Protein 4NFU (pdb70)

Radius of gyration: 35.57 Å; Cα contacts (8 Å, |Δi|>4): 1808; chains: 2; bounding box: 90×69×113 Å

Structure (mmCIF, N/CA/C/O backbone):
data_4NFU
#
_entry.id   4NFU
#
_cell.length_a   112.586
_cell.length_b   113.643
_cell.length_c   125.386
_cell.angle_alpha   90.00
_cell.angle_beta   90.00
_cell.angle_gamma   90.00
#
_symmetry.space_group_name_H-M   'P 21 21 21'
#
loop_
_entity.id
_entity.type
_entity.pdbx_description
1 polymer EDS1
2 polymer 'Senescence-associated carboxylesterase 101'
3 non-polymer beta-D-glucopyranose
4 non-polymer 'ISOPROPYL ALCOHOL'
5 non-polymer '4-(2-HYDROXYETHYL)-1-PIPERAZINE ETHANESULFONIC ACID'
6 water water
#
loop_
_atom_site.group_PDB
_atom_site.id
_atom_site.type_symbol
_atom_site.label_atom_id
_atom_site.label_alt_id
_atom_site.label_comp_id
_atom_site.label_asym_id
_atom_site.label_entity_id
_atom_site.label_seq_id
_atom_site.pdbx_PDB_ins_code
_atom_site.Cartn_x
_atom_site.Cartn_y
_atom_site.Cartn_z
_atom_site.occupancy
_atom_site.B_iso_or_equiv
_atom_site.auth_seq_id
_atom_site.auth_comp_id
_atom_site.auth_asym_id
_atom_site.auth_atom_id
_atom_site.pdbx_PDB_model_num
ATOM 1 N N . ALA A 1 15 ? 56.302 31.278 73.954 1.00 99.07 2 ALA A N 1
ATOM 2 C CA . ALA A 1 15 ? 56.558 31.448 72.529 1.00 98.26 2 ALA A CA 1
ATOM 3 C C . ALA A 1 15 ? 57.027 30.144 71.894 1.00 99.24 2 ALA A C 1
ATOM 4 O O . ALA A 1 15 ? 57.047 30.009 70.671 1.00 96.81 2 ALA A O 1
ATOM 6 N N . PHE A 1 16 ? 57.402 29.187 72.736 1.00 103.77 3 PHE A N 1
ATOM 7 C CA . PHE A 1 16 ? 57.899 27.896 72.272 1.00 105.66 3 PHE A CA 1
ATOM 8 C C . PHE A 1 16 ? 56.768 26.983 71.810 1.00 106.15 3 PHE A C 1
ATOM 9 O O . PHE A 1 16 ? 56.904 26.253 70.828 1.00 102.94 3 PHE A O 1
ATOM 17 N N . GLU A 1 17 ? 55.652 27.030 72.527 1.00 107.71 4 GLU A N 1
ATOM 18 C CA . GLU A 1 17 ? 54.561 26.086 72.321 1.00 104.11 4 GLU A CA 1
ATOM 19 C C . GLU A 1 17 ? 53.710 26.418 71.100 1.00 93.90 4 GLU A C 1
ATOM 20 O O . GLU A 1 17 ? 53.203 25.522 70.424 1.00 88.80 4 GLU A O 1
ATOM 26 N N . ALA A 1 18 ? 53.563 27.707 70.814 1.00 91.43 5 ALA A N 1
ATOM 27 C CA . ALA A 1 18 ? 52.776 28.147 69.668 1.00 92.38 5 ALA A CA 1
ATOM 28 C C . ALA A 1 18 ? 53.515 27.886 68.358 1.00 103.07 5 ALA A C 1
ATOM 29 O O . ALA A 1 18 ? 52.945 28.020 67.276 1.00 110.26 5 ALA A O 1
ATOM 31 N N . LEU A 1 19 ? 54.786 27.511 68.465 1.00 105.76 6 LEU A N 1
ATOM 32 C CA . LEU A 1 19 ? 55.610 27.241 67.293 1.00 108.29 6 LEU A CA 1
ATOM 33 C C . LEU A 1 19 ? 55.781 25.746 67.048 1.00 105.71 6 LEU A C 1
ATOM 34 O O . LEU A 1 19 ? 55.625 25.269 65.924 1.00 105.12 6 LEU A O 1
ATOM 39 N N . THR A 1 20 ? 56.104 25.011 68.107 1.00 100.65 7 THR A N 1
ATOM 40 C CA . THR A 1 20 ? 56.401 23.588 67.991 1.00 90.22 7 THR A CA 1
ATOM 41 C C . THR A 1 20 ? 55.151 22.720 68.107 1.00 87.65 7 THR A C 1
ATOM 42 O O . THR A 1 20 ? 55.154 21.559 67.699 1.00 89.46 7 THR A O 1
ATOM 46 N N . GLY A 1 21 ? 54.085 23.285 68.668 1.00 79.22 8 GLY A N 1
ATOM 47 C CA . GLY A 1 21 ? 52.844 22.554 68.850 1.00 68.74 8 GLY A CA 1
ATOM 48 C C . GLY A 1 21 ? 52.904 21.563 69.999 1.00 71.09 8 GLY A C 1
ATOM 49 O O . GLY A 1 21 ? 51.996 20.747 70.175 1.00 70.87 8 GLY A O 1
ATOM 50 N N . ILE A 1 22 ? 53.983 21.623 70.773 1.00 67.44 9 ILE A N 1
ATOM 51 C CA . ILE A 1 22 ? 54.114 20.806 71.972 1.00 66.97 9 ILE A CA 1
ATOM 52 C C . ILE A 1 22 ? 54.468 21.691 73.163 1.00 70.00 9 ILE A C 1
ATOM 53 O O . ILE A 1 22 ? 55.146 22.708 73.014 1.00 75.44 9 ILE A O 1
ATOM 58 N N . ASN A 1 23 ? 53.988 21.313 74.343 1.00 63.41 10 ASN A N 1
ATOM 59 C CA . ASN A 1 23 ? 54.256 22.089 75.546 1.00 60.32 10 ASN A CA 1
ATOM 60 C C . ASN A 1 23 ? 55.287 21.415 76.446 1.00 56.50 10 ASN A C 1
ATOM 61 O O . ASN A 1 23 ? 55.780 20.328 76.137 1.00 49.21 10 ASN A O 1
ATOM 66 N N . GLY A 1 24 ? 55.611 22.069 77.558 1.00 61.20 11 GLY A N 1
ATOM 67 C CA . GLY A 1 24 ? 56.568 21.536 78.510 1.00 52.91 11 GLY A CA 1
ATOM 68 C C . GLY A 1 24 ? 56.072 20.264 79.167 1.00 51.69 11 GLY A C 1
ATOM 69 O O . GLY A 1 24 ? 56.863 19.408 79.563 1.00 54.05 11 GLY A O 1
ATOM 70 N N . ASP A 1 25 ? 54.754 20.142 79.280 1.00 51.59 12 ASP A N 1
ATOM 71 C CA . ASP A 1 25 ? 54.136 18.957 79.862 1.00 51.43 12 ASP A CA 1
ATOM 72 C C . ASP A 1 25 ? 54.420 17.711 79.031 1.00 46.18 12 ASP A C 1
ATOM 73 O O . ASP A 1 25 ? 54.831 16.681 79.563 1.00 53.39 12 ASP A O 1
ATOM 78 N N . LEU A 1 26 ? 54.195 17.808 77.725 1.00 48.22 13 LEU A N 1
ATOM 79 C CA . LEU A 1 26 ? 54.410 16.676 76.832 1.00 47.27 13 LEU A CA 1
ATOM 80 C C . LEU A 1 26 ? 55.888 16.306 76.758 1.00 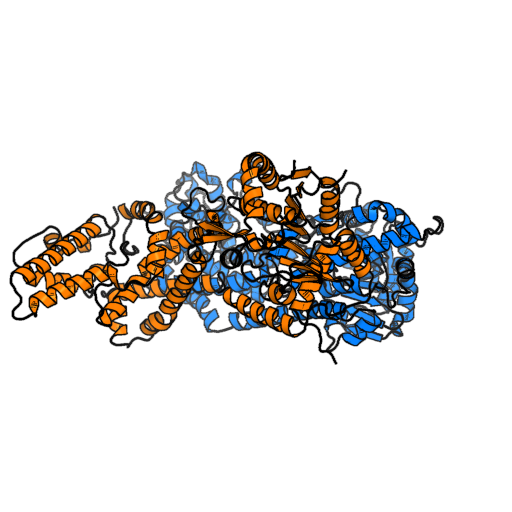44.39 13 LEU A C 1
ATOM 81 O O . LEU A 1 26 ? 56.239 15.127 76.744 1.00 48.58 13 LEU A O 1
ATOM 86 N N . ILE A 1 27 ? 56.746 17.319 76.710 1.00 41.62 14 ILE A N 1
ATOM 87 C CA . ILE A 1 27 ? 58.189 17.104 76.708 1.00 45.95 14 ILE A CA 1
ATOM 88 C C . ILE A 1 27 ? 58.632 16.339 77.951 1.00 44.27 14 ILE A C 1
ATOM 89 O O . ILE A 1 27 ? 59.412 15.391 77.864 1.00 37.97 14 ILE A O 1
ATOM 94 N N . THR A 1 28 ? 58.115 16.754 79.105 1.00 42.38 15 THR A N 1
ATOM 95 C CA . THR A 1 28 ? 58.449 16.121 80.377 1.00 42.46 15 THR A CA 1
ATOM 96 C C . THR A 1 28 ? 57.977 14.670 80.417 1.00 46.54 15 THR A C 1
ATOM 97 O O . THR A 1 28 ? 58.727 13.776 80.810 1.00 39.81 15 THR A O 1
ATOM 101 N N . ARG A 1 29 ? 56.733 14.444 80.007 1.00 43.86 16 ARG A N 1
ATOM 102 C CA . ARG A 1 29 ? 56.176 13.097 79.963 1.00 38.91 16 ARG A CA 1
ATOM 103 C C . ARG A 1 29 ? 56.919 12.214 78.961 1.00 40.29 16 ARG A C 1
ATOM 104 O O . ARG A 1 29 ? 57.135 11.027 79.208 1.00 41.85 16 ARG A O 1
ATOM 112 N N . SER A 1 30 ? 57.303 12.799 77.830 1.00 37.79 17 SER A N 1
ATOM 113 C CA . SER A 1 30 ? 58.033 12.069 76.798 1.00 42.53 17 SER A CA 1
ATOM 114 C C . SER A 1 30 ? 59.397 11.628 77.310 1.00 37.97 17 SER A C 1
ATOM 115 O O . SER A 1 30 ? 59.837 10.509 77.047 1.00 37.09 17 SER A O 1
ATOM 118 N N . TRP A 1 31 ? 60.060 12.512 78.047 1.00 37.61 18 TRP A N 1
ATOM 119 C CA . TRP A 1 31 ? 61.357 12.185 78.622 1.00 41.09 18 TRP A CA 1
ATOM 120 C C . TRP A 1 31 ? 61.239 11.079 79.662 1.00 44.81 18 TRP A C 1
ATOM 121 O O . TRP A 1 31 ? 62.063 10.164 79.697 1.00 42.68 18 TRP A O 1
ATOM 132 N N . SER A 1 32 ? 60.217 11.175 80.508 1.00 46.08 19 SER A N 1
ATOM 133 C CA . SER A 1 32 ? 59.965 10.164 81.530 1.00 44.02 19 SER A CA 1
ATOM 134 C C . SER A 1 32 ? 59.724 8.800 80.892 1.00 42.26 19 SER A C 1
ATOM 135 O O . SER A 1 32 ? 60.251 7.787 81.353 1.00 42.91 19 SER A O 1
ATOM 138 N N . ALA A 1 33 ? 58.927 8.782 79.829 1.00 37.11 20 ALA A N 1
ATOM 139 C CA . ALA A 1 33 ? 58.659 7.548 79.102 1.00 45.67 20 ALA A CA 1
ATOM 140 C C . ALA A 1 33 ? 59.928 7.038 78.427 1.00 45.50 20 ALA A C 1
ATOM 141 O O . ALA A 1 33 ? 60.187 5.833 78.405 1.00 44.10 20 ALA A O 1
ATOM 143 N N . SER A 1 34 ? 60.714 7.962 77.877 1.00 43.78 21 SER A N 1
ATOM 144 C CA . SER A 1 34 ? 61.977 7.617 77.229 1.00 40.09 21 SER A CA 1
ATOM 145 C C . SER A 1 34 ? 62.917 6.914 78.201 1.00 42.20 21 SER A C 1
ATOM 146 O O . SER A 1 34 ? 63.618 5.974 77.830 1.00 47.10 21 SER A O 1
ATOM 149 N N . LYS A 1 35 ? 62.924 7.373 79.448 1.00 39.15 22 LYS A N 1
ATOM 150 C CA . LYS A 1 35 ? 63.724 6.736 80.486 1.00 46.21 22 LYS A CA 1
ATOM 151 C C . LYS A 1 35 ? 63.166 5.361 80.836 1.00 46.47 22 LYS A C 1
ATOM 152 O O . LYS A 1 35 ? 63.917 4.400 80.997 1.00 52.90 22 LYS A O 1
ATOM 158 N N . GLN A 1 36 ? 61.844 5.274 80.947 1.00 47.35 23 GLN A N 1
ATOM 159 C CA . GLN A 1 36 ? 61.176 4.017 81.267 1.00 47.53 23 GLN A CA 1
ATOM 160 C C . GLN A 1 36 ? 61.406 2.960 80.187 1.00 48.44 23 GLN A C 1
ATOM 161 O O . GLN A 1 36 ? 61.442 1.763 80.475 1.00 49.65 23 GLN A O 1
ATOM 167 N N . ALA A 1 37 ? 61.572 3.413 78.947 1.00 40.52 24 ALA A N 1
ATOM 168 C CA . ALA A 1 37 ? 61.776 2.519 77.810 1.00 45.27 24 ALA A CA 1
ATOM 169 C C . ALA A 1 37 ? 63.058 1.699 77.946 1.00 49.14 24 ALA A C 1
ATOM 170 O O . ALA A 1 37 ? 63.193 0.641 77.331 1.00 49.85 24 ALA A O 1
ATOM 172 N N . TYR A 1 38 ? 63.996 2.194 78.748 1.00 49.18 25 TYR A N 1
ATOM 173 C CA . TYR A 1 38 ? 65.223 1.461 79.043 1.00 53.06 25 TYR A CA 1
ATOM 174 C C . TYR A 1 38 ? 64.931 0.126 79.723 1.00 54.31 25 TYR A C 1
ATOM 175 O O . TYR A 1 38 ? 65.708 -0.820 79.609 1.00 58.04 25 TYR A O 1
ATOM 184 N N . LEU A 1 39 ? 63.803 0.060 80.424 1.00 60.60 26 LEU A N 1
ATOM 185 C CA . LEU A 1 39 ? 63.480 -1.087 81.266 1.00 60.81 26 LEU A CA 1
ATOM 186 C C . LEU A 1 39 ? 62.515 -2.077 80.613 1.00 63.22 26 LEU A C 1
ATOM 187 O O . LEU A 1 39 ? 62.126 -3.067 81.232 1.00 78.68 26 LEU A O 1
ATOM 192 N N . THR A 1 40 ? 62.128 -1.816 79.369 1.00 58.29 27 THR A N 1
ATOM 193 C CA . THR A 1 40 ? 61.141 -2.658 78.702 1.00 61.48 27 THR A CA 1
ATOM 194 C C . THR A 1 40 ? 61.684 -3.311 77.438 1.00 67.33 27 THR A C 1
ATOM 195 O O . THR A 1 40 ? 62.748 -2.944 76.940 1.00 65.23 27 THR A O 1
ATOM 199 N N . GLU A 1 41 ? 60.937 -4.286 76.929 1.00 73.56 28 GLU A N 1
ATOM 200 C CA . GLU A 1 41 ? 61.242 -4.898 75.643 1.00 75.25 28 GLU A CA 1
ATOM 201 C C . GLU A 1 41 ? 60.762 -3.994 74.517 1.00 63.96 28 GLU A C 1
ATOM 202 O O . GLU A 1 41 ? 59.589 -3.619 74.478 1.00 66.64 28 GLU A O 1
ATOM 208 N N . ARG A 1 42 ? 61.673 -3.638 73.617 1.00 54.18 29 ARG A N 1
ATOM 209 C CA . ARG A 1 42 ? 61.351 -2.846 72.428 1.00 51.01 29 ARG A CA 1
ATOM 210 C C . ARG A 1 42 ? 60.801 -1.454 72.749 1.00 52.33 29 ARG A C 1
ATOM 211 O O . ARG A 1 42 ? 61.366 -0.448 72.319 1.00 48.05 29 ARG A O 1
ATOM 219 N N . TYR A 1 43 ? 59.698 -1.392 73.489 1.00 38.70 30 TYR A N 1
ATOM 220 C CA . TYR A 1 43 ? 59.038 -0.114 73.733 1.00 40.65 30 TYR A CA 1
ATOM 221 C C . TYR A 1 43 ? 58.256 -0.081 75.044 1.00 41.59 30 TYR A C 1
ATOM 222 O O . TYR A 1 43 ? 57.923 -1.122 75.612 1.00 47.61 30 TYR A O 1
ATOM 231 N N . HIS A 1 44 ? 57.961 1.1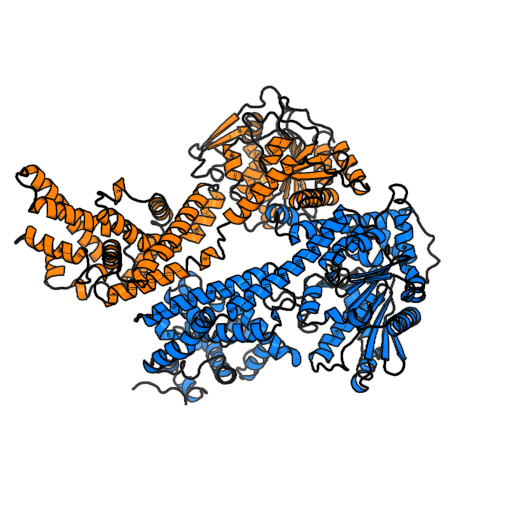30 75.506 1.00 44.30 31 HIS A N 1
ATOM 232 C CA . HIS A 1 44 ? 57.090 1.338 76.656 1.00 45.05 31 HIS A CA 1
ATOM 233 C C . HIS A 1 44 ? 55.892 2.195 76.263 1.00 44.79 31 HIS A C 1
ATOM 234 O O . HIS A 1 44 ? 56.044 3.212 75.584 1.00 42.62 31 HIS A O 1
ATOM 241 N N . LYS A 1 45 ? 54.702 1.782 76.681 1.00 43.14 32 LYS A N 1
ATOM 242 C CA . LYS A 1 45 ? 53.509 2.586 76.450 1.00 45.76 32 LYS A CA 1
ATOM 243 C C . LYS A 1 45 ? 53.077 3.274 77.739 1.00 51.30 32 LYS A C 1
ATOM 244 O O . LYS A 1 45 ? 52.856 2.620 78.758 1.00 44.25 32 LYS A O 1
ATOM 250 N N . GLU A 1 46 ? 52.964 4.596 77.688 1.00 50.64 33 GLU A N 1
ATOM 251 C CA . GLU A 1 46 ? 52.492 5.363 78.833 1.00 48.86 33 GLU A CA 1
ATOM 252 C C . GLU A 1 46 ? 51.163 6.029 78.509 1.00 52.42 33 GLU A C 1
ATOM 253 O O . GLU A 1 46 ? 51.078 6.860 77.604 1.00 52.12 33 GLU A O 1
ATOM 259 N N . GLU A 1 47 ? 50.123 5.653 79.244 1.00 50.86 34 GLU A N 1
ATOM 260 C CA . GLU A 1 47 ? 48.810 6.257 79.066 1.00 55.45 34 GLU A CA 1
ATOM 261 C C . GLU A 1 47 ? 48.620 7.393 80.062 1.00 59.76 34 GLU A C 1
ATOM 262 O O . GLU A 1 47 ? 48.606 7.172 81.271 1.00 62.09 34 GLU A O 1
ATOM 268 N N . ALA A 1 48 ? 48.483 8.610 79.546 1.00 64.29 35 ALA A N 1
ATOM 269 C CA . ALA A 1 48 ? 48.347 9.789 80.392 1.00 73.34 35 ALA A CA 1
ATOM 270 C C . ALA A 1 48 ? 47.098 10.590 80.042 1.00 70.21 35 ALA A C 1
ATOM 271 O O . ALA A 1 48 ? 47.186 11.685 79.485 1.00 75.21 35 ALA A O 1
ATOM 273 N N . GLY A 1 49 ? 45.936 10.037 80.372 1.00 62.41 36 GLY A N 1
ATOM 274 C CA . GLY A 1 49 ? 44.673 10.709 80.130 1.00 69.59 36 GLY A CA 1
ATOM 275 C C . GLY A 1 49 ? 44.327 10.805 78.657 1.00 72.68 36 GLY A C 1
ATOM 276 O O . GLY A 1 49 ? 43.923 9.820 78.040 1.00 78.60 36 GLY A O 1
ATOM 277 N N . ALA A 1 50 ? 44.489 11.997 78.093 1.00 65.86 37 ALA A N 1
ATOM 278 C CA . ALA A 1 50 ? 44.171 12.232 76.689 1.00 67.12 37 ALA A CA 1
ATOM 279 C C . ALA A 1 50 ? 45.353 11.899 75.785 1.00 67.09 37 ALA A C 1
ATOM 280 O O . ALA A 1 50 ? 45.216 11.837 74.563 1.00 67.39 37 ALA A O 1
ATOM 282 N N . VAL A 1 51 ? 46.513 11.681 76.394 1.00 60.11 38 VAL A N 1
ATOM 283 C CA . VAL A 1 51 ? 47.733 11.412 75.644 1.00 54.82 38 VAL A CA 1
ATOM 284 C C . VAL A 1 51 ? 48.199 9.971 75.824 1.00 53.92 38 VAL A C 1
ATOM 285 O O . VAL A 1 51 ? 48.187 9.439 76.934 1.00 50.87 38 VAL A O 1
ATOM 289 N N . VAL A 1 52 ? 48.590 9.338 74.721 1.00 49.38 39 VAL A N 1
ATOM 290 C CA . VAL A 1 52 ? 49.228 8.028 74.770 1.00 39.87 39 VAL A CA 1
ATOM 291 C C . VAL A 1 52 ? 50.637 8.131 74.197 1.00 47.19 39 VAL A C 1
ATOM 292 O O . VAL A 1 52 ? 50.817 8.501 73.038 1.00 42.21 39 VAL A O 1
ATOM 296 N N . ILE A 1 53 ? 51.634 7.807 75.013 1.00 45.06 40 ILE A N 1
ATOM 297 C CA . ILE A 1 53 ? 53.025 7.957 74.605 1.00 42.66 40 ILE A CA 1
ATOM 298 C C . ILE A 1 53 ? 53.701 6.614 74.368 1.00 41.47 40 ILE A C 1
ATOM 299 O O . ILE A 1 53 ? 53.671 5.733 75.226 1.00 47.53 40 ILE A O 1
ATOM 304 N N . PHE A 1 54 ? 54.307 6.466 73.196 1.00 38.56 41 PHE A N 1
ATOM 305 C CA . PHE A 1 54 ? 55.083 5.277 72.875 1.00 37.07 41 PHE A CA 1
ATOM 306 C C . PHE A 1 54 ? 56.566 5.619 72.878 1.00 35.91 41 PHE A C 1
ATOM 307 O O . PHE A 1 54 ? 57.044 6.351 72.013 1.00 42.39 41 PHE A O 1
ATOM 315 N N . ALA A 1 55 ? 57.282 5.097 73.868 1.00 37.72 42 ALA A N 1
ATOM 316 C CA . ALA A 1 55 ? 58.715 5.329 73.991 1.00 35.73 42 ALA A CA 1
ATOM 317 C C . ALA A 1 55 ? 59.487 4.078 73.599 1.00 41.60 42 ALA A C 1
ATOM 318 O O . ALA A 1 55 ? 59.133 2.976 74.006 1.00 48.58 42 ALA A O 1
ATOM 320 N N . PHE A 1 56 ? 60.547 4.248 72.815 1.00 37.24 43 PHE A N 1
ATOM 321 C CA . PHE A 1 56 ? 61.272 3.104 72.272 1.00 40.47 43 PHE A CA 1
ATOM 322 C C . PHE A 1 56 ? 62.621 2.896 72.950 1.00 39.02 43 PHE A C 1
ATOM 323 O O . PHE A 1 56 ? 63.352 3.848 73.215 1.00 35.49 43 PHE A O 1
ATOM 331 N N . GLN A 1 57 ? 62.929 1.634 73.235 1.00 45.60 44 GLN A N 1
ATOM 332 C CA . GLN A 1 57 ? 64.164 1.262 73.912 1.00 43.51 44 GLN A CA 1
ATOM 333 C C . GLN A 1 57 ? 65.388 1.532 73.049 1.00 45.01 44 GLN A C 1
ATOM 334 O O . GLN A 1 57 ? 65.485 1.034 71.930 1.00 52.29 44 GLN A O 1
ATOM 340 N N . PRO A 1 58 ? 66.331 2.324 73.574 1.00 52.55 45 PRO A N 1
ATOM 341 C CA . PRO A 1 58 ? 67.585 2.598 72.869 1.00 47.11 45 PRO A CA 1
ATOM 342 C C . PRO A 1 58 ? 68.523 1.398 72.903 1.00 50.57 45 PRO A C 1
ATOM 343 O O . PRO A 1 58 ? 68.350 0.500 73.727 1.00 48.54 45 PRO A O 1
ATOM 347 N N . SER A 1 59 ? 69.503 1.388 72.008 1.00 48.55 46 SER A N 1
ATOM 348 C CA . SER A 1 59 ? 70.496 0.325 71.970 1.00 54.81 46 SER A CA 1
ATOM 349 C C . SER A 1 59 ? 71.887 0.921 71.811 1.00 49.68 46 SER A C 1
ATOM 350 O O . SER A 1 59 ? 72.051 1.971 71.192 1.00 52.95 46 SER A O 1
ATOM 353 N N . PHE A 1 60 ? 72.888 0.250 72.370 1.00 46.75 47 PHE A N 1
ATOM 354 C CA . PHE A 1 60 ? 74.242 0.784 72.366 1.00 54.32 47 PHE A CA 1
ATOM 355 C C . PHE A 1 60 ? 75.255 -0.242 71.869 1.00 57.68 47 PHE A C 1
ATOM 356 O O . PHE A 1 60 ? 76.401 -0.277 72.317 1.00 60.67 47 PHE A O 1
ATOM 364 N N . SER A 1 61 ? 74.811 -1.074 70.934 1.00 57.88 48 SER A N 1
ATOM 365 C CA . SER A 1 61 ? 75.698 -1.962 70.196 1.00 63.53 48 SER A CA 1
ATOM 366 C C . SER A 1 61 ? 75.900 -1.392 68.798 1.00 61.89 48 SER A C 1
ATOM 367 O O . SER A 1 61 ? 74.976 -0.817 68.223 1.00 56.26 48 SER A O 1
ATOM 370 N N . GLU A 1 62 ? 77.104 -1.547 68.254 1.00 63.71 49 GLU A N 1
ATOM 371 C CA . GLU A 1 62 ? 77.428 -0.985 66.944 1.00 58.64 49 GLU A CA 1
ATOM 372 C C . GLU A 1 62 ? 76.540 -1.563 65.844 1.00 58.20 49 GLU A C 1
ATOM 373 O O . GLU A 1 62 ? 76.323 -0.927 64.811 1.00 54.12 49 GLU A O 1
ATOM 379 N N . LYS A 1 63 ? 76.027 -2.766 66.081 1.00 62.74 50 LYS A N 1
ATOM 380 C CA . LYS A 1 63 ? 75.127 -3.435 65.147 1.00 60.05 50 LYS A CA 1
ATOM 381 C C . LYS A 1 63 ? 73.869 -2.610 64.894 1.00 62.73 50 LYS A C 1
ATOM 382 O O . LYS A 1 63 ? 73.294 -2.651 63.806 1.00 62.06 50 LYS A O 1
ATOM 388 N N . ASP A 1 64 ? 73.453 -1.856 65.906 1.00 55.24 51 ASP A N 1
ATOM 389 C CA . ASP A 1 64 ? 72.202 -1.110 65.848 1.00 58.30 51 ASP A CA 1
ATOM 390 C C . ASP A 1 64 ? 72.381 0.308 65.312 1.00 49.41 51 ASP A C 1
ATOM 391 O O . ASP A 1 64 ? 71.428 1.083 65.269 1.00 48.54 51 ASP A O 1
ATOM 396 N N . PHE A 1 65 ? 73.603 0.641 64.910 1.00 46.78 52 PHE A N 1
ATOM 397 C CA . PHE A 1 65 ? 73.873 1.911 64.244 1.00 44.14 52 PHE A CA 1
ATOM 398 C C . PHE A 1 65 ? 74.272 1.665 62.792 1.00 47.97 52 PHE A C 1
ATOM 399 O O . PHE A 1 65 ? 73.763 2.314 61.876 1.00 46.84 52 PHE A O 1
ATOM 407 N N . PHE A 1 66 ? 75.186 0.721 62.592 1.00 44.23 53 PHE A N 1
ATOM 408 C CA . PHE A 1 66 ? 75.556 0.275 61.255 1.00 49.82 53 PHE A CA 1
ATOM 409 C C . PHE A 1 66 ? 75.309 -1.224 61.134 1.00 48.10 53 PHE A C 1
ATOM 410 O O . PHE A 1 66 ? 76.025 -2.028 61.731 1.00 54.95 53 PHE A O 1
ATOM 418 N N . ASP A 1 67 ? 74.282 -1.589 60.372 1.00 54.02 54 ASP A N 1
ATOM 419 C CA . ASP A 1 67 ? 73.929 -2.990 60.179 1.00 57.16 54 ASP A CA 1
ATOM 420 C C . ASP A 1 67 ? 75.085 -3.761 59.551 1.00 59.04 54 ASP A C 1
ATOM 421 O O . ASP A 1 67 ? 75.647 -3.333 58.543 1.00 59.48 54 ASP A O 1
ATOM 426 N N . PRO A 1 68 ? 75.449 -4.900 60.160 1.00 58.00 55 PRO A N 1
ATOM 427 C CA . PRO A 1 68 ? 76.581 -5.730 59.732 1.00 62.44 55 PRO A CA 1
ATOM 428 C C . PRO A 1 68 ? 76.472 -6.200 58.285 1.00 64.31 55 PRO A C 1
ATOM 429 O O . PRO A 1 68 ? 77.485 -6.281 57.592 1.00 70.26 55 PRO A O 1
ATOM 433 N N . ASP A 1 69 ? 75.257 -6.502 57.840 1.00 65.91 56 ASP A N 1
ATOM 434 C CA . ASP A 1 69 ? 75.046 -7.038 56.500 1.00 69.14 56 ASP A CA 1
ATOM 435 C C . ASP A 1 69 ? 74.941 -5.933 55.451 1.00 64.00 56 ASP A C 1
ATOM 436 O O . ASP A 1 69 ? 74.880 -6.207 54.253 1.00 68.15 56 ASP A O 1
ATOM 441 N N . ASN A 1 70 ? 74.922 -4.685 55.908 1.00 62.26 57 ASN A N 1
ATOM 442 C CA . ASN A 1 70 ? 74.906 -3.541 55.004 1.00 57.03 57 ASN A CA 1
ATOM 443 C C . ASN A 1 70 ? 76.300 -3.273 54.446 1.00 61.12 57 ASN A C 1
ATOM 444 O O . ASN A 1 70 ? 77.259 -3.112 55.200 1.00 68.83 57 ASN A O 1
ATOM 449 N N . LYS A 1 71 ? 76.408 -3.222 53.122 1.00 60.35 58 LYS A N 1
ATOM 450 C CA . LYS A 1 71 ? 77.704 -3.074 52.470 1.00 66.74 58 LYS A CA 1
ATOM 451 C C . LYS A 1 71 ? 77.946 -1.656 51.957 1.00 66.60 58 LYS A C 1
ATOM 452 O O . LYS A 1 71 ? 78.819 -1.436 51.118 1.00 73.00 58 LYS A O 1
ATOM 458 N N . SER A 1 72 ? 77.174 -0.698 52.460 1.00 55.38 59 SER A N 1
ATOM 459 C CA . SER A 1 72 ? 77.354 0.699 52.078 1.00 50.27 59 SER A CA 1
ATOM 460 C C . SER A 1 72 ? 78.136 1.452 53.151 1.00 55.46 59 SER A C 1
ATOM 461 O O . SER A 1 72 ? 78.173 1.039 54.309 1.00 62.80 59 SER A O 1
ATOM 464 N N . SER A 1 73 ? 78.749 2.564 52.758 1.00 54.16 60 SER A N 1
ATOM 465 C CA . SER A 1 73 ? 79.695 3.269 53.620 1.00 57.94 60 SER A CA 1
ATOM 466 C C . SER A 1 73 ? 79.062 3.978 54.817 1.00 54.75 60 SER A C 1
ATOM 467 O O . SER A 1 73 ? 79.776 4.454 55.697 1.00 54.43 60 SER A O 1
ATOM 470 N N . PHE A 1 74 ? 77.736 4.059 54.852 1.00 47.87 61 PHE A N 1
ATOM 471 C CA . PHE A 1 74 ? 77.059 4.762 55.941 1.00 46.26 61 PHE A CA 1
ATOM 472 C C . PHE A 1 74 ? 75.878 3.969 56.491 1.00 43.72 61 PHE A C 1
ATOM 473 O O . PHE A 1 74 ? 75.018 4.519 57.180 1.00 41.92 61 PHE A O 1
ATOM 481 N N . GLY A 1 75 ? 75.843 2.676 56.183 1.00 43.02 62 GLY A N 1
ATOM 482 C CA . GLY A 1 75 ? 74.782 1.806 56.657 1.00 46.61 62 GLY A CA 1
ATOM 483 C C . GLY A 1 75 ? 73.411 2.235 56.172 1.00 49.13 62 GLY A C 1
ATOM 484 O O . GLY A 1 75 ? 72.406 2.006 56.845 1.00 49.48 62 GLY A O 1
ATOM 485 N N . GLU A 1 76 ? 73.369 2.854 54.996 1.00 45.02 63 GLU A N 1
ATOM 486 C CA . GLU A 1 76 ? 72.129 3.419 54.476 1.00 41.96 63 GLU A CA 1
ATOM 487 C C . GLU A 1 76 ? 71.394 2.451 53.556 1.00 48.88 63 GLU A C 1
ATOM 488 O O . GLU A 1 76 ? 71.987 1.518 53.015 1.00 46.56 63 GLU A O 1
ATOM 494 N N . ILE A 1 77 ? 70.096 2.684 53.385 1.00 47.63 64 ILE A N 1
ATOM 495 C CA . ILE A 1 77 ? 69.285 1.883 52.477 1.00 48.10 64 ILE A CA 1
ATOM 496 C C . ILE A 1 77 ? 68.093 2.692 51.966 1.00 47.27 64 ILE A C 1
ATOM 497 O O . ILE A 1 77 ? 67.518 3.506 52.693 1.00 43.19 64 ILE A O 1
ATOM 502 N N . LYS A 1 78 ? 67.742 2.484 50.701 1.00 43.73 65 LYS A N 1
ATOM 503 C CA . LYS A 1 78 ? 66.580 3.141 50.120 1.00 49.21 65 LYS A CA 1
ATOM 504 C C . LYS A 1 78 ? 65.302 2.547 50.694 1.00 51.78 65 LYS A C 1
ATOM 505 O O . LYS A 1 78 ? 65.204 1.335 50.884 1.00 51.66 65 LYS A O 1
ATOM 511 N N . LEU A 1 79 ? 64.328 3.405 50.975 1.00 49.03 66 LEU A N 1
ATOM 512 C CA . LEU A 1 79 ? 63.035 2.949 51.466 1.00 51.01 66 LEU A CA 1
ATOM 513 C C . LEU A 1 79 ? 62.268 2.191 50.389 1.00 59.18 66 LEU A C 1
ATOM 514 O O . LEU A 1 79 ? 62.476 2.408 49.194 1.00 55.74 66 LEU A O 1
ATOM 519 N N . ASN A 1 80 ? 61.389 1.292 50.820 1.00 69.51 67 ASN A N 1
ATOM 520 C CA . ASN A 1 80 ? 60.503 0.593 49.902 1.00 72.54 67 ASN A CA 1
ATOM 521 C C . ASN A 1 80 ? 59.321 1.483 49.547 1.00 73.12 67 ASN A C 1
ATOM 522 O O . ASN A 1 80 ? 58.570 1.907 50.425 1.00 69.05 67 ASN A O 1
ATOM 527 N N . ARG A 1 81 ? 59.159 1.760 48.258 1.00 84.65 68 ARG A N 1
ATOM 528 C CA . ARG A 1 81 ? 58.141 2.694 47.788 1.00 93.53 68 ARG A CA 1
ATOM 529 C C . ARG A 1 81 ? 56.722 2.207 48.086 1.00 96.08 68 ARG A C 1
ATOM 530 O O . ARG A 1 81 ? 55.772 2.990 48.084 1.00 99.49 68 ARG A O 1
ATOM 538 N N . VAL A 1 82 ? 56.585 0.913 48.349 1.00 93.61 69 VAL A N 1
ATOM 539 C CA . VAL A 1 82 ? 55.289 0.336 48.679 1.00 92.31 69 VAL A CA 1
ATOM 540 C C . VAL A 1 82 ? 54.869 0.696 50.102 1.00 81.48 69 VAL A C 1
ATOM 541 O O . VAL A 1 82 ? 53.725 1.084 50.341 1.00 80.48 69 VAL A O 1
ATOM 545 N N . GLN A 1 83 ? 55.802 0.583 51.042 1.00 73.89 70 GLN A N 1
ATOM 546 C CA . GLN A 1 83 ? 55.486 0.786 52.452 1.00 70.75 70 GLN A CA 1
ATOM 547 C C . GLN A 1 83 ? 55.604 2.253 52.872 1.00 68.67 70 GLN A C 1
ATOM 548 O O . GLN A 1 83 ? 55.021 2.668 53.874 1.00 60.69 70 GLN A O 1
ATOM 554 N N . PHE A 1 84 ? 56.357 3.035 52.104 1.00 61.76 71 PHE A N 1
ATOM 555 C CA . PHE A 1 84 ? 56.495 4.465 52.372 1.00 50.75 71 PHE A CA 1
ATOM 556 C C . PHE A 1 84 ? 56.325 5.289 51.097 1.00 51.39 71 PHE A C 1
ATOM 557 O O . PHE A 1 84 ? 57.262 5.960 50.664 1.00 55.43 71 PHE A O 1
ATOM 565 N N . PRO A 1 85 ? 55.121 5.256 50.499 1.00 52.20 72 PRO A N 1
ATOM 566 C CA . PRO A 1 85 ? 54.895 5.865 49.182 1.00 50.26 72 PRO A CA 1
ATOM 567 C C . PRO A 1 85 ? 55.113 7.377 49.135 1.00 49.58 72 PRO A C 1
ATOM 568 O O . PRO A 1 85 ? 55.415 7.904 48.066 1.00 55.11 72 PRO A O 1
ATOM 572 N N . CYS A 1 86 ? 54.967 8.063 50.264 1.00 37.88 73 CYS A N 1
ATOM 573 C CA . CYS A 1 86 ? 55.134 9.514 50.287 1.00 35.07 73 CYS A CA 1
ATOM 574 C C . CYS A 1 86 ? 56.597 9.930 50.431 1.00 37.99 73 CYS A C 1
ATOM 575 O O . CYS A 1 86 ? 56.971 11.049 50.073 1.00 39.28 73 CYS A O 1
ATOM 578 N N . MET A 1 87 ? 57.422 9.028 50.952 1.00 33.88 74 MET A N 1
ATOM 579 C CA . MET A 1 87 ? 58.820 9.347 51.221 1.00 37.39 74 MET A CA 1
ATOM 580 C C . MET A 1 87 ? 59.653 9.234 49.949 1.00 39.14 74 MET A C 1
ATOM 581 O O . MET A 1 87 ? 60.375 8.258 49.738 1.00 35.40 74 MET A O 1
ATOM 586 N N . ARG A 1 88 ? 59.545 10.257 49.110 1.00 34.01 75 ARG A N 1
ATOM 587 C CA . ARG A 1 88 ? 60.182 10.273 47.802 1.00 40.61 75 ARG A CA 1
ATOM 588 C C . ARG A 1 88 ? 60.034 11.657 47.198 1.00 41.85 75 ARG A C 1
ATOM 589 O O . ARG A 1 88 ? 59.270 12.479 47.704 1.00 43.72 75 ARG A O 1
ATOM 597 N N . LYS A 1 89 ? 60.763 11.920 46.121 1.00 38.76 76 LYS A N 1
ATOM 598 C CA . LYS A 1 89 ? 60.486 13.095 45.311 1.00 42.65 76 LYS A CA 1
ATOM 599 C C . LYS A 1 89 ? 59.394 12.718 44.318 1.00 41.53 76 LYS A C 1
ATOM 600 O O . LYS A 1 89 ? 59.436 11.639 43.730 1.00 42.35 76 LYS A O 1
ATOM 606 N N . ILE A 1 90 ? 58.409 13.590 44.142 1.00 40.94 77 ILE A N 1
ATOM 607 C CA . ILE A 1 90 ? 57.261 13.261 43.303 1.00 38.38 77 ILE A CA 1
ATOM 608 C C . ILE A 1 90 ? 57.612 13.252 41.818 1.00 43.71 77 ILE A C 1
ATOM 609 O O . ILE A 1 90 ? 57.531 12.213 41.162 1.00 44.11 77 ILE A O 1
ATOM 614 N N . GLY A 1 91 ? 58.001 14.408 41.294 1.00 39.64 78 GLY A N 1
ATOM 615 C CA . GLY A 1 91 ? 58.324 14.529 39.885 1.00 41.85 78 GLY A CA 1
ATOM 616 C C . GLY A 1 91 ? 59.511 13.679 39.475 1.00 45.08 78 GLY A C 1
ATOM 617 O O . GLY A 1 91 ? 59.473 12.990 38.455 1.00 43.56 78 GLY A O 1
ATOM 618 N N . LYS A 1 92 ? 60.565 13.719 40.282 1.00 45.43 79 LYS A N 1
ATOM 619 C CA . LYS A 1 92 ? 61.797 13.012 39.962 1.00 48.38 79 LYS A CA 1
ATOM 620 C C . LYS A 1 92 ? 61.668 11.513 40.224 1.00 43.35 79 LYS A C 1
ATOM 621 O O . LYS A 1 92 ? 62.304 10.705 39.552 1.00 46.55 79 LYS A O 1
ATOM 627 N N . GLY A 1 93 ? 60.846 11.149 41.205 1.00 38.76 80 GLY A N 1
ATOM 628 C CA . GLY A 1 93 ? 60.592 9.750 41.506 1.00 41.46 80 GLY A CA 1
ATOM 629 C C . GLY A 1 93 ? 61.476 9.145 42.585 1.00 49.72 80 GLY A C 1
ATOM 630 O O . GLY A 1 93 ? 61.089 8.173 43.236 1.00 54.90 80 GLY A O 1
ATOM 631 N N . ASP A 1 94 ? 62.660 9.723 42.777 1.00 44.17 81 ASP A N 1
ATOM 632 C CA . ASP A 1 94 ? 63.658 9.184 43.701 1.00 42.03 81 ASP A CA 1
ATOM 633 C C . ASP A 1 94 ? 63.126 8.983 45.117 1.00 37.65 81 ASP A C 1
ATOM 634 O O . ASP A 1 94 ? 62.620 9.916 45.737 1.00 40.16 81 ASP A O 1
ATOM 639 N N . VAL A 1 95 ? 63.249 7.760 45.621 1.00 36.04 82 VAL A N 1
ATOM 640 C CA . VAL A 1 95 ? 62.786 7.436 46.964 1.00 38.30 82 VAL A CA 1
ATOM 641 C C . VAL A 1 95 ? 63.791 7.916 48.001 1.00 43.31 82 VAL A C 1
ATOM 642 O O . VAL A 1 95 ? 64.959 8.140 47.685 1.00 39.74 82 VAL A O 1
ATOM 646 N N . ALA A 1 96 ? 63.329 8.068 49.238 1.00 38.44 83 ALA A N 1
ATOM 647 C CA . ALA A 1 96 ? 64.180 8.522 50.331 1.00 41.82 83 ALA A CA 1
ATOM 648 C C . ALA A 1 96 ? 65.088 7.405 50.829 1.00 39.62 83 ALA A C 1
ATOM 649 O O . ALA A 1 96 ? 64.845 6.228 50.567 1.00 40.91 83 ALA A O 1
ATOM 651 N N . THR A 1 97 ? 66.134 7.787 51.554 1.00 39.79 84 THR A N 1
ATOM 652 C CA . THR A 1 97 ? 67.079 6.830 52.116 1.00 34.43 84 THR A CA 1
ATOM 653 C C . THR A 1 97 ? 67.137 6.983 53.635 1.00 39.79 84 THR A C 1
ATOM 654 O O . THR A 1 97 ? 67.140 8.100 54.151 1.00 36.03 84 THR A O 1
ATOM 658 N N . VAL A 1 98 ? 67.162 5.862 54.350 1.00 36.37 85 VAL A N 1
ATOM 659 C CA . VAL A 1 98 ? 67.288 5.895 55.801 1.00 38.15 85 VAL A CA 1
ATOM 660 C C . VAL A 1 98 ? 68.372 4.945 56.290 1.00 41.72 85 VAL A C 1
ATOM 661 O O . VAL A 1 98 ? 68.896 4.134 55.529 1.00 41.87 85 VAL A O 1
ATOM 665 N N . ASN A 1 99 ? 68.706 5.064 57.569 1.00 41.42 86 ASN A N 1
ATOM 666 C CA . ASN A 1 99 ? 69.612 4.133 58.227 1.00 39.13 86 ASN A CA 1
ATOM 667 C C . ASN A 1 99 ? 68.965 2.753 58.304 1.00 37.12 86 ASN A C 1
ATOM 668 O O . ASN A 1 99 ? 67.867 2.610 58.841 1.00 37.91 86 ASN A O 1
ATOM 673 N N . GLU A 1 100 ? 69.637 1.741 57.765 1.00 32.00 87 GLU A N 1
ATOM 674 C CA . GLU A 1 100 ? 69.064 0.399 57.710 1.00 42.77 87 GLU A CA 1
ATOM 675 C C . GLU A 1 100 ? 68.860 -0.207 59.096 1.00 47.87 87 GLU A C 1
ATOM 676 O O . GLU A 1 100 ? 67.822 -0.815 59.367 1.00 52.05 87 GLU A O 1
ATOM 682 N N . ALA A 1 101 ? 69.853 -0.042 59.965 1.00 41.87 88 ALA A N 1
ATOM 683 C CA . ALA A 1 101 ? 69.785 -0.583 61.319 1.00 40.50 88 ALA A CA 1
ATOM 684 C C . ALA A 1 101 ? 68.574 -0.035 62.068 1.00 38.34 88 ALA A C 1
ATOM 685 O O . ALA A 1 101 ? 67.881 -0.773 62.766 1.00 39.20 88 ALA A O 1
ATOM 687 N N . PHE A 1 102 ? 68.315 1.259 61.904 1.00 35.36 89 PHE A N 1
ATOM 688 C CA . PHE A 1 102 ? 67.179 1.899 62.559 1.00 34.94 89 PHE A CA 1
ATOM 689 C C . PHE A 1 102 ? 65.862 1.395 61.971 1.00 44.57 89 PHE A C 1
ATOM 690 O O . PHE A 1 102 ? 64.873 1.233 62.686 1.00 45.20 89 PHE A O 1
ATOM 698 N N . LEU A 1 103 ? 65.854 1.151 60.664 1.00 35.86 90 LEU A N 1
ATOM 699 C CA . LEU A 1 103 ? 64.664 0.646 59.993 1.00 39.02 90 LEU A CA 1
ATOM 700 C C . LEU A 1 103 ? 64.362 -0.780 60.439 1.00 39.17 90 LEU A C 1
ATOM 701 O O . LEU A 1 103 ? 63.204 -1.146 60.635 1.00 43.62 90 LEU A O 1
ATOM 706 N N . LYS A 1 104 ? 65.411 -1.581 60.599 1.00 37.16 91 LYS A N 1
ATOM 707 C CA . LYS A 1 104 ? 65.259 -2.942 61.101 1.00 43.24 91 LYS A CA 1
ATOM 708 C C . LYS A 1 104 ? 64.719 -2.944 62.530 1.00 44.98 91 LYS A C 1
ATOM 709 O O . LYS A 1 104 ? 63.948 -3.824 62.910 1.00 47.09 91 LYS A O 1
ATOM 715 N N . ASN A 1 105 ? 65.126 -1.955 63.317 1.00 41.25 92 ASN A N 1
ATOM 716 C CA . ASN A 1 105 ? 64.660 -1.842 64.693 1.00 43.98 92 ASN A CA 1
ATOM 717 C C . ASN A 1 105 ? 63.172 -1.506 64.744 1.00 44.90 92 ASN A C 1
ATOM 718 O O . ASN A 1 105 ? 62.432 -2.041 65.571 1.00 43.90 92 ASN A O 1
ATOM 723 N N . LEU A 1 106 ? 62.739 -0.619 63.851 1.00 43.55 93 LEU A N 1
ATOM 724 C CA . LEU A 1 106 ? 61.323 -0.301 63.715 1.00 41.60 93 LEU A CA 1
ATOM 725 C C . LEU A 1 106 ? 60.539 -1.537 63.295 1.00 41.76 93 LEU A C 1
ATOM 726 O O . LEU A 1 106 ? 59.462 -1.814 63.820 1.00 45.72 93 LEU A O 1
ATOM 731 N N . GLU A 1 107 ? 61.090 -2.277 62.339 1.00 41.85 94 GLU A N 1
ATOM 732 C CA . GLU A 1 107 ? 60.464 -3.502 61.861 1.00 45.39 94 GLU A CA 1
ATOM 733 C C . GLU A 1 107 ? 60.256 -4.487 63.006 1.00 45.17 94 GLU A C 1
ATOM 734 O O . GLU A 1 107 ? 59.245 -5.187 63.063 1.00 51.19 94 GLU A O 1
ATOM 740 N N . ALA A 1 108 ? 61.211 -4.516 63.928 1.00 44.07 95 ALA A N 1
ATOM 741 C CA . ALA A 1 108 ? 61.178 -5.451 65.045 1.00 46.39 95 ALA A CA 1
ATOM 742 C C . ALA A 1 108 ? 60.096 -5.111 66.070 1.00 42.23 95 ALA A C 1
ATOM 743 O O . ALA A 1 108 ? 59.621 -5.991 66.787 1.00 48.26 95 ALA A O 1
ATOM 745 N N . VAL A 1 109 ? 59.706 -3.842 66.146 1.00 39.03 96 VAL A N 1
ATOM 746 C CA . VAL A 1 109 ? 58.689 -3.432 67.113 1.00 46.72 96 VAL A CA 1
ATOM 747 C C . VAL A 1 109 ? 57.286 -3.476 66.497 1.00 45.56 96 VAL A C 1
ATOM 748 O O . VAL A 1 109 ? 56.294 -3.637 67.207 1.00 42.05 96 VAL A O 1
ATOM 752 N N . ILE A 1 110 ? 57.209 -3.356 65.174 1.00 44.29 97 ILE A N 1
ATOM 753 C CA . ILE A 1 110 ? 55.932 -3.448 64.470 1.00 40.61 97 ILE A CA 1
ATOM 754 C C . ILE A 1 110 ? 55.463 -4.904 64.442 1.00 43.61 97 ILE A C 1
ATOM 755 O O . ILE A 1 110 ? 54.268 -5.179 64.307 1.00 50.11 97 ILE A O 1
ATOM 760 N N . ASP A 1 111 ? 56.418 -5.822 64.597 1.00 44.14 98 ASP A N 1
ATOM 761 C CA . ASP A 1 111 ? 56.148 -7.252 64.769 1.00 46.96 98 ASP A CA 1
ATOM 762 C C . ASP A 1 111 ? 54.926 -7.474 65.657 1.00 55.57 98 ASP A C 1
ATOM 763 O O . ASP A 1 111 ? 54.915 -7.054 66.813 1.00 57.33 98 ASP A O 1
ATOM 768 N N . PRO A 1 112 ? 53.891 -8.126 65.103 1.00 62.27 99 PRO A N 1
ATOM 769 C CA . PRO A 1 112 ? 52.588 -8.356 65.742 1.00 57.46 99 PRO A CA 1
ATOM 770 C C . PRO A 1 112 ? 52.669 -8.837 67.194 1.00 55.33 99 PRO A C 1
ATOM 771 O O . PRO A 1 112 ? 51.820 -8.471 68.007 1.00 59.32 99 PRO A O 1
ATOM 775 N N . ARG A 1 113 ? 53.684 -9.632 67.515 1.00 49.25 100 ARG A N 1
ATOM 776 C CA . ARG A 1 113 ? 53.813 -10.206 68.852 1.00 56.27 100 ARG A CA 1
ATOM 777 C C . ARG A 1 113 ? 54.088 -9.173 69.947 1.00 51.68 100 ARG A C 1
ATOM 778 O O . ARG A 1 113 ? 53.971 -9.482 71.131 1.00 60.39 100 ARG A O 1
ATOM 786 N N . THR A 1 114 ? 54.457 -7.957 69.559 1.00 49.29 101 THR A N 1
ATOM 787 C CA . THR A 1 114 ? 54.828 -6.933 70.535 1.00 49.64 101 THR A CA 1
ATOM 788 C C . THR A 1 114 ? 53.625 -6.130 71.023 1.00 60.52 101 THR A C 1
ATOM 789 O O . THR A 1 114 ? 53.739 -5.352 71.973 1.00 64.46 101 THR A O 1
ATOM 793 N N . SER A 1 115 ? 52.489 -6.314 70.352 1.00 58.11 102 SER A N 1
ATOM 794 C CA . SER A 1 115 ? 51.239 -5.610 70.658 1.00 52.06 102 SER A CA 1
ATOM 795 C C . SER A 1 115 ? 51.329 -4.105 70.401 1.00 46.57 102 SER A C 1
ATOM 796 O O . SER A 1 115 ? 50.425 -3.356 70.766 1.00 49.48 102 SER A O 1
ATOM 799 N N . PHE A 1 116 ? 52.413 -3.668 69.766 1.00 40.43 103 PHE A N 1
ATOM 800 C CA . PHE A 1 116 ? 52.623 -2.249 69.488 1.00 40.64 103 PHE A CA 1
ATOM 801 C C . PHE A 1 116 ? 51.574 -1.678 68.536 1.00 44.32 103 PHE A C 1
ATOM 802 O O . PHE A 1 116 ? 51.000 -0.621 68.796 1.00 48.18 103 PHE A O 1
ATOM 810 N N . GLN A 1 117 ? 51.333 -2.375 67.431 1.00 47.60 104 GLN A N 1
ATOM 811 C CA . GLN A 1 117 ? 50.383 -1.904 66.430 1.00 43.38 104 GLN A CA 1
ATOM 812 C C . GLN A 1 117 ? 48.956 -1.909 66.970 1.00 41.15 104 GLN A C 1
ATOM 813 O O . GLN A 1 117 ? 48.196 -0.967 66.743 1.00 48.40 104 GLN A O 1
ATOM 819 N N . ALA A 1 118 ? 48.600 -2.973 67.683 1.00 40.48 105 ALA A N 1
ATOM 820 C CA . ALA A 1 118 ? 47.278 -3.082 68.291 1.00 49.03 105 ALA A CA 1
ATOM 821 C C . ALA A 1 118 ? 47.027 -1.937 69.268 1.00 53.95 105 ALA A C 1
ATOM 822 O O . ALA A 1 118 ? 45.927 -1.384 69.321 1.00 52.88 105 ALA A O 1
ATOM 824 N N . SER A 1 119 ? 48.055 -1.584 70.035 1.00 46.32 106 SER A N 1
ATOM 825 C CA . SER A 1 119 ? 47.964 -0.481 70.985 1.00 45.17 106 SER A CA 1
ATOM 826 C C . SER A 1 119 ? 47.817 0.855 70.265 1.00 48.25 106 SER A C 1
ATOM 827 O O . SER A 1 119 ? 47.040 1.713 70.686 1.00 50.84 106 SER A O 1
ATOM 830 N N . VAL A 1 120 ? 48.570 1.025 69.181 1.00 43.36 107 VAL A N 1
ATOM 831 C CA . VAL A 1 120 ? 48.471 2.225 68.357 1.00 40.47 107 VAL A CA 1
ATOM 832 C C . VAL A 1 120 ? 47.050 2.384 67.831 1.00 45.49 107 VAL A C 1
ATOM 833 O O . VAL A 1 120 ? 46.466 3.467 67.898 1.00 51.74 107 VAL A O 1
ATOM 837 N N . GLU A 1 121 ? 46.494 1.289 67.325 1.00 46.03 108 GLU A N 1
ATOM 838 C CA . GLU A 1 121 ? 45.148 1.299 66.765 1.00 52.66 108 GLU A CA 1
ATOM 839 C C . GLU A 1 121 ? 44.098 1.488 67.855 1.00 53.58 108 GLU A C 1
ATOM 840 O O . GLU A 1 121 ? 43.020 2.021 67.600 1.00 58.99 108 GLU A O 1
ATOM 846 N N . MET A 1 122 ? 44.419 1.049 69.068 1.00 57.21 109 MET A N 1
ATOM 847 C CA A MET A 1 122 ? 43.548 1.255 70.218 0.51 60.52 109 MET A CA 1
ATOM 848 C CA B MET A 1 122 ? 43.533 1.260 70.208 0.49 60.52 109 MET A CA 1
ATOM 849 C C . MET A 1 122 ? 43.489 2.738 70.572 1.00 61.19 109 MET A C 1
ATOM 850 O O . MET A 1 122 ? 42.444 3.258 70.962 1.00 65.95 109 MET A O 1
ATOM 859 N N . ALA A 1 123 ? 44.627 3.410 70.428 1.00 58.02 110 ALA A N 1
ATOM 860 C CA . ALA A 1 123 ? 44.736 4.831 70.731 1.00 57.99 110 ALA A CA 1
ATOM 861 C C . ALA A 1 123 ? 44.059 5.689 69.664 1.00 61.16 110 ALA A C 1
ATOM 862 O O . ALA A 1 123 ? 43.527 6.758 69.962 1.00 61.82 110 ALA A O 1
ATOM 864 N N . VAL A 1 124 ? 44.088 5.217 68.422 1.00 57.35 111 VAL A N 1
ATOM 865 C CA . VAL A 1 124 ? 43.459 5.931 67.315 1.00 59.32 111 VAL A CA 1
ATOM 866 C C . VAL A 1 124 ? 41.943 5.981 67.484 1.00 74.74 111 VAL A C 1
ATOM 867 O O . VAL A 1 124 ? 41.328 7.039 67.339 1.00 81.27 111 VAL A O 1
ATOM 871 N N . ARG A 1 125 ? 41.349 4.835 67.804 1.00 83.25 112 ARG A N 1
ATOM 872 C CA . ARG A 1 125 ? 39.903 4.738 67.981 1.00 90.67 112 ARG A CA 1
ATOM 873 C C . ARG A 1 125 ? 39.411 5.574 69.159 1.00 90.63 112 ARG A C 1
ATOM 874 O O . ARG A 1 125 ? 38.251 5.983 69.197 1.00 93.82 112 ARG A O 1
ATOM 882 N N . SER A 1 126 ? 40.298 5.827 70.116 1.00 85.03 113 SER A N 1
ATOM 883 C CA . SER A 1 126 ? 39.936 6.572 71.317 1.00 77.43 113 SER A CA 1
ATOM 884 C C . SER A 1 126 ? 40.182 8.070 71.160 1.00 79.77 113 SER A C 1
ATOM 885 O O . SER A 1 126 ? 40.028 8.831 72.115 1.00 82.07 113 SER A O 1
ATOM 888 N N . ARG A 1 127 ? 40.565 8.478 69.951 1.00 84.94 114 ARG A N 1
ATOM 889 C CA . ARG A 1 127 ? 40.858 9.877 69.637 1.00 83.83 114 ARG A CA 1
ATOM 890 C C . ARG A 1 127 ? 41.887 10.492 70.584 1.00 73.69 114 ARG A C 1
ATOM 891 O O . ARG A 1 127 ? 41.845 11.689 70.867 1.00 73.66 114 ARG A O 1
ATOM 899 N N . LYS A 1 128 ? 42.808 9.667 71.072 1.00 69.72 115 LYS A N 1
ATOM 900 C CA . LYS A 1 128 ? 43.870 10.140 71.951 1.00 64.29 115 LYS A CA 1
ATOM 901 C C . LYS A 1 128 ? 44.975 10.816 71.150 1.00 56.22 115 LYS A C 1
ATOM 902 O O . LYS A 1 128 ? 45.185 10.499 69.979 1.00 49.77 115 LYS A O 1
ATOM 908 N N . GLN A 1 129 ? 45.676 11.753 71.779 1.00 52.04 116 GLN A N 1
ATOM 909 C CA . GLN A 1 129 ? 46.874 12.324 71.181 1.00 55.91 116 GLN A CA 1
ATOM 910 C C . GLN A 1 129 ? 47.999 11.304 71.254 1.00 54.58 116 GLN A C 1
ATOM 911 O O . GLN A 1 129 ? 48.458 10.955 72.341 1.00 51.31 116 GLN A O 1
ATOM 917 N N . ILE A 1 130 ? 48.433 10.817 70.097 1.00 52.01 117 ILE A N 1
ATOM 918 C CA . ILE A 1 130 ? 49.491 9.818 70.047 1.00 45.31 117 ILE A CA 1
ATOM 919 C C . ILE A 1 130 ? 50.856 10.489 69.959 1.00 45.58 117 ILE A C 1
ATOM 920 O O . ILE A 1 130 ? 51.061 11.405 69.163 1.00 39.99 117 ILE A O 1
ATOM 925 N N . VAL A 1 131 ? 51.781 10.038 70.798 1.00 43.90 118 VAL A N 1
ATOM 926 C CA . VAL A 1 131 ? 53.121 10.603 70.840 1.00 40.51 118 VAL A CA 1
ATOM 927 C C . VAL A 1 131 ? 54.177 9.511 70.743 1.00 39.28 118 VAL A C 1
ATOM 928 O O . VAL A 1 131 ? 54.135 8.531 71.485 1.00 41.00 118 VAL A O 1
ATOM 932 N N . PHE A 1 132 ? 55.115 9.680 69.816 1.00 38.41 119 PHE A N 1
ATOM 933 C CA . PHE A 1 132 ? 56.255 8.779 69.704 1.00 33.67 119 PHE A CA 1
ATOM 934 C C . PHE A 1 132 ? 57.500 9.476 70.234 1.00 37.83 119 PHE A C 1
ATOM 935 O O . PHE A 1 132 ? 57.748 10.641 69.925 1.00 38.85 119 PHE A O 1
ATOM 943 N N . THR A 1 133 ? 58.279 8.769 71.043 1.00 33.99 120 THR A N 1
ATOM 944 C CA . THR A 1 133 ? 59.433 9.387 71.676 1.00 32.42 120 THR A CA 1
ATOM 945 C C . THR A 1 133 ? 60.545 8.387 71.956 1.00 34.67 120 THR A C 1
ATOM 946 O O . THR A 1 133 ? 60.344 7.175 71.881 1.00 34.78 120 THR A O 1
ATOM 950 N N . GLY A 1 134 ? 61.725 8.903 72.273 1.00 34.34 121 GLY A N 1
ATOM 951 C CA . GLY A 1 134 ? 62.849 8.044 72.581 1.00 35.46 121 GLY A CA 1
ATOM 952 C C . GLY A 1 134 ? 64.135 8.799 72.827 1.00 36.68 121 GLY A C 1
ATOM 953 O O . GLY A 1 134 ? 64.322 9.915 72.340 1.00 38.48 121 GLY A O 1
ATOM 954 N N . HIS A 1 135 ? 65.021 8.181 73.599 1.00 32.78 122 HIS A N 1
ATOM 955 C CA . HIS A 1 135 ? 66.358 8.711 73.829 1.00 32.77 122 HIS A CA 1
ATOM 956 C C . HIS A 1 135 ? 67.339 7.933 72.966 1.00 36.94 122 HIS A C 1
ATOM 957 O O . HIS A 1 135 ? 67.151 6.736 72.741 1.00 38.51 122 HIS A O 1
ATOM 964 N N . SER A 1 136 ? 68.366 8.620 72.471 1.00 35.88 123 SER A N 1
ATOM 965 C CA . SER A 1 136 ? 69.417 7.992 71.673 1.00 38.69 123 SER A CA 1
ATOM 966 C C . SER A 1 136 ? 68.831 7.291 70.444 1.00 39.09 123 SER A C 1
ATOM 967 O O . SER A 1 136 ? 68.000 7.865 69.737 1.00 41.10 123 SER A O 1
ATOM 970 N N . SER A 1 137 ? 69.246 6.049 70.204 1.00 38.87 124 SER A N 1
ATOM 971 C CA . SER A 1 137 ? 68.754 5.288 69.056 1.00 38.66 124 SER A CA 1
ATOM 972 C C . SER A 1 137 ? 67.253 5.039 69.161 1.00 42.15 124 SER A C 1
ATOM 973 O O . SER A 1 137 ? 66.584 4.795 68.156 1.00 39.21 124 SER A O 1
ATOM 976 N N . GLY A 1 138 ? 66.729 5.099 70.381 1.00 38.84 125 GLY A N 1
ATOM 977 C CA . GLY A 1 138 ? 65.298 4.994 70.600 1.00 34.79 125 GLY A CA 1
ATOM 978 C C . GLY A 1 138 ? 64.563 6.155 69.957 1.00 33.85 125 GLY A C 1
ATOM 979 O O . GLY A 1 138 ? 63.433 6.007 69.491 1.00 34.75 125 GLY A O 1
ATOM 980 N N . GLY A 1 139 ? 65.213 7.315 69.932 1.00 35.07 126 GLY A N 1
ATOM 981 C CA . GLY A 1 139 ? 64.662 8.489 69.282 1.00 31.72 126 GLY A CA 1
ATOM 982 C C . GLY A 1 139 ? 64.629 8.326 67.774 1.00 37.94 126 GLY A C 1
ATOM 983 O O . GLY A 1 139 ? 63.738 8.845 67.101 1.00 38.79 126 GLY A O 1
ATOM 984 N N . ALA A 1 140 ? 65.609 7.600 67.243 1.00 40.17 127 ALA A N 1
ATOM 985 C CA . ALA A 1 140 ? 65.663 7.311 65.815 1.00 41.98 127 ALA A CA 1
ATOM 986 C C . ALA A 1 140 ? 64.501 6.410 65.411 1.00 39.14 127 ALA A C 1
ATOM 987 O O . ALA A 1 140 ? 63.891 6.596 64.358 1.00 41.39 127 ALA A O 1
ATOM 989 N N . THR A 1 141 ? 64.203 5.432 66.260 1.00 37.32 128 THR A N 1
ATOM 990 C CA . THR A 1 141 ? 63.072 4.539 66.044 1.00 37.09 128 THR A CA 1
ATOM 991 C C . THR A 1 141 ? 61.756 5.313 66.086 1.00 35.72 128 THR A C 1
ATOM 992 O O . THR A 1 141 ? 60.848 5.059 65.292 1.00 41.28 128 THR A O 1
ATOM 996 N N . ALA A 1 142 ? 61.669 6.264 67.012 1.00 30.10 129 ALA A N 1
ATOM 997 C CA . ALA A 1 142 ? 60.480 7.097 67.163 1.00 29.57 129 ALA A CA 1
ATOM 998 C C . ALA A 1 142 ? 60.194 7.888 65.890 1.00 32.03 129 ALA A C 1
ATOM 999 O O . ALA A 1 142 ? 59.042 8.014 65.472 1.00 34.99 129 ALA A O 1
ATOM 1001 N N . ILE A 1 143 ? 61.248 8.416 65.278 1.00 32.67 130 ILE A N 1
ATOM 1002 C CA . ILE A 1 143 ? 61.117 9.175 64.041 1.00 31.86 130 ILE A CA 1
ATOM 1003 C C . ILE A 1 143 ? 60.542 8.306 62.922 1.00 31.92 130 ILE A C 1
ATOM 1004 O O . ILE A 1 143 ? 59.632 8.722 62.203 1.00 38.36 130 ILE A O 1
ATOM 1009 N N . LEU A 1 144 ? 61.061 7.089 62.798 1.00 32.24 131 LEU A N 1
ATOM 1010 C CA . LEU A 1 144 ? 60.592 6.158 61.777 1.00 36.08 131 LEU A CA 1
ATOM 1011 C C . LEU A 1 144 ? 59.191 5.641 62.086 1.00 35.15 131 LEU A C 1
ATOM 1012 O O . LEU A 1 144 ? 58.394 5.399 61.181 1.00 39.06 131 LEU A O 1
ATOM 1017 N N . ALA A 1 145 ? 58.896 5.477 63.370 1.00 36.79 132 ALA A N 1
ATOM 1018 C CA . ALA A 1 145 ? 57.580 5.018 63.793 1.00 33.94 132 ALA A CA 1
ATOM 1019 C C . ALA A 1 145 ? 56.527 6.070 63.469 1.00 30.49 132 ALA A C 1
ATOM 1020 O O . ALA A 1 145 ? 55.405 5.745 63.084 1.00 34.12 132 ALA A O 1
ATOM 1022 N N . THR A 1 146 ? 56.903 7.336 63.617 1.00 29.79 133 THR A N 1
ATOM 1023 C CA . THR A 1 146 ? 56.003 8.440 63.311 1.00 35.59 133 THR A CA 1
ATOM 1024 C C . THR A 1 146 ? 55.668 8.471 61.820 1.00 36.93 133 THR A C 1
ATOM 1025 O O . THR A 1 146 ? 54.510 8.648 61.440 1.00 37.91 133 THR A O 1
ATOM 1029 N N . VAL A 1 147 ? 56.688 8.293 60.983 1.00 30.98 134 VAL A N 1
ATOM 1030 C CA . VAL A 1 147 ? 56.498 8.242 59.538 1.00 31.39 134 VAL A CA 1
ATOM 1031 C C . VAL A 1 147 ? 55.610 7.061 59.161 1.00 35.05 134 VAL A C 1
ATOM 1032 O O . VAL A 1 147 ? 54.698 7.190 58.341 1.00 35.25 134 VAL A O 1
ATOM 1036 N N . TRP A 1 148 ? 55.883 5.914 59.773 1.00 32.83 135 TRP A N 1
ATOM 1037 C CA . TRP A 1 148 ? 55.062 4.722 59.589 1.00 36.96 135 TRP A CA 1
ATOM 1038 C C . TRP A 1 148 ? 53.601 5.002 59.930 1.00 39.66 135 TRP A C 1
ATOM 1039 O O . TRP A 1 148 ? 52.695 4.627 59.186 1.00 38.57 135 TRP A O 1
ATOM 1050 N N . TYR A 1 149 ? 53.385 5.676 61.055 1.00 40.16 136 TYR A N 1
ATOM 1051 C CA . TYR A 1 149 ? 52.046 6.062 61.483 1.00 39.59 136 TYR A CA 1
ATOM 1052 C C . TYR A 1 149 ? 51.398 7.017 60.484 1.00 36.49 136 TYR A C 1
ATOM 1053 O O . TYR A 1 149 ? 50.224 6.873 60.142 1.00 36.07 136 TYR A O 1
ATOM 1062 N N . LEU A 1 150 ? 52.173 7.996 60.028 1.00 36.42 137 LEU A N 1
ATOM 1063 C CA . LEU A 1 150 ? 51.680 8.992 59.085 1.00 37.08 137 LEU A CA 1
ATOM 1064 C C . LEU A 1 150 ? 51.276 8.351 57.762 1.00 41.03 137 LEU A C 1
ATOM 1065 O O . LEU A 1 150 ? 50.265 8.722 57.166 1.00 39.54 137 LEU A O 1
ATOM 1070 N N . GLU A 1 151 ? 52.066 7.379 57.317 1.00 39.09 138 GLU A N 1
ATOM 1071 C CA . GLU A 1 151 ? 51.806 6.682 56.062 1.00 31.79 138 GLU A CA 1
ATOM 1072 C C . GLU A 1 151 ? 50.632 5.716 56.175 1.00 42.54 138 GLU A C 1
ATOM 1073 O O . 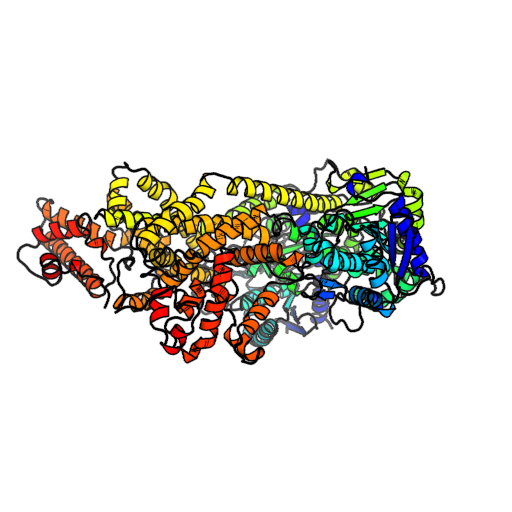GLU A 1 151 ? 49.818 5.598 55.259 1.00 39.69 138 GLU A O 1
ATOM 1079 N N . LYS A 1 152 ? 50.544 5.024 57.303 1.00 42.06 139 LYS A N 1
ATOM 1080 C CA . LYS A 1 152 ? 49.555 3.967 57.454 1.00 41.40 139 LYS A CA 1
ATOM 1081 C C . LYS A 1 152 ? 48.182 4.497 57.871 1.00 42.57 139 LYS A C 1
ATOM 1082 O O . LYS A 1 152 ? 47.158 3.972 57.439 1.00 45.87 139 LYS A O 1
ATOM 1088 N N . TYR A 1 153 ? 48.158 5.540 58.697 1.00 40.05 140 TYR A N 1
ATOM 1089 C CA . TYR A 1 153 ? 46.903 5.993 59.294 1.00 43.15 140 TYR A CA 1
ATOM 1090 C C . TYR A 1 153 ? 46.531 7.430 58.939 1.00 44.08 140 TYR A C 1
ATOM 1091 O O . TYR A 1 153 ? 45.437 7.684 58.434 1.00 45.59 140 TYR A O 1
ATOM 1100 N N . PHE A 1 154 ? 47.436 8.367 59.207 1.00 40.86 141 PHE A N 1
ATOM 1101 C CA . PHE A 1 154 ? 47.104 9.786 59.111 1.00 42.72 141 PHE A CA 1
ATOM 1102 C C . PHE A 1 154 ? 46.748 10.234 57.696 1.00 50.11 141 PHE A C 1
ATOM 1103 O O . PHE A 1 154 ? 45.783 10.968 57.504 1.00 48.87 141 PHE A O 1
ATOM 1111 N N . ILE A 1 155 ? 47.524 9.796 56.709 1.00 49.98 142 ILE A N 1
ATOM 1112 C CA . ILE A 1 155 ? 47.287 10.201 55.327 1.00 46.07 142 ILE A CA 1
ATOM 1113 C C . ILE A 1 155 ? 45.974 9.616 54.798 1.00 46.60 142 ILE A C 1
ATOM 1114 O O . ILE A 1 155 ? 45.373 10.156 53.869 1.00 47.64 142 ILE A O 1
ATOM 1119 N N . ARG A 1 156 ? 45.522 8.526 55.410 1.00 51.47 143 ARG A N 1
ATOM 1120 C CA . ARG A 1 156 ? 44.318 7.834 54.959 1.00 57.14 143 ARG A CA 1
ATOM 1121 C C . ARG A 1 156 ? 43.046 8.525 55.450 1.00 66.91 143 ARG A C 1
ATOM 1122 O O . ARG A 1 156 ? 41.989 8.414 54.828 1.00 74.05 143 ARG A O 1
ATOM 1130 N N . ASN A 1 157 ? 43.156 9.239 56.567 1.00 65.93 144 ASN A N 1
ATOM 1131 C CA . ASN A 1 157 ? 42.031 9.982 57.127 1.00 67.88 144 ASN A CA 1
ATOM 1132 C C . ASN A 1 157 ? 42.520 11.074 58.075 1.00 67.47 144 ASN A C 1
ATOM 1133 O O . ASN A 1 157 ? 42.462 10.918 59.294 1.00 68.44 144 ASN A O 1
ATOM 1138 N N . PRO A 1 158 ? 43.002 12.191 57.508 1.00 66.28 145 PRO A N 1
ATOM 1139 C CA . PRO A 1 158 ? 43.674 13.256 58.263 1.00 72.60 145 PRO A CA 1
ATOM 1140 C C . PRO A 1 158 ? 42.753 14.053 59.183 1.00 86.81 145 PRO A C 1
ATOM 1141 O O . PRO A 1 158 ? 42.150 15.037 58.756 1.00 93.69 145 PRO A O 1
ATOM 1145 N N . ASN A 1 159 ? 42.656 13.627 60.437 1.00 93.66 146 ASN A N 1
ATOM 1146 C CA . ASN A 1 159 ? 41.946 14.394 61.451 1.00 98.38 146 ASN A CA 1
ATOM 1147 C C . ASN A 1 159 ? 42.922 15.215 62.284 1.00 97.44 146 ASN A C 1
ATOM 1148 O O . ASN A 1 159 ? 44.124 14.944 62.293 1.00 92.47 146 ASN A O 1
ATOM 1153 N N . VAL A 1 160 ? 42.407 16.221 62.982 1.00 102.04 147 VAL A N 1
ATOM 1154 C CA . VAL A 1 160 ? 43.216 16.964 63.938 1.00 100.89 147 VAL A CA 1
ATOM 1155 C C . VAL A 1 160 ? 43.510 16.049 65.128 1.00 99.06 147 VAL A C 1
ATOM 1156 O O . VAL A 1 160 ? 44.530 16.188 65.806 1.00 97.30 147 VAL A O 1
ATOM 1160 N N . TYR A 1 161 ? 42.614 15.091 65.352 1.00 96.29 148 TYR A N 1
ATOM 1161 C CA . TYR A 1 161 ? 42.774 14.101 66.408 1.00 90.92 148 TYR A CA 1
ATOM 1162 C C . TYR A 1 161 ? 43.867 13.093 66.063 1.00 74.79 148 TYR A C 1
ATOM 1163 O O . TYR A 1 161 ? 44.481 12.505 66.952 1.00 73.69 148 TYR A O 1
ATOM 1172 N N . LEU A 1 162 ? 44.106 12.896 64.769 1.00 62.82 149 LEU A N 1
ATOM 1173 C CA . LEU A 1 162 ? 45.044 11.873 64.317 1.00 53.37 149 LEU A CA 1
ATOM 1174 C C . LEU A 1 162 ? 46.486 12.365 64.227 1.00 40.46 149 LEU A C 1
ATOM 1175 O O . LEU A 1 162 ? 47.401 11.559 64.073 1.00 48.19 149 LEU A O 1
ATOM 1180 N N . GLU A 1 163 ? 46.685 13.677 64.310 1.00 43.18 150 GLU A N 1
ATOM 1181 C CA . GLU A 1 163 ? 48.030 14.246 64.254 1.00 46.93 150 GLU A CA 1
ATOM 1182 C C . GLU A 1 163 ? 48.920 13.667 65.344 1.00 43.25 150 GLU A C 1
ATOM 1183 O O . GLU A 1 163 ? 48.582 13.736 66.524 1.00 47.59 150 GLU A O 1
ATOM 1189 N N . PRO A 1 164 ? 50.060 13.083 64.952 1.00 39.65 151 PRO A N 1
ATOM 1190 C CA . PRO A 1 164 ? 51.001 12.568 65.945 1.00 36.36 151 PRO A CA 1
ATOM 1191 C C . PRO A 1 164 ? 51.952 13.650 66.433 1.00 38.31 151 PRO A C 1
ATOM 1192 O O . PRO A 1 164 ? 51.920 14.776 65.939 1.00 43.09 151 PRO A O 1
ATOM 1196 N N . ARG A 1 165 ? 52.782 13.303 67.408 1.00 45.44 152 ARG A N 1
ATOM 1197 C CA . ARG A 1 165 ? 53.890 14.150 67.814 1.00 40.09 152 ARG A CA 1
ATOM 1198 C C . ARG A 1 165 ? 55.107 13.260 67.972 1.00 39.85 152 ARG A C 1
ATOM 1199 O O . ARG A 1 165 ? 55.008 12.157 68.511 1.00 39.49 152 ARG A O 1
ATOM 1207 N N . CYS A 1 166 ? 56.249 13.721 67.475 1.00 33.09 153 CYS A N 1
ATOM 1208 C CA . CYS A 1 166 ? 57.496 12.998 67.669 1.00 36.92 153 CYS A CA 1
ATOM 1209 C C . CYS A 1 166 ? 58.479 13.852 68.458 1.00 39.09 153 CYS A C 1
ATOM 1210 O O . CYS A 1 166 ? 58.836 14.957 68.045 1.00 33.11 153 CYS A O 1
ATOM 1213 N N . VAL A 1 167 ? 58.903 13.336 69.604 1.00 37.77 154 VAL A N 1
ATOM 1214 C CA . VAL A 1 167 ? 59.821 14.054 70.475 1.00 34.00 154 VAL A CA 1
ATOM 1215 C C . VAL A 1 167 ? 61.042 13.187 70.755 1.00 41.35 154 VAL A C 1
ATOM 1216 O O . VAL A 1 167 ? 60.923 12.102 71.315 1.00 37.95 154 VAL A O 1
ATOM 1220 N N . THR A 1 168 ? 62.218 13.658 70.358 1.00 37.57 155 THR A N 1
ATOM 1221 C CA . THR A 1 168 ? 63.427 12.871 70.546 1.00 32.07 155 THR A CA 1
ATOM 1222 C C . THR A 1 168 ? 64.448 13.596 71.409 1.00 32.09 155 THR A C 1
ATOM 1223 O O . THR A 1 168 ? 64.454 14.823 71.484 1.00 35.70 155 THR A O 1
ATOM 1227 N N . PHE A 1 169 ? 65.310 12.817 72.056 1.00 31.19 156 PHE A N 1
ATOM 1228 C CA . PHE A 1 169 ? 66.371 13.358 72.895 1.00 37.23 156 PHE A CA 1
ATOM 1229 C C . PHE A 1 169 ? 67.708 12.734 72.508 1.00 39.77 156 PHE A C 1
ATOM 1230 O O . PHE A 1 169 ? 67.930 11.542 72.724 1.00 40.38 156 PHE A O 1
ATOM 1238 N N . GLY A 1 170 ? 68.594 13.541 71.931 1.00 38.54 157 GLY A N 1
ATOM 1239 C CA . GLY A 1 170 ? 69.902 13.062 71.517 1.00 30.83 157 GLY A CA 1
ATOM 1240 C C . GLY A 1 170 ? 69.822 11.952 70.490 1.00 32.37 157 GLY A C 1
ATOM 1241 O O . GLY A 1 170 ? 70.583 10.991 70.539 1.00 35.51 157 GLY A O 1
ATOM 1242 N N . ALA A 1 171 ? 68.888 12.083 69.558 1.00 32.55 158 ALA A N 1
ATOM 1243 C CA . ALA A 1 171 ? 68.696 11.063 68.536 1.00 34.69 158 ALA A CA 1
ATOM 1244 C C . ALA A 1 171 ? 69.745 11.167 67.435 1.00 38.52 158 ALA A C 1
ATOM 1245 O O . ALA A 1 171 ? 70.178 12.265 67.083 1.00 32.65 158 ALA A O 1
ATOM 1247 N N . PRO A 1 172 ? 70.166 10.015 66.892 1.00 39.10 159 PRO A N 1
ATOM 1248 C CA . PRO A 1 172 ? 70.984 10.004 65.676 1.00 40.99 159 PRO A CA 1
ATOM 1249 C C . PRO A 1 172 ? 70.186 10.540 64.491 1.00 38.30 159 PRO A C 1
ATOM 1250 O O . PRO A 1 172 ? 68.957 10.576 64.558 1.00 37.15 159 PRO A O 1
ATOM 1254 N N . LEU A 1 173 ? 70.866 10.958 63.429 1.00 40.55 160 LEU A N 1
ATOM 1255 C CA . LEU A 1 173 ? 70.170 11.328 62.204 1.00 38.19 160 LEU A CA 1
ATOM 1256 C C . LEU A 1 173 ? 69.617 10.056 61.580 1.00 38.26 160 LEU A C 1
ATOM 1257 O O . LEU A 1 173 ? 70.181 8.978 61.765 1.00 42.17 160 LEU A O 1
ATOM 1262 N N . VAL A 1 174 ? 68.513 10.175 60.851 1.00 34.89 161 VAL A N 1
ATOM 1263 C CA . VAL A 1 174 ? 67.797 8.999 60.369 1.00 35.62 161 VAL A CA 1
ATOM 1264 C C . VAL A 1 174 ? 67.684 8.926 58.847 1.00 37.85 161 VAL A C 1
ATOM 1265 O O . VAL A 1 174 ? 68.003 7.903 58.243 1.00 36.38 161 VAL A O 1
ATOM 1269 N N . GLY A 1 175 ? 67.226 10.008 58.229 1.00 36.89 162 GLY A N 1
ATOM 1270 C CA . GLY A 1 175 ? 66.988 10.006 56.798 1.00 34.36 162 GLY A CA 1
ATOM 1271 C C . GLY A 1 175 ? 67.908 10.929 56.026 1.00 36.27 162 GLY A C 1
ATOM 1272 O O . GLY A 1 175 ? 68.714 11.649 56.616 1.00 35.43 162 GLY A O 1
ATOM 1273 N N . ASP A 1 176 ? 67.787 10.904 54.701 1.00 31.18 163 ASP A N 1
ATOM 1274 C CA . ASP A 1 176 ? 68.587 11.769 53.839 1.00 29.15 163 ASP A CA 1
ATOM 1275 C C . ASP A 1 176 ? 67.839 13.057 53.497 1.00 37.27 163 ASP A C 1
ATOM 1276 O O . ASP A 1 176 ? 66.841 13.393 54.133 1.00 34.16 163 ASP A O 1
ATOM 1281 N N . SER A 1 177 ? 68.326 13.775 52.491 1.00 36.69 164 SER A N 1
ATOM 1282 C CA . SER A 1 177 ? 67.722 15.047 52.109 1.00 37.81 164 SER A CA 1
ATOM 1283 C C . SER A 1 177 ? 66.332 14.853 51.508 1.00 37.96 164 SER A C 1
ATOM 1284 O O . SER A 1 177 ? 65.458 15.703 51.670 1.00 41.44 164 SER A O 1
ATOM 1287 N N . ILE A 1 178 ? 66.136 13.736 50.813 1.00 41.38 165 ILE A N 1
ATOM 1288 C CA . ILE A 1 178 ? 64.834 13.412 50.236 1.00 40.84 165 ILE A CA 1
ATOM 1289 C C . ILE A 1 178 ? 63.828 13.097 51.339 1.00 37.70 165 ILE A C 1
ATOM 1290 O O . ILE A 1 178 ? 62.666 13.503 51.274 1.00 35.92 165 ILE A O 1
ATOM 1295 N N . PHE A 1 179 ? 64.294 12.375 52.354 1.00 39.42 166 PHE A N 1
ATOM 1296 C CA . PHE A 1 179 ? 63.503 12.082 53.544 1.00 35.27 166 PHE A CA 1
ATOM 1297 C C . PHE A 1 179 ? 62.984 13.373 54.170 1.00 35.13 166 PHE A C 1
ATOM 1298 O O . PHE A 1 179 ? 61.788 13.518 54.425 1.00 34.54 166 PHE A O 1
ATOM 1306 N N . SER A 1 180 ? 63.898 14.310 54.399 1.00 31.91 167 SER A N 1
ATOM 1307 C CA . SER A 1 180 ? 63.558 15.613 54.957 1.00 35.93 167 SER A CA 1
ATOM 1308 C C . SER A 1 180 ? 62.624 16.393 5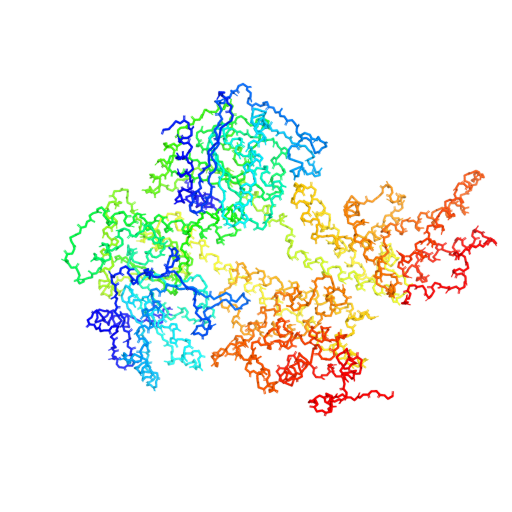4.036 1.00 42.81 167 SER A C 1
ATOM 1309 O O . SER A 1 180 ? 61.649 16.996 54.491 1.00 36.29 167 SER A O 1
ATOM 1312 N N . HIS A 1 181 ? 62.938 16.380 52.742 1.00 37.08 168 HIS A N 1
ATOM 1313 C CA . HIS A 1 181 ? 62.131 17.060 51.732 1.00 35.66 168 HIS A CA 1
ATOM 1314 C C . HIS A 1 181 ? 60.695 16.544 51.702 1.00 33.45 168 HIS A C 1
ATOM 1315 O O . HIS A 1 181 ? 59.747 17.326 51.654 1.00 35.87 168 HIS A O 1
ATOM 1322 N N . ALA A 1 182 ? 60.545 15.222 51.733 1.00 33.58 169 ALA A N 1
ATOM 1323 C CA . ALA A 1 182 ? 59.228 14.589 51.685 1.00 33.97 169 ALA A CA 1
ATOM 1324 C C . ALA A 1 182 ? 58.376 14.939 52.906 1.00 35.50 169 ALA A C 1
ATOM 1325 O O . ALA A 1 182 ? 57.179 15.203 52.776 1.00 32.16 169 ALA A O 1
ATOM 1327 N N . LEU A 1 183 ? 58.992 14.934 54.086 1.00 35.91 170 LEU A N 1
ATOM 1328 C CA . LEU A 1 183 ? 58.305 15.341 55.309 1.00 35.43 170 LEU A CA 1
ATOM 1329 C C . LEU A 1 183 ? 57.796 16.771 55.178 1.00 38.27 170 LEU A C 1
ATOM 1330 O O . LEU A 1 183 ? 56.695 17.096 55.624 1.00 36.92 170 LEU A O 1
ATOM 1335 N N . GLY A 1 184 ? 58.609 17.621 54.557 1.00 35.36 171 GLY A N 1
ATOM 1336 C CA . GLY A 1 184 ? 58.243 19.008 54.343 1.00 34.15 171 GLY A CA 1
ATOM 1337 C C . GLY A 1 184 ? 57.093 19.167 53.365 1.00 41.44 171 GLY A C 1
ATOM 1338 O O . GLY A 1 184 ? 56.179 19.959 53.602 1.00 40.77 171 GLY A O 1
ATOM 1339 N N . ARG A 1 185 ? 57.135 18.412 52.268 1.00 37.61 172 ARG A N 1
ATOM 1340 C CA . ARG A 1 185 ? 56.115 18.513 51.226 1.00 39.31 172 ARG A CA 1
ATOM 1341 C C . ARG A 1 185 ? 54.743 18.102 51.743 1.00 37.41 172 ARG A C 1
ATOM 1342 O O . ARG A 1 185 ? 53.736 18.726 51.415 1.00 39.04 172 ARG A O 1
ATOM 1350 N N . GLU A 1 186 ? 54.712 17.050 52.554 1.00 37.00 173 GLU A N 1
ATOM 1351 C CA . GLU A 1 186 ? 53.458 16.539 53.093 1.00 44.02 173 GLU A CA 1
ATOM 1352 C C . GLU A 1 186 ? 52.984 17.342 54.300 1.00 41.14 173 GLU A C 1
ATOM 1353 O O . GLU A 1 186 ? 51.928 17.051 54.861 1.00 39.73 173 GLU A O 1
ATOM 1359 N N . LYS A 1 187 ? 53.772 18.346 54.682 1.00 38.44 174 LYS A N 1
ATOM 1360 C CA . LYS A 1 187 ? 53.517 19.158 55.873 1.00 41.91 174 LYS A CA 1
ATOM 1361 C C . LYS A 1 187 ? 53.503 18.291 57.131 1.00 47.13 174 LYS A C 1
ATOM 1362 O O . LYS A 1 187 ? 52.657 18.462 58.009 1.00 49.78 174 LYS A O 1
ATOM 1368 N N . TRP A 1 188 ? 54.450 17.360 57.205 1.00 41.70 175 TRP A N 1
ATOM 1369 C CA . TRP A 1 188 ? 54.578 16.468 58.353 1.00 35.35 175 TRP A CA 1
ATOM 1370 C C . TRP A 1 188 ? 55.700 16.904 59.289 1.00 39.68 175 TRP A C 1
ATOM 1371 O O . TRP A 1 188 ? 55.733 16.504 60.453 1.00 37.23 175 TRP A O 1
ATOM 1382 N N . SER A 1 189 ? 56.620 17.713 58.770 1.00 39.12 176 SER A N 1
ATOM 1383 C CA . SER A 1 189 ? 57.795 18.150 59.523 1.00 41.84 176 SER A CA 1
ATOM 1384 C C . SER A 1 189 ? 57.435 18.831 60.841 1.00 35.75 176 SER A C 1
ATOM 1385 O O . SER A 1 189 ? 58.172 18.731 61.822 1.00 41.38 176 SER A O 1
ATOM 1388 N N . ARG A 1 190 ? 56.297 19.517 60.850 1.00 36.82 177 ARG A N 1
ATOM 1389 C CA . ARG A 1 190 ? 55.822 20.242 62.025 1.00 40.88 177 ARG A CA 1
ATOM 1390 C C . ARG A 1 190 ? 55.575 19.335 63.232 1.00 37.79 177 ARG A C 1
ATOM 1391 O O . ARG A 1 190 ? 55.503 19.810 64.365 1.00 41.40 177 ARG A O 1
ATOM 1399 N N . PHE A 1 191 ? 55.439 18.035 62.986 1.00 35.05 178 PHE A N 1
ATOM 1400 C CA . PHE A 1 191 ? 55.149 17.073 64.045 1.00 35.40 178 PHE A CA 1
ATOM 1401 C C . PHE A 1 191 ? 56.409 16.628 64.788 1.00 41.10 178 PHE A C 1
ATOM 1402 O O . PHE A 1 191 ? 56.324 15.974 65.827 1.00 38.35 178 PHE A O 1
ATOM 1410 N N . PHE A 1 192 ? 57.574 16.982 64.255 1.00 38.89 179 PHE A N 1
ATOM 1411 C CA . PHE A 1 192 ? 58.838 16.463 64.771 1.00 31.98 179 PHE A CA 1
ATOM 1412 C C . PHE A 1 192 ? 59.636 17.513 65.530 1.00 38.57 179 PHE A C 1
ATOM 1413 O O . PHE A 1 192 ? 59.941 18.581 64.997 1.00 38.74 179 PHE A O 1
ATOM 1421 N N . VAL A 1 193 ? 59.978 17.198 66.774 1.00 34.89 180 VAL A N 1
ATOM 1422 C CA . VAL A 1 193 ? 60.881 18.035 67.557 1.00 37.56 180 VAL A CA 1
ATOM 1423 C C . VAL A 1 193 ? 62.048 17.198 68.073 1.00 37.92 180 VAL A C 1
ATOM 1424 O O . VAL A 1 193 ? 61.848 16.168 68.719 1.00 34.25 180 VAL A O 1
ATOM 1428 N N . ASN A 1 194 ? 63.266 17.640 67.778 1.00 36.66 181 ASN A N 1
ATOM 1429 C CA . ASN A 1 194 ? 64.463 16.918 68.195 1.00 34.32 181 ASN A CA 1
ATOM 1430 C C . ASN A 1 194 ? 65.339 17.746 69.127 1.00 41.06 181 ASN A C 1
ATOM 1431 O O . ASN A 1 194 ? 65.933 18.745 68.713 1.00 36.70 181 ASN A O 1
ATOM 1436 N N . PHE A 1 195 ? 65.418 17.328 70.386 1.00 36.05 182 PHE A N 1
ATOM 1437 C CA . PHE A 1 195 ? 66.238 18.028 71.365 1.00 38.40 182 PHE A CA 1
ATOM 1438 C C . PHE A 1 195 ? 67.676 17.544 71.302 1.00 37.20 182 PHE A C 1
ATOM 1439 O O . PHE A 1 195 ? 67.944 16.342 71.251 1.00 35.34 182 PHE A O 1
ATOM 1447 N N . VAL A 1 196 ? 68.597 18.500 71.285 1.00 34.26 183 VAL A N 1
ATOM 1448 C CA . VAL A 1 196 ? 70.019 18.203 71.208 1.00 42.86 183 VAL A CA 1
ATOM 1449 C C . VAL A 1 196 ? 70.799 19.068 72.193 1.00 44.78 183 VAL A C 1
ATOM 1450 O O . VAL A 1 196 ? 70.879 20.287 72.027 1.00 47.38 183 VAL A O 1
ATOM 1454 N N . THR A 1 197 ? 71.363 18.449 73.227 1.00 39.49 184 THR A N 1
ATOM 1455 C CA . THR A 1 197 ? 72.284 19.167 74.099 1.00 41.49 184 THR A CA 1
ATOM 1456 C C . THR A 1 197 ? 73.503 19.536 73.264 1.00 51.34 184 THR A C 1
ATOM 1457 O O . THR A 1 197 ? 73.949 18.749 72.428 1.00 45.86 184 THR A O 1
ATOM 1461 N N . ARG A 1 198 ? 74.022 20.738 73.496 1.00 52.54 185 ARG A N 1
ATOM 1462 C CA . ARG A 1 198 ? 74.995 21.379 72.612 1.00 53.28 185 ARG A CA 1
ATOM 1463 C C . ARG A 1 198 ? 76.109 20.474 72.081 1.00 57.10 185 ARG A C 1
ATOM 1464 O O . ARG A 1 198 ? 76.362 20.437 70.877 1.00 56.64 185 ARG A O 1
ATOM 1472 N N . PHE A 1 199 ? 76.763 19.739 72.974 1.00 55.05 186 PHE A N 1
ATOM 1473 C CA . PHE A 1 199 ? 77.951 18.979 72.593 1.00 47.47 186 PHE A CA 1
ATOM 1474 C C . PHE A 1 199 ? 77.677 17.513 72.259 1.00 48.83 186 PHE A C 1
ATOM 1475 O O . PHE A 1 199 ? 78.593 16.797 71.866 1.00 50.14 186 PHE A O 1
ATOM 1483 N N . ASP A 1 200 ? 76.428 17.076 72.409 1.00 47.67 187 ASP A N 1
ATOM 1484 C CA . ASP A 1 200 ? 76.067 15.664 72.240 1.00 44.07 187 ASP A CA 1
ATOM 1485 C C . ASP A 1 200 ? 76.572 15.080 70.918 1.00 47.80 187 ASP A C 1
ATOM 1486 O O . ASP A 1 200 ? 76.198 15.537 69.838 1.00 48.95 187 ASP A O 1
ATOM 1491 N N . ILE A 1 201 ? 77.416 14.058 71.023 1.00 48.63 188 ILE A N 1
ATOM 1492 C CA . ILE A 1 201 ? 78.083 13.471 69.864 1.00 50.96 188 ILE A CA 1
ATOM 1493 C C . ILE A 1 201 ? 77.161 12.560 69.048 1.00 48.91 188 ILE A C 1
ATOM 1494 O O . ILE A 1 201 ? 77.377 12.355 67.854 1.00 49.33 188 ILE A O 1
ATOM 1499 N N . VAL A 1 202 ? 76.125 12.029 69.689 1.00 46.79 189 VAL A N 1
ATOM 1500 C CA . VAL A 1 202 ? 75.264 11.029 69.058 1.00 50.28 189 VAL A CA 1
ATOM 1501 C C . VAL A 1 202 ? 74.488 11.542 67.829 1.00 47.26 189 VAL A C 1
ATOM 1502 O O . VAL A 1 202 ? 74.409 10.835 66.823 1.00 45.67 189 VAL A O 1
ATOM 1506 N N . PRO A 1 203 ? 73.920 12.765 67.887 1.00 39.50 190 PRO A N 1
ATOM 1507 C CA . PRO A 1 203 ? 73.309 13.260 66.645 1.00 39.83 190 PRO A CA 1
ATOM 1508 C C . PRO A 1 203 ? 74.316 13.490 65.508 1.00 49.65 190 PRO A C 1
ATOM 1509 O O . PRO A 1 203 ? 73.903 13.668 64.361 1.00 49.19 190 PRO A O 1
ATOM 1513 N N . ARG A 1 204 ? 75.610 13.478 65.819 1.00 48.86 191 ARG A N 1
ATOM 1514 C CA . ARG A 1 204 ? 76.641 13.732 64.814 1.00 48.32 191 ARG A CA 1
ATOM 1515 C C . ARG A 1 204 ? 77.268 12.457 64.254 1.00 49.62 191 ARG A C 1
ATOM 1516 O O . ARG A 1 204 ? 77.918 12.493 63.209 1.00 50.73 191 ARG A O 1
ATOM 1524 N N . ILE A 1 205 ? 77.074 11.340 64.951 1.00 44.43 192 ILE A N 1
ATOM 1525 C CA . ILE A 1 205 ? 77.783 10.096 64.644 1.00 42.93 192 ILE A CA 1
ATOM 1526 C C . ILE A 1 205 ? 77.650 9.619 63.194 1.00 44.84 192 ILE A C 1
ATOM 1527 O O . ILE A 1 205 ? 78.655 9.389 62.521 1.00 48.76 192 ILE A O 1
ATOM 1532 N N . THR A 1 206 ? 76.420 9.483 62.709 1.00 44.75 193 THR A N 1
ATOM 1533 C CA . THR A 1 206 ? 76.189 8.921 61.378 1.00 42.84 193 THR A CA 1
ATOM 1534 C C . THR A 1 206 ? 76.565 9.885 60.250 1.00 48.60 193 THR A C 1
ATOM 1535 O O . THR A 1 206 ? 76.394 9.570 59.070 1.00 48.13 193 THR A O 1
ATOM 1539 N N . LEU A 1 207 ? 77.076 11.057 60.611 1.00 46.88 194 LEU A N 1
ATOM 1540 C CA . LEU A 1 207 ? 77.619 11.983 59.624 1.00 44.22 194 LEU A CA 1
ATOM 1541 C C . LEU A 1 207 ? 79.038 11.567 59.259 1.00 54.60 194 LEU A C 1
ATOM 1542 O O . LEU A 1 207 ? 79.644 12.113 58.334 1.00 56.14 194 LEU A O 1
ATOM 1547 N N . ALA A 1 208 ? 79.557 10.588 59.991 1.00 46.88 195 ALA A N 1
ATOM 1548 C CA . ALA A 1 208 ? 80.880 10.047 59.723 1.00 56.13 195 ALA A CA 1
ATOM 1549 C C . ALA A 1 208 ? 80.788 8.765 58.907 1.00 53.84 195 ALA A C 1
ATOM 1550 O O . ALA A 1 208 ? 79.811 8.023 59.009 1.00 45.97 195 ALA A O 1
ATOM 1552 N N . ARG A 1 209 ? 81.805 8.518 58.088 1.00 47.54 196 ARG A N 1
ATOM 1553 C CA . ARG A 1 209 ? 81.942 7.234 57.417 1.00 48.32 196 ARG A CA 1
ATOM 1554 C C . ARG A 1 209 ? 82.077 6.151 58.478 1.00 52.02 196 ARG A C 1
ATOM 1555 O O . ARG A 1 209 ? 82.762 6.349 59.482 1.00 55.79 196 ARG A O 1
ATOM 1563 N N . LYS A 1 210 ? 81.419 5.014 58.273 1.00 46.99 197 LYS A N 1
ATOM 1564 C CA . LYS A 1 210 ? 81.447 3.953 59.273 1.00 50.79 197 LYS A CA 1
ATOM 1565 C C . LYS A 1 210 ? 82.853 3.379 59.417 1.00 61.74 197 LYS A C 1
ATOM 1566 O O . LYS A 1 210 ? 83.203 2.834 60.463 1.00 68.55 197 LYS A O 1
ATOM 1572 N N . ALA A 1 211 ? 83.658 3.518 58.367 1.00 56.20 198 ALA A N 1
ATOM 1573 C CA . ALA A 1 211 ? 85.048 3.085 58.403 1.00 55.90 198 ALA A CA 1
ATOM 1574 C C . ALA A 1 211 ? 85.880 4.023 59.271 1.00 60.90 198 ALA A C 1
ATOM 1575 O O . ALA A 1 211 ? 86.905 3.625 59.823 1.00 67.72 198 ALA A O 1
ATOM 1577 N N . SER A 1 212 ? 85.433 5.270 59.390 1.00 59.89 199 SER A N 1
ATOM 1578 C CA . SER A 1 212 ? 86.161 6.272 60.163 1.00 60.30 199 SER A CA 1
ATOM 1579 C C . SER A 1 212 ? 86.057 6.033 61.667 1.00 62.82 199 SER A C 1
ATOM 1580 O O . SER A 1 212 ? 86.894 6.510 62.432 1.00 66.03 199 SER A O 1
ATOM 1583 N N . VAL A 1 213 ? 85.031 5.300 62.090 1.00 62.06 200 VAL A N 1
ATOM 1584 C CA . VAL A 1 213 ? 84.797 5.077 63.515 1.00 62.45 200 VAL A CA 1
ATOM 1585 C C . VAL A 1 213 ? 84.631 3.601 63.861 1.00 64.19 200 VAL A C 1
ATOM 1586 O O . VAL A 1 213 ? 84.226 3.264 64.971 1.00 64.71 200 VAL A O 1
ATOM 1590 N N . GLU A 1 214 ? 84.953 2.727 62.912 1.00 71.82 201 GLU A N 1
ATOM 1591 C CA . GLU A 1 214 ? 84.744 1.289 63.072 1.00 80.83 201 GLU A CA 1
ATOM 1592 C C . GLU A 1 214 ? 85.489 0.709 64.276 1.00 81.44 201 GLU A C 1
ATOM 1593 O O . GLU A 1 214 ? 85.024 -0.242 64.907 1.00 83.70 201 GLU A O 1
ATOM 1599 N N . GLU A 1 215 ? 86.637 1.294 64.600 1.00 75.93 202 GLU A N 1
ATOM 1600 C CA . GLU A 1 215 ? 87.486 0.780 65.669 1.00 79.93 202 GLU A CA 1
ATOM 1601 C C . GLU A 1 215 ? 87.104 1.329 67.045 1.00 78.69 202 GLU A C 1
ATOM 1602 O O . GLU A 1 215 ? 87.257 0.645 68.057 1.00 78.83 202 GLU A O 1
ATOM 1608 N N . THR A 1 216 ? 86.596 2.558 67.080 1.00 76.40 203 THR A N 1
ATOM 1609 C CA . THR A 1 216 ? 86.362 3.247 68.347 1.00 71.54 203 THR A CA 1
ATOM 1610 C C . THR A 1 216 ? 84.890 3.325 68.755 1.00 67.60 203 THR A C 1
ATOM 1611 O O . THR A 1 216 ? 84.581 3.608 69.913 1.00 72.72 203 THR A O 1
ATOM 1615 N N . LEU A 1 217 ? 83.987 3.077 67.812 1.00 57.68 204 LEU A N 1
ATOM 1616 C CA . LEU A 1 217 ? 82.550 3.147 68.092 1.00 55.29 204 LEU A CA 1
ATOM 1617 C C . LEU A 1 217 ? 82.064 2.197 69.201 1.00 57.97 204 LEU A C 1
ATOM 1618 O O . LEU A 1 217 ? 81.281 2.616 70.052 1.00 56.17 204 LEU A O 1
ATOM 1623 N N . PRO A 1 218 ? 82.506 0.920 69.196 1.00 64.18 205 PRO A N 1
ATOM 1624 C CA . PRO A 1 218 ? 81.997 0.034 70.252 1.00 64.65 205 PRO A CA 1
ATOM 1625 C C . PRO A 1 218 ? 82.359 0.502 71.660 1.00 64.60 205 PRO A C 1
ATOM 1626 O O . PRO A 1 218 ? 81.550 0.364 72.578 1.00 67.54 205 PRO A O 1
ATOM 1630 N N . HIS A 1 219 ? 83.559 1.050 71.823 1.00 59.09 206 HIS A N 1
ATOM 1631 C CA . HIS A 1 219 ? 83.990 1.544 73.123 1.00 65.57 206 HIS A CA 1
ATOM 1632 C C . HIS A 1 219 ? 83.188 2.774 73.532 1.00 61.92 206 HIS A C 1
ATOM 1633 O O . HIS A 1 219 ? 82.766 2.894 74.680 1.00 61.78 206 HIS A O 1
ATOM 1640 N N . VAL A 1 220 ? 82.975 3.680 72.583 1.00 55.46 207 VAL A N 1
ATOM 1641 C CA . VAL A 1 220 ? 82.263 4.926 72.850 1.00 54.71 207 VAL A CA 1
ATOM 1642 C C . VAL A 1 220 ? 80.785 4.683 73.160 1.00 58.74 207 VAL A C 1
ATOM 1643 O O . VAL A 1 220 ? 80.229 5.294 74.074 1.00 61.23 207 VAL A O 1
ATOM 1647 N N . LEU A 1 221 ? 80.158 3.786 72.402 1.00 56.78 208 LEU A N 1
ATOM 1648 C CA . LEU A 1 221 ? 78.764 3.422 72.643 1.00 51.77 208 LEU A CA 1
ATOM 1649 C C . LEU A 1 221 ? 78.588 2.847 74.044 1.00 52.77 208 LEU A C 1
ATOM 1650 O O . LEU A 1 221 ? 77.565 3.066 74.693 1.00 53.18 208 LEU A O 1
ATOM 1655 N N . ALA A 1 222 ? 79.596 2.112 74.503 1.00 54.75 209 ALA A N 1
ATOM 1656 C CA . ALA A 1 222 ? 79.582 1.543 75.844 1.00 62.87 209 ALA A CA 1
ATOM 1657 C C . ALA A 1 222 ? 79.642 2.643 76.900 1.00 66.46 209 ALA A C 1
ATOM 1658 O O . ALA A 1 222 ? 79.070 2.509 77.982 1.00 68.37 209 ALA A O 1
ATOM 1660 N N . GLN A 1 223 ? 80.335 3.730 76.577 1.00 65.11 210 GLN A N 1
ATOM 1661 C CA . GLN A 1 223 ? 80.439 4.873 77.477 1.00 60.49 210 GLN A CA 1
ATOM 1662 C C . GLN A 1 223 ? 79.165 5.712 77.436 1.00 60.44 210 GLN A C 1
ATOM 1663 O O . GLN A 1 223 ? 78.805 6.366 78.416 1.00 63.64 210 GLN A O 1
ATOM 1669 N N . LEU A 1 224 ? 78.486 5.684 76.295 1.00 58.78 211 LEU A N 1
ATOM 1670 C CA . LEU A 1 224 ? 77.249 6.433 76.118 1.00 57.89 211 LEU A CA 1
ATOM 1671 C C . LEU A 1 224 ? 76.085 5.731 76.806 1.00 60.63 211 LEU A C 1
ATOM 1672 O O . LEU A 1 224 ? 75.109 6.370 77.196 1.00 59.61 211 LEU A O 1
ATOM 1677 N N . ASP A 1 225 ? 76.198 4.414 76.950 1.00 61.40 212 ASP A N 1
ATOM 1678 C CA . ASP A 1 225 ? 75.176 3.614 77.617 1.00 59.26 212 ASP A CA 1
ATOM 1679 C C . ASP A 1 225 ? 75.102 3.986 79.095 1.00 67.36 212 ASP A C 1
ATOM 1680 O O . ASP A 1 225 ? 76.072 3.804 79.831 1.00 78.40 212 ASP A O 1
ATOM 1685 N N . PRO A 1 226 ? 73.947 4.513 79.534 1.00 70.74 213 PRO A N 1
ATOM 1686 C CA . PRO A 1 226 ? 73.755 4.927 80.930 1.00 73.45 213 PRO A CA 1
ATOM 1687 C C . PRO A 1 226 ? 73.765 3.754 81.913 1.00 83.28 213 PRO A C 1
ATOM 1688 O O . PRO A 1 226 ? 73.943 3.959 83.114 1.00 89.91 213 PRO A O 1
ATOM 1692 N N . ARG A 1 227 ? 73.576 2.541 81.404 1.00 89.36 214 ARG A N 1
ATOM 1693 C CA . ARG A 1 227 ? 73.509 1.357 82.254 1.00 92.36 214 ARG A CA 1
ATOM 1694 C C . ARG A 1 227 ? 74.815 0.572 82.239 1.00 95.01 214 ARG A C 1
ATOM 1695 O O . ARG A 1 227 ? 74.896 -0.518 82.805 1.00 100.73 214 ARG A O 1
ATOM 1703 N N . ASN A 1 228 ? 75.833 1.124 81.588 1.00 98.63 215 ASN A N 1
ATOM 1704 C CA . ASN A 1 228 ? 77.110 0.433 81.457 1.00 105.14 215 ASN A CA 1
ATOM 1705 C C . ASN A 1 228 ? 78.249 1.187 82.134 1.00 114.51 215 ASN A C 1
ATOM 1706 O O . ASN A 1 228 ? 79.009 1.902 81.480 1.00 112.75 215 ASN A O 1
ATOM 1711 N N . SER A 1 229 ? 78.362 1.019 83.447 1.00 125.07 216 SER A N 1
ATOM 1712 C CA . SER A 1 229 ? 79.483 1.573 84.194 1.00 129.60 216 SER A CA 1
ATOM 1713 C C . SER A 1 229 ? 80.541 0.495 84.396 1.00 133.73 216 SER A C 1
ATOM 1714 O O . SER A 1 229 ? 81.208 0.447 85.429 1.00 137.61 216 SER A O 1
ATOM 1717 N N . SER A 1 230 ? 80.685 -0.369 83.395 1.00 134.07 217 SER A N 1
ATOM 1718 C CA . SER A 1 230 ? 81.609 -1.494 83.466 1.00 138.07 217 SER A CA 1
ATOM 1719 C C . SER A 1 230 ? 82.907 -1.209 82.717 1.00 138.94 217 SER A C 1
ATOM 1720 O O . SER A 1 230 ? 83.992 -1.258 83.298 1.00 142.91 217 SER A O 1
ATOM 1723 N N . VAL A 1 231 ? 82.787 -0.918 81.425 1.00 136.64 218 VAL A N 1
ATOM 1724 C CA . VAL A 1 231 ? 83.947 -0.624 80.592 1.00 137.08 218 VAL A CA 1
ATOM 1725 C C . VAL A 1 231 ? 84.657 0.639 81.072 1.00 141.54 218 VAL A C 1
ATOM 1726 O O . VAL A 1 231 ? 84.069 1.720 81.090 1.00 143.17 218 VAL A O 1
ATOM 1730 N N . GLN A 1 232 ? 85.919 0.493 81.464 1.00 142.35 219 GLN A N 1
ATOM 1731 C CA . GLN A 1 232 ? 86.698 1.622 81.961 1.00 139.34 219 GLN A CA 1
ATOM 1732 C C . GLN A 1 232 ? 86.897 2.678 80.880 1.00 136.50 219 GLN A C 1
ATOM 1733 O O . GLN A 1 232 ? 87.221 2.359 79.736 1.00 136.49 219 GLN A O 1
ATOM 1739 N N . GLU A 1 233 ? 86.695 3.936 81.259 1.00 135.74 220 GLU A N 1
ATOM 1740 C CA . GLU A 1 233 ? 86.801 5.060 80.335 1.00 131.93 220 GLU A CA 1
ATOM 1741 C C . GLU A 1 233 ? 88.205 5.193 79.754 1.00 128.94 220 GLU A C 1
ATOM 1742 O O . GLU A 1 233 ? 89.197 5.119 80.478 1.00 133.59 220 GLU A O 1
ATOM 1748 N N . SER A 1 234 ? 88.281 5.388 78.441 1.00 118.23 221 SER A N 1
ATOM 1749 C CA . SER A 1 234 ? 89.560 5.562 77.764 1.00 108.88 221 SER A CA 1
ATOM 1750 C C . SER A 1 234 ? 89.660 6.932 77.105 1.00 102.77 221 SER A C 1
ATOM 1751 O O . SER A 1 234 ? 88.838 7.286 76.259 1.00 100.87 221 SER A O 1
ATOM 1754 N N . GLU A 1 235 ? 90.674 7.695 77.499 1.00 102.03 222 GLU A N 1
ATOM 1755 C CA . GLU A 1 235 ? 90.908 9.024 76.947 1.00 103.78 222 GLU A CA 1
ATOM 1756 C C . GLU A 1 235 ? 91.157 8.965 75.444 1.00 99.15 222 GLU A C 1
ATOM 1757 O O . GLU A 1 235 ? 90.535 9.697 74.673 1.00 94.92 222 GLU A O 1
ATOM 1763 N N . GLN A 1 236 ? 92.071 8.086 75.042 1.00 101.42 223 GLN A N 1
ATOM 1764 C CA . GLN A 1 236 ? 92.486 7.967 73.647 1.00 95.82 223 GLN A CA 1
ATOM 1765 C C . GLN A 1 236 ? 91.327 7.653 72.703 1.00 90.79 223 GLN A C 1
ATOM 1766 O O . GLN A 1 236 ? 91.117 8.360 71.718 1.00 84.31 223 GLN A O 1
ATOM 1772 N N . ARG A 1 237 ? 90.583 6.595 73.010 1.00 90.81 224 ARG A N 1
ATOM 1773 C CA . ARG A 1 237 ? 89.496 6.129 72.150 1.00 81.96 224 ARG A CA 1
ATOM 1774 C C . ARG A 1 237 ? 88.421 7.193 71.952 1.00 77.84 224 ARG A C 1
ATOM 1775 O O . ARG A 1 237 ? 87.932 7.396 70.841 1.00 80.27 224 ARG A O 1
ATOM 1783 N N . ILE A 1 238 ? 88.057 7.869 73.037 1.00 73.58 225 ILE A N 1
ATOM 1784 C CA . ILE A 1 238 ? 87.039 8.912 72.994 1.00 70.95 225 ILE A CA 1
ATOM 1785 C C . ILE A 1 238 ? 87.507 10.115 72.169 1.00 68.49 225 ILE A C 1
ATOM 1786 O O . ILE A 1 238 ? 86.724 10.720 71.434 1.00 65.02 225 ILE A O 1
ATOM 1791 N N . THR A 1 239 ? 88.789 10.446 72.280 1.00 69.44 226 THR A N 1
ATOM 1792 C CA . THR A 1 239 ? 89.355 11.580 71.555 1.00 71.54 226 THR A CA 1
ATOM 1793 C C . THR A 1 239 ? 89.442 11.304 70.055 1.00 73.19 226 THR A C 1
ATOM 1794 O O . THR A 1 239 ? 89.068 12.150 69.238 1.00 68.81 226 THR A O 1
ATOM 1798 N N . GLU A 1 240 ? 89.937 10.121 69.700 1.00 74.69 227 GLU A N 1
ATOM 1799 C CA . GLU A 1 240 ? 90.015 9.703 68.303 1.00 72.58 227 GLU A CA 1
ATOM 1800 C C . GLU A 1 240 ? 88.631 9.704 67.671 1.00 71.61 227 GLU A C 1
ATOM 1801 O O . GLU A 1 240 ? 88.452 10.136 66.532 1.00 75.80 227 GLU A O 1
ATOM 1807 N N . PHE A 1 241 ? 87.656 9.215 68.431 1.00 62.90 228 PHE A N 1
ATOM 1808 C CA . PHE A 1 241 ? 86.278 9.125 67.968 1.00 57.04 228 PHE A CA 1
ATOM 1809 C C . PHE A 1 241 ? 85.709 10.504 67.657 1.00 58.17 228 PHE A C 1
ATOM 1810 O O . PHE A 1 241 ? 85.161 10.724 66.576 1.00 56.57 228 PHE A O 1
ATOM 1818 N N . TYR A 1 242 ? 85.839 11.424 68.611 1.00 59.03 229 TYR A N 1
ATOM 1819 C CA . TYR A 1 242 ? 85.375 12.795 68.430 1.00 56.92 229 TYR A CA 1
ATOM 1820 C C . TYR A 1 242 ? 86.031 13.431 67.209 1.00 61.10 229 TYR A C 1
ATOM 1821 O O . TYR A 1 242 ? 85.365 14.067 66.389 1.00 57.60 229 TYR A O 1
ATOM 1830 N N . THR A 1 243 ? 87.342 13.246 67.095 1.00 58.75 230 THR A N 1
ATOM 1831 C CA . THR A 1 243 ? 88.111 13.815 65.995 1.00 62.98 230 THR A CA 1
ATOM 1832 C C . THR A 1 243 ? 87.677 13.236 64.653 1.00 60.97 230 THR A C 1
ATOM 1833 O O . THR A 1 243 ? 87.567 13.958 63.663 1.00 66.43 230 THR A O 1
ATOM 1837 N N . SER A 1 244 ? 87.422 11.932 64.627 1.00 57.09 231 SER A N 1
ATOM 1838 C CA . SER A 1 244 ? 86.988 11.262 63.406 1.00 56.05 231 SER A CA 1
ATOM 1839 C C . SER A 1 244 ? 85.611 11.741 62.954 1.00 57.70 231 SER A C 1
ATOM 1840 O O . SER A 1 244 ? 85.390 12.000 61.770 1.00 56.49 231 SER A O 1
ATOM 1843 N N . VAL A 1 245 ? 84.690 11.857 63.904 1.00 52.61 232 VAL A N 1
ATOM 1844 C CA . VAL A 1 245 ? 83.330 12.290 63.608 1.00 46.72 232 VAL A CA 1
ATOM 1845 C C . VAL A 1 245 ? 83.301 13.738 63.124 1.00 45.42 232 VAL A C 1
ATOM 1846 O O . VAL A 1 245 ? 82.609 14.067 62.162 1.00 53.77 232 VAL A O 1
ATOM 1850 N N . MET A 1 246 ? 84.069 14.597 63.787 1.00 49.44 233 MET A N 1
ATOM 1851 C CA . MET A 1 246 ? 84.098 16.016 63.449 1.00 51.27 233 MET A CA 1
ATOM 1852 C C . MET A 1 246 ? 84.754 16.282 62.099 1.00 54.30 233 MET A C 1
ATOM 1853 O O . MET A 1 246 ? 84.350 17.196 61.379 1.00 53.92 233 MET A O 1
ATOM 1858 N N . ARG A 1 247 ? 85.767 15.491 61.761 1.00 52.68 234 ARG A N 1
ATOM 1859 C CA . ARG A 1 247 ? 86.456 15.646 60.484 1.00 49.87 234 ARG A CA 1
ATOM 1860 C C . ARG A 1 247 ? 85.507 15.357 59.323 1.00 55.90 234 ARG A C 1
ATOM 1861 O O . ARG A 1 247 ? 85.387 16.154 58.392 1.00 58.78 234 ARG A O 1
ATOM 1869 N N . ASP A 1 248 ? 84.833 14.214 59.389 1.00 45.78 235 ASP A N 1
ATOM 1870 C CA . ASP A 1 248 ? 83.880 13.824 58.358 1.00 53.20 235 ASP A CA 1
ATOM 1871 C C . ASP A 1 248 ? 82.680 14.765 58.325 1.00 57.70 235 ASP A C 1
ATOM 1872 O O . ASP A 1 248 ? 82.149 15.064 57.256 1.00 59.87 235 ASP A O 1
ATOM 1877 N N . THR A 1 249 ? 82.258 15.227 59.499 1.00 50.27 236 THR A N 1
ATOM 1878 C CA . THR A 1 249 ? 81.144 16.165 59.602 1.00 45.26 236 THR A CA 1
ATOM 1879 C C . THR A 1 249 ? 81.479 17.477 58.897 1.00 48.86 236 THR A C 1
ATOM 1880 O O . THR A 1 249 ? 80.640 18.050 58.198 1.00 45.11 236 THR A O 1
ATOM 1884 N N . SER A 1 250 ? 82.712 17.942 59.080 1.00 43.82 237 SER A N 1
ATOM 1885 C CA . SER A 1 250 ? 83.165 19.184 58.462 1.00 46.47 237 SER A CA 1
ATOM 1886 C C . SER A 1 250 ? 83.154 19.084 56.942 1.00 48.15 237 SER A C 1
ATOM 1887 O O . SER A 1 250 ? 82.825 20.047 56.251 1.00 55.73 237 SER A O 1
ATOM 1890 N N . THR A 1 251 ? 83.518 17.915 56.426 1.00 49.91 238 THR A N 1
ATOM 1891 C CA . THR A 1 251 ? 83.557 17.696 54.986 1.00 50.04 238 THR A CA 1
ATOM 1892 C C . THR A 1 251 ? 82.149 17.753 54.400 1.00 48.04 238 THR A C 1
ATOM 1893 O O . THR A 1 251 ? 81.927 18.346 53.343 1.00 43.30 238 THR A O 1
ATOM 1897 N N . VAL A 1 252 ? 81.201 17.134 55.098 1.00 49.33 239 VAL A N 1
ATOM 1898 C CA . VAL A 1 252 ? 79.805 17.145 54.678 1.00 46.99 239 VAL A CA 1
ATOM 1899 C C . VAL A 1 252 ? 79.248 18.564 54.698 1.00 47.50 239 VAL A C 1
ATOM 1900 O O . VAL A 1 252 ? 78.617 19.009 53.738 1.00 52.18 239 VAL A O 1
ATOM 1904 N N . ALA A 1 253 ? 79.495 19.268 55.799 1.00 47.57 240 ALA A N 1
ATOM 1905 C CA . ALA A 1 253 ? 78.981 20.619 55.988 1.00 47.61 240 ALA A CA 1
ATOM 1906 C C . ALA A 1 253 ? 79.595 21.599 54.993 1.00 47.05 240 ALA A C 1
ATOM 1907 O O . ALA A 1 253 ? 78.903 22.469 54.465 1.00 52.64 240 ALA A O 1
ATOM 1909 N N . ASN A 1 254 ? 80.892 21.458 54.740 1.00 45.22 241 ASN A N 1
ATOM 1910 C CA . ASN A 1 254 ? 81.579 22.330 53.791 1.00 47.12 241 ASN A CA 1
ATOM 1911 C C . ASN A 1 254 ? 81.128 22.088 52.353 1.00 48.41 241 ASN A C 1
ATOM 1912 O O . ASN A 1 254 ? 81.041 23.023 51.557 1.00 48.22 241 ASN A O 1
ATOM 1917 N N . GLN A 1 255 ? 80.844 20.833 52.022 1.00 43.91 242 GLN A N 1
ATOM 1918 C CA . GLN A 1 255 ? 80.333 20.497 50.699 1.00 46.39 242 GLN A CA 1
ATOM 1919 C C . GLN A 1 255 ? 78.948 21.101 50.510 1.00 46.97 242 GLN A C 1
ATOM 1920 O O . GLN A 1 255 ? 78.626 21.619 49.439 1.00 46.06 242 GLN A O 1
ATOM 1926 N N . ALA A 1 256 ? 78.138 21.036 51.565 1.00 40.41 243 ALA A N 1
ATOM 1927 C CA . ALA A 1 256 ? 76.791 21.593 51.544 1.00 43.20 243 ALA A CA 1
ATOM 1928 C C . ALA A 1 256 ? 76.826 23.105 51.356 1.00 50.22 243 ALA A C 1
ATOM 1929 O O . ALA A 1 256 ? 75.950 23.677 50.712 1.00 56.14 243 ALA A O 1
ATOM 1931 N N . VAL A 1 257 ? 77.846 23.746 51.918 1.00 53.90 244 VAL A N 1
ATOM 1932 C CA . VAL A 1 257 ? 78.022 25.188 51.772 1.00 57.49 244 VAL A CA 1
ATOM 1933 C C . VAL A 1 257 ? 78.265 25.577 50.314 1.00 56.89 244 VAL A C 1
ATOM 1934 O O . VAL A 1 257 ? 77.652 26.513 49.797 1.00 56.67 244 VAL A O 1
ATOM 1938 N N . CYS A 1 258 ? 79.154 24.844 49.653 1.00 51.53 245 CYS A N 1
ATOM 1939 C CA . CYS A 1 258 ? 79.508 25.130 48.268 1.00 56.30 245 CYS A CA 1
ATOM 1940 C C . CYS A 1 258 ? 78.381 24.775 47.303 1.00 58.13 245 CYS A C 1
ATOM 1941 O O . CYS A 1 258 ? 78.248 25.382 46.241 1.00 64.83 245 CYS A O 1
ATOM 1944 N N . GLU A 1 259 ? 77.571 23.791 47.680 1.00 59.22 246 GLU A N 1
ATOM 1945 C CA . GLU A 1 259 ? 76.513 23.288 46.810 1.00 67.88 246 GLU A CA 1
ATOM 1946 C C . GLU A 1 259 ? 75.234 24.117 46.915 1.00 75.50 246 GLU A C 1
ATOM 1947 O O . GLU A 1 259 ? 74.524 24.301 45.926 1.00 83.71 246 GLU A O 1
ATOM 1953 N N . LEU A 1 260 ? 74.951 24.616 48.115 1.00 73.13 247 LEU A N 1
ATOM 1954 C CA . LEU A 1 260 ? 73.730 25.376 48.374 1.00 82.10 247 LEU A CA 1
ATOM 1955 C C . LEU A 1 260 ? 73.652 26.656 47.547 1.00 91.41 247 LEU A C 1
ATOM 1956 O O . LEU A 1 260 ? 72.578 27.041 47.083 1.00 92.51 247 LEU A O 1
ATOM 1961 N N . THR A 1 261 ? 74.793 27.309 47.364 1.00 98.66 248 THR A N 1
ATOM 1962 C CA . THR A 1 261 ? 74.834 28.591 46.672 1.00 106.56 248 THR A CA 1
ATOM 1963 C C . THR A 1 261 ? 74.970 28.430 45.160 1.00 107.52 248 THR A C 1
ATOM 1964 O O . THR A 1 261 ? 75.078 29.416 44.431 1.00 106.22 248 THR A O 1
ATOM 1968 N N . GLY A 1 262 ? 74.974 27.183 44.697 1.00 109.40 249 GLY A N 1
ATOM 1969 C CA . GLY A 1 262 ? 74.989 26.888 43.274 1.00 113.02 249 GLY A CA 1
ATOM 1970 C C . GLY A 1 262 ? 76.261 27.277 42.543 1.00 117.47 249 GLY A C 1
ATOM 1971 O O . GLY A 1 262 ? 76.321 27.213 41.314 1.00 114.67 249 GLY A O 1
ATOM 1972 N N . SER A 1 263 ? 77.281 27.678 43.293 1.00 121.55 250 SER A N 1
ATOM 1973 C CA . SER A 1 263 ? 78.552 28.078 42.700 1.00 124.07 250 SER A CA 1
ATOM 1974 C C . SER A 1 263 ? 79.560 26.934 42.733 1.00 123.07 250 SER A C 1
ATOM 1975 O O . SER A 1 263 ? 79.446 26.021 43.554 1.00 122.06 250 SER A O 1
ATOM 1978 N N . ALA A 1 264 ? 80.538 26.994 41.831 1.00 121.64 251 ALA A N 1
ATOM 1979 C CA . ALA A 1 264 ? 81.601 25.993 41.738 1.00 117.92 251 ALA A CA 1
ATOM 1980 C C . ALA A 1 264 ? 81.046 24.578 41.598 1.00 107.94 251 ALA A C 1
ATOM 1981 O O . ALA A 1 264 ? 81.385 23.687 42.376 1.00 110.29 251 ALA A O 1
ATOM 1983 N N . GLU A 1 265 ? 80.190 24.379 40.601 1.00 94.14 252 GLU A N 1
ATOM 1984 C CA . GLU A 1 265 ? 79.582 23.076 40.362 1.00 84.96 252 GLU A CA 1
ATOM 1985 C C . GLU A 1 265 ? 80.519 22.168 39.575 1.00 74.14 252 GLU A C 1
ATOM 1986 O O . GLU A 1 265 ? 80.421 20.944 39.651 1.00 69.39 252 GLU A O 1
ATOM 1992 N N . ALA A 1 266 ? 81.429 22.779 38.823 1.00 73.12 253 ALA A N 1
ATOM 1993 C CA . ALA A 1 266 ? 82.369 22.037 37.990 1.00 76.49 253 ALA A CA 1
ATOM 1994 C C . ALA A 1 266 ? 83.410 21.300 38.829 1.00 74.30 253 ALA A C 1
ATOM 1995 O O . ALA A 1 266 ? 83.543 20.080 38.734 1.00 74.36 253 ALA A O 1
ATOM 1997 N N . ILE A 1 267 ? 84.144 22.046 39.648 1.00 70.56 254 ILE A N 1
ATOM 1998 C CA . ILE A 1 267 ? 85.200 21.464 40.468 1.00 69.62 254 ILE A CA 1
ATOM 1999 C C . ILE A 1 267 ? 84.622 20.500 41.509 1.00 68.03 254 ILE A C 1
ATOM 2000 O O . ILE A 1 267 ? 85.260 19.512 41.872 1.00 70.58 254 ILE A O 1
ATOM 2005 N N . LEU A 1 268 ? 83.403 20.776 41.966 1.00 65.32 255 LEU A N 1
ATOM 2006 C CA . LEU A 1 268 ? 82.729 19.907 42.925 1.00 64.03 255 LEU A CA 1
ATOM 2007 C C . LEU A 1 268 ? 82.338 18.579 42.288 1.00 59.52 255 LEU A C 1
ATOM 2008 O O . LEU A 1 268 ? 82.412 17.530 42.927 1.00 59.58 255 LEU A O 1
ATOM 2013 N N . GLU A 1 269 ? 81.917 18.627 41.028 1.00 51.78 256 GLU A N 1
ATOM 2014 C CA . GLU A 1 269 ? 81.535 17.413 40.319 1.00 56.15 256 GLU A CA 1
ATOM 2015 C C . GLU A 1 269 ? 82.757 16.534 40.083 1.00 61.72 256 GLU A C 1
ATOM 2016 O O . GLU A 1 269 ? 82.676 15.308 40.159 1.00 65.95 256 GLU A O 1
ATOM 2022 N N . THR A 1 270 ? 83.889 17.172 39.800 1.00 60.46 257 THR A N 1
ATOM 2023 C CA . THR A 1 270 ? 85.146 16.460 39.616 1.00 58.35 257 THR A CA 1
ATOM 2024 C C . THR A 1 270 ? 85.555 15.767 40.912 1.00 60.86 257 THR A C 1
ATOM 2025 O O . THR A 1 270 ? 86.019 14.628 40.901 1.00 63.25 257 THR A O 1
ATOM 2029 N N . LEU A 1 271 ? 85.360 16.462 42.029 1.00 59.03 258 LEU A N 1
ATOM 2030 C CA . LEU A 1 271 ? 85.740 15.945 43.339 1.00 53.57 258 LEU A CA 1
ATOM 2031 C C . LEU A 1 271 ? 84.783 14.874 43.850 1.00 52.93 258 LEU A C 1
ATOM 2032 O O . LEU A 1 271 ? 85.162 14.046 44.679 1.00 54.96 258 LEU A O 1
ATOM 2037 N N . SER A 1 272 ? 83.546 14.896 43.359 1.00 49.18 259 SER A N 1
ATOM 2038 C CA . SER A 1 272 ? 82.506 13.985 43.838 1.00 53.20 259 SER A CA 1
ATOM 2039 C C . SER A 1 272 ? 82.862 12.514 43.628 1.00 58.87 259 SER A C 1
ATOM 2040 O O . SER A 1 272 ? 82.370 11.642 44.343 1.00 62.44 259 SER A O 1
ATOM 2043 N N . SER A 1 273 ? 83.719 12.246 42.647 1.00 56.84 260 SER A N 1
ATOM 2044 C CA . SER A 1 273 ? 84.156 10.884 42.361 1.00 68.32 260 SER A CA 1
ATOM 2045 C C . SER A 1 273 ? 85.118 10.370 43.430 1.00 72.27 260 SER A C 1
ATOM 2046 O O . SER A 1 273 ? 85.369 9.168 43.526 1.00 77.78 260 SER A O 1
ATOM 2049 N N . PHE A 1 274 ? 85.648 11.284 44.235 1.00 63.25 261 PHE A N 1
ATOM 2050 C CA . PHE A 1 274 ? 86.683 10.939 45.202 1.00 58.02 261 PHE A CA 1
ATOM 2051 C C . PHE A 1 274 ? 86.242 11.218 46.635 1.00 57.75 261 PHE A C 1
ATOM 2052 O O . PHE A 1 274 ? 87.019 11.055 47.575 1.00 65.82 261 PHE A O 1
ATOM 2060 N N . LEU A 1 275 ? 84.990 11.632 46.798 1.00 52.04 262 LEU A N 1
ATOM 2061 C CA . LEU A 1 275 ? 84.462 11.967 48.114 1.00 51.42 262 LEU A CA 1
ATOM 2062 C C . LEU A 1 275 ? 83.359 11.014 48.560 1.00 54.88 262 LEU A C 1
ATOM 2063 O O . LEU A 1 275 ? 82.438 10.719 47.801 1.00 56.99 262 LEU A O 1
ATOM 2068 N N . GLU A 1 276 ? 83.463 10.534 49.795 1.00 55.77 263 GLU A N 1
ATOM 2069 C CA . GLU A 1 276 ? 82.382 9.783 50.423 1.00 53.32 263 GLU A CA 1
ATOM 2070 C C . GLU A 1 276 ? 81.760 10.617 51.533 1.00 51.94 263 GLU A C 1
ATOM 2071 O O . GLU A 1 276 ? 82.337 10.761 52.611 1.00 57.18 263 GLU A O 1
ATOM 2077 N N . LEU A 1 277 ? 80.584 11.171 51.261 1.00 45.34 264 LEU A N 1
ATOM 2078 C CA . LEU A 1 277 ? 79.915 12.050 52.210 1.00 47.59 264 LEU A CA 1
ATOM 2079 C C . LEU A 1 277 ? 78.614 11.434 52.695 1.00 50.49 264 LEU A C 1
ATOM 2080 O O . LEU A 1 277 ? 77.879 10.827 51.916 1.00 51.73 264 LEU A O 1
ATOM 2085 N N . SER A 1 278 ? 78.338 11.591 53.985 1.00 46.95 265 SER A N 1
ATOM 2086 C CA . SER A 1 278 ? 77.132 11.036 54.583 1.00 41.95 265 SER A CA 1
ATOM 2087 C C . SER A 1 278 ? 75.882 11.629 53.952 1.00 38.71 265 SER A C 1
ATOM 2088 O O . SER A 1 278 ? 75.800 12.838 53.746 1.00 41.70 265 SER A O 1
ATOM 2091 N N . PRO A 1 279 ? 74.902 10.772 53.638 1.00 40.49 266 PRO A N 1
ATOM 2092 C CA . PRO A 1 279 ? 73.634 11.217 53.053 1.00 41.49 266 PRO A CA 1
ATOM 2093 C C . PRO A 1 279 ? 72.664 11.765 54.101 1.00 41.08 266 PRO A C 1
ATOM 2094 O O . PRO A 1 279 ? 71.686 12.424 53.750 1.00 43.50 266 PRO A O 1
ATOM 2098 N N . TYR A 1 280 ? 72.946 11.507 55.374 1.00 36.54 267 TYR A N 1
ATOM 2099 C CA . TYR A 1 280 ? 71.998 11.809 56.444 1.00 41.61 267 TYR A CA 1
ATOM 2100 C C . TYR A 1 280 ? 71.851 13.302 56.721 1.00 37.04 267 TYR A C 1
ATOM 2101 O O . TYR A 1 280 ? 72.830 14.048 56.752 1.00 37.77 267 TYR A O 1
ATOM 2110 N N . ARG A 1 281 ? 70.605 13.721 56.919 1.00 35.29 268 ARG A N 1
ATOM 2111 C CA . ARG A 1 281 ? 70.271 15.124 57.116 1.00 36.15 268 ARG A CA 1
ATOM 2112 C C . ARG A 1 281 ? 69.283 15.284 58.264 1.00 34.16 268 ARG A C 1
ATOM 2113 O O . ARG A 1 281 ? 68.532 14.359 58.571 1.00 33.87 268 ARG A O 1
ATOM 2121 N N . PRO A 1 282 ? 69.288 16.460 58.908 1.00 35.80 269 PRO A N 1
ATOM 2122 C CA . PRO A 1 282 ? 68.280 16.779 59.923 1.00 34.74 269 PRO A CA 1
ATOM 2123 C C . PRO A 1 282 ? 66.862 16.709 59.364 1.00 40.48 269 PRO A C 1
ATOM 2124 O O . PRO A 1 282 ? 66.591 17.246 58.288 1.00 37.75 269 PRO A O 1
ATOM 2128 N N . ALA A 1 283 ? 65.973 16.037 60.088 1.00 36.01 270 ALA A N 1
ATOM 2129 C CA . ALA A 1 283 ? 64.566 15.979 59.716 1.00 37.90 270 ALA A CA 1
ATOM 2130 C C . ALA A 1 283 ? 63.700 16.460 60.877 1.00 41.72 270 ALA A C 1
ATOM 2131 O O . ALA A 1 283 ? 63.744 15.895 61.968 1.00 42.28 270 ALA A O 1
ATOM 2133 N N . GLY A 1 284 ? 62.919 17.508 60.638 1.00 37.91 271 GLY A N 1
ATOM 2134 C CA . GLY A 1 284 ? 62.069 18.072 61.671 1.00 40.29 271 GLY A CA 1
ATOM 2135 C C . GLY A 1 284 ? 62.740 19.227 62.387 1.00 37.89 271 GLY A C 1
ATOM 2136 O O . GLY A 1 284 ? 63.873 19.592 62.073 1.00 36.60 271 GLY A O 1
ATOM 2137 N N . THR A 1 285 ? 62.033 19.808 63.349 1.00 35.07 272 THR A N 1
ATOM 2138 C CA . THR A 1 285 ? 62.576 20.898 64.151 1.00 35.65 272 THR A CA 1
ATOM 2139 C C . THR A 1 285 ? 63.667 20.390 65.086 1.00 38.00 272 THR A C 1
ATOM 2140 O O . THR A 1 285 ? 63.523 19.341 65.712 1.00 40.59 272 THR A O 1
ATOM 2144 N N . PHE A 1 286 ? 64.766 21.133 65.165 1.00 36.95 273 PHE A N 1
ATOM 2145 C CA . PHE A 1 286 ? 65.819 20.834 66.125 1.00 38.34 273 PHE A CA 1
ATOM 2146 C C . PHE A 1 286 ? 65.905 21.921 67.191 1.00 46.39 273 PHE A C 1
ATOM 2147 O O . PHE A 1 286 ? 65.836 23.113 66.888 1.00 42.74 273 PHE A O 1
ATOM 2155 N N . VAL A 1 287 ? 66.045 21.499 68.443 1.00 41.15 274 VAL A N 1
ATOM 2156 C CA . VAL A 1 287 ? 66.217 22.433 69.548 1.00 42.26 274 VAL A CA 1
ATOM 2157 C C . VAL A 1 287 ? 67.570 22.216 70.218 1.00 42.59 274 VAL A C 1
ATOM 2158 O O . VAL A 1 287 ? 67.789 21.202 70.880 1.00 48.24 274 VAL A O 1
ATOM 2162 N N . PHE A 1 288 ? 68.477 23.168 70.028 1.00 42.83 275 PHE A N 1
ATOM 2163 C CA . PHE A 1 288 ? 69.793 23.110 70.653 1.00 44.31 275 PHE A CA 1
ATOM 2164 C C . PHE A 1 288 ? 69.729 23.732 72.041 1.00 49.89 275 PHE A C 1
ATOM 2165 O O . PHE A 1 288 ? 69.037 24.729 72.250 1.00 48.58 275 PHE A O 1
ATOM 2173 N N . SER A 1 289 ? 70.449 23.142 72.988 1.00 49.70 276 SER A N 1
ATOM 2174 C CA . SER A 1 289 ? 70.362 23.574 74.377 1.00 49.11 276 SER A CA 1
ATOM 2175 C C . SER A 1 289 ? 71.720 23.897 74.996 1.00 56.89 276 SER A C 1
ATOM 2176 O O . SER A 1 289 ? 72.694 23.165 74.812 1.00 53.55 276 SER A O 1
ATOM 2179 N N . THR A 1 290 ? 71.768 25.005 75.727 1.00 60.48 277 THR A N 1
ATOM 2180 C CA . THR A 1 290 ? 72.925 25.351 76.544 1.00 67.45 277 THR A CA 1
ATOM 2181 C C . THR A 1 290 ? 72.464 25.604 77.970 1.00 73.42 277 THR A C 1
ATOM 2182 O O . THR A 1 290 ? 71.308 25.354 78.307 1.00 72.44 277 THR A O 1
ATOM 2186 N N . GLU A 1 291 ? 73.367 26.111 78.802 1.00 78.48 278 GLU A N 1
ATOM 2187 C CA . GLU A 1 291 ? 73.037 26.410 80.190 1.00 83.71 278 GLU A CA 1
ATOM 2188 C C . GLU A 1 291 ? 71.982 27.507 80.294 1.00 72.64 278 GLU A C 1
ATOM 2189 O O . GLU A 1 291 ? 71.184 27.523 81.231 1.00 78.33 278 GLU A O 1
ATOM 2195 N N . LYS A 1 292 ? 71.971 28.415 79.322 1.00 66.90 279 LYS A N 1
ATOM 2196 C CA . LYS A 1 292 ? 71.116 29.594 79.398 1.00 71.46 279 LYS A CA 1
ATOM 2197 C C . LYS A 1 292 ? 70.138 29.736 78.237 1.00 65.97 279 LYS A C 1
ATOM 2198 O O . LYS A 1 292 ? 69.303 30.640 78.241 1.00 60.74 279 LYS A O 1
ATOM 2204 N N . ARG A 1 293 ? 70.227 28.855 77.246 1.00 62.94 280 ARG A N 1
ATOM 2205 C CA . ARG A 1 293 ? 69.428 29.044 76.040 1.00 58.47 280 ARG A CA 1
ATOM 2206 C C . ARG A 1 293 ? 68.807 27.784 75.442 1.00 53.38 280 ARG A C 1
ATOM 2207 O O . ARG A 1 293 ? 69.367 26.689 75.520 1.00 51.37 280 ARG A O 1
ATOM 2215 N N . LEU A 1 294 ? 67.632 27.970 74.848 1.00 52.87 281 LEU A N 1
ATOM 2216 C CA . LEU A 1 294 ? 67.014 26.982 73.973 1.00 56.04 281 LEU A CA 1
ATOM 2217 C C . LEU A 1 294 ? 66.821 27.612 72.596 1.00 52.17 281 LEU A C 1
ATOM 2218 O O . LEU A 1 294 ? 66.148 28.634 72.468 1.00 56.34 281 LEU A O 1
ATOM 2223 N N . VAL A 1 295 ? 67.418 27.015 71.570 1.00 49.38 282 VAL A N 1
ATOM 2224 C CA . VAL A 1 295 ? 67.341 27.577 70.224 1.00 48.65 282 VAL A CA 1
ATOM 2225 C C . VAL A 1 295 ? 66.669 26.614 69.250 1.00 45.57 282 VAL A C 1
ATOM 2226 O O . VAL A 1 295 ? 67.221 25.565 68.920 1.00 45.06 282 VAL A O 1
ATOM 2230 N N . ALA A 1 296 ? 65.476 26.980 68.792 1.00 45.53 283 ALA A N 1
ATOM 2231 C CA . ALA A 1 296 ? 64.727 26.149 67.856 1.00 42.13 283 ALA A CA 1
ATOM 2232 C C . ALA A 1 296 ? 65.064 26.504 66.414 1.00 44.17 283 ALA A C 1
ATOM 2233 O O . ALA A 1 296 ? 65.106 27.679 66.050 1.00 45.70 283 ALA A O 1
ATOM 2235 N N . VAL A 1 297 ? 65.313 25.481 65.599 1.00 42.19 284 VAL A N 1
ATOM 2236 C CA . VAL A 1 297 ? 65.626 25.676 64.185 1.00 38.73 284 VAL A CA 1
ATOM 2237 C C . VAL A 1 297 ? 64.821 24.714 63.309 1.00 41.01 284 VAL A C 1
ATOM 2238 O O . VAL A 1 297 ? 64.737 23.521 63.600 1.00 42.05 284 VAL A O 1
ATOM 2242 N N . ASN A 1 298 ? 64.235 25.237 62.235 1.00 43.03 285 ASN A N 1
ATOM 2243 C CA . ASN A 1 298 ? 63.459 24.424 61.301 1.00 47.51 285 ASN A CA 1
ATOM 2244 C C . ASN A 1 298 ? 64.257 24.006 60.068 1.00 46.17 285 ASN A C 1
ATOM 2245 O O . ASN A 1 298 ? 64.175 22.861 59.621 1.00 42.30 285 ASN A O 1
ATOM 2250 N N . ASN A 1 299 ? 65.026 24.943 59.524 1.00 40.51 286 ASN A N 1
ATOM 2251 C CA . ASN A 1 299 ? 65.766 24.719 58.284 1.00 43.55 286 ASN A CA 1
ATOM 2252 C C . ASN A 1 299 ? 66.830 23.625 58.404 1.00 39.77 286 ASN A C 1
ATOM 2253 O O . ASN A 1 299 ? 67.795 23.761 59.156 1.00 37.40 286 ASN A O 1
ATOM 2258 N N . SER A 1 300 ? 66.648 22.548 57.648 1.00 38.28 287 SER A N 1
ATOM 2259 C CA . SER A 1 300 ? 67.534 21.390 57.709 1.00 34.23 287 SER A CA 1
ATOM 2260 C C . SER A 1 300 ? 68.985 21.735 57.374 1.00 36.99 287 SER A C 1
ATOM 2261 O O . SER A 1 300 ? 69.909 21.246 58.025 1.00 40.05 287 SER A O 1
ATOM 2264 N N . ASP A 1 301 ? 69.178 22.576 56.361 1.00 38.31 288 ASP A N 1
ATOM 2265 C CA . ASP A 1 301 ? 70.518 22.996 55.960 1.00 37.50 288 ASP A CA 1
ATOM 2266 C C . ASP A 1 301 ? 71.206 23.747 57.092 1.00 43.81 288 ASP A C 1
ATOM 2267 O O . ASP A 1 301 ? 72.383 23.521 57.376 1.00 43.82 288 ASP A O 1
ATOM 2272 N N . ALA A 1 302 ? 70.460 24.638 57.738 1.00 38.90 289 ALA A N 1
ATOM 2273 C CA . ALA A 1 302 ? 70.985 25.431 58.842 1.00 40.56 289 ALA A CA 1
ATOM 2274 C C . ALA A 1 302 ? 71.382 24.537 60.011 1.00 34.58 289 ALA A C 1
ATOM 2275 O O . ALA A 1 302 ? 72.414 24.754 60.643 1.00 44.58 289 ALA A O 1
ATOM 2277 N N . ILE A 1 303 ? 70.562 23.527 60.287 1.00 36.77 290 ILE A N 1
ATOM 2278 C CA . ILE A 1 303 ? 70.828 22.603 61.385 1.00 40.15 290 ILE A CA 1
ATOM 2279 C C . ILE A 1 303 ? 72.090 21.786 61.119 1.00 40.69 290 ILE A C 1
ATOM 2280 O O . ILE A 1 303 ? 72.878 21.535 62.032 1.00 44.41 290 ILE A O 1
ATOM 2285 N N . LEU A 1 304 ? 72.275 21.380 59.866 1.00 42.16 291 LEU A N 1
ATOM 2286 C CA . LEU A 1 304 ? 73.451 20.611 59.473 1.00 38.52 291 LEU A CA 1
ATOM 2287 C C . LEU A 1 304 ? 74.736 21.356 59.810 1.00 42.42 291 LEU A C 1
ATOM 2288 O O . LEU A 1 304 ? 75.669 20.781 60.368 1.00 49.99 291 LEU A O 1
ATOM 2293 N N . GLN A 1 305 ? 74.774 22.639 59.468 1.00 39.35 292 GLN A N 1
ATOM 2294 C CA . GLN A 1 305 ? 75.925 23.480 59.773 1.00 45.11 292 GLN A CA 1
ATOM 2295 C C . GLN A 1 305 ? 76.115 23.623 61.282 1.00 44.95 292 GLN A C 1
ATOM 2296 O O . GLN A 1 305 ? 77.236 23.555 61.785 1.00 44.29 292 GLN A O 1
ATOM 2302 N N . MET A 1 306 ? 75.011 23.813 61.998 1.00 40.17 293 MET A N 1
ATOM 2303 C CA . MET A 1 306 ? 75.060 23.998 63.445 1.00 44.59 293 MET A CA 1
ATOM 2304 C C . MET A 1 306 ? 75.536 22.742 64.165 1.00 41.18 293 MET A C 1
ATOM 2305 O O . MET A 1 306 ? 76.157 22.826 65.220 1.00 47.00 293 MET A O 1
ATOM 2310 N N . LEU A 1 307 ? 75.254 21.578 63.590 1.00 43.25 294 LEU A N 1
ATOM 2311 C CA . LEU A 1 307 ? 75.708 20.323 64.177 1.00 41.94 294 LEU A CA 1
ATOM 2312 C C . LEU A 1 307 ? 77.232 20.250 64.226 1.00 48.79 294 LEU A C 1
ATOM 2313 O O . LEU A 1 307 ? 77.798 19.539 65.057 1.00 45.82 294 LEU A O 1
ATOM 2318 N N . PHE A 1 308 ? 77.896 20.987 63.340 1.00 53.08 295 PHE A N 1
ATOM 2319 C CA . PHE A 1 308 ? 79.352 21.070 63.380 1.00 50.12 295 PHE A CA 1
ATOM 2320 C C . PHE A 1 308 ? 79.840 22.192 64.289 1.00 45.01 295 PHE A C 1
ATOM 2321 O O . PHE A 1 308 ? 80.684 21.975 65.157 1.00 54.46 295 PHE A O 1
ATOM 2329 N N . TYR A 1 309 ? 79.304 23.392 64.087 1.00 44.19 296 TYR A N 1
ATOM 2330 C CA . TYR A 1 309 ? 79.857 24.592 64.711 1.00 50.23 296 TYR A CA 1
ATOM 2331 C C . TYR A 1 309 ? 79.425 24.824 66.161 1.00 47.20 296 TYR A C 1
ATOM 2332 O O . TYR A 1 309 ? 79.968 25.703 66.830 1.00 50.36 296 TYR A O 1
ATOM 2341 N N . THR A 1 310 ? 78.462 24.050 66.652 1.00 45.90 297 THR A N 1
ATOM 2342 C CA . THR A 1 310 ? 78.034 24.199 68.042 1.00 49.42 297 THR A CA 1
ATOM 2343 C C . THR A 1 310 ? 78.836 23.303 68.982 1.00 49.98 297 THR A C 1
ATOM 2344 O O . THR A 1 310 ? 78.787 23.472 70.198 1.00 57.50 297 THR A O 1
ATOM 2348 N N . CYS A 1 311 ? 79.576 22.353 68.421 1.00 50.72 298 CYS A N 1
ATOM 2349 C CA A CYS A 1 311 ? 80.365 21.449 69.257 0.41 55.66 298 CYS A CA 1
ATOM 2350 C CA B CYS A 1 311 ? 80.356 21.407 69.202 0.59 56.52 298 CYS A CA 1
ATOM 2351 C C . CYS A 1 311 ? 81.858 21.626 69.010 1.00 61.95 298 CYS A C 1
ATOM 2352 O O . CYS A 1 311 ? 82.611 20.661 68.875 1.00 64.25 298 CYS A O 1
ATOM 2357 N N . GLN A 1 312 ? 82.282 22.886 68.976 1.00 60.18 299 GLN A N 1
ATOM 2358 C CA . GLN A 1 312 ? 83.692 23.224 68.832 1.00 63.16 299 GLN A CA 1
ATOM 2359 C C . GLN A 1 312 ? 84.216 23.808 70.138 1.00 71.93 299 GLN A C 1
ATOM 2360 O O . GLN A 1 312 ? 83.438 24.147 71.029 1.00 78.23 299 GLN A O 1
ATOM 2366 N N . ALA A 1 313 ? 85.533 23.926 70.254 1.00 77.48 300 ALA A N 1
ATOM 2367 C CA . ALA A 1 313 ? 86.126 24.501 71.451 1.00 84.48 300 ALA A CA 1
ATOM 2368 C C . ALA A 1 313 ? 86.107 26.022 71.381 1.00 96.58 300 ALA A C 1
ATOM 2369 O O . ALA A 1 313 ? 86.220 26.603 70.302 1.00 96.79 300 ALA A O 1
ATOM 2371 N N . SER A 1 314 ? 85.953 26.663 72.535 1.00 108.64 301 SER A N 1
ATOM 2372 C CA . SER A 1 314 ? 86.014 28.117 72.614 1.00 114.95 301 SER A CA 1
ATOM 2373 C C . SER A 1 314 ? 87.464 28.567 72.516 1.00 116.38 301 SER A C 1
ATOM 2374 O O . SER A 1 314 ? 87.872 29.185 71.532 1.00 115.00 301 SER A O 1
ATOM 2377 N N . ASP A 1 315 ? 88.240 28.253 73.547 1.00 120.31 302 ASP A N 1
ATOM 2378 C CA . ASP A 1 315 ? 89.679 28.460 73.509 1.00 119.69 302 ASP A CA 1
ATOM 2379 C C . ASP A 1 315 ? 90.332 27.293 72.785 1.00 115.54 302 ASP A C 1
ATOM 2380 O O . ASP A 1 315 ? 89.682 26.288 72.503 1.00 113.82 302 ASP A O 1
ATOM 2385 N N . GLU A 1 316 ? 91.618 27.426 72.488 1.00 118.49 303 GLU A N 1
ATOM 2386 C CA . GLU A 1 316 ? 92.393 26.307 71.971 1.00 120.52 303 GLU A CA 1
ATOM 2387 C C . GLU A 1 316 ? 92.871 25.466 73.148 1.00 119.58 303 GLU A C 1
ATOM 2388 O O . GLU A 1 316 ? 93.556 24.457 72.980 1.00 117.17 303 GLU A O 1
ATOM 2394 N N . GLN A 1 317 ? 92.490 25.904 74.344 1.00 119.94 304 GLN A N 1
ATOM 2395 C CA . GLN A 1 317 ? 92.813 25.214 75.583 1.00 119.91 304 GLN A CA 1
ATOM 2396 C C . GLN A 1 317 ? 91.712 24.223 75.948 1.00 113.89 304 GLN A C 1
ATOM 2397 O O . GLN A 1 317 ? 91.916 23.324 76.764 1.00 112.80 304 GLN A O 1
ATOM 2403 N N . GLU A 1 318 ? 90.544 24.396 75.335 1.00 109.63 305 GLU A N 1
ATOM 2404 C CA . GLU A 1 318 ? 89.383 23.567 75.643 1.00 110.53 305 GLU A CA 1
ATOM 2405 C C . GLU A 1 318 ? 89.295 22.324 74.762 1.00 103.93 305 GLU A C 1
ATOM 2406 O O . GLU A 1 318 ? 88.472 21.444 75.016 1.00 106.84 305 GLU A O 1
ATOM 2412 N N . TRP A 1 319 ? 90.137 22.258 73.733 1.00 93.21 306 TRP A N 1
ATOM 2413 C CA . TRP A 1 319 ? 90.086 21.165 72.761 1.00 84.41 306 TRP A CA 1
ATOM 2414 C C . TRP A 1 319 ? 90.230 19.790 73.403 1.00 80.90 306 TRP A C 1
ATOM 2415 O O . TRP A 1 319 ? 89.648 18.814 72.931 1.00 79.29 306 TRP A O 1
ATOM 2426 N N . SER A 1 320 ? 91.002 19.716 74.480 1.00 82.61 307 SER A N 1
ATOM 2427 C CA . SER A 1 320 ? 91.201 18.456 75.185 1.00 83.29 307 SER A CA 1
ATOM 2428 C C . SER A 1 320 ? 89.969 18.068 76.001 1.00 82.49 307 SER A C 1
ATOM 2429 O O . SER A 1 320 ? 89.781 16.899 76.336 1.00 87.40 307 SER A O 1
ATOM 2432 N N . LEU A 1 321 ? 89.129 19.053 76.306 1.00 77.53 308 LEU A N 1
ATOM 2433 C CA . LEU A 1 321 ? 87.964 18.836 77.161 1.00 74.60 308 LEU A CA 1
ATOM 2434 C C . LEU A 1 321 ? 86.715 18.445 76.370 1.00 71.31 308 LEU A C 1
ATOM 2435 O O . LEU A 1 321 ? 85.884 17.673 76.851 1.00 74.68 308 LEU A O 1
ATOM 2440 N N . ILE A 1 322 ? 86.592 18.983 75.161 1.00 63.85 309 ILE A N 1
ATOM 2441 C CA . ILE A 1 322 ? 85.410 18.776 74.321 1.00 65.04 309 ILE A CA 1
ATOM 2442 C C . ILE A 1 322 ? 85.016 17.308 74.059 1.00 64.29 309 ILE A C 1
ATOM 2443 O O . ILE A 1 322 ? 83.828 16.985 74.121 1.00 63.93 309 ILE A O 1
ATOM 2448 N N . PRO A 1 323 ? 85.990 16.416 73.762 1.00 68.74 310 PRO A N 1
ATOM 2449 C CA . PRO A 1 323 ? 85.578 15.032 73.481 1.00 65.92 310 PRO A CA 1
ATOM 2450 C C . PRO A 1 323 ? 84.822 14.378 74.634 1.00 63.88 310 PRO A C 1
ATOM 2451 O O . PRO A 1 323 ? 83.883 13.615 74.402 1.00 60.02 310 PRO A O 1
ATOM 2455 N N . PHE A 1 324 ? 85.225 14.687 75.861 1.00 60.01 311 PHE A N 1
ATOM 2456 C CA . PHE A 1 324 ? 84.589 14.116 77.040 1.00 63.53 311 PHE A CA 1
ATOM 2457 C C . PHE A 1 324 ? 83.234 14.763 77.298 1.00 62.89 311 PHE A C 1
ATOM 2458 O O . PHE A 1 324 ? 82.308 14.113 77.782 1.00 68.85 311 PHE A O 1
ATOM 2466 N N . ARG A 1 325 ? 83.122 16.045 76.971 1.00 57.85 312 ARG A N 1
ATOM 2467 C CA . ARG A 1 325 ? 81.863 16.756 77.136 1.00 62.06 312 ARG A CA 1
ATOM 2468 C C . ARG A 1 325 ? 80.842 16.277 76.111 1.00 61.59 312 ARG A C 1
ATOM 2469 O O . ARG A 1 325 ? 79.636 16.319 76.360 1.00 66.69 312 ARG A O 1
ATOM 2477 N N . SER A 1 326 ? 81.332 15.817 74.961 1.00 59.42 313 SER A N 1
ATOM 2478 C CA . SER A 1 326 ? 80.462 15.314 73.901 1.00 56.06 313 SER A CA 1
ATOM 2479 C C . SER A 1 326 ? 79.808 14.001 74.312 1.00 50.92 313 SER A C 1
ATOM 2480 O O . SER A 1 326 ? 78.767 13.623 73.777 1.00 54.62 313 SER A O 1
ATOM 2483 N N . ILE A 1 327 ? 80.432 13.305 75.256 1.00 54.92 314 ILE A N 1
ATOM 2484 C CA . ILE A 1 327 ? 79.856 12.092 75.821 1.00 55.52 314 ILE A CA 1
ATOM 2485 C C . ILE A 1 327 ? 78.864 12.440 76.922 1.00 54.07 314 ILE A C 1
ATOM 2486 O O . ILE A 1 327 ? 77.730 11.964 76.926 1.00 59.06 314 ILE A O 1
ATOM 2491 N N . ARG A 1 328 ? 79.305 13.283 77.850 1.00 55.46 315 ARG A N 1
ATOM 2492 C CA . ARG A 1 328 ? 78.512 13.653 79.018 1.00 59.92 315 ARG A CA 1
ATOM 2493 C C . ARG A 1 328 ? 77.202 14.360 78.672 1.00 51.20 315 ARG A C 1
ATOM 2494 O O . ARG A 1 328 ? 76.204 14.201 79.373 1.00 57.24 315 ARG A O 1
ATOM 2502 N N . ASP A 1 329 ? 77.205 15.137 77.593 1.00 55.72 316 ASP A N 1
ATOM 2503 C CA . ASP A 1 329 ? 76.019 15.889 77.191 1.00 54.68 316 ASP A CA 1
ATOM 2504 C C . ASP A 1 329 ? 74.882 14.977 76.738 1.00 54.63 316 ASP A C 1
ATOM 2505 O O . ASP A 1 329 ? 73.723 15.389 76.704 1.00 56.71 316 ASP A O 1
ATOM 2510 N N . HIS A 1 330 ? 75.215 13.739 76.392 1.00 46.49 317 HIS A N 1
ATOM 2511 C CA . HIS A 1 330 ? 74.204 12.768 76.000 1.00 47.18 317 HIS A CA 1
ATOM 2512 C C . HIS A 1 330 ? 73.401 12.308 77.215 1.00 45.43 317 HIS A C 1
ATOM 2513 O O . HIS A 1 330 ? 72.303 11.769 77.076 1.00 49.36 317 HIS A O 1
ATOM 2520 N N . HIS A 1 331 ? 73.958 12.527 78.403 1.00 47.23 318 HIS A N 1
ATOM 2521 C CA . HIS A 1 331 ? 73.303 12.153 79.654 1.00 57.77 318 HIS A CA 1
ATOM 2522 C C . HIS A 1 331 ? 72.786 13.377 80.402 1.00 54.86 318 HIS A C 1
ATOM 2523 O O . HIS A 1 331 ? 72.482 13.301 81.591 1.00 58.02 318 HIS A O 1
ATOM 2530 N N . SER A 1 332 ? 72.689 14.504 79.705 1.00 56.52 319 SER A N 1
ATOM 2531 C CA . SER A 1 332 ? 72.302 15.760 80.340 1.00 58.84 319 SER A CA 1
ATOM 2532 C C . SER A 1 332 ? 70.896 16.218 79.961 1.00 53.39 319 SER A C 1
ATOM 2533 O O . SER A 1 332 ? 70.552 17.387 80.139 1.00 52.31 319 SER A O 1
ATOM 2536 N N . TYR A 1 333 ? 70.087 15.299 79.442 1.00 48.81 320 TYR A N 1
ATOM 2537 C CA . TYR A 1 333 ? 68.733 15.635 79.010 1.00 44.65 320 TYR A CA 1
ATOM 2538 C C . TYR A 1 333 ? 67.779 15.690 80.193 1.00 46.10 320 TYR A C 1
ATOM 2539 O O . TYR A 1 333 ? 66.743 16.351 80.134 1.00 49.76 320 TYR A O 1
ATOM 2548 N N . GLU A 1 334 ? 68.139 15.003 81.271 1.00 50.32 321 GLU A N 1
ATOM 2549 C CA . GLU A 1 334 ? 67.410 15.137 82.523 1.00 53.40 321 GLU A CA 1
ATOM 2550 C C . GLU A 1 334 ? 67.476 16.587 82.983 1.00 57.45 321 GLU A C 1
ATOM 2551 O O . GLU A 1 334 ? 66.462 17.186 83.340 1.00 55.00 321 GLU A O 1
ATOM 2557 N N . GLU A 1 335 ? 68.683 17.145 82.954 1.00 58.84 322 GLU A N 1
ATOM 2558 C CA . GLU A 1 335 ? 68.905 18.536 83.324 1.00 60.86 322 GLU A CA 1
ATOM 2559 C C . GLU A 1 335 ? 68.180 19.488 82.375 1.00 58.45 322 GLU A C 1
ATOM 2560 O O . GLU A 1 335 ? 67.614 20.492 82.806 1.00 61.64 322 GLU A O 1
ATOM 2566 N N . LEU A 1 336 ? 68.205 19.164 81.085 1.00 50.04 323 LEU A N 1
ATOM 2567 C CA . LEU A 1 336 ? 67.519 19.957 80.069 1.00 53.49 323 LEU A CA 1
ATOM 2568 C C . LEU A 1 336 ? 66.037 20.090 80.399 1.00 55.70 323 LEU A C 1
ATOM 2569 O O . LEU A 1 336 ? 65.496 21.194 80.446 1.00 59.74 323 LEU A O 1
ATOM 2574 N N . VAL A 1 337 ? 65.394 18.950 80.625 1.00 55.66 324 VAL A N 1
ATOM 2575 C CA . VAL A 1 337 ? 63.955 18.898 80.848 1.00 51.63 324 VAL A CA 1
ATOM 2576 C C . VAL A 1 337 ? 63.551 19.612 82.138 1.00 51.73 324 VAL A C 1
ATOM 2577 O O . VAL A 1 337 ? 62.509 20.263 82.195 1.00 57.80 324 VAL A O 1
ATOM 2581 N N . GLN A 1 338 ? 64.388 19.512 83.165 1.00 51.74 325 GLN A N 1
ATOM 2582 C CA . GLN A 1 338 ? 64.075 20.120 84.456 1.00 61.56 325 GLN A CA 1
ATOM 2583 C C . GLN A 1 338 ? 64.225 21.641 84.443 1.00 58.71 325 GLN A C 1
ATOM 2584 O O . GLN A 1 338 ? 63.541 22.344 85.186 1.00 62.58 325 GLN A O 1
ATOM 2590 N N . SER A 1 339 ? 65.113 22.148 83.594 1.00 61.62 326 SER A N 1
ATOM 2591 C CA . SER A 1 339 ? 65.409 23.577 83.575 1.00 65.02 326 SER A CA 1
ATOM 2592 C C . SER A 1 339 ? 64.846 24.292 82.347 1.00 72.23 326 SER A C 1
ATOM 2593 O O . SER A 1 339 ? 65.279 25.397 82.019 1.00 80.44 326 SER A O 1
ATOM 2596 N N . MET A 1 340 ? 63.879 23.665 81.682 1.00 70.95 327 MET A N 1
ATOM 2597 C CA . MET A 1 340 ? 63.300 24.204 80.451 1.00 75.44 327 MET A CA 1
ATOM 2598 C C . MET A 1 340 ? 62.750 25.619 80.591 1.00 72.82 327 MET A C 1
ATOM 2599 O O . MET A 1 340 ? 63.120 26.515 79.830 1.00 73.36 327 MET A O 1
ATOM 2604 N N . GLY A 1 341 ? 61.859 25.810 81.559 1.00 70.71 328 GLY A N 1
ATOM 2605 C CA . GLY A 1 341 ? 61.183 27.081 81.744 1.00 73.20 328 GLY A CA 1
ATOM 2606 C C . GLY A 1 341 ? 62.079 28.209 82.218 1.00 76.37 328 GLY A C 1
ATOM 2607 O O . GLY A 1 341 ? 61.697 29.378 82.162 1.00 84.51 328 GLY A O 1
ATOM 2608 N N . MET A 1 342 ? 63.274 27.860 82.683 1.00 75.17 329 MET A N 1
ATOM 2609 C CA . MET A 1 342 ? 64.214 28.845 83.207 1.00 74.06 329 MET A CA 1
ATOM 2610 C C . MET A 1 342 ? 65.199 29.320 82.139 1.00 73.33 329 MET A C 1
ATOM 2611 O O . MET A 1 342 ? 66.077 30.139 82.413 1.00 74.78 329 MET A O 1
ATOM 2616 N N . LYS A 1 343 ? 65.051 28.809 80.921 1.00 65.27 330 LYS A N 1
ATOM 2617 C CA . LYS A 1 343 ? 65.974 29.148 79.844 1.00 63.98 330 LYS A CA 1
ATOM 2618 C C . LYS A 1 343 ? 65.351 30.102 78.835 1.00 65.62 330 LYS A C 1
ATOM 2619 O O . LYS A 1 343 ? 64.140 30.091 78.616 1.00 68.97 330 LYS A O 1
ATOM 2625 N N . LEU A 1 344 ? 66.193 30.930 78.226 1.00 60.10 331 LEU A N 1
ATOM 2626 C CA . LEU A 1 344 ? 65.748 31.850 77.189 1.00 70.91 331 LEU A CA 1
ATOM 2627 C C . LEU A 1 344 ? 65.511 31.103 75.880 1.00 64.42 331 LEU A C 1
ATOM 2628 O O . LEU A 1 344 ? 66.364 30.341 75.425 1.00 69.38 331 LEU A O 1
ATOM 2633 N N . PHE A 1 345 ? 64.345 31.319 75.282 1.00 55.52 332 PHE A N 1
ATOM 2634 C CA . PHE A 1 345 ? 64.001 30.659 74.031 1.00 57.28 332 PHE A CA 1
ATOM 2635 C C . PHE A 1 345 ? 63.966 31.635 72.860 1.00 62.13 332 PHE A C 1
ATOM 2636 O O . PHE A 1 345 ? 63.571 32.790 73.011 1.00 68.52 332 PHE A O 1
ATOM 2644 N N . ASN A 1 346 ? 64.384 31.159 71.692 1.00 62.72 333 ASN A N 1
ATOM 2645 C CA . ASN A 1 346 ? 64.211 31.907 70.453 1.00 64.54 333 ASN A CA 1
ATOM 2646 C C . ASN A 1 346 ? 64.100 30.979 69.250 1.00 59.40 333 ASN A C 1
ATOM 2647 O O . ASN A 1 346 ? 64.639 29.872 69.253 1.00 53.29 333 ASN A O 1
ATOM 2652 N N . HIS A 1 347 ? 63.379 31.439 68.233 1.00 56.04 334 HIS A N 1
ATOM 2653 C CA . HIS A 1 347 ? 63.224 30.703 66.985 1.00 53.76 334 HIS A CA 1
ATOM 2654 C C . HIS A 1 347 ? 64.176 31.278 65.945 1.00 53.43 334 HIS A C 1
ATOM 2655 O O . HIS A 1 347 ? 63.969 32.387 65.457 1.00 54.22 334 HIS A O 1
ATOM 2662 N N . LEU A 1 348 ? 65.217 30.519 65.614 1.00 49.43 335 LEU A N 1
ATOM 2663 C CA . LEU A 1 348 ? 66.306 31.016 64.776 1.00 48.64 335 LEU A CA 1
ATOM 2664 C C . LEU A 1 348 ? 65.845 31.481 63.395 1.00 56.90 335 LEU A C 1
ATOM 2665 O O . LEU A 1 348 ? 66.276 32.528 62.909 1.00 64.05 335 LEU A O 1
ATOM 2670 N N . ASP A 1 349 ? 64.967 30.701 62.773 1.00 59.96 336 ASP A N 1
ATOM 2671 C CA . ASP A 1 349 ? 64.501 30.986 61.419 1.00 63.86 336 ASP A CA 1
ATOM 2672 C C . ASP A 1 349 ? 63.717 32.295 61.349 1.00 64.61 336 ASP A C 1
ATOM 2673 O O . ASP A 1 349 ? 63.745 32.993 60.335 1.00 64.71 336 ASP A O 1
ATOM 2678 N N . GLY A 1 350 ? 63.020 32.621 62.432 1.00 70.82 337 GLY A N 1
ATOM 2679 C CA . GLY A 1 350 ? 62.186 33.807 62.473 1.00 75.05 337 GLY A CA 1
ATOM 2680 C C . GLY A 1 350 ? 62.885 35.032 63.031 1.00 82.99 337 GLY A C 1
ATOM 2681 O O . GLY A 1 350 ? 62.325 36.128 63.026 1.00 86.29 337 GLY A O 1
ATOM 2682 N N . GLU A 1 351 ? 64.111 34.847 63.511 1.00 103.25 338 GLU A N 1
ATOM 2683 C CA . GLU A 1 351 ? 64.880 35.940 64.098 1.00 108.48 338 GLU A CA 1
ATOM 2684 C C . GLU A 1 351 ? 65.251 37.002 63.071 1.00 112.06 338 GLU A C 1
ATOM 2685 O O . GLU A 1 351 ? 65.551 36.690 61.919 1.00 107.59 338 GLU A O 1
ATOM 2691 N N . ASN A 1 352 ? 65.224 38.260 63.498 1.00 122.34 339 ASN A N 1
ATOM 2692 C CA . ASN A 1 352 ? 65.731 39.354 62.682 1.00 127.64 339 ASN A CA 1
ATOM 2693 C C . ASN A 1 352 ? 67.251 39.392 62.769 1.00 119.55 339 ASN A C 1
ATOM 2694 O O . ASN A 1 352 ? 67.929 39.866 61.858 1.00 120.54 339 ASN A O 1
ATOM 2699 N N . SER A 1 353 ? 67.773 38.884 63.881 1.00 111.06 340 SER A N 1
ATOM 2700 C CA . SER A 1 353 ? 69.212 38.779 64.097 1.00 101.51 340 SER A CA 1
ATOM 2701 C C . SER A 1 353 ? 69.541 37.475 64.817 1.00 91.92 340 SER A C 1
ATOM 2702 O O . SER A 1 353 ? 69.004 37.197 65.889 1.00 90.04 340 SER A O 1
ATOM 2705 N N . ILE A 1 354 ? 70.428 36.680 64.226 1.00 80.44 341 ILE A N 1
ATOM 2706 C CA . ILE A 1 354 ? 70.751 35.362 64.762 1.00 74.55 341 ILE A CA 1
ATOM 2707 C C . ILE A 1 354 ? 72.079 35.346 65.513 1.00 73.92 341 ILE A C 1
ATOM 2708 O O . ILE A 1 354 ? 72.533 34.292 65.958 1.00 71.63 341 ILE A O 1
ATOM 2713 N N . GLU A 1 355 ? 72.696 36.515 65.654 1.00 74.57 342 GLU A N 1
ATOM 2714 C CA . GLU A 1 355 ? 74.029 36.607 66.242 1.00 75.95 342 GLU A CA 1
ATOM 2715 C C . GLU A 1 355 ? 74.055 36.177 67.708 1.00 69.78 342 GLU A C 1
ATOM 2716 O O . GLU A 1 355 ? 74.926 35.409 68.116 1.00 65.76 342 GLU A O 1
ATOM 2722 N N . SER A 1 356 ? 73.100 36.670 68.490 1.00 68.57 343 SER A N 1
ATOM 2723 C CA . SER A 1 356 ? 73.051 36.386 69.923 1.00 72.98 343 SER A CA 1
ATOM 2724 C C . SER A 1 356 ? 72.898 34.897 70.220 1.00 71.60 343 SER A C 1
ATOM 2725 O O . SER A 1 356 ? 73.629 34.342 71.041 1.00 66.15 343 SER A O 1
ATOM 2728 N N . SER A 1 357 ? 71.943 34.261 69.548 1.00 71.20 344 SER A N 1
ATOM 2729 C CA . SER A 1 357 ? 71.662 32.844 69.754 1.00 73.70 344 SER A CA 1
ATOM 2730 C C . SER A 1 357 ? 72.883 31.975 69.467 1.00 68.32 344 SER A C 1
ATOM 2731 O O . SER A 1 357 ? 73.276 31.146 70.287 1.00 55.54 344 SER A O 1
ATOM 2734 N N . LEU A 1 358 ? 73.484 32.181 68.301 1.00 58.49 345 LEU A N 1
ATOM 2735 C CA . LEU A 1 358 ? 74.591 31.347 67.853 1.00 57.90 345 LEU A CA 1
ATOM 2736 C C . LEU A 1 358 ? 75.874 31.609 68.638 1.00 56.57 345 LEU A C 1
ATOM 2737 O O . LEU A 1 358 ? 76.725 30.728 68.758 1.00 57.14 345 LEU A O 1
ATOM 2742 N N . ASN A 1 359 ? 76.011 32.817 69.174 1.00 61.26 346 ASN A N 1
ATOM 2743 C CA . ASN A 1 359 ? 77.156 33.144 70.015 1.00 66.52 346 ASN A CA 1
ATOM 2744 C C . ASN A 1 359 ? 77.136 32.347 71.314 1.00 68.11 346 ASN A C 1
ATOM 2745 O O . ASN A 1 359 ? 78.176 31.903 71.798 1.00 66.36 346 ASN A O 1
ATOM 2750 N N . ASP A 1 360 ? 75.944 32.164 71.872 1.00 69.56 347 ASP A N 1
ATOM 2751 C CA . ASP A 1 360 ? 75.783 31.366 73.082 1.00 68.51 347 ASP A CA 1
ATOM 2752 C C . ASP A 1 360 ? 75.981 29.886 72.776 1.00 65.20 347 ASP A C 1
ATOM 2753 O O . ASP A 1 360 ? 76.338 29.102 73.656 1.00 64.80 347 ASP A O 1
ATOM 2758 N N . LEU A 1 361 ? 75.750 29.511 71.522 1.00 57.88 348 LEU A N 1
ATOM 2759 C CA . LEU A 1 361 ? 75.973 28.142 71.078 1.00 52.52 348 LEU A CA 1
ATOM 2760 C C . LEU A 1 361 ? 77.421 27.945 70.638 1.00 57.65 348 LEU A C 1
ATOM 2761 O O . LEU A 1 361 ? 77.786 26.888 70.122 1.00 53.14 348 LEU A O 1
ATOM 2766 N N . GLY A 1 362 ? 78.238 28.975 70.843 1.00 55.62 349 GLY A N 1
ATOM 2767 C CA . GLY A 1 362 ? 79.658 28.913 70.543 1.00 56.14 349 GLY A CA 1
ATOM 2768 C C . GLY A 1 362 ? 79.983 28.870 69.062 1.00 60.94 349 GLY A C 1
ATOM 2769 O O . GLY A 1 362 ? 81.087 28.487 68.672 1.00 63.15 349 GLY A O 1
ATOM 2770 N N . VAL A 1 363 ? 79.023 29.264 68.232 1.00 57.66 350 VAL A N 1
ATOM 2771 C CA . VAL A 1 363 ? 79.225 29.273 66.790 1.00 55.75 350 VAL A CA 1
ATOM 2772 C C . VAL A 1 363 ? 80.140 30.421 66.381 1.00 57.90 350 VAL A C 1
ATOM 2773 O O . VAL A 1 363 ? 79.894 31.576 66.729 1.00 56.99 350 VAL A O 1
ATOM 2777 N N . SER A 1 364 ? 81.197 30.092 65.643 1.00 50.45 351 SER A N 1
ATOM 2778 C CA . SER A 1 364 ? 82.158 31.088 65.180 1.00 56.84 351 SER A CA 1
ATOM 2779 C C . SER A 1 364 ? 81.527 32.086 64.212 1.00 60.73 351 SER A C 1
ATOM 2780 O O . SER A 1 364 ? 80.396 31.902 63.759 1.00 57.65 351 SER A O 1
ATOM 2783 N N . THR A 1 365 ? 82.270 33.142 63.898 1.00 59.71 352 THR A N 1
ATOM 2784 C CA . THR A 1 365 ? 81.800 34.171 62.980 1.00 64.37 352 THR A CA 1
ATOM 2785 C C . THR A 1 365 ? 81.536 33.593 61.592 1.00 69.00 352 THR A C 1
ATOM 2786 O O . THR A 1 365 ? 80.511 33.880 60.972 1.00 68.60 352 THR A O 1
ATOM 2790 N N . ARG A 1 366 ? 82.466 32.772 61.116 1.00 64.61 353 ARG A N 1
ATOM 2791 C CA . ARG A 1 366 ? 82.348 32.164 59.798 1.00 69.06 353 ARG A CA 1
ATOM 2792 C C . ARG A 1 366 ? 81.208 31.149 59.771 1.00 64.33 353 ARG A C 1
ATOM 2793 O O . ARG A 1 366 ? 80.475 31.052 58.787 1.00 61.28 353 ARG A O 1
ATOM 2801 N N . GLY A 1 367 ? 81.060 30.403 60.861 1.00 62.15 354 GLY A N 1
ATOM 2802 C CA . GLY A 1 367 ? 79.988 29.432 60.980 1.00 54.97 354 GLY A CA 1
ATOM 2803 C C . GLY A 1 367 ? 78.620 30.088 60.969 1.00 54.84 354 GLY A C 1
ATOM 2804 O O . GLY A 1 367 ? 77.659 29.535 60.434 1.00 54.17 354 GLY A O 1
ATOM 2805 N N . ARG A 1 368 ? 78.538 31.274 61.563 1.00 59.46 355 ARG A N 1
ATOM 2806 C CA . ARG A 1 368 ? 77.296 32.037 61.589 1.00 61.19 355 ARG A CA 1
ATOM 2807 C C . ARG A 1 368 ? 76.881 32.456 60.181 1.00 56.76 355 ARG A C 1
ATOM 2808 O O . ARG A 1 368 ? 75.697 32.448 59.844 1.00 54.70 355 ARG A O 1
ATOM 2816 N N . GLN A 1 369 ? 77.864 32.811 59.361 1.00 56.71 356 GLN A N 1
ATOM 2817 C CA . GLN A 1 369 ? 77.595 33.243 57.994 1.00 53.81 356 GLN A CA 1
ATOM 2818 C C . GLN A 1 369 ? 77.137 32.075 57.124 1.00 51.97 356 GLN A C 1
ATOM 2819 O O . GLN A 1 369 ? 76.348 32.256 56.196 1.00 52.07 356 GLN A O 1
ATOM 2825 N N . TYR A 1 370 ? 77.633 30.879 57.428 1.00 50.56 357 TYR A N 1
ATOM 2826 C CA . TYR A 1 370 ? 77.196 29.672 56.736 1.00 49.12 357 TYR A CA 1
ATOM 2827 C C . TYR A 1 370 ? 75.752 29.343 57.100 1.00 48.31 357 TYR A C 1
ATOM 2828 O O . TYR A 1 370 ? 74.959 28.952 56.244 1.00 48.68 357 TYR A O 1
ATOM 2837 N N . VAL A 1 371 ? 75.424 29.505 58.380 1.00 48.32 358 VAL A N 1
ATOM 2838 C CA . VAL A 1 371 ? 74.063 29.294 58.862 1.00 51.21 358 VAL A CA 1
ATOM 2839 C C . VAL A 1 371 ? 73.121 30.312 58.231 1.00 49.72 358 VAL A C 1
ATOM 2840 O O . VAL A 1 371 ? 72.030 29.966 57.774 1.00 51.07 358 VAL A O 1
ATOM 2844 N N . GLN A 1 372 ? 73.559 31.566 58.201 1.00 49.41 359 GLN A N 1
ATOM 2845 C CA . GLN A 1 372 ? 72.765 32.648 57.632 1.00 58.79 359 GLN A CA 1
ATOM 2846 C C . GLN A 1 372 ? 72.462 32.409 56.155 1.00 56.89 359 GLN A C 1
ATOM 2847 O O . GLN A 1 372 ? 71.351 32.672 55.691 1.00 56.24 359 GLN A O 1
ATOM 2853 N N . ALA A 1 373 ? 73.455 31.909 55.425 1.00 50.77 360 ALA A N 1
ATOM 2854 C CA . ALA A 1 373 ? 73.306 31.631 53.999 1.00 51.55 360 ALA A CA 1
ATOM 2855 C C . ALA A 1 373 ? 72.261 30.549 53.765 1.00 48.08 360 ALA A C 1
ATOM 2856 O O . ALA A 1 373 ? 71.469 30.630 52.827 1.00 54.38 360 ALA A O 1
ATOM 2858 N N . ALA A 1 374 ? 72.264 29.537 54.626 1.00 46.73 361 ALA A N 1
ATOM 2859 C CA . ALA A 1 374 ? 71.285 28.460 54.540 1.00 45.30 361 ALA A CA 1
ATOM 2860 C C . ALA A 1 374 ? 69.876 28.989 54.783 1.00 46.00 361 ALA A C 1
ATOM 2861 O O . ALA A 1 374 ? 68.924 28.576 54.119 1.00 49.96 361 ALA A O 1
ATOM 2863 N N . LEU A 1 375 ? 69.753 29.907 55.737 1.00 46.44 362 LEU A N 1
ATOM 2864 C CA . LEU A 1 375 ? 68.470 30.519 56.062 1.00 49.08 362 LEU A CA 1
ATOM 2865 C C . LEU A 1 375 ? 68.009 31.468 54.960 1.00 57.53 362 LEU A C 1
ATOM 2866 O O . LEU A 1 375 ? 66.818 31.554 54.663 1.00 60.94 362 LEU A O 1
ATOM 2871 N N . GLU A 1 376 ? 68.958 32.183 54.363 1.00 49.28 363 GLU A N 1
ATOM 2872 C CA . GLU A 1 376 ? 68.650 33.109 53.278 1.00 59.08 363 GLU A CA 1
ATOM 2873 C C . GLU A 1 376 ? 68.180 32.372 52.030 1.00 55.74 363 GLU A C 1
ATOM 2874 O O . GLU A 1 376 ? 67.331 32.868 51.290 1.00 57.09 363 GLU A O 1
ATOM 2880 N N . GLU A 1 377 ? 68.735 31.188 51.801 1.00 47.83 364 GLU A N 1
ATOM 2881 C CA . GLU A 1 377 ? 68.383 30.394 50.631 1.00 49.95 364 GLU A CA 1
ATOM 2882 C C . GLU A 1 377 ? 66.923 29.956 50.680 1.00 51.30 364 GLU A C 1
ATOM 2883 O O . GLU A 1 377 ? 66.247 29.901 49.653 1.00 52.74 364 GLU A O 1
ATOM 2889 N N . GLU A 1 378 ? 66.441 29.645 51.879 1.00 49.74 365 GLU A N 1
ATOM 2890 C CA . GLU A 1 378 ? 65.042 29.285 52.060 1.00 48.38 365 GLU A CA 1
ATOM 2891 C C . GLU A 1 378 ? 64.147 30.487 51.783 1.00 52.11 365 GLU A C 1
ATOM 2892 O O . GLU A 1 378 ? 63.055 30.346 51.231 1.00 50.30 365 GLU A O 1
ATOM 2898 N N . LYS A 1 379 ? 64.618 31.669 52.166 1.00 48.04 366 LYS A N 1
ATOM 2899 C CA . LYS A 1 379 ? 63.888 32.901 51.895 1.00 53.30 366 LYS A CA 1
ATOM 2900 C C . LYS A 1 379 ? 63.827 33.165 50.394 1.00 54.45 366 LYS A C 1
ATOM 2901 O O . LYS A 1 379 ? 62.848 33.718 49.892 1.00 58.11 366 LYS A O 1
ATOM 2907 N N . LYS A 1 380 ? 64.878 32.764 49.683 1.00 50.04 367 LYS A N 1
ATOM 2908 C CA . LYS A 1 380 ? 64.899 32.859 48.227 1.00 54.12 367 LYS A CA 1
ATOM 2909 C C . LYS A 1 380 ? 63.823 31.967 47.625 1.00 57.78 367 LYS A C 1
ATOM 2910 O O . LYS A 1 380 ? 63.104 32.374 46.711 1.00 54.53 367 LYS A O 1
ATOM 2916 N N . ARG A 1 381 ? 63.721 30.746 48.145 1.00 46.24 368 ARG A N 1
ATOM 2917 C CA . ARG A 1 381 ? 62.747 29.776 47.656 1.00 44.85 368 ARG A CA 1
ATOM 2918 C C . ARG A 1 381 ? 61.320 30.290 47.818 1.00 52.49 368 ARG A C 1
ATOM 2919 O O . ARG A 1 381 ? 60.480 30.097 46.940 1.00 54.42 368 ARG A O 1
ATOM 2927 N N . VAL A 1 382 ? 61.053 30.943 48.944 1.00 46.58 369 VAL A N 1
ATOM 2928 C CA . VAL A 1 382 ? 59.748 31.545 49.189 1.00 51.72 369 VAL A CA 1
ATOM 2929 C C . VAL A 1 382 ? 59.473 32.649 48.170 1.00 55.56 369 VAL A C 1
ATOM 2930 O O . VAL A 1 382 ? 58.376 32.738 47.614 1.00 59.40 369 VAL A O 1
ATOM 2934 N N . GLU A 1 383 ? 60.480 33.480 47.925 1.00 52.91 370 GLU A N 1
ATOM 2935 C CA . GLU A 1 383 ? 60.369 34.558 46.948 1.00 61.04 370 GLU A CA 1
ATOM 2936 C C . GLU A 1 383 ? 60.099 34.017 45.547 1.00 59.79 370 GLU A C 1
ATOM 2937 O O . GLU A 1 383 ? 59.265 34.554 44.817 1.00 64.32 370 GLU A O 1
ATOM 2943 N N . ASN A 1 384 ? 60.809 32.953 45.179 1.00 52.87 371 ASN A N 1
ATOM 2944 C CA . ASN A 1 384 ? 60.633 32.319 43.877 1.00 51.91 371 ASN A CA 1
ATOM 2945 C C . ASN A 1 384 ? 59.203 31.836 43.658 1.00 54.20 371 ASN A C 1
ATOM 2946 O O . ASN A 1 384 ? 58.662 31.954 42.559 1.00 49.21 371 ASN A O 1
ATOM 2951 N N . GLN A 1 385 ? 58.593 31.294 44.708 1.00 49.99 372 GLN A N 1
ATOM 2952 C CA . GLN A 1 385 ? 57.217 30.822 44.619 1.00 55.60 372 GLN A CA 1
ATOM 2953 C C . GLN A 1 385 ? 56.253 31.989 44.432 1.00 58.29 372 GLN A C 1
ATOM 2954 O O . GLN A 1 385 ? 55.282 31.887 43.681 1.00 61.84 372 GLN A O 1
ATOM 2960 N N . LYS A 1 386 ? 56.529 33.098 45.112 1.00 55.35 373 LYS A N 1
ATOM 2961 C CA . LYS A 1 386 ? 55.712 34.299 44.982 1.00 55.89 373 LYS A CA 1
ATOM 2962 C C . LYS A 1 386 ? 55.735 34.824 43.551 1.00 59.45 373 LYS A C 1
ATOM 2963 O O . LYS A 1 386 ? 54.718 35.289 43.036 1.00 68.47 373 LYS A O 1
ATOM 2969 N N . LYS A 1 387 ? 56.899 34.744 42.913 1.00 59.34 374 LYS A N 1
ATOM 2970 C CA . LYS A 1 387 ? 57.047 35.175 41.528 1.00 63.87 374 LYS A CA 1
ATOM 2971 C C . LYS A 1 387 ? 56.240 34.285 40.589 1.00 62.23 374 LYS A C 1
ATOM 2972 O O . LYS A 1 387 ? 55.636 34.768 39.630 1.00 62.13 374 LYS A O 1
ATOM 2978 N N . ILE A 1 388 ? 56.236 32.986 40.872 1.00 54.20 375 ILE A N 1
ATOM 2979 C CA . ILE A 1 388 ? 55.502 32.020 40.060 1.00 53.49 375 ILE A CA 1
ATOM 2980 C C . ILE A 1 388 ? 53.998 32.268 40.141 1.00 60.13 375 ILE A C 1
ATOM 2981 O O . ILE A 1 388 ? 53.293 32.202 39.133 1.00 66.03 375 ILE A O 1
ATOM 2986 N N . ILE A 1 389 ? 53.517 32.567 41.343 1.00 58.95 376 ILE A N 1
ATOM 2987 C CA . ILE A 1 389 ? 52.102 32.849 41.556 1.00 62.01 376 ILE A CA 1
ATOM 2988 C C . ILE A 1 389 ? 51.661 34.086 40.774 1.00 67.29 376 ILE A C 1
ATOM 2989 O O . ILE A 1 389 ? 50.582 34.103 40.180 1.00 73.71 376 ILE A O 1
ATOM 2994 N N . GLN A 1 390 ? 52.505 35.113 40.764 1.00 63.57 377 GLN A N 1
ATOM 2995 C CA . GLN A 1 390 ? 52.211 36.339 40.028 1.00 67.58 377 GLN A CA 1
ATOM 2996 C C . GLN A 1 390 ? 52.086 36.078 38.530 1.00 68.81 377 GLN A C 1
ATOM 2997 O O . GLN A 1 390 ? 51.230 36.657 37.861 1.00 74.74 377 GLN A O 1
ATOM 3003 N N . VAL A 1 391 ? 52.942 35.203 38.012 1.00 64.84 378 VAL A N 1
ATOM 3004 C CA . VAL A 1 391 ? 52.942 34.877 36.590 1.00 60.41 378 VAL A CA 1
ATOM 3005 C C . VAL A 1 391 ? 51.684 34.121 36.178 1.00 55.71 378 VAL A C 1
ATOM 3006 O O . VAL A 1 391 ? 50.985 34.522 35.247 1.00 57.90 378 VAL A O 1
ATOM 3010 N N . ILE A 1 392 ? 51.394 33.033 36.883 1.00 49.50 379 ILE A N 1
ATOM 3011 C CA . ILE A 1 392 ? 50.320 32.129 36.487 1.00 51.57 379 ILE A CA 1
ATOM 3012 C C . ILE A 1 392 ? 48.926 32.664 36.806 1.00 58.89 379 ILE A C 1
ATOM 3013 O O . ILE A 1 392 ? 47.924 32.051 36.439 1.00 66.25 379 ILE A O 1
ATOM 3018 N N . GLN A 1 393 ? 48.860 33.803 37.487 1.00 55.07 380 GLN A N 1
ATOM 3019 C CA . GLN A 1 393 ? 47.576 34.427 37.789 1.00 63.13 380 GLN A CA 1
ATOM 3020 C C . GLN A 1 393 ? 47.314 35.614 36.870 1.00 66.84 380 GLN A C 1
ATOM 3021 O O . GLN A 1 393 ? 46.218 36.175 36.865 1.00 67.89 380 GLN A O 1
ATOM 3027 N N . GLN A 1 394 ? 48.326 35.994 36.096 1.00 54.11 381 GLN A N 1
ATOM 3028 C CA . GLN A 1 394 ? 48.184 37.075 35.129 1.00 68.83 381 GLN A CA 1
ATOM 3029 C C . GLN A 1 394 ? 47.188 36.706 34.038 1.00 72.00 381 GLN A C 1
ATOM 3030 O O . GLN A 1 394 ? 47.065 35.540 33.659 1.00 66.96 381 GLN A O 1
ATOM 3036 N N . GLU A 1 395 ? 46.478 37.710 33.539 1.00 79.38 382 GLU A N 1
ATOM 3037 C CA . GLU A 1 395 ? 45.494 37.496 32.490 1.00 78.72 382 GLU A CA 1
ATOM 3038 C C . GLU A 1 395 ? 46.172 37.032 31.206 1.00 68.48 382 GLU A C 1
ATOM 3039 O O . GLU A 1 395 ? 45.686 36.125 30.532 1.00 71.69 382 GLU A O 1
ATOM 3045 N N . ARG A 1 396 ? 47.308 37.646 30.890 1.00 64.31 383 ARG A N 1
ATOM 3046 C CA . ARG A 1 396 ? 48.040 37.348 29.662 1.00 61.60 383 ARG A CA 1
ATOM 3047 C C . ARG A 1 396 ? 48.507 35.893 29.609 1.00 58.05 383 ARG A C 1
ATOM 3048 O O . ARG A 1 396 ? 48.688 35.332 28.529 1.00 58.87 383 ARG A O 1
ATOM 3056 N N . PHE A 1 397 ? 48.697 35.287 30.776 1.00 53.59 384 PHE A N 1
ATOM 3057 C CA . PHE A 1 397 ? 49.096 33.888 30.849 1.00 42.45 384 PHE A CA 1
ATOM 3058 C C . PHE A 1 397 ? 47.889 32.977 30.676 1.00 44.38 384 PHE A C 1
ATOM 3059 O O . PHE A 1 397 ? 47.910 32.047 29.871 1.00 46.92 384 PHE A O 1
ATOM 3067 N N . LEU A 1 398 ? 46.838 33.254 31.442 1.00 44.85 385 LEU A N 1
ATOM 3068 C CA . LEU A 1 398 ? 45.643 32.420 31.446 1.00 47.62 385 LEU A CA 1
ATOM 3069 C C . LEU A 1 398 ? 44.913 32.454 30.106 1.00 53.02 385 LEU A C 1
ATOM 3070 O O . LEU A 1 398 ? 44.266 31.480 29.719 1.00 53.68 385 LEU A O 1
ATOM 3075 N N . LYS A 1 399 ? 45.018 33.579 29.404 1.00 48.76 386 LYS A N 1
ATOM 3076 C CA . LYS A 1 399 ? 44.381 33.734 28.099 1.00 56.64 386 LYS A CA 1
ATOM 3077 C C . LYS A 1 399 ? 44.880 32.700 27.093 1.00 51.27 386 LYS A C 1
ATOM 3078 O O . LYS A 1 399 ? 44.131 32.269 26.217 1.00 53.25 386 LYS A O 1
ATOM 3084 N N . LYS A 1 400 ? 46.144 32.306 27.224 1.00 42.28 387 LYS A N 1
ATOM 3085 C CA . LYS A 1 400 ? 46.739 31.327 26.317 1.00 47.17 387 LYS A CA 1
ATOM 3086 C C . LYS A 1 400 ? 46.055 29.968 26.434 1.00 53.72 387 LYS A C 1
ATOM 3087 O O . LYS A 1 400 ? 45.755 29.328 25.427 1.00 57.27 387 LYS A O 1
ATOM 3093 N N . LEU A 1 401 ? 45.815 29.532 27.666 1.00 52.61 388 LEU A N 1
ATOM 3094 C CA . LEU A 1 401 ? 45.120 28.274 27.909 1.00 45.20 388 LEU A CA 1
ATOM 3095 C C . LEU A 1 401 ? 43.651 28.387 27.520 1.00 51.36 388 LEU A C 1
ATOM 3096 O O . LEU A 1 401 ? 43.071 27.454 26.963 1.00 53.57 388 LEU A O 1
ATOM 3101 N N . ALA A 1 402 ? 43.057 29.538 27.818 1.00 53.48 389 ALA A N 1
ATOM 3102 C CA . ALA A 1 402 ? 41.657 29.788 27.500 1.00 53.79 389 ALA A CA 1
ATOM 3103 C C . ALA A 1 402 ? 41.419 29.770 25.994 1.00 51.98 389 ALA A C 1
ATOM 3104 O O . ALA A 1 402 ? 40.403 29.256 25.528 1.00 60.04 389 ALA A O 1
ATOM 3106 N N . TRP A 1 403 ? 42.358 30.331 25.238 1.00 50.98 390 TRP A N 1
ATOM 3107 C CA . TRP A 1 403 ? 42.218 30.393 23.788 1.00 54.81 390 TRP A CA 1
ATOM 3108 C C . TRP A 1 403 ? 42.223 29.002 23.166 1.00 54.42 390 TRP A C 1
ATOM 3109 O O . TRP A 1 403 ? 41.415 28.706 22.286 1.00 55.31 390 TRP A O 1
ATOM 3120 N N . ILE A 1 404 ? 43.146 28.158 23.616 1.00 48.54 391 ILE A N 1
ATOM 3121 C CA . ILE A 1 404 ? 43.211 26.777 23.153 1.00 50.02 391 ILE A CA 1
ATOM 3122 C C . ILE A 1 404 ? 41.905 26.058 23.462 1.00 54.32 391 ILE A C 1
ATOM 3123 O O . ILE A 1 404 ? 41.370 25.316 22.637 1.00 54.25 391 ILE A O 1
ATOM 3128 N N . GLU A 1 405 ? 41.387 26.310 24.658 1.00 53.64 392 GLU A N 1
ATOM 3129 C CA . GLU A 1 405 ? 40.227 25.597 25.170 1.00 62.37 392 GLU A CA 1
ATOM 3130 C C . GLU A 1 405 ? 38.911 26.098 24.575 1.00 61.18 392 GLU A C 1
ATOM 3131 O O . GLU A 1 405 ? 38.046 25.301 24.211 1.00 60.87 392 GLU A O 1
ATOM 3137 N N . ASP A 1 406 ? 38.766 27.415 24.467 1.00 55.57 393 ASP A N 1
ATOM 3138 C CA . ASP A 1 406 ? 37.482 28.005 24.103 1.00 57.94 393 ASP A CA 1
ATOM 3139 C C . ASP A 1 406 ? 37.367 28.389 22.630 1.00 63.20 393 ASP A C 1
ATOM 3140 O O . ASP A 1 406 ? 36.259 28.533 22.113 1.00 67.14 393 ASP A O 1
ATOM 3145 N N . GLU A 1 407 ? 38.498 28.558 21.953 1.00 56.18 394 GLU A N 1
ATOM 3146 C CA . GLU A 1 407 ? 38.468 28.980 20.557 1.00 62.51 394 GLU A CA 1
ATOM 3147 C C . GLU A 1 407 ? 39.039 27.931 19.606 1.00 61.02 394 GLU A C 1
ATOM 3148 O O . GLU A 1 407 ? 38.405 27.581 18.615 1.00 64.50 394 GLU A O 1
ATOM 3154 N N . TYR A 1 408 ? 40.230 27.428 19.911 1.00 54.62 395 TYR A N 1
ATOM 3155 C CA . TYR A 1 408 ? 40.925 26.519 19.003 1.00 50.56 395 TYR A CA 1
ATOM 3156 C C . TYR A 1 408 ? 40.273 25.137 18.922 1.00 52.68 395 TYR A C 1
ATOM 3157 O O . TYR A 1 408 ? 40.007 24.636 17.830 1.00 50.28 395 TYR A O 1
ATOM 3166 N N . LYS A 1 409 ? 40.022 24.523 20.074 1.00 51.83 396 LYS A N 1
ATOM 3167 C CA . LYS A 1 409 ? 39.408 23.195 20.110 1.00 57.06 396 LYS A CA 1
ATOM 3168 C C . LYS A 1 409 ? 37.998 23.142 19.487 1.00 64.91 396 LYS A C 1
ATOM 3169 O O . LYS A 1 409 ? 37.719 22.237 18.699 1.00 70.01 396 LYS A O 1
ATOM 3175 N N . PRO A 1 410 ? 37.104 24.095 19.829 1.00 61.69 397 PRO A N 1
ATOM 3176 C CA . PRO A 1 410 ? 35.777 24.020 19.199 1.00 65.85 397 PRO A CA 1
ATOM 3177 C C . PRO A 1 410 ? 35.799 24.237 17.684 1.00 70.75 397 PRO A C 1
ATOM 3178 O O . PRO A 1 410 ? 35.029 23.595 16.969 1.00 75.91 397 PRO A O 1
ATOM 3182 N N . LYS A 1 411 ? 36.663 25.127 17.206 1.00 69.53 398 LYS A N 1
ATOM 3183 C CA . LYS A 1 411 ? 36.768 25.388 15.773 1.00 69.72 398 LYS A CA 1
ATOM 3184 C C . LYS A 1 411 ? 37.267 24.156 15.027 1.00 66.54 398 LYS A C 1
ATOM 3185 O O . LYS A 1 411 ? 36.815 23.865 13.920 1.00 67.82 398 LYS A O 1
ATOM 3191 N N . CYS A 1 412 ? 38.200 23.436 15.642 1.00 59.74 399 CYS A N 1
ATOM 3192 C CA . CYS A 1 412 ? 38.755 22.229 15.043 1.00 58.43 399 CYS A CA 1
ATOM 3193 C C . CYS A 1 412 ? 37.742 21.087 15.058 1.00 63.27 399 CYS A C 1
ATOM 3194 O O . CYS A 1 412 ? 37.725 20.249 14.155 1.00 63.24 399 CYS A O 1
ATOM 3197 N N . GLN A 1 413 ? 36.902 21.056 16.088 1.00 60.04 400 GLN A N 1
ATOM 3198 C CA . GLN A 1 413 ? 35.822 20.078 16.157 1.00 63.49 400 GLN A CA 1
ATOM 3199 C C . GLN A 1 413 ? 34.795 20.341 15.060 1.00 66.02 400 GLN A C 1
ATOM 3200 O O . GLN A 1 413 ? 34.234 19.409 14.483 1.00 73.03 400 GLN A O 1
ATOM 3206 N N . ALA A 1 414 ? 34.564 21.620 14.774 1.00 65.29 401 ALA A N 1
ATOM 3207 C CA . ALA A 1 414 ? 33.620 22.025 13.738 1.00 71.96 401 ALA A CA 1
ATOM 3208 C C . ALA A 1 414 ? 34.124 21.635 12.350 1.00 76.97 401 ALA A C 1
ATOM 3209 O O . ALA A 1 414 ? 33.334 21.421 11.430 1.00 79.80 401 ALA A O 1
ATOM 3211 N N . HIS A 1 415 ? 35.443 21.545 12.207 1.00 75.01 402 HIS A N 1
ATOM 3212 C CA . HIS A 1 415 ? 36.054 21.117 10.952 1.00 81.05 402 HIS A CA 1
ATOM 3213 C C . HIS A 1 415 ? 36.101 19.593 10.873 1.00 78.58 402 HIS A C 1
ATOM 3214 O O . HIS A 1 415 ? 36.534 19.026 9.867 1.00 79.95 402 HIS A O 1
ATOM 3221 N N . LYS A 1 416 ? 35.668 18.952 11.957 1.00 73.12 403 LYS A N 1
ATOM 3222 C CA . LYS A 1 416 ? 35.449 17.504 12.026 1.00 73.35 403 LYS A CA 1
ATOM 3223 C C . LYS A 1 416 ? 36.722 16.656 11.993 1.00 67.05 403 LYS A C 1
ATOM 3224 O O . LYS A 1 416 ? 36.660 15.461 11.707 1.00 67.91 403 LYS A O 1
ATOM 3230 N N . ASN A 1 417 ? 37.869 17.254 12.299 1.00 71.01 404 ASN A N 1
ATOM 3231 C CA . ASN A 1 417 ? 39.103 16.476 12.382 1.00 65.97 404 ASN A CA 1
ATOM 3232 C C . ASN A 1 417 ? 39.751 16.538 13.766 1.00 62.30 404 ASN A C 1
ATOM 3233 O O . ASN A 1 417 ? 40.537 15.662 14.126 1.00 61.00 404 ASN A O 1
ATOM 3238 N N . GLY A 1 418 ? 39.411 17.561 14.543 1.00 57.53 405 GLY A N 1
ATOM 3239 C CA . GLY A 1 418 ? 39.944 17.700 15.889 1.00 51.55 405 GLY A CA 1
ATOM 3240 C C . GLY A 1 418 ? 41.222 18.515 15.932 1.00 51.72 405 GLY A C 1
ATOM 3241 O O . GLY A 1 418 ? 41.887 18.684 14.911 1.00 53.88 405 GLY A O 1
ATOM 3242 N N . TYR A 1 419 ? 41.584 19.014 17.111 1.00 50.47 406 TYR A N 1
ATOM 3243 C CA . TYR A 1 419 ? 42.705 19.946 17.189 1.00 49.23 406 TYR A CA 1
ATOM 3244 C C . TYR A 1 419 ? 44.059 19.244 17.209 1.00 45.17 406 TYR A C 1
ATOM 3245 O O . TYR A 1 419 ? 45.080 19.877 16.959 1.00 51.57 406 TYR A O 1
ATOM 3254 N N . TYR A 1 420 ? 44.073 17.943 17.485 1.00 45.56 407 TYR A N 1
ATOM 3255 C CA . TYR A 1 420 ? 45.309 17.180 17.349 1.00 45.94 407 TYR A CA 1
ATOM 3256 C C . TYR A 1 420 ? 45.694 17.078 15.877 1.00 54.76 407 TYR A C 1
ATOM 3257 O O . TYR A 1 420 ? 46.807 17.435 15.487 1.00 50.92 407 TYR A O 1
ATOM 3266 N N . ASP A 1 421 ? 44.763 16.583 15.068 1.00 54.56 408 ASP A N 1
ATOM 3267 C CA . ASP A 1 421 ? 45.000 16.398 13.643 1.00 54.37 408 ASP A CA 1
ATOM 3268 C C . ASP A 1 421 ? 45.156 17.728 12.917 1.00 53.64 408 ASP A C 1
ATOM 3269 O O . ASP A 1 421 ? 45.945 17.839 11.981 1.00 57.85 408 ASP A O 1
ATOM 3274 N N . SER A 1 422 ? 44.405 18.734 13.351 1.00 50.46 409 SER A N 1
ATOM 3275 C CA . SER A 1 422 ? 44.489 20.055 12.743 1.00 52.96 409 SER A CA 1
ATOM 3276 C C . SER A 1 422 ? 45.867 20.663 12.984 1.00 52.38 409 SER A C 1
ATOM 3277 O O . SER A 1 422 ? 46.463 21.256 12.084 1.00 53.99 409 SER A O 1
ATOM 3280 N N . PHE A 1 423 ? 46.368 20.506 14.205 1.00 51.22 410 PHE A N 1
ATOM 3281 C CA . PHE A 1 423 ? 47.701 20.980 14.554 1.00 48.87 410 PHE A CA 1
ATOM 3282 C C . PHE A 1 423 ? 48.756 20.236 13.748 1.00 48.89 410 PHE A C 1
ATOM 3283 O O . PHE A 1 423 ? 49.712 20.835 13.257 1.00 49.62 410 PHE A O 1
ATOM 3291 N N . LYS A 1 424 ? 48.569 18.927 13.613 1.00 52.63 411 LYS A N 1
ATOM 3292 C CA . LYS A 1 424 ? 49.565 18.071 12.981 1.00 54.44 411 LYS A CA 1
ATOM 3293 C C . LYS A 1 424 ? 49.787 18.427 11.511 1.00 58.72 411 LYS A C 1
ATOM 3294 O O . LYS A 1 424 ? 50.926 18.482 11.051 1.00 66.16 411 LYS A O 1
ATOM 3300 N N . VAL A 1 425 ? 48.704 18.674 10.778 1.00 57.51 412 VAL A N 1
ATOM 3301 C CA . VAL A 1 425 ? 48.824 19.062 9.375 1.00 60.66 412 VAL A CA 1
ATOM 3302 C C . VAL A 1 425 ? 49.081 20.565 9.247 1.00 58.76 412 VAL A C 1
ATOM 3303 O O . VAL A 1 425 ? 49.750 21.007 8.312 1.00 56.04 412 VAL A O 1
ATOM 3307 N N . SER A 1 426 ? 48.549 21.333 10.197 1.00 55.45 413 SER A N 1
ATOM 3308 C CA . SER A 1 426 ? 48.776 22.776 10.285 1.00 55.03 413 SER A CA 1
ATOM 3309 C C . SER A 1 426 ? 48.551 23.513 8.962 1.00 60.09 413 SER A C 1
ATOM 3310 O O . SER A 1 426 ? 49.473 24.119 8.416 1.00 57.02 413 SER A O 1
ATOM 3313 N N . ASN A 1 427 ? 47.321 23.464 8.458 1.00 59.08 414 ASN A N 1
ATOM 3314 C CA . ASN A 1 427 ? 46.996 24.072 7.172 1.00 58.27 414 ASN A CA 1
ATOM 3315 C C . ASN A 1 427 ? 46.549 25.525 7.282 1.00 58.52 414 ASN A C 1
ATOM 3316 O O . ASN A 1 427 ? 46.550 26.255 6.291 1.00 57.40 414 ASN A O 1
ATOM 3321 N N . GLU A 1 428 ? 46.165 25.942 8.484 1.00 57.38 415 GLU A N 1
ATOM 3322 C CA . GLU A 1 428 ? 45.605 27.275 8.674 1.00 56.84 415 GLU A CA 1
ATOM 3323 C C . GLU A 1 428 ? 46.437 28.128 9.629 1.00 58.04 415 GLU A C 1
ATOM 3324 O O . GLU A 1 428 ? 47.281 27.614 10.365 1.00 49.60 415 GLU A O 1
ATOM 3330 N N . GLU A 1 429 ? 46.185 29.435 9.608 1.00 53.96 416 GLU A N 1
ATOM 3331 C CA . GLU A 1 429 ? 46.885 30.376 10.478 1.00 55.82 416 GLU A CA 1
ATOM 3332 C C . GLU A 1 429 ? 46.652 30.060 11.952 1.00 51.75 416 GLU A C 1
ATOM 3333 O O . GLU A 1 429 ? 47.541 30.247 12.783 1.00 52.55 416 GLU A O 1
ATOM 3339 N N . ASN A 1 430 ? 45.451 29.583 12.266 1.00 49.65 417 ASN A N 1
ATOM 3340 C CA . ASN A 1 430 ? 45.085 29.245 13.640 1.00 57.86 417 ASN A CA 1
ATOM 3341 C C . ASN A 1 430 ? 45.942 28.129 14.224 1.00 48.16 417 ASN A C 1
ATOM 3342 O O . ASN A 1 430 ? 46.167 28.078 15.433 1.00 48.12 417 ASN A O 1
ATOM 3347 N N . ASP A 1 431 ? 46.411 27.233 13.362 1.00 49.82 418 ASP A N 1
ATOM 3348 C CA . ASP A 1 431 ? 47.278 26.140 13.788 1.00 48.22 418 ASP A CA 1
ATOM 3349 C C . ASP A 1 431 ? 48.656 26.672 14.165 1.00 50.23 418 ASP A C 1
ATOM 3350 O O . ASP A 1 431 ? 49.278 26.202 15.119 1.00 46.76 418 ASP A O 1
ATOM 3355 N N . PHE A 1 432 ? 49.129 27.658 13.410 1.00 47.40 419 PHE A N 1
ATOM 3356 C CA . PHE A 1 432 ? 50.397 28.308 13.715 1.00 46.69 419 PHE A CA 1
ATOM 3357 C C . PHE A 1 432 ? 50.265 29.182 14.957 1.00 45.70 419 PHE A C 1
ATOM 3358 O O . PHE A 1 432 ? 51.230 29.374 15.698 1.00 45.23 419 PHE A O 1
ATOM 3366 N N . LYS A 1 433 ? 49.067 29.713 15.179 1.00 48.69 420 LYS A N 1
ATOM 3367 C CA . LYS A 1 433 ? 48.799 30.499 16.376 1.00 51.69 420 LYS A CA 1
ATOM 3368 C C . LYS A 1 433 ? 48.799 29.587 17.596 1.00 50.50 420 LYS A C 1
ATOM 3369 O O . LYS A 1 433 ? 49.280 29.960 18.667 1.00 45.31 420 LYS A O 1
ATOM 3375 N N . ALA A 1 434 ? 48.265 28.383 17.420 1.00 52.59 421 ALA A N 1
ATOM 3376 C CA . ALA A 1 434 ? 48.245 27.391 18.487 1.00 47.48 421 ALA A CA 1
ATOM 3377 C C . ALA A 1 434 ? 49.661 26.954 18.836 1.00 44.13 421 ALA A C 1
ATOM 3378 O O . ALA A 1 434 ? 49.977 26.720 20.002 1.00 42.26 421 ALA A O 1
ATOM 3380 N N . ASN A 1 435 ? 50.511 26.851 17.818 1.00 43.14 422 ASN A N 1
ATOM 3381 C CA . ASN A 1 435 ? 51.899 26.453 18.017 1.00 44.32 422 ASN A CA 1
ATOM 3382 C C . ASN A 1 435 ? 52.670 27.477 18.840 1.00 44.39 422 ASN A C 1
ATOM 3383 O O . ASN A 1 435 ? 53.498 27.118 19.677 1.00 44.75 422 ASN A O 1
ATOM 3388 N N . VAL A 1 436 ? 52.398 28.753 18.587 1.00 41.38 423 VAL A N 1
ATOM 3389 C CA . VAL A 1 436 ? 53.020 29.832 19.341 1.00 35.77 423 VAL A CA 1
ATOM 3390 C C . VAL A 1 436 ? 52.659 29.738 20.824 1.00 43.59 423 VAL A C 1
ATOM 3391 O O . VAL A 1 436 ? 53.529 29.808 21.693 1.00 49.03 423 VAL A O 1
ATOM 3395 N N . LYS A 1 437 ? 51.371 29.566 21.104 1.00 42.05 424 LYS A N 1
ATOM 3396 C CA . LYS A 1 437 ? 50.900 29.469 22.479 1.00 43.87 424 LYS A CA 1
ATOM 3397 C C . LYS A 1 437 ? 51.392 28.184 23.135 1.00 40.78 424 LYS A C 1
ATOM 3398 O O . LYS A 1 437 ? 51.616 28.144 24.342 1.00 43.14 424 LYS A O 1
ATOM 3404 N N . ARG A 1 438 ? 51.569 27.138 22.334 1.00 43.97 425 ARG A N 1
ATOM 3405 C CA . ARG A 1 438 ? 52.156 25.898 22.831 1.00 46.31 425 ARG A CA 1
ATOM 3406 C C . ARG A 1 438 ? 53.598 26.137 23.271 1.00 53.38 425 ARG A C 1
ATOM 3407 O O . ARG A 1 438 ? 54.036 25.638 24.309 1.00 44.65 425 ARG A O 1
ATOM 3415 N N . ALA A 1 439 ? 54.329 26.906 22.469 1.00 43.22 426 ALA A N 1
ATOM 3416 C CA . ALA A 1 439 ? 55.726 27.209 22.753 1.00 37.68 426 ALA A CA 1
ATOM 3417 C C . ALA A 1 439 ? 55.864 28.130 23.961 1.00 37.68 426 ALA A C 1
ATOM 3418 O O . ALA A 1 439 ? 56.756 27.950 24.791 1.00 40.57 426 ALA A O 1
ATOM 3420 N N . GLU A 1 440 ? 54.977 29.115 24.053 1.00 36.46 427 GLU A N 1
ATOM 3421 C CA . GLU A 1 440 ? 55.012 30.078 25.149 1.00 40.33 427 GLU A CA 1
ATOM 3422 C C . GLU A 1 440 ? 54.707 29.418 26.492 1.00 42.67 427 GLU A C 1
ATOM 3423 O O . GLU A 1 440 ? 55.362 29.705 27.495 1.00 47.97 427 GLU A O 1
ATOM 3429 N N . LEU A 1 441 ? 53.713 28.536 26.503 1.00 42.07 428 LEU A N 1
ATOM 3430 C CA . LEU A 1 441 ? 53.356 27.796 27.708 1.00 41.02 428 LEU A CA 1
ATOM 3431 C C . LEU A 1 441 ? 54.492 26.871 28.122 1.00 45.42 428 LEU A C 1
ATOM 3432 O O . LEU A 1 441 ? 54.758 26.694 29.311 1.00 44.12 428 LEU A O 1
ATOM 3437 N N . ALA A 1 442 ? 55.161 26.289 27.132 1.00 39.68 429 ALA A N 1
ATOM 3438 C CA . ALA A 1 442 ? 56.289 25.402 27.384 1.00 38.88 429 ALA A CA 1
ATOM 3439 C C . ALA A 1 442 ? 57.402 26.128 28.131 1.00 38.93 429 ALA A C 1
ATOM 3440 O O . ALA A 1 442 ? 58.019 25.567 29.034 1.00 42.01 429 ALA A O 1
ATOM 3442 N N . GLY A 1 443 ? 57.650 27.378 27.753 1.00 44.02 430 GLY A N 1
ATOM 3443 C CA . GLY A 1 443 ? 58.686 28.175 28.385 1.00 46.94 430 GLY A CA 1
ATOM 3444 C C . GLY A 1 443 ? 58.432 28.438 29.858 1.00 45.04 430 GLY A C 1
ATOM 3445 O O . GLY A 1 443 ? 59.353 28.399 30.673 1.00 45.57 430 GLY A O 1
ATOM 3446 N N . VAL A 1 444 ? 57.177 28.703 30.204 1.00 48.37 431 VAL A N 1
ATOM 3447 C CA . VAL A 1 444 ? 56.812 29.004 31.585 1.00 42.16 431 VAL A CA 1
ATOM 3448 C C . VAL A 1 444 ? 56.892 27.767 32.479 1.00 41.50 431 VAL A C 1
ATOM 3449 O O . VAL A 1 444 ? 57.377 27.836 33.611 1.00 47.70 431 VAL A O 1
ATOM 3453 N N . PHE A 1 445 ? 56.424 26.633 31.969 1.00 40.11 432 PHE A N 1
ATOM 3454 C CA . PHE A 1 445 ? 56.435 25.400 32.747 1.00 40.43 432 PHE A CA 1
ATOM 3455 C C . PHE A 1 445 ? 57.824 24.766 32.806 1.00 40.90 432 PHE A C 1
ATOM 3456 O O . PHE A 1 445 ? 58.147 24.063 33.763 1.00 45.32 432 PHE A O 1
ATOM 3464 N N . ASP A 1 446 ? 58.645 25.012 31.787 1.00 35.96 433 ASP A N 1
ATOM 3465 C CA . ASP A 1 446 ? 60.037 24.573 31.821 1.00 31.73 433 ASP A CA 1
ATOM 3466 C C . ASP A 1 446 ? 60.817 25.377 32.853 1.00 36.73 433 ASP A C 1
ATOM 3467 O O . ASP A 1 446 ? 61.722 24.861 33.505 1.00 40.22 433 ASP A O 1
ATOM 3472 N N . GLU A 1 447 ? 60.461 26.649 32.990 1.00 40.39 434 GLU A N 1
ATOM 3473 C CA . GLU A 1 447 ? 61.138 27.534 33.926 1.00 45.15 434 GLU A CA 1
ATOM 3474 C C . GLU A 1 447 ? 60.856 27.115 35.369 1.00 48.49 434 GLU A C 1
ATOM 3475 O O . GLU A 1 447 ? 61.752 27.122 36.214 1.00 46.55 434 GLU A O 1
ATOM 3481 N N . VAL A 1 448 ? 59.609 26.743 35.640 1.00 41.53 435 VAL A N 1
ATOM 3482 C CA . VAL A 1 448 ? 59.229 26.225 36.949 1.00 40.96 435 VAL A CA 1
ATOM 3483 C C . VAL A 1 448 ? 59.959 24.916 37.231 1.00 47.87 435 VAL A C 1
ATOM 3484 O O . VAL A 1 448 ? 60.487 24.708 38.326 1.00 50.14 435 VAL A O 1
ATOM 3488 N N . LEU A 1 449 ? 59.986 24.041 36.229 1.00 40.26 436 LEU A N 1
ATOM 3489 C CA . LEU A 1 449 ? 60.670 22.758 36.335 1.00 39.66 436 LEU A CA 1
ATOM 3490 C C . LEU A 1 449 ? 62.150 22.948 36.653 1.00 45.78 436 LEU A C 1
ATOM 3491 O O . LEU A 1 449 ? 62.726 22.197 37.439 1.00 43.39 436 LEU A O 1
ATOM 3496 N N . GLY A 1 450 ? 62.757 23.959 36.039 1.00 43.97 437 GLY A N 1
ATOM 3497 C CA . GLY A 1 450 ? 64.156 24.265 36.273 1.00 39.26 437 GLY A CA 1
ATOM 3498 C C . GLY A 1 450 ? 64.427 24.628 37.721 1.00 38.85 437 GLY A C 1
ATOM 3499 O O . GLY A 1 450 ? 65.420 24.192 38.304 1.00 42.16 437 GLY A O 1
ATOM 3500 N N . LEU A 1 451 ? 63.538 25.427 38.302 1.00 44.89 438 LEU A N 1
ATOM 3501 C CA . LEU A 1 451 ? 63.656 25.818 39.702 1.00 43.97 438 LEU A CA 1
ATOM 3502 C C . LEU A 1 451 ? 63.496 24.615 40.626 1.00 40.85 438 LEU A C 1
ATOM 3503 O O . LEU A 1 451 ? 64.221 24.480 41.612 1.00 48.86 438 LEU A O 1
ATOM 3508 N N . LEU A 1 452 ? 62.544 23.745 40.298 1.00 42.01 439 LEU A N 1
ATOM 3509 C CA . LEU A 1 452 ? 62.310 22.529 41.073 1.00 46.88 439 LEU A CA 1
ATOM 3510 C C . LEU A 1 452 ? 63.530 21.615 41.074 1.00 50.11 439 LEU A C 1
ATOM 3511 O O . LEU A 1 452 ? 63.941 21.118 42.122 1.00 50.36 439 LEU A O 1
ATOM 3516 N N . LYS A 1 453 ? 64.102 21.399 39.892 1.00 44.92 440 LYS A N 1
ATOM 3517 C CA . LYS A 1 453 ? 65.282 20.553 39.743 1.00 47.33 440 LYS A CA 1
ATOM 3518 C C . LYS A 1 453 ? 66.460 21.052 40.574 1.00 47.40 440 LYS A C 1
ATOM 3519 O O . LYS A 1 453 ? 67.256 20.258 41.077 1.00 46.75 440 LYS A O 1
ATOM 3525 N N . LYS A 1 454 ? 66.568 22.369 40.711 1.00 46.65 441 LYS A N 1
ATOM 3526 C CA . LYS A 1 454 ? 67.668 22.974 41.453 1.00 48.83 441 LYS A CA 1
ATOM 3527 C C . LYS A 1 454 ? 67.312 23.216 42.917 1.00 47.29 441 LYS A C 1
ATOM 3528 O O . LYS A 1 454 ? 68.055 23.887 43.634 1.00 49.67 441 LYS A O 1
ATOM 3534 N N . CYS A 1 455 ? 66.178 22.666 43.349 1.00 46.05 442 CYS A N 1
ATOM 3535 C CA . CYS A 1 455 ? 65.689 22.830 44.717 1.00 47.46 442 CYS A CA 1
ATOM 3536 C C . CYS A 1 455 ? 65.599 24.303 45.113 1.00 50.66 442 CYS A C 1
ATOM 3537 O O . CYS A 1 455 ? 66.051 24.693 46.190 1.00 51.19 442 CYS A O 1
ATOM 3540 N N . GLN A 1 456 ? 65.020 25.119 44.238 1.00 47.66 443 GLN A N 1
ATOM 3541 C CA . GLN A 1 456 ? 64.914 26.551 44.493 1.00 44.16 443 GLN A CA 1
ATOM 3542 C C . GLN A 1 456 ? 63.465 26.971 44.723 1.00 44.30 443 GLN A C 1
ATOM 3543 O O . GLN A 1 456 ? 63.116 28.147 44.610 1.00 45.93 443 GLN A O 1
ATOM 3549 N N . LEU A 1 457 ? 62.631 25.990 45.051 1.00 43.51 444 LEU A N 1
ATOM 3550 C CA . LEU A 1 457 ? 61.259 26.230 45.478 1.00 45.88 444 LEU A CA 1
ATOM 3551 C C . LEU A 1 457 ? 61.030 25.536 46.824 1.00 46.48 444 LEU A C 1
ATOM 3552 O O . LEU A 1 457 ? 61.754 24.601 47.167 1.00 47.98 444 LEU A O 1
ATOM 3557 N N . PRO A 1 458 ? 60.042 26.004 47.605 1.00 45.10 445 PRO A N 1
ATOM 3558 C CA . PRO A 1 458 ? 59.786 25.377 48.908 1.00 47.25 445 PRO A CA 1
ATOM 3559 C C . PRO A 1 458 ? 59.405 23.906 48.766 1.00 40.62 445 PRO A C 1
ATOM 3560 O O . PRO A 1 458 ? 58.864 23.515 47.732 1.00 39.51 445 PRO A O 1
ATOM 3564 N N . ASP A 1 459 ? 59.696 23.105 49.788 1.00 35.56 446 ASP A N 1
ATOM 3565 C CA . ASP A 1 459 ? 59.396 21.674 49.764 1.00 40.45 446 ASP A CA 1
ATOM 3566 C C . ASP A 1 459 ? 57.929 21.375 49.451 1.00 44.07 446 ASP A C 1
ATOM 3567 O O . ASP A 1 459 ? 57.618 20.364 48.825 1.00 45.37 446 ASP A O 1
ATOM 3572 N N . GLU A 1 460 ? 57.037 22.262 49.881 1.00 43.23 447 GLU A N 1
ATOM 3573 C CA . GLU A 1 460 ? 55.598 22.056 49.727 1.00 40.19 447 GLU A CA 1
ATOM 3574 C C . GLU A 1 460 ? 55.074 22.259 48.305 1.00 34.90 447 GLU A C 1
ATOM 3575 O O . GLU A 1 460 ? 53.915 21.951 48.028 1.00 44.17 447 GLU A O 1
ATOM 3581 N N . PHE A 1 461 ? 55.918 22.772 47.412 1.00 34.99 448 PHE A N 1
ATOM 3582 C CA . PHE A 1 461 ? 55.457 23.229 46.096 1.00 38.00 448 PHE A CA 1
ATOM 3583 C C . PHE A 1 461 ? 54.709 22.171 45.284 1.00 41.11 448 PHE A C 1
ATOM 3584 O O . PHE A 1 461 ? 53.616 22.432 44.785 1.00 43.06 448 PHE A O 1
ATOM 3592 N N . GLU A 1 462 ? 55.291 20.984 45.151 1.00 39.55 449 GLU A N 1
ATOM 3593 C CA . GLU A 1 462 ? 54.689 19.933 44.331 1.00 39.03 449 GLU A CA 1
ATOM 3594 C C . GLU A 1 462 ? 53.400 19.371 44.933 1.00 43.63 449 GLU A C 1
ATOM 3595 O O . GLU A 1 462 ? 52.701 18.584 44.292 1.00 44.54 449 GLU A O 1
ATOM 3601 N N . GLY A 1 463 ? 53.087 19.776 46.161 1.00 41.40 450 GLY A N 1
ATOM 3602 C CA . GLY A 1 463 ? 51.874 19.334 46.824 1.00 37.02 450 GLY A CA 1
ATOM 3603 C C . GLY A 1 463 ? 50.801 20.406 46.832 1.00 45.51 450 GLY A C 1
ATOM 3604 O O . GLY A 1 463 ? 49.665 20.158 47.244 1.00 43.97 450 GLY A O 1
ATOM 3605 N N . ASP A 1 464 ? 51.164 21.601 46.375 1.00 41.98 451 ASP A N 1
ATOM 3606 C CA . ASP A 1 464 ? 50.234 22.725 46.314 1.00 44.46 451 ASP A CA 1
ATOM 3607 C C . ASP A 1 464 ? 49.119 22.449 45.305 1.00 46.74 451 ASP A C 1
ATOM 3608 O O . ASP A 1 464 ? 49.379 22.269 44.116 1.00 42.31 451 ASP A O 1
ATOM 3613 N N . ILE A 1 465 ? 47.879 22.424 45.784 1.00 42.99 452 ILE A N 1
ATOM 3614 C CA . ILE A 1 465 ? 46.751 22.004 44.959 1.00 46.86 452 ILE A CA 1
ATOM 3615 C C . ILE A 1 465 ? 46.426 23.007 43.848 1.00 46.99 452 ILE A C 1
ATOM 3616 O O . ILE A 1 465 ? 45.910 22.627 42.795 1.00 51.92 452 ILE A O 1
ATOM 3621 N N . ASP A 1 466 ? 46.737 24.281 44.069 1.00 41.53 453 ASP A N 1
ATOM 3622 C CA . ASP A 1 466 ? 46.530 25.293 43.037 1.00 46.08 453 ASP A CA 1
ATOM 3623 C C . ASP A 1 466 ? 47.471 25.044 41.864 1.00 51.04 453 ASP A C 1
ATOM 3624 O O . ASP A 1 466 ? 47.076 25.156 40.702 1.00 56.25 453 ASP A O 1
ATOM 3629 N N . TRP A 1 467 ? 48.716 24.698 42.178 1.00 43.63 454 TRP A N 1
ATOM 3630 C CA . TRP A 1 467 ? 49.697 24.373 41.153 1.00 40.13 454 TRP A CA 1
ATOM 3631 C C . TRP A 1 467 ? 49.304 23.102 40.416 1.00 44.66 454 TRP A C 1
ATOM 3632 O O . TRP A 1 467 ? 49.380 23.033 39.188 1.00 43.44 454 TRP A O 1
ATOM 3643 N N . ILE A 1 468 ? 48.887 22.098 41.180 1.00 37.78 455 ILE A N 1
ATOM 3644 C CA . ILE A 1 468 ? 48.479 20.816 40.622 1.00 39.44 455 ILE A CA 1
ATOM 3645 C C . ILE A 1 468 ? 47.298 20.991 39.672 1.00 41.92 455 ILE A C 1
ATOM 3646 O O . ILE A 1 468 ? 47.269 20.400 38.594 1.00 42.57 455 ILE A O 1
ATOM 3651 N N . LYS A 1 469 ? 46.339 21.822 40.072 1.00 42.29 456 LYS A N 1
ATOM 3652 C CA . LYS A 1 469 ? 45.181 22.136 39.238 1.00 45.97 456 LYS A CA 1
ATOM 3653 C C . LYS A 1 469 ? 45.600 22.720 37.893 1.00 48.30 456 LYS A C 1
ATOM 3654 O O . LYS A 1 469 ? 45.166 22.253 36.838 1.00 44.27 456 LYS A O 1
ATOM 3660 N N . LEU A 1 470 ? 46.444 23.746 37.941 1.00 43.36 457 LEU A N 1
ATOM 3661 C CA . LEU A 1 470 ? 46.902 24.427 36.735 1.00 45.04 457 LEU A CA 1
ATOM 3662 C C . LEU A 1 470 ? 47.735 23.516 35.842 1.00 45.82 457 LEU A C 1
ATOM 3663 O O . LEU A 1 470 ? 47.507 23.442 34.634 1.00 45.85 457 LEU A O 1
ATOM 3668 N N . ALA A 1 471 ? 48.702 22.833 36.445 1.00 42.89 458 ALA A N 1
ATOM 3669 C CA . ALA A 1 471 ? 49.600 21.949 35.710 1.00 42.10 458 ALA A CA 1
ATOM 3670 C C . ALA A 1 471 ? 48.836 20.794 35.071 1.00 39.53 458 ALA A C 1
ATOM 3671 O O . ALA A 1 471 ? 49.194 20.323 33.994 1.00 43.63 458 ALA A O 1
ATOM 3673 N N . THR A 1 472 ? 47.780 20.343 35.739 1.00 40.01 459 THR A N 1
ATOM 3674 C CA . THR A 1 472 ? 46.932 19.284 35.200 1.00 41.43 459 THR A CA 1
ATOM 3675 C C . THR A 1 472 ? 46.115 19.804 34.021 1.00 45.22 459 THR A C 1
ATOM 3676 O O . THR A 1 472 ? 45.981 19.128 32.999 1.00 48.03 459 THR A O 1
ATOM 3680 N N . ARG A 1 473 ? 45.575 21.010 34.169 1.00 43.33 460 ARG A N 1
ATOM 3681 C CA . ARG A 1 473 ? 44.845 21.659 33.088 1.00 49.60 460 ARG A CA 1
ATOM 3682 C C . ARG A 1 473 ? 45.765 21.871 31.890 1.00 47.72 460 ARG A C 1
ATOM 3683 O O . ARG A 1 473 ? 45.360 21.696 30.742 1.00 45.98 460 ARG A O 1
ATOM 3691 N N . TYR A 1 474 ? 47.013 22.230 32.172 1.00 43.82 461 TYR A N 1
ATOM 3692 C CA . TYR A 1 474 ? 48.006 22.441 31.128 1.00 43.03 461 TYR A CA 1
ATOM 3693 C C . TYR A 1 474 ? 48.344 21.148 30.396 1.00 42.53 461 TYR A C 1
ATOM 3694 O O . TYR A 1 474 ? 48.385 21.118 29.166 1.00 43.63 461 TYR A O 1
ATOM 3703 N N . ARG A 1 475 ? 48.587 20.085 31.156 1.00 39.87 462 ARG A N 1
ATOM 3704 C CA . ARG A 1 475 ? 48.981 18.806 30.576 1.00 42.87 462 ARG A CA 1
ATOM 3705 C C . ARG A 1 475 ? 47.884 18.218 29.693 1.00 45.98 462 ARG A C 1
ATOM 3706 O O . ARG A 1 475 ? 48.152 17.750 28.591 1.00 42.56 462 ARG A O 1
ATOM 3714 N N . ARG A 1 476 ? 46.648 18.246 30.180 1.00 46.62 463 ARG A N 1
ATOM 3715 C CA . ARG A 1 476 ? 45.528 17.684 29.433 1.00 43.41 463 ARG A CA 1
ATOM 3716 C C . ARG A 1 476 ? 45.256 18.462 28.148 1.00 49.30 463 ARG A C 1
ATOM 3717 O O . ARG A 1 476 ? 44.903 17.879 27.123 1.00 42.29 463 ARG A O 1
ATOM 3725 N N . LEU A 1 477 ? 45.432 19.777 28.210 1.00 47.83 464 LEU A N 1
ATOM 3726 C CA . LEU A 1 477 ? 45.152 20.643 27.071 1.00 48.05 464 LEU A CA 1
ATOM 3727 C C . LEU A 1 477 ? 46.257 20.623 26.018 1.00 50.69 464 LEU A C 1
ATOM 3728 O O . LEU A 1 477 ? 45.978 20.544 24.822 1.00 44.97 464 LEU A O 1
ATOM 3733 N N . VAL A 1 478 ? 47.508 20.692 26.465 1.00 47.54 465 VAL A N 1
ATOM 3734 C CA . VAL A 1 478 ? 48.608 21.029 25.567 1.00 42.71 465 VAL A CA 1
ATOM 3735 C C . VAL A 1 478 ? 49.555 19.866 25.236 1.00 39.04 465 VAL A C 1
ATOM 3736 O O . VAL A 1 478 ? 50.207 19.886 24.193 1.00 42.43 465 VAL A O 1
ATOM 3740 N N . GLU A 1 479 ? 49.635 18.850 26.093 1.00 35.94 466 GLU A N 1
ATOM 3741 C CA . GLU A 1 479 ? 50.469 17.690 25.760 1.00 41.17 466 GLU A CA 1
ATOM 3742 C C . GLU A 1 479 ? 50.067 17.016 24.435 1.00 38.32 466 GLU A C 1
ATOM 3743 O O . GLU A 1 479 ? 50.945 16.592 23.684 1.00 41.41 466 GLU A O 1
ATOM 3749 N N . PRO A 1 480 ? 48.753 16.910 24.137 1.00 44.69 467 PRO A N 1
ATOM 3750 C CA . PRO A 1 480 ? 48.414 16.433 22.788 1.00 40.52 467 PRO A CA 1
ATOM 3751 C C . PRO A 1 480 ? 49.070 17.255 21.671 1.00 43.33 467 PRO A C 1
ATOM 3752 O O . PRO A 1 480 ? 49.472 16.693 20.651 1.00 51.23 467 PRO A O 1
ATOM 3756 N N . LEU A 1 481 ? 49.193 18.563 21.876 1.00 38.90 468 LEU A N 1
ATOM 3757 C CA . LEU A 1 481 ? 49.782 19.442 20.871 1.00 40.82 468 LEU A CA 1
ATOM 3758 C C . LEU A 1 481 ? 51.293 19.253 20.761 1.00 42.17 468 LEU A C 1
ATOM 3759 O O . LEU A 1 481 ? 51.861 19.360 19.673 1.00 47.22 468 LEU A O 1
ATOM 3764 N N . ASP A 1 482 ? 51.943 18.977 21.886 1.00 41.61 469 ASP A N 1
ATOM 3765 C CA . ASP A 1 482 ? 53.376 18.698 21.882 1.00 40.83 469 ASP A CA 1
ATOM 3766 C C . ASP A 1 482 ? 53.651 17.323 21.281 1.00 38.35 469 ASP A C 1
ATOM 3767 O O . ASP A 1 482 ? 54.704 17.090 20.689 1.00 42.65 469 ASP A O 1
ATOM 3772 N N . ILE A 1 483 ? 52.696 16.413 21.442 1.00 48.50 470 ILE A N 1
ATOM 3773 C CA . ILE A 1 483 ? 52.773 15.102 20.808 1.00 49.92 470 ILE A CA 1
ATOM 3774 C C . ILE A 1 483 ? 52.619 15.250 19.296 1.00 50.69 470 ILE A C 1
ATOM 3775 O O . ILE A 1 483 ? 53.333 14.609 18.521 1.00 47.09 470 ILE A O 1
ATOM 3780 N N . ALA A 1 484 ? 51.688 16.109 18.887 1.00 48.79 471 ALA A N 1
ATOM 3781 C CA . ALA A 1 484 ? 51.461 16.385 17.471 1.00 48.52 471 ALA A CA 1
ATOM 3782 C C . ALA A 1 484 ? 52.699 17.013 16.845 1.00 49.12 471 ALA A C 1
ATOM 3783 O O . ALA A 1 484 ? 53.132 16.605 15.771 1.00 49.09 471 ALA A O 1
ATOM 3785 N N . ASN A 1 485 ? 53.265 18.001 17.534 1.00 46.89 472 ASN A N 1
ATOM 3786 C CA . ASN A 1 485 ? 54.479 18.676 17.089 1.00 47.90 472 ASN A CA 1
ATOM 3787 C C . ASN A 1 485 ? 55.621 17.689 16.868 1.00 50.70 472 ASN A C 1
ATOM 3788 O O . ASN A 1 485 ? 56.363 17.782 15.890 1.00 57.41 472 ASN A O 1
ATOM 3793 N N . TYR A 1 486 ? 55.742 16.742 17.792 1.00 47.68 473 TYR A N 1
ATOM 3794 C CA . TYR A 1 486 ? 56.763 15.703 17.740 1.00 47.10 473 TYR A CA 1
ATOM 3795 C C . TYR A 1 486 ? 56.654 14.864 16.468 1.00 52.01 473 TYR A C 1
ATOM 3796 O O . TYR A 1 486 ? 57.633 14.685 15.743 1.00 59.63 473 TYR A O 1
ATOM 3805 N N . HIS A 1 487 ? 55.456 14.359 16.198 1.00 45.92 474 HIS A N 1
ATOM 3806 C CA . HIS A 1 487 ? 55.235 13.492 15.046 1.00 50.08 474 HIS A CA 1
ATOM 3807 C C . HIS A 1 487 ? 55.137 14.276 13.739 1.00 50.28 474 HIS A C 1
ATOM 3808 O O . HIS A 1 487 ? 55.442 13.750 12.669 1.00 50.68 474 HIS A O 1
ATOM 3815 N N . ARG A 1 488 ? 54.704 15.530 13.832 1.00 54.57 475 ARG A N 1
ATOM 3816 C CA . ARG A 1 488 ? 54.628 16.405 12.666 1.00 60.78 475 ARG A CA 1
ATOM 3817 C C . ARG A 1 488 ? 56.005 16.584 12.041 1.00 60.93 475 ARG A C 1
ATOM 3818 O O . ARG A 1 488 ? 56.145 16.616 10.818 1.00 67.34 475 ARG A O 1
ATOM 3826 N N . HIS A 1 489 ? 57.022 16.688 12.890 1.00 57.38 476 HIS A N 1
ATOM 3827 C CA . HIS A 1 489 ? 58.390 16.864 12.423 1.00 59.93 476 HIS A CA 1
ATOM 3828 C C . HIS A 1 489 ? 59.132 15.534 12.355 1.00 61.34 476 HIS A C 1
ATOM 3829 O O . HIS A 1 489 ? 60.363 15.502 12.329 1.00 67.56 476 HIS A O 1
ATOM 3836 N N . LEU A 1 490 ? 58.368 14.444 12.330 1.00 62.79 477 LEU A N 1
ATOM 3837 C CA . LEU A 1 490 ? 58.905 13.097 12.135 1.00 72.36 477 LEU A CA 1
ATOM 3838 C C . LEU A 1 490 ? 59.997 12.728 13.136 1.00 72.43 477 LEU A C 1
ATOM 3839 O O . LEU A 1 490 ? 60.927 11.992 12.806 1.00 77.47 477 LEU A O 1
ATOM 3844 N N . LYS A 1 491 ? 59.878 13.236 14.357 1.00 70.10 478 LYS A N 1
ATOM 3845 C CA . LYS A 1 491 ? 60.857 12.944 15.397 1.00 74.33 478 LYS A CA 1
ATOM 3846 C C . LYS A 1 491 ? 60.715 11.511 15.903 1.00 76.56 478 LYS A C 1
ATOM 3847 O O . LYS A 1 491 ? 61.611 10.984 16.562 1.00 80.31 478 LYS A O 1
ATOM 3853 N N . ASN A 1 492 ? 59.585 10.886 15.588 1.00 74.45 479 ASN A N 1
ATOM 3854 C CA . ASN A 1 492 ? 59.348 9.496 15.959 1.00 80.31 479 ASN A CA 1
ATOM 3855 C C . ASN A 1 492 ? 60.219 8.544 15.148 1.00 88.51 479 ASN A C 1
ATOM 3856 O O . ASN A 1 492 ? 60.547 7.448 15.599 1.00 92.11 479 ASN A O 1
ATOM 3861 N N . GLU A 1 493 ? 60.590 8.974 13.947 1.00 90.33 480 GLU A N 1
ATOM 3862 C CA . GLU A 1 493 ? 61.437 8.172 13.073 1.00 93.81 480 GLU A CA 1
ATOM 3863 C C . GLU A 1 493 ? 62.911 8.446 13.351 1.00 90.98 480 GLU A C 1
ATOM 3864 O O . GLU A 1 493 ? 63.750 7.550 13.257 1.00 91.87 480 GLU A O 1
ATOM 3870 N N . ASP A 1 494 ? 63.215 9.692 13.698 1.00 88.55 481 ASP A N 1
ATOM 3871 C CA . ASP A 1 494 ? 64.584 10.106 13.980 1.00 91.37 481 ASP A CA 1
ATOM 3872 C C . ASP A 1 494 ? 65.020 9.679 15.376 1.00 90.20 481 ASP A C 1
ATOM 3873 O O . ASP A 1 494 ? 65.993 8.943 15.538 1.00 91.31 481 ASP A O 1
ATOM 3878 N N . THR A 1 495 ? 64.292 10.151 16.383 1.00 88.32 482 THR A N 1
ATOM 3879 C CA . THR A 1 495 ? 64.640 9.885 17.773 1.00 85.93 482 THR A CA 1
ATOM 3880 C C . THR A 1 495 ? 64.072 8.553 18.252 1.00 89.14 482 THR A C 1
ATOM 3881 O O . THR A 1 495 ? 64.785 7.739 18.839 1.00 101.83 482 THR A O 1
ATOM 3885 N N . GLY A 1 496 ? 62.787 8.339 17.996 1.00 79.06 483 GLY A N 1
ATOM 3886 C CA . GLY A 1 496 ? 62.105 7.139 18.442 1.00 70.05 483 GLY A CA 1
ATOM 3887 C C . GLY A 1 496 ? 60.747 7.475 19.023 1.00 62.23 483 GLY A C 1
ATOM 3888 O O . GLY A 1 496 ? 60.296 8.615 18.920 1.00 57.42 483 GLY A O 1
ATOM 3889 N N . PRO A 1 497 ? 60.085 6.482 19.638 1.00 58.72 484 PRO A N 1
ATOM 3890 C CA . PRO A 1 497 ? 58.773 6.674 20.265 1.00 60.84 484 PRO A CA 1
ATOM 3891 C C . PRO A 1 497 ? 58.756 7.835 21.261 1.00 62.86 484 PRO A C 1
ATOM 3892 O O . PRO A 1 497 ? 59.706 8.018 22.023 1.00 64.07 484 PRO A O 1
ATOM 3896 N N . TYR A 1 498 ? 57.679 8.613 21.231 1.00 57.97 485 TYR A N 1
ATOM 3897 C CA . TYR A 1 498 ? 57.513 9.771 22.102 1.00 50.87 485 TYR A CA 1
ATOM 3898 C C . TYR A 1 498 ? 57.627 9.392 23.577 1.00 52.87 485 TYR A C 1
ATOM 3899 O O . TYR A 1 498 ? 58.317 10.061 24.348 1.00 55.58 485 TYR A O 1
ATOM 3908 N N . MET A 1 499 ? 56.952 8.311 23.957 1.00 47.19 486 MET A N 1
ATOM 3909 C CA . MET A 1 499 ? 56.926 7.865 25.346 1.00 53.78 486 MET A CA 1
ATOM 3910 C C . MET A 1 499 ? 58.303 7.449 25.852 1.00 59.88 486 MET A C 1
ATOM 3911 O O . MET A 1 499 ? 58.575 7.512 27.051 1.00 59.48 486 MET A O 1
ATOM 3916 N N . LYS A 1 500 ? 59.171 7.028 24.938 1.00 61.16 487 LYS A N 1
ATOM 3917 C CA . LYS A 1 500 ? 60.477 6.512 25.326 1.00 64.47 487 LYS A CA 1
ATOM 3918 C C . LYS A 1 500 ? 61.536 7.608 25.404 1.00 66.97 487 LYS A C 1
ATOM 3919 O O . LYS A 1 500 ? 62.218 7.743 26.418 1.00 77.27 487 LYS A O 1
ATOM 3925 N N . ARG A 1 501 ? 61.672 8.391 24.338 1.00 68.19 488 ARG A N 1
ATOM 3926 C CA . ARG A 1 501 ? 62.769 9.351 24.251 1.00 74.49 488 ARG A CA 1
ATOM 3927 C C . ARG A 1 501 ? 62.330 10.790 23.989 1.00 65.55 488 ARG A C 1
ATOM 3928 O O . ARG A 1 501 ? 63.171 11.683 23.886 1.00 75.70 488 ARG A O 1
ATOM 3936 N N . GLY A 1 502 ? 61.027 11.021 23.881 1.00 53.78 489 GLY A N 1
ATOM 3937 C CA . GLY A 1 502 ? 60.542 12.321 23.452 1.00 48.87 489 GLY A CA 1
ATOM 3938 C C . GLY A 1 502 ? 59.704 13.119 24.436 1.00 52.02 489 GLY A C 1
ATOM 3939 O O . GLY A 1 502 ? 59.580 14.336 24.292 1.00 49.75 489 GLY A O 1
ATOM 3940 N N . ARG A 1 503 ? 59.128 12.455 25.432 1.00 42.88 490 ARG A N 1
ATOM 3941 C CA . ARG A 1 503 ? 58.188 13.126 26.326 1.00 40.90 490 ARG A CA 1
ATOM 3942 C C . ARG A 1 503 ? 58.868 14.155 27.227 1.00 44.58 490 ARG A C 1
ATOM 3943 O O . ARG A 1 503 ? 59.766 13.814 27.996 1.00 45.53 490 ARG A O 1
ATOM 3951 N N . PRO A 1 504 ? 58.436 15.423 27.128 1.00 41.04 491 PRO A N 1
ATOM 3952 C CA . PRO A 1 504 ? 58.944 16.516 27.964 1.00 37.20 491 PRO A CA 1
ATOM 3953 C C . PRO A 1 504 ? 58.756 16.240 29.456 1.00 43.00 491 PRO A C 1
ATOM 3954 O O . PRO A 1 504 ? 57.681 15.814 29.879 1.00 39.48 491 PRO A O 1
ATOM 3958 N N . THR A 1 505 ? 59.801 16.488 30.238 1.00 42.66 492 THR A N 1
ATOM 3959 C CA . THR A 1 505 ? 59.804 16.182 31.665 1.00 44.73 492 THR A CA 1
ATOM 3960 C C . THR A 1 505 ? 58.721 16.943 32.432 1.00 37.11 492 THR A C 1
ATOM 3961 O O . THR A 1 505 ? 58.200 16.453 33.433 1.00 43.05 492 THR A O 1
ATOM 3965 N N . ARG A 1 506 ? 58.375 18.131 31.946 1.00 35.40 493 ARG A N 1
ATOM 3966 C CA . ARG A 1 506 ? 57.363 18.960 32.595 1.00 37.26 493 ARG A CA 1
ATOM 3967 C C . ARG A 1 506 ? 56.009 18.254 32.683 1.00 44.11 493 ARG A C 1
ATOM 3968 O O . ARG A 1 506 ? 55.276 18.424 33.658 1.00 39.42 493 ARG A O 1
ATOM 3976 N N . TYR A 1 507 ? 55.686 17.461 31.665 1.00 43.17 494 TYR A N 1
ATOM 3977 C CA . TYR A 1 507 ? 54.440 16.702 31.643 1.00 40.06 494 TYR A CA 1
ATOM 3978 C C . TYR A 1 507 ? 54.502 15.515 32.597 1.00 44.00 494 TYR A C 1
ATOM 3979 O O . TYR A 1 507 ? 53.506 15.154 33.223 1.00 42.83 494 TYR A O 1
ATOM 3988 N N . ILE A 1 508 ? 55.680 14.910 32.697 1.00 44.77 495 ILE A N 1
ATOM 3989 C CA . ILE A 1 508 ? 55.895 13.796 33.612 1.00 44.13 495 ILE A CA 1
ATOM 3990 C C . ILE A 1 508 ? 55.742 14.268 35.058 1.00 42.33 495 ILE A C 1
ATOM 3991 O O . ILE A 1 508 ? 55.129 13.590 35.885 1.00 42.11 495 ILE A O 1
ATOM 3996 N N . TYR A 1 509 ? 56.291 15.444 35.348 1.00 37.55 496 TYR A N 1
ATOM 3997 C CA . TYR A 1 509 ? 56.143 16.070 36.657 1.00 36.99 496 TYR A CA 1
ATOM 3998 C C . TYR A 1 509 ? 54.681 16.372 36.967 1.00 41.31 496 TYR A C 1
ATOM 3999 O O . TYR A 1 509 ? 54.207 16.124 38.078 1.00 41.86 496 TYR A O 1
ATOM 4008 N N . ALA A 1 510 ? 53.975 16.911 35.978 1.00 39.49 497 ALA A N 1
ATOM 4009 C CA . ALA A 1 510 ? 52.572 17.267 36.139 1.00 36.16 497 ALA A CA 1
ATOM 4010 C C . ALA A 1 510 ? 51.731 16.040 36.465 1.00 39.00 497 ALA A C 1
ATOM 4011 O O . ALA A 1 510 ? 50.917 16.063 37.388 1.00 40.42 497 ALA A O 1
ATOM 4013 N N . GLN A 1 511 ? 51.939 14.971 35.703 1.00 36.99 498 GLN A N 1
ATOM 4014 C CA . GLN A 1 511 ? 51.216 13.721 35.899 1.00 37.34 498 GLN A CA 1
ATOM 4015 C C . GLN A 1 511 ? 51.419 13.159 37.304 1.00 37.63 498 GLN A C 1
ATOM 4016 O O . GLN A 1 511 ? 50.457 12.824 37.998 1.00 42.10 498 GLN A O 1
ATOM 4022 N N . ARG A 1 512 ? 52.678 13.061 37.716 1.00 37.18 499 ARG A N 1
ATOM 4023 C CA . ARG A 1 512 ? 53.016 12.466 39.001 1.00 42.58 499 ARG A CA 1
ATOM 4024 C C . ARG A 1 512 ? 52.511 13.308 40.170 1.00 33.57 499 ARG A C 1
ATOM 4025 O O . ARG A 1 512 ? 52.071 12.767 41.183 1.00 41.05 499 ARG A O 1
ATOM 4033 N N . GLY A 1 513 ? 52.569 14.628 40.022 1.00 37.52 500 GLY A N 1
ATOM 4034 C CA . GLY A 1 513 ? 52.046 15.525 41.036 1.00 38.52 500 GLY A CA 1
ATOM 4035 C C . GLY A 1 513 ? 50.553 15.326 41.198 1.00 42.18 500 GLY A C 1
ATOM 4036 O O . GLY A 1 513 ? 50.029 15.316 42.310 1.00 40.16 500 GLY A O 1
ATOM 4037 N N . TYR A 1 514 ? 49.873 15.154 40.069 1.00 41.49 501 TYR A N 1
ATOM 4038 C CA . TYR A 1 514 ? 48.434 14.926 40.055 1.00 39.24 501 TYR A CA 1
ATOM 4039 C C . TYR A 1 514 ? 48.083 13.550 40.609 1.00 38.92 501 TYR A C 1
ATOM 4040 O O . TYR A 1 514 ? 47.184 13.419 41.438 1.00 42.45 501 TYR A O 1
ATOM 4049 N N . GLU A 1 515 ? 48.798 12.530 40.146 1.00 38.85 502 GLU A N 1
ATOM 4050 C CA . GLU A 1 515 ? 48.550 11.158 40.578 1.00 41.60 502 GLU A CA 1
ATOM 4051 C C . GLU A 1 515 ? 48.756 10.986 42.081 1.00 45.99 502 GLU A C 1
ATOM 4052 O O . GLU A 1 515 ? 47.968 10.318 42.747 1.00 45.03 502 GLU A O 1
ATOM 4058 N N . HIS A 1 516 ? 49.814 11.591 42.611 1.00 41.79 503 HIS A N 1
ATOM 4059 C CA . HIS A 1 516 ? 50.104 11.493 44.036 1.00 42.03 503 HIS A CA 1
ATOM 4060 C C . HIS A 1 516 ? 48.993 12.134 44.863 1.00 37.27 503 HIS A C 1
ATOM 4061 O O . HIS A 1 516 ? 48.550 11.572 45.861 1.00 49.92 503 HIS A O 1
ATOM 4068 N N . HIS A 1 517 ? 48.544 13.307 44.429 1.00 40.94 504 HIS A N 1
ATOM 4069 C CA . HIS A 1 517 ? 47.505 14.053 45.131 1.00 43.73 504 HIS A CA 1
ATOM 4070 C C . HIS A 1 517 ? 46.212 13.255 45.296 1.00 44.60 504 HIS A C 1
ATOM 4071 O O . HIS A 1 517 ? 45.633 13.222 46.382 1.00 44.61 504 HIS A O 1
ATOM 4078 N N . ILE A 1 518 ? 45.767 12.605 44.224 1.00 47.32 505 ILE A N 1
ATOM 4079 C CA . ILE A 1 518 ? 44.477 11.921 44.239 1.00 48.49 505 ILE A CA 1
ATOM 4080 C C . ILE A 1 518 ? 44.547 10.483 44.760 1.00 49.11 505 ILE A C 1
ATOM 4081 O O . ILE A 1 518 ? 43.547 9.949 45.240 1.00 55.84 505 ILE A O 1
ATOM 4086 N N . LEU A 1 519 ? 45.719 9.858 44.676 1.00 49.43 506 LEU A N 1
ATOM 4087 C CA . LEU A 1 519 ? 45.844 8.444 45.031 1.00 43.62 506 LEU A CA 1
ATOM 4088 C C . LEU A 1 519 ? 46.303 8.205 46.466 1.00 44.85 506 LEU A C 1
ATOM 4089 O O . LEU A 1 519 ? 45.944 7.197 47.074 1.00 52.64 506 LEU A O 1
ATOM 4094 N N . LYS A 1 520 ? 47.091 9.128 47.008 1.00 45.26 507 LYS A N 1
ATOM 4095 C CA . LYS A 1 520 ? 47.696 8.921 48.324 1.00 44.80 507 LYS A CA 1
ATOM 4096 C C . LYS A 1 520 ? 46.715 8.793 49.507 1.00 46.22 507 LYS A C 1
ATOM 4097 O O . LYS A 1 520 ? 47.059 8.151 50.500 1.00 48.79 507 LYS A O 1
ATOM 4103 N N . PRO A 1 521 ? 45.496 9.376 49.424 1.00 49.26 508 PRO A N 1
ATOM 4104 C CA . PRO A 1 521 ? 44.634 9.085 50.577 1.00 50.51 508 PRO A CA 1
ATOM 4105 C C . PRO A 1 521 ? 44.112 7.650 50.580 1.00 49.96 508 PRO A C 1
ATOM 4106 O O . PRO A 1 521 ? 43.525 7.215 51.570 1.00 45.01 508 PRO A O 1
ATOM 4110 N N . ASN A 1 522 ? 44.323 6.928 49.483 1.00 50.19 509 ASN A N 1
ATOM 4111 C CA . ASN A 1 522 ? 43.855 5.552 49.374 1.00 56.72 509 ASN A CA 1
ATOM 4112 C C . ASN A 1 522 ? 45.002 4.548 49.405 1.00 59.57 509 ASN A C 1
ATOM 4113 O O . ASN A 1 522 ? 44.797 3.349 49.218 1.00 65.03 509 ASN A O 1
ATOM 4118 N N . GLY A 1 523 ? 46.212 5.050 49.635 1.00 55.97 510 GLY A N 1
ATOM 4119 C CA . GLY A 1 523 ? 47.357 4.201 49.913 1.00 64.57 510 GLY A CA 1
ATOM 4120 C C . GLY A 1 523 ? 47.982 3.476 48.735 1.00 69.94 510 GLY A C 1
ATOM 4121 O O . GLY A 1 523 ? 48.938 2.721 48.912 1.00 78.25 510 GLY A O 1
ATOM 4122 N N . MET A 1 524 ? 47.456 3.696 47.536 1.00 65.31 511 MET A N 1
ATOM 4123 C CA . MET A 1 524 ? 48.005 3.042 46.354 1.00 64.01 511 MET A CA 1
ATOM 4124 C C . MET A 1 524 ? 48.848 3.998 45.523 1.00 57.72 511 MET A C 1
ATOM 4125 O O . MET A 1 524 ? 48.669 5.214 45.584 1.00 61.14 511 MET A O 1
ATOM 4130 N N . ILE A 1 525 ? 49.775 3.438 44.752 1.00 61.50 512 ILE A N 1
ATOM 4131 C CA . ILE A 1 525 ? 50.591 4.225 43.836 1.00 61.84 512 ILE A CA 1
ATOM 4132 C C . ILE A 1 525 ? 50.120 3.998 42.400 1.00 57.18 512 ILE A C 1
ATOM 4133 O O . ILE A 1 525 ? 49.488 2.983 42.102 1.00 57.03 512 ILE A O 1
ATOM 4138 N N . ALA A 1 526 ? 50.432 4.948 41.522 1.00 55.46 513 ALA A N 1
ATOM 4139 C CA . ALA A 1 526 ? 49.914 4.958 40.153 1.00 58.25 513 ALA A CA 1
ATOM 4140 C C . ALA A 1 526 ? 50.217 3.677 39.382 1.00 56.97 513 ALA A C 1
ATOM 4141 O O . ALA A 1 526 ? 49.337 3.123 38.721 1.00 56.39 513 ALA A O 1
ATOM 4143 N N . GLU A 1 527 ? 51.460 3.215 39.469 1.00 59.48 514 GLU A N 1
ATOM 4144 C CA . GLU A 1 527 ? 51.886 2.012 38.763 1.00 62.31 514 GLU A CA 1
ATOM 4145 C C . GLU A 1 527 ? 51.044 0.808 39.174 1.00 64.57 514 GLU A C 1
ATOM 4146 O O . GLU A 1 527 ? 50.619 0.021 38.328 1.00 68.30 514 GLU A O 1
ATOM 4152 N N . ASP A 1 528 ? 50.797 0.677 40.475 1.00 60.79 515 ASP A N 1
ATOM 4153 C CA . ASP A 1 528 ? 49.977 -0.413 40.992 1.00 63.66 515 ASP A CA 1
ATOM 4154 C C . ASP A 1 528 ? 48.538 -0.309 40.498 1.00 62.43 515 ASP A C 1
ATOM 4155 O O . ASP A 1 528 ? 47.932 -1.311 40.121 1.00 68.22 515 ASP A O 1
ATOM 4160 N N . VAL A 1 529 ? 47.997 0.906 40.504 1.00 57.64 516 VAL A N 1
ATOM 4161 C CA . VAL A 1 529 ? 46.644 1.146 40.013 1.00 61.85 516 VAL A CA 1
ATOM 4162 C C . VAL A 1 529 ? 46.527 0.759 38.543 1.00 61.69 516 VAL A C 1
ATOM 4163 O O . VAL A 1 529 ? 45.553 0.128 38.128 1.00 70.98 516 VAL A O 1
ATOM 4167 N N . PHE A 1 530 ? 47.539 1.131 37.766 1.00 65.12 517 PHE A N 1
ATOM 4168 C CA . PHE A 1 530 ? 47.565 0.850 36.335 1.00 66.75 517 PHE A CA 1
ATOM 4169 C C . PHE A 1 530 ? 47.582 -0.648 36.043 1.00 70.64 517 PHE A C 1
ATOM 4170 O O . PHE A 1 530 ? 46.749 -1.151 35.287 1.00 73.40 517 PHE A O 1
ATOM 4178 N N . TRP A 1 531 ? 48.528 -1.358 36.649 1.00 75.41 518 TRP A N 1
ATOM 4179 C CA . TRP A 1 531 ? 48.703 -2.782 36.381 1.00 80.40 518 TRP A CA 1
ATOM 4180 C C . TRP A 1 531 ? 47.539 -3.623 36.898 1.00 78.53 518 TRP A C 1
ATOM 4181 O O . TRP A 1 531 ? 47.245 -4.685 36.350 1.00 80.73 518 TRP A O 1
ATOM 4192 N N . ASN A 1 532 ? 46.879 -3.149 37.950 1.00 78.22 519 ASN A N 1
ATOM 4193 C CA . ASN A 1 532 ? 45.698 -3.831 38.466 1.00 83.87 519 ASN A CA 1
ATOM 4194 C C . ASN A 1 532 ? 44.534 -3.732 37.488 1.00 85.95 519 ASN A C 1
ATOM 4195 O O . ASN A 1 532 ? 43.705 -4.638 37.399 1.00 89.25 519 ASN A O 1
ATOM 4200 N N . LYS A 1 533 ? 44.480 -2.628 36.751 1.00 82.34 520 LYS A N 1
ATOM 4201 C CA . LYS A 1 533 ? 43.429 -2.428 35.762 1.00 82.70 520 LYS A CA 1
ATOM 4202 C C . LYS A 1 533 ? 43.702 -3.252 34.507 1.00 82.79 520 LYS A C 1
ATOM 4203 O O . LYS A 1 533 ? 42.773 -3.732 33.856 1.00 85.29 520 LYS A O 1
ATOM 4209 N N . VAL A 1 534 ? 44.980 -3.417 34.179 1.00 79.30 521 VAL A N 1
ATOM 4210 C CA . VAL A 1 534 ? 45.384 -4.172 32.996 1.00 80.28 521 VAL A CA 1
ATOM 4211 C C . VAL A 1 534 ? 44.985 -5.642 33.103 1.00 87.21 521 VAL A C 1
ATOM 4212 O O . VAL A 1 534 ? 44.420 -6.208 32.167 1.00 92.67 521 VAL A O 1
ATOM 4216 N N . ASN A 1 535 ? 45.272 -6.255 34.247 1.00 92.91 522 ASN A N 1
ATOM 4217 C CA . ASN A 1 535 ? 44.897 -7.646 34.479 1.00 99.09 522 ASN A CA 1
ATOM 4218 C C . ASN A 1 535 ? 43.387 -7.822 34.589 1.00 100.74 522 ASN A C 1
ATOM 4219 O O . ASN A 1 535 ? 42.865 -8.921 34.396 1.00 101.94 522 ASN A O 1
ATOM 4224 N N . GLY A 1 536 ? 42.690 -6.734 34.901 1.00 100.13 523 GLY A N 1
ATOM 4225 C CA . GLY A 1 536 ? 41.242 -6.754 34.998 1.00 100.85 523 GLY A CA 1
ATOM 4226 C C . GLY A 1 536 ? 40.579 -6.792 33.635 1.00 102.88 523 GLY A C 1
ATOM 4227 O O . GLY A 1 536 ? 39.384 -7.063 33.522 1.00 105.09 523 GLY A O 1
ATOM 4228 N N . LEU A 1 537 ? 41.362 -6.523 32.595 1.00 100.91 524 LEU A N 1
ATOM 4229 C CA . LEU A 1 537 ? 40.855 -6.527 31.227 1.00 98.20 524 LEU A CA 1
ATOM 4230 C C . LEU A 1 537 ? 40.709 -7.947 30.688 1.00 107.08 524 LEU A C 1
ATOM 4231 O O . LEU A 1 537 ? 40.231 -8.146 29.570 1.00 107.71 524 LEU A O 1
ATOM 4236 N N . ASN A 1 538 ? 41.126 -8.922 31.492 1.00 122.11 525 ASN A N 1
ATOM 4237 C CA . ASN A 1 538 ? 41.041 -10.338 31.139 1.00 130.46 525 ASN A CA 1
ATOM 4238 C C . ASN A 1 538 ? 41.687 -10.659 29.798 1.00 131.70 525 ASN A C 1
ATOM 4239 O O . ASN A 1 538 ? 41.008 -11.044 28.845 1.00 134.62 525 ASN A O 1
ATOM 4244 N N . LEU A 1 539 ? 43.003 -10.495 29.728 1.00 127.62 526 LEU A N 1
ATOM 4245 C CA . LEU A 1 539 ? 43.745 -10.831 28.524 1.00 122.93 526 LEU A CA 1
ATOM 4246 C C . LEU A 1 539 ? 44.248 -12.267 28.613 1.00 129.54 526 LEU A C 1
ATOM 4247 O O . LEU A 1 539 ? 44.585 -12.883 27.603 1.00 130.59 526 LEU A O 1
ATOM 4252 N N . GLY A 1 540 ? 44.293 -12.793 29.834 1.00 133.37 527 GLY A N 1
ATOM 4253 C CA . GLY A 1 540 ? 44.651 -14.181 30.064 1.00 138.89 527 GLY A CA 1
ATOM 4254 C C . GLY A 1 540 ? 46.141 -14.465 30.027 1.00 139.63 527 GLY A C 1
ATOM 4255 O O . GLY A 1 540 ? 46.602 -15.462 30.583 1.00 141.52 527 GLY A O 1
ATOM 4256 N N . LEU A 1 541 ? 46.894 -13.589 29.369 1.00 136.98 528 LEU A N 1
ATOM 4257 C CA . LEU A 1 541 ? 48.333 -13.770 29.221 1.00 138.82 528 LEU A CA 1
ATOM 4258 C C . LEU A 1 541 ? 49.060 -13.653 30.555 1.00 144.07 528 LEU A C 1
ATOM 4259 O O . LEU A 1 541 ? 48.527 -13.103 31.520 1.00 144.69 528 LEU A O 1
ATOM 4264 N N . GLN A 1 542 ? 50.280 -14.178 30.599 1.00 147.08 529 GLN A N 1
ATOM 4265 C CA . GLN A 1 542 ? 51.117 -14.086 31.788 1.00 150.57 529 GLN A CA 1
ATOM 4266 C C . GLN A 1 542 ? 51.465 -12.628 32.065 1.00 147.84 529 GLN A C 1
ATOM 4267 O O . GLN A 1 542 ? 51.725 -11.862 31.138 1.00 144.46 529 GLN A O 1
ATOM 4273 N N . LEU A 1 543 ? 51.462 -12.252 33.340 1.00 151.57 530 LEU A N 1
ATOM 4274 C CA . LEU A 1 543 ? 51.716 -10.871 33.742 1.00 149.82 530 LEU A CA 1
ATOM 4275 C C . LEU A 1 543 ? 53.103 -10.403 33.305 1.00 148.21 530 LEU A C 1
ATOM 4276 O O . LEU A 1 543 ? 53.286 -9.247 32.925 1.00 145.96 530 LEU A O 1
ATOM 4281 N N . GLU A 1 544 ? 54.074 -11.308 33.362 1.00 148.03 531 GLU A N 1
ATOM 4282 C CA . GLU A 1 544 ? 55.441 -10.991 32.965 1.00 141.87 531 GLU A CA 1
ATOM 4283 C C . GLU A 1 544 ? 55.520 -10.708 31.467 1.00 137.76 531 GLU A C 1
ATOM 4284 O O . GLU A 1 544 ? 56.276 -9.842 31.025 1.00 133.46 531 GLU A O 1
ATOM 4290 N N . GLU A 1 545 ? 54.726 -11.442 30.694 1.00 137.45 532 GLU A N 1
ATOM 4291 C CA . GLU A 1 545 ? 54.699 -11.291 29.244 1.00 134.64 532 GLU A CA 1
ATOM 4292 C C . GLU A 1 545 ? 54.075 -9.962 28.824 1.00 129.90 532 GLU A C 1
ATOM 4293 O O . GLU A 1 545 ? 54.530 -9.324 27.875 1.00 129.44 532 GLU A O 1
ATOM 4299 N N . ILE A 1 546 ? 53.034 -9.550 29.541 1.00 125.62 533 ILE A N 1
ATOM 4300 C CA . ILE A 1 546 ? 52.302 -8.332 29.209 1.00 117.09 533 ILE A CA 1
ATOM 4301 C C . ILE A 1 546 ? 53.118 -7.078 29.520 1.00 110.06 533 ILE A C 1
ATOM 4302 O O . ILE A 1 546 ? 53.073 -6.098 28.775 1.00 105.21 533 ILE A O 1
ATOM 4307 N N . GLN A 1 547 ? 53.871 -7.116 30.616 1.00 109.67 534 GLN A N 1
ATOM 4308 C CA . GLN A 1 547 ? 54.713 -5.987 31.005 1.00 107.94 534 GLN A CA 1
ATOM 4309 C C . GLN A 1 547 ? 55.768 -5.687 29.944 1.00 108.17 534 GLN A C 1
ATOM 4310 O O . GLN A 1 547 ? 56.151 -4.533 29.746 1.00 106.20 534 GLN A O 1
ATOM 4316 N N . GLU A 1 548 ? 56.233 -6.731 29.266 1.00 111.77 535 GLU A N 1
ATOM 4317 C CA . GLU A 1 548 ? 57.181 -6.577 28.170 1.00 113.99 535 GLU A CA 1
ATOM 4318 C C . GLU A 1 548 ? 56.542 -5.830 27.004 1.00 108.62 535 GLU A C 1
ATOM 4319 O O . GLU A 1 548 ? 57.165 -4.966 26.387 1.00 107.23 535 GLU A O 1
ATOM 4325 N N . THR A 1 549 ? 55.291 -6.169 26.714 1.00 104.46 536 THR A N 1
ATOM 4326 C CA . THR A 1 549 ? 54.558 -5.553 25.615 1.00 101.04 536 THR A CA 1
ATOM 4327 C C . THR A 1 549 ? 54.184 -4.107 25.932 1.00 99.70 536 THR A C 1
ATOM 4328 O O . THR A 1 549 ? 54.283 -3.229 25.074 1.00 100.01 536 THR A O 1
ATOM 4332 N N . LEU A 1 550 ? 53.763 -3.864 27.169 1.00 99.41 537 LEU A N 1
ATOM 4333 C CA . LEU A 1 550 ? 53.317 -2.536 27.577 1.00 93.25 537 LEU A CA 1
ATOM 4334 C C . LEU A 1 550 ? 54.457 -1.687 28.134 1.00 94.40 537 LEU A C 1
ATOM 4335 O O . LEU A 1 550 ? 54.222 -0.685 28.809 1.00 93.71 537 LEU A O 1
ATOM 4340 N N . LYS A 1 551 ? 55.690 -2.094 27.849 1.00 96.07 538 LYS A N 1
ATOM 4341 C CA . LYS A 1 551 ? 56.859 -1.310 28.226 1.00 94.28 538 LYS A CA 1
ATOM 4342 C C . LYS A 1 551 ? 56.839 0.032 27.497 1.00 91.01 538 LYS A C 1
ATOM 4343 O O . LYS A 1 551 ? 56.720 0.075 26.271 1.00 92.03 538 LYS A O 1
ATOM 4349 N N . ASN A 1 552 ? 56.942 1.117 28.261 1.00 86.09 539 ASN A N 1
ATOM 4350 C CA . ASN A 1 552 ? 56.873 2.476 27.723 1.00 87.72 539 ASN A CA 1
ATOM 4351 C C . ASN A 1 552 ? 55.595 2.725 26.924 1.00 87.24 539 ASN A C 1
ATOM 4352 O O . ASN A 1 552 ? 55.626 3.337 25.856 1.00 84.86 539 ASN A O 1
ATOM 4357 N N . SER A 1 553 ? 54.472 2.246 27.448 1.00 83.32 540 SER A N 1
ATOM 4358 C CA . SER A 1 553 ? 53.184 2.432 26.792 1.00 72.18 540 SER A CA 1
ATOM 4359 C C . SER A 1 553 ? 52.620 3.820 27.069 1.00 65.88 540 SER A C 1
ATOM 4360 O O . SER A 1 553 ? 52.869 4.403 28.124 1.00 66.00 540 SER A O 1
ATOM 4363 N N . GLY A 1 554 ? 51.856 4.347 26.118 1.00 58.28 541 GLY A N 1
ATOM 4364 C CA . GLY A 1 554 ? 51.222 5.641 26.290 1.00 55.64 541 GLY A CA 1
ATOM 4365 C C . GLY A 1 554 ? 49.914 5.525 27.048 1.00 54.78 541 GLY A C 1
ATOM 4366 O O . GLY A 1 554 ? 49.207 6.513 27.242 1.00 53.39 541 GLY A O 1
ATOM 4367 N N . SER A 1 555 ? 49.599 4.309 27.484 1.00 62.94 542 SER A N 1
ATOM 4368 C CA . SER A 1 555 ? 48.331 4.030 28.149 1.00 68.55 542 SER A CA 1
ATOM 4369 C C . SER A 1 555 ? 48.396 4.216 29.663 1.00 63.51 542 SER A C 1
ATOM 4370 O O . SER A 1 555 ? 47.413 3.976 30.364 1.00 60.52 542 SER A O 1
ATOM 4373 N N . GLU A 1 556 ? 49.549 4.641 30.169 1.00 63.18 543 GLU A N 1
ATOM 4374 C CA . GLU A 1 556 ? 49.697 4.883 31.600 1.00 63.57 543 GLU A CA 1
ATOM 4375 C C . GLU A 1 556 ? 49.215 6.282 31.970 1.00 61.03 543 GLU A C 1
ATOM 4376 O O . GLU A 1 556 ? 49.025 6.596 33.145 1.00 63.44 543 GLU A O 1
ATOM 4382 N N . CYS A 1 557 ? 49.016 7.119 30.957 1.00 56.94 544 CYS A N 1
ATOM 4383 C CA . CYS A 1 557 ? 48.576 8.492 31.170 1.00 53.56 544 CYS A CA 1
ATOM 4384 C C . CYS A 1 557 ? 47.635 8.933 30.053 1.00 52.66 544 CYS A C 1
ATOM 4385 O O . CYS A 1 557 ? 47.970 8.826 28.874 1.00 54.21 544 CYS A O 1
ATOM 4388 N N . GLY A 1 558 ? 46.463 9.432 30.437 1.00 56.67 545 GLY A N 1
ATOM 4389 C CA . GLY A 1 558 ? 45.434 9.826 29.488 1.00 52.67 545 GLY A CA 1
ATOM 4390 C C . GLY A 1 558 ? 45.857 10.875 28.476 1.00 53.56 545 GLY A C 1
ATOM 4391 O O . GLY A 1 558 ? 45.403 10.862 27.332 1.00 45.37 545 GLY A O 1
ATOM 4392 N N . SER A 1 559 ? 46.733 11.784 28.891 1.00 52.97 546 SER A N 1
ATOM 4393 C CA . SER A 1 559 ? 47.202 12.845 28.007 1.00 45.21 546 SER A CA 1
ATOM 4394 C C . SER A 1 559 ? 48.269 12.331 27.042 1.00 46.65 546 SER A C 1
ATOM 4395 O O . SER A 1 559 ? 48.799 13.087 26.229 1.00 48.53 546 SER A O 1
ATOM 4398 N N . CYS A 1 560 ? 48.583 11.043 27.143 1.00 46.93 547 CYS A N 1
ATOM 4399 C CA . CYS A 1 560 ? 49.507 10.398 26.217 1.00 44.73 547 CYS A CA 1
ATOM 4400 C C . CYS A 1 560 ? 48.746 9.492 25.256 1.00 47.79 547 CYS A C 1
ATOM 4401 O O . CYS A 1 560 ? 49.336 8.636 24.595 1.00 54.29 547 CYS A O 1
ATOM 4404 N N . PHE A 1 561 ? 47.431 9.689 25.198 1.00 48.33 548 PHE A N 1
ATOM 4405 C CA . PHE A 1 561 ? 46.546 8.916 24.329 1.00 47.66 548 PHE A CA 1
ATOM 4406 C C . PHE A 1 561 ? 47.026 8.902 22.882 1.00 47.08 548 PHE A C 1
ATOM 4407 O O . PHE A 1 561 ? 47.062 7.852 22.241 1.00 49.55 548 PHE A O 1
ATOM 4415 N N . TRP A 1 562 ? 47.398 10.073 22.377 1.00 44.60 549 TRP A N 1
ATOM 4416 C CA . TRP A 1 562 ? 47.767 10.218 20.974 1.00 52.15 549 TRP A CA 1
ATOM 4417 C C . TRP A 1 562 ? 49.132 9.621 20.657 1.00 50.52 549 TRP A C 1
ATOM 4418 O O . TRP A 1 562 ? 49.368 9.170 19.537 1.00 47.61 549 TRP A O 1
ATOM 4429 N N . ALA A 1 563 ? 50.027 9.621 21.640 1.00 46.39 550 ALA A N 1
ATOM 4430 C CA . ALA A 1 563 ? 51.341 9.016 21.464 1.00 48.62 550 ALA A CA 1
ATOM 4431 C C . ALA A 1 563 ? 51.201 7.523 21.189 1.00 52.93 550 ALA A C 1
ATOM 4432 O O . ALA A 1 563 ? 51.900 6.967 20.343 1.00 57.79 550 ALA A O 1
ATOM 4434 N N . GLU A 1 564 ? 50.280 6.884 21.901 1.00 47.90 551 GLU A N 1
ATOM 4435 C CA . GLU A 1 564 ? 50.050 5.454 21.744 1.00 50.69 551 GLU A CA 1
ATOM 4436 C C . GLU A 1 564 ? 49.394 5.139 20.401 1.00 58.96 551 GLU A C 1
ATOM 4437 O O . GLU A 1 564 ? 49.729 4.143 19.758 1.00 58.29 551 GLU A O 1
ATOM 4443 N N . VAL A 1 565 ? 48.463 5.993 19.984 1.00 58.41 552 VAL A N 1
ATOM 4444 C CA . VAL A 1 565 ? 47.778 5.823 18.706 1.00 56.41 552 VAL A CA 1
ATOM 4445 C C . VAL A 1 565 ? 48.774 5.866 17.551 1.00 56.80 552 VAL A C 1
ATOM 4446 O O . VAL A 1 565 ? 48.714 5.043 16.636 1.00 60.35 552 VAL A O 1
ATOM 4450 N N . GLU A 1 566 ? 49.696 6.822 17.610 1.00 55.06 553 GLU A N 1
ATOM 4451 C CA . GLU A 1 566 ? 50.721 6.972 16.582 1.00 60.36 553 GLU A CA 1
ATOM 4452 C C . GLU A 1 566 ? 51.600 5.730 16.463 1.00 65.50 553 GLU A C 1
ATOM 4453 O O . GLU A 1 566 ? 51.989 5.336 15.364 1.00 70.89 553 GLU A O 1
ATOM 4459 N N . GLU A 1 567 ? 51.907 5.116 17.601 1.00 67.29 554 GLU A N 1
ATOM 4460 C CA . GLU A 1 567 ? 52.786 3.953 17.632 1.00 66.23 554 GLU A CA 1
ATOM 4461 C C . GLU A 1 567 ? 52.080 2.674 17.196 1.00 68.17 554 GLU A C 1
ATOM 4462 O O . GLU A 1 567 ? 52.725 1.720 16.765 1.00 74.15 554 GLU A O 1
ATOM 4468 N N . LEU A 1 568 ? 50.757 2.655 17.306 1.00 63.87 555 LEU A N 1
ATOM 4469 C CA . LEU A 1 568 ? 49.996 1.451 16.994 1.00 64.27 555 LEU A CA 1
ATOM 4470 C C . LEU A 1 568 ? 49.519 1.420 15.545 1.00 73.52 555 LEU A C 1
ATOM 4471 O O . LEU A 1 568 ? 49.404 0.348 14.950 1.00 81.43 555 LEU A O 1
ATOM 4476 N N . LYS A 1 569 ? 49.240 2.589 14.977 1.00 73.68 556 LYS A N 1
ATOM 4477 C CA . LYS A 1 569 ? 48.805 2.655 13.588 1.00 80.05 556 LYS A CA 1
ATOM 4478 C C . LYS A 1 569 ? 49.965 2.304 12.659 1.00 87.83 556 LYS A C 1
ATOM 4479 O O . LYS A 1 569 ? 51.116 2.649 12.928 1.00 93.25 556 LYS A O 1
ATOM 4485 N N . GLY A 1 570 ? 49.658 1.600 11.575 1.00 90.40 557 GLY A N 1
ATOM 4486 C CA . GLY A 1 570 ? 50.676 1.168 10.636 1.00 97.53 557 GLY A CA 1
ATOM 4487 C C . GLY A 1 570 ? 51.138 -0.253 10.898 1.00 102.06 557 GLY A C 1
ATOM 4488 O O . GLY A 1 570 ? 51.573 -0.952 9.984 1.00 107.52 557 GLY A O 1
ATOM 4489 N N . LYS A 1 571 ? 51.042 -0.680 12.153 1.00 96.98 558 LYS A N 1
ATOM 4490 C CA . LYS A 1 571 ? 51.448 -2.027 12.540 1.00 93.33 558 LYS A CA 1
ATOM 4491 C C . LYS A 1 571 ? 50.332 -3.037 12.292 1.00 94.77 558 LYS A C 1
ATOM 4492 O O . LYS A 1 571 ? 49.152 -2.697 12.386 1.00 97.14 558 LYS A O 1
ATOM 4498 N N . PRO A 1 572 ? 50.704 -4.284 11.960 1.00 91.31 559 PRO A N 1
ATOM 4499 C CA . PRO A 1 572 ? 49.736 -5.379 11.840 1.00 91.35 559 PRO A CA 1
ATOM 4500 C C . PRO A 1 572 ? 49.003 -5.626 13.156 1.00 89.51 559 PRO A C 1
ATOM 4501 O O . PRO A 1 572 ? 49.553 -5.346 14.221 1.00 91.67 559 PRO A O 1
ATOM 4505 N N . TYR A 1 573 ? 47.782 -6.147 13.080 1.00 90.34 560 TYR A N 1
ATOM 4506 C CA . TYR A 1 573 ? 46.946 -6.313 14.265 1.00 94.56 560 TYR A CA 1
ATOM 4507 C C . TYR A 1 573 ? 47.520 -7.321 15.259 1.00 100.41 560 TYR A C 1
ATOM 4508 O O . TYR A 1 573 ? 47.519 -7.074 16.464 1.00 102.91 560 TYR A O 1
ATOM 4517 N N . GLU A 1 574 ? 48.004 -8.452 14.753 1.00 104.98 561 GLU A N 1
ATOM 4518 C CA . GLU A 1 574 ? 48.568 -9.496 15.605 1.00 108.31 561 GLU A CA 1
ATOM 4519 C C . GLU A 1 574 ? 49.759 -8.977 16.405 1.00 108.51 561 GLU A C 1
ATOM 4520 O O . GLU A 1 574 ? 49.964 -9.359 17.557 1.00 112.44 561 GLU A O 1
ATOM 4526 N N . GLU A 1 575 ? 50.535 -8.100 15.779 1.00 106.19 562 GLU A N 1
ATOM 4527 C CA . GLU A 1 575 ? 51.743 -7.556 16.386 1.00 108.18 562 GLU A CA 1
ATOM 4528 C C . GLU A 1 575 ? 51.436 -6.672 17.593 1.00 102.26 562 GLU A C 1
ATOM 4529 O O . GLU A 1 575 ? 52.188 -6.660 18.569 1.00 96.14 562 GLU A O 1
ATOM 4535 N N . VAL A 1 576 ? 50.328 -5.940 17.529 1.00 97.38 563 VAL A N 1
ATOM 4536 C CA . VAL A 1 576 ? 49.992 -4.983 18.579 1.00 90.16 563 VAL A CA 1
ATOM 4537 C C . VAL A 1 576 ? 48.556 -5.125 19.084 1.00 86.81 563 VAL A C 1
ATOM 4538 O O . VAL A 1 576 ? 47.923 -4.136 19.449 1.00 83.53 563 VAL A O 1
ATOM 4542 N N . GLU A 1 577 ? 48.052 -6.355 19.117 1.00 88.39 564 GLU A N 1
ATOM 4543 C CA . GLU A 1 577 ? 46.689 -6.612 19.577 1.00 88.60 564 GLU A CA 1
ATOM 4544 C C . GLU A 1 577 ? 46.503 -6.249 21.050 1.00 86.59 564 GLU A C 1
ATOM 4545 O O . GLU A 1 577 ? 45.498 -5.646 21.428 1.00 88.94 564 GLU A O 1
ATOM 4551 N N . VAL A 1 578 ? 47.478 -6.622 21.872 1.00 79.93 565 VAL A N 1
ATOM 4552 C CA . VAL A 1 578 ? 47.410 -6.395 23.312 1.00 79.90 565 VAL A CA 1
ATOM 4553 C C . VAL A 1 578 ? 47.343 -4.907 23.658 1.00 76.88 565 VAL A C 1
ATOM 4554 O O . VAL A 1 578 ? 46.547 -4.492 24.502 1.00 75.07 565 VAL A O 1
ATOM 4558 N N . ARG A 1 579 ? 48.175 -4.110 22.996 1.00 71.76 566 ARG A N 1
ATOM 4559 C CA . ARG A 1 579 ? 48.233 -2.677 23.260 1.00 66.14 566 ARG A CA 1
ATOM 4560 C C . ARG A 1 579 ? 46.948 -1.971 22.831 1.00 72.32 566 ARG A C 1
ATOM 4561 O O . ARG A 1 579 ? 46.567 -0.954 23.413 1.00 68.29 566 ARG A O 1
ATOM 4569 N N . VAL A 1 580 ? 46.285 -2.514 21.815 1.00 72.27 567 VAL A N 1
ATOM 4570 C CA . VAL A 1 580 ? 45.036 -1.942 21.323 1.00 69.71 567 VAL A CA 1
ATOM 4571 C C . VAL A 1 580 ? 43.910 -2.102 22.341 1.00 70.23 567 VAL A C 1
ATOM 4572 O O . VAL A 1 580 ? 43.240 -1.131 22.696 1.00 70.91 567 VAL A O 1
ATOM 4576 N N . LYS A 1 581 ? 43.712 -3.329 22.812 1.00 69.58 568 LYS A N 1
ATOM 4577 C CA . LYS A 1 581 ? 42.648 -3.622 23.767 1.00 71.44 568 LYS A CA 1
ATOM 4578 C C . LYS A 1 581 ? 42.892 -2.937 25.109 1.00 73.59 568 LYS A C 1
ATOM 4579 O O . LYS A 1 581 ? 41.950 -2.639 25.844 1.00 77.28 568 LYS A O 1
ATOM 4585 N N . THR A 1 582 ? 44.159 -2.693 25.423 1.00 73.21 569 THR A N 1
ATOM 4586 C CA . THR A 1 582 ? 44.514 -1.957 26.629 1.00 75.29 569 THR A CA 1
ATOM 4587 C C . THR A 1 582 ? 44.064 -0.506 26.508 1.00 76.14 569 THR A C 1
ATOM 4588 O O . THR A 1 582 ? 43.435 0.035 27.416 1.00 78.07 569 THR A O 1
ATOM 4592 N N . LEU A 1 583 ? 44.378 0.111 25.372 1.00 73.37 570 LEU A N 1
ATOM 4593 C CA . LEU A 1 583 ? 44.021 1.503 25.120 1.00 73.75 570 LEU A CA 1
ATOM 4594 C C . LEU A 1 583 ? 42.509 1.714 25.172 1.00 76.57 570 LEU A C 1
ATOM 4595 O O . LEU A 1 583 ? 42.033 2.744 25.650 1.00 73.48 570 LEU A O 1
ATOM 4600 N N . GLU A 1 584 ? 41.760 0.730 24.684 1.00 76.69 571 GLU A N 1
ATOM 4601 C CA . GLU A 1 584 ? 40.304 0.806 24.683 1.00 76.89 571 GLU A CA 1
ATOM 4602 C C . GLU A 1 584 ? 39.732 0.686 26.093 1.00 80.09 571 GLU A C 1
ATOM 4603 O O . GLU A 1 584 ? 38.720 1.308 26.415 1.00 83.51 571 GLU A O 1
ATOM 4609 N N . GLY A 1 585 ? 40.385 -0.114 26.930 1.00 75.73 572 GLY A N 1
ATOM 4610 C CA . GLY A 1 585 ? 39.915 -0.348 28.285 1.00 75.53 572 GLY A CA 1
ATOM 4611 C C . GLY A 1 585 ? 40.140 0.827 29.219 1.00 74.81 572 GLY A C 1
ATOM 4612 O O . GLY A 1 585 ? 39.495 0.932 30.263 1.00 70.34 572 GLY A O 1
ATOM 4613 N N . MET A 1 586 ? 41.056 1.713 28.842 1.00 73.10 573 MET A N 1
ATOM 4614 C CA . MET A 1 586 ? 41.389 2.871 29.664 1.00 70.21 573 MET A CA 1
ATOM 4615 C C . MET A 1 586 ? 40.578 4.098 29.260 1.00 69.37 573 MET A C 1
ATOM 4616 O O . MET A 1 586 ? 40.551 5.098 29.976 1.00 72.64 573 MET A O 1
ATOM 4621 N N . LEU A 1 587 ? 39.911 4.010 28.114 1.00 66.39 574 LEU A N 1
ATOM 4622 C CA . LEU A 1 587 ? 39.357 5.188 27.453 1.00 64.97 574 LEU A CA 1
ATOM 4623 C C . LEU A 1 587 ? 38.216 5.872 28.209 1.00 61.64 574 LEU A C 1
ATOM 4624 O O . LEU A 1 587 ? 38.213 7.094 28.351 1.00 58.82 574 LEU A O 1
ATOM 4629 N N . ARG A 1 588 ? 37.247 5.096 28.684 1.00 58.31 575 ARG A N 1
ATOM 4630 C CA . ARG A 1 588 ? 36.072 5.678 29.327 1.00 74.49 575 ARG A CA 1
ATOM 4631 C C . ARG A 1 588 ? 36.426 6.377 30.639 1.00 71.42 575 ARG A C 1
ATOM 4632 O O . ARG A 1 588 ? 35.938 7.475 30.912 1.00 72.77 575 ARG A O 1
ATOM 4640 N N . GLU A 1 589 ? 37.274 5.746 31.445 1.00 67.15 576 GLU A N 1
ATOM 4641 C CA . GLU A 1 589 ? 37.716 6.355 32.694 1.00 74.96 576 GLU A CA 1
ATOM 4642 C C . GLU A 1 589 ? 38.522 7.618 32.411 1.00 65.07 576 GLU A C 1
ATOM 4643 O O . GLU A 1 589 ? 38.404 8.612 33.127 1.00 64.38 576 GLU A O 1
ATOM 4649 N N . TRP A 1 590 ? 39.336 7.571 31.360 1.00 57.10 577 TRP A N 1
ATOM 4650 C CA . TRP A 1 590 ? 40.085 8.738 30.908 1.00 58.83 577 TRP A CA 1
ATOM 4651 C C . TRP A 1 590 ? 39.145 9.889 30.572 1.00 61.36 577 TRP A C 1
ATOM 4652 O O . TRP A 1 590 ? 39.389 11.038 30.944 1.00 59.53 577 TRP A O 1
ATOM 4663 N N . ILE A 1 591 ? 38.069 9.567 29.861 1.00 59.38 578 ILE A N 1
ATOM 4664 C CA . ILE A 1 591 ? 37.060 10.551 29.496 1.00 62.63 578 ILE A CA 1
ATOM 4665 C C . ILE A 1 591 ? 36.348 11.076 30.738 1.00 65.23 578 ILE A C 1
ATOM 4666 O O . ILE A 1 591 ? 36.191 12.285 30.911 1.00 63.79 578 ILE A O 1
ATOM 4671 N N . THR A 1 592 ? 35.930 10.154 31.601 1.00 65.71 579 THR A N 1
ATOM 4672 C CA . THR A 1 592 ? 35.248 10.503 32.843 1.00 62.61 579 THR A CA 1
ATOM 4673 C C . THR A 1 592 ? 36.115 11.406 33.717 1.00 60.01 579 THR A C 1
ATOM 4674 O O . THR A 1 592 ? 35.625 12.364 34.314 1.00 66.93 579 THR A O 1
ATOM 4678 N N . ALA A 1 593 ? 37.407 11.103 33.773 1.00 57.66 580 ALA A N 1
ATOM 4679 C CA . ALA A 1 593 ? 38.339 11.874 34.587 1.00 53.95 580 ALA A CA 1
ATOM 4680 C C . ALA A 1 593 ? 38.742 13.177 33.901 1.00 60.83 580 ALA A C 1
ATOM 4681 O O . ALA A 1 593 ? 39.339 14.055 34.524 1.00 65.96 580 ALA A O 1
ATOM 4683 N N . GLY A 1 594 ? 38.421 13.295 32.617 1.00 62.86 581 GLY A N 1
ATOM 4684 C CA . GLY A 1 594 ? 38.715 14.503 31.868 1.00 57.44 581 GLY A CA 1
ATOM 4685 C C . GLY A 1 594 ? 40.099 14.509 31.247 1.00 52.90 581 GLY A C 1
ATOM 4686 O O . GLY A 1 594 ? 40.565 15.540 30.762 1.00 53.62 581 GLY A O 1
ATOM 4687 N N . GLU A 1 595 ? 40.759 13.355 31.263 1.00 57.60 582 GLU A N 1
ATOM 4688 C CA . GLU A 1 595 ? 42.088 13.224 30.674 1.00 54.68 582 GLU A CA 1
ATOM 4689 C C . GLU A 1 595 ? 42.012 13.241 29.149 1.00 55.95 582 GLU A C 1
ATOM 4690 O O . GLU A 1 595 ? 42.939 13.692 28.476 1.00 61.31 582 GLU A O 1
ATOM 4696 N N . VAL A 1 596 ? 40.900 12.746 28.613 1.00 56.27 583 VAL A N 1
ATOM 4697 C CA . VAL A 1 596 ? 40.689 12.690 27.169 1.00 55.42 583 VAL A CA 1
ATOM 4698 C C . VAL A 1 596 ? 39.346 13.317 26.802 1.00 59.23 583 VAL A C 1
ATOM 4699 O O . VAL A 1 596 ? 38.334 13.058 27.453 1.00 60.02 583 VAL A O 1
ATOM 4703 N N . ASP A 1 597 ? 39.344 14.149 25.764 1.00 58.56 584 ASP A N 1
ATOM 4704 C CA . ASP A 1 597 ? 38.126 14.814 25.314 1.00 60.89 584 ASP A CA 1
ATOM 4705 C C . ASP A 1 597 ? 37.333 13.919 24.365 1.00 65.39 584 ASP A C 1
ATOM 4706 O O . ASP A 1 597 ? 37.834 13.507 23.318 1.00 64.21 584 ASP A O 1
ATOM 4711 N N . GLU A 1 598 ? 36.088 13.632 24.736 1.00 63.45 585 GLU A N 1
ATOM 4712 C CA . GLU A 1 598 ? 35.224 12.754 23.954 1.00 65.99 585 GLU A CA 1
ATOM 4713 C C . GLU A 1 598 ? 34.727 13.442 22.681 1.00 63.31 585 GLU A C 1
ATOM 4714 O O . GLU A 1 598 ? 34.270 12.785 21.745 1.00 61.18 585 GLU A O 1
ATOM 4720 N N . LYS A 1 599 ? 34.825 14.767 22.650 1.00 57.85 586 LYS A N 1
ATOM 4721 C CA . LYS A 1 599 ? 34.382 15.544 21.497 1.00 64.76 586 LYS A CA 1
ATOM 4722 C C . LYS A 1 599 ? 35.398 15.517 20.356 1.00 69.51 586 LYS A C 1
ATOM 4723 O O . LYS A 1 599 ? 35.126 16.014 19.262 1.00 70.31 586 LYS A O 1
ATOM 4729 N N . GLU A 1 600 ? 36.564 14.930 20.612 1.00 54.39 587 GLU A N 1
ATOM 4730 C CA . GLU A 1 600 ? 37.676 14.992 19.669 1.00 53.63 587 GLU A CA 1
ATOM 4731 C C . GLU A 1 600 ? 37.984 13.655 18.991 1.00 53.97 587 GLU A C 1
ATOM 4732 O O . GLU A 1 600 ? 37.937 13.544 17.768 1.00 61.18 587 GLU A O 1
ATOM 4738 N N . ILE A 1 601 ? 38.295 12.647 19.800 1.00 53.51 588 ILE A N 1
ATOM 4739 C CA . ILE A 1 601 ? 38.939 11.425 19.319 1.00 53.04 588 ILE A CA 1
ATOM 4740 C C . ILE A 1 601 ? 38.102 10.568 18.365 1.00 64.43 588 ILE A C 1
ATOM 4741 O O . ILE A 1 601 ? 38.653 9.753 17.623 1.00 66.76 588 ILE A O 1
ATOM 4746 N N . PHE A 1 602 ? 36.785 10.744 18.376 1.00 63.42 589 PHE A N 1
ATOM 4747 C CA . PHE A 1 602 ? 35.914 9.918 17.544 1.00 62.27 589 PHE A CA 1
ATOM 4748 C C . PHE A 1 602 ? 35.486 10.622 16.257 1.00 63.98 589 PHE A C 1
ATOM 4749 O O . PHE A 1 602 ? 34.720 10.066 15.469 1.00 67.86 589 PHE A O 1
ATOM 4757 N N . LEU A 1 603 ? 35.982 11.838 16.046 1.00 65.86 590 LEU A N 1
ATOM 4758 C CA . LEU A 1 603 ? 35.610 12.631 14.874 1.00 66.53 590 LEU A CA 1
ATOM 4759 C C . LEU A 1 603 ? 35.982 11.939 13.564 1.00 68.94 590 LEU A C 1
ATOM 4760 O O . LEU A 1 603 ? 36.900 11.123 13.523 1.00 70.85 590 LEU A O 1
ATOM 4765 N N . GLU A 1 604 ? 35.261 12.276 12.498 1.00 72.05 591 GLU A N 1
ATOM 4766 C CA . GLU A 1 604 ? 35.440 11.633 11.198 1.00 77.30 591 GLU A CA 1
ATOM 4767 C C . GLU A 1 604 ? 36.861 11.780 10.659 1.00 74.88 591 GLU A C 1
ATOM 4768 O O . GLU A 1 604 ? 37.420 10.835 10.101 1.00 81.87 591 GLU A O 1
ATOM 4774 N N . GLY A 1 605 ? 37.440 12.964 10.831 1.00 66.32 592 GLY A N 1
ATOM 4775 C CA . GLY A 1 605 ? 38.778 13.240 10.340 1.00 67.02 592 GLY A CA 1
ATOM 4776 C C . GLY A 1 605 ? 39.866 12.989 11.368 1.00 64.20 592 GLY A C 1
ATOM 4777 O O . GLY A 1 605 ? 41.024 13.355 11.162 1.00 67.35 592 GLY A O 1
ATOM 4778 N N . SER A 1 606 ? 39.494 12.361 12.479 1.00 64.50 593 SER A N 1
ATOM 4779 C CA . SER A 1 606 ? 40.446 12.042 13.537 1.00 60.36 593 SER A CA 1
ATOM 4780 C C . SER A 1 606 ? 41.355 10.880 13.150 1.00 60.69 593 SER A C 1
ATOM 4781 O O . SER A 1 606 ? 40.897 9.883 12.594 1.00 65.06 593 SER A O 1
ATOM 4784 N N . THR A 1 607 ? 42.644 11.022 13.447 1.00 61.93 594 THR A N 1
ATOM 4785 C CA . THR A 1 607 ? 43.627 9.975 13.180 1.00 59.42 594 THR A CA 1
ATOM 4786 C C . THR A 1 607 ? 43.225 8.666 13.849 1.00 63.03 594 THR A C 1
ATOM 4787 O O . THR A 1 607 ? 43.311 7.596 13.244 1.00 69.72 594 THR A O 1
ATOM 4791 N N . PHE A 1 608 ? 42.773 8.765 15.095 1.00 62.34 595 PHE A N 1
ATOM 4792 C CA . PHE A 1 608 ? 42.339 7.598 15.850 1.00 58.74 595 PHE A CA 1
ATOM 4793 C C . PHE A 1 608 ? 41.154 6.904 15.185 1.00 62.41 595 PHE A C 1
ATOM 4794 O O . PHE A 1 608 ? 41.148 5.684 15.036 1.00 64.52 595 PHE A O 1
ATOM 4802 N N . ARG A 1 609 ? 40.156 7.686 14.784 1.00 67.13 596 ARG A N 1
ATOM 4803 C CA . ARG A 1 609 ? 38.952 7.134 14.171 1.00 64.44 596 ARG A CA 1
ATOM 4804 C C . ARG A 1 609 ? 39.254 6.533 12.802 1.00 73.73 596 ARG A C 1
ATOM 4805 O O . ARG A 1 609 ? 38.785 5.441 12.481 1.00 75.33 596 ARG A O 1
ATOM 4813 N N . LYS A 1 610 ? 40.034 7.252 11.999 1.00 75.38 597 LYS A N 1
ATOM 4814 C CA . LYS A 1 610 ? 40.398 6.782 10.666 1.00 71.92 597 LYS A CA 1
ATOM 4815 C C . LYS A 1 610 ? 41.183 5.478 10.738 1.00 72.87 597 LYS A C 1
ATOM 4816 O O . LYS A 1 610 ? 41.058 4.621 9.865 1.00 75.69 597 LYS A O 1
ATOM 4822 N N . TRP A 1 611 ? 41.986 5.330 11.786 1.00 66.13 598 TRP A N 1
ATOM 4823 C CA . TRP A 1 611 ? 42.779 4.121 11.965 1.00 70.05 598 TRP A CA 1
ATOM 4824 C C . TRP A 1 611 ? 41.971 2.981 12.575 1.00 73.61 598 TRP A C 1
ATOM 4825 O O . TRP A 1 611 ? 42.160 1.818 12.218 1.00 80.61 598 TRP A O 1
ATOM 4836 N N . TRP A 1 612 ? 41.076 3.319 13.499 1.00 71.11 599 TRP A N 1
ATOM 4837 C CA . TRP A 1 612 ? 40.304 2.317 14.229 1.00 71.70 599 TRP A CA 1
ATOM 4838 C C . TRP A 1 612 ? 39.401 1.500 13.308 1.00 74.84 599 TRP A C 1
ATOM 4839 O O . TRP A 1 612 ? 39.145 0.324 13.562 1.00 80.90 599 TRP A O 1
ATOM 4850 N N . ILE A 1 613 ? 38.922 2.127 12.240 1.00 77.19 600 ILE A N 1
ATOM 4851 C CA . ILE A 1 613 ? 38.037 1.459 11.291 1.00 82.29 600 ILE A CA 1
ATOM 4852 C C . ILE A 1 613 ? 38.784 0.381 10.506 1.00 89.37 600 ILE A C 1
ATOM 4853 O O . ILE A 1 613 ? 38.224 -0.667 10.181 1.00 99.89 600 ILE A O 1
ATOM 4858 N N . THR A 1 614 ? 40.058 0.635 10.224 1.00 87.35 601 THR A N 1
ATOM 4859 C CA . THR A 1 614 ? 40.865 -0.285 9.428 1.00 84.77 601 THR A CA 1
ATOM 4860 C C . THR A 1 614 ? 41.245 -1.547 10.201 1.00 83.42 601 THR A C 1
ATOM 4861 O O . THR A 1 614 ? 41.822 -2.477 9.636 1.00 86.76 601 THR A O 1
ATOM 4865 N N . LEU A 1 615 ? 40.928 -1.575 11.492 1.00 82.15 602 LEU A N 1
ATOM 4866 C CA . LEU A 1 615 ? 41.134 -2.768 12.307 1.00 83.24 602 LEU A CA 1
ATOM 4867 C C . LEU A 1 615 ? 40.230 -3.897 11.818 1.00 90.16 602 LEU A C 1
ATOM 4868 O O . LEU A 1 615 ? 39.192 -3.635 11.209 1.00 88.51 602 LEU A O 1
ATOM 4873 N N . PRO A 1 616 ? 40.629 -5.157 12.067 1.00 94.58 603 PRO A N 1
ATOM 4874 C CA . PRO A 1 616 ? 39.812 -6.318 11.692 1.00 97.31 603 PRO A CA 1
ATOM 4875 C C . PRO A 1 616 ? 38.389 -6.238 12.244 1.00 99.40 603 PRO A C 1
ATOM 4876 O O . PRO A 1 616 ? 38.183 -5.721 13.342 1.00 101.76 603 PRO A O 1
ATOM 4880 N N . LYS A 1 617 ? 37.425 -6.745 11.480 1.00 96.83 604 LYS A N 1
ATOM 4881 C CA . LYS A 1 617 ? 36.016 -6.648 11.847 1.00 94.65 604 LYS A CA 1
ATOM 4882 C C . LYS A 1 617 ? 35.686 -7.494 13.074 1.00 97.82 604 LYS A C 1
ATOM 4883 O O . LYS A 1 617 ? 34.733 -7.204 13.799 1.00 97.14 604 LYS A O 1
ATOM 4889 N N . ASN A 1 618 ? 36.476 -8.538 13.302 1.00 105.99 605 ASN A N 1
ATOM 4890 C CA . ASN A 1 618 ? 36.274 -9.409 14.455 1.00 115.60 605 ASN A CA 1
ATOM 4891 C C . ASN A 1 618 ? 36.489 -8.662 15.766 1.00 114.66 605 ASN A C 1
ATOM 4892 O O . ASN A 1 618 ? 35.824 -8.935 16.766 1.00 119.07 605 ASN A O 1
ATOM 4897 N N . HIS A 1 619 ? 37.420 -7.714 15.750 1.00 110.39 606 HIS A N 1
ATOM 4898 C CA . HIS A 1 619 ? 37.721 -6.904 16.924 1.00 105.26 606 HIS A CA 1
ATOM 4899 C C . HIS A 1 619 ? 36.667 -5.824 17.146 1.00 104.00 606 HIS A C 1
ATOM 4900 O O . HIS A 1 619 ? 36.211 -5.609 18.269 1.00 108.47 606 HIS A O 1
ATOM 4907 N N . LYS A 1 620 ? 36.285 -5.152 16.065 1.00 100.57 607 LYS A N 1
ATOM 4908 C CA . LYS A 1 620 ? 35.355 -4.029 16.130 1.00 98.08 607 LYS A CA 1
ATOM 4909 C C . LYS A 1 620 ? 33.971 -4.429 16.634 1.00 104.39 607 LYS A C 1
ATOM 4910 O O . LYS A 1 620 ? 33.291 -3.635 17.284 1.00 104.99 607 LYS A O 1
ATOM 4916 N N . SER A 1 621 ? 33.561 -5.658 16.335 1.00 108.32 608 SER A N 1
ATOM 4917 C CA . SER A 1 621 ? 32.229 -6.134 16.700 1.00 109.68 608 SER A CA 1
ATOM 4918 C C . SER A 1 621 ? 32.027 -6.176 18.212 1.00 108.77 608 SER A C 1
ATOM 4919 O O . SER A 1 621 ? 31.015 -5.695 18.723 1.00 110.83 608 SER A O 1
ATOM 4922 N N . HIS A 1 622 ? 32.991 -6.751 18.924 1.00 107.32 609 HIS A N 1
ATOM 4923 C CA . HIS A 1 622 ? 32.897 -6.859 20.376 1.00 108.80 609 HIS A CA 1
ATOM 4924 C C . HIS A 1 622 ? 33.802 -5.855 21.080 1.00 102.52 609 HIS A C 1
ATOM 4925 O O . HIS A 1 622 ? 34.194 -6.057 22.229 1.00 102.38 609 HIS A O 1
ATOM 4932 N N . SER A 1 623 ? 34.130 -4.772 20.382 1.00 95.26 610 SER A N 1
ATOM 4933 C CA . SER A 1 623 ? 34.870 -3.670 20.982 1.00 86.54 610 SER A CA 1
ATOM 4934 C C . SER A 1 623 ? 33.899 -2.722 21.673 1.00 89.67 610 SER A C 1
ATOM 4935 O O . SER A 1 623 ? 32.797 -2.491 21.177 1.00 95.33 610 SER A O 1
ATOM 4938 N N . PRO A 1 624 ? 34.303 -2.171 22.826 1.00 91.83 611 PRO A N 1
ATOM 4939 C CA . PRO A 1 624 ? 33.459 -1.223 23.562 1.00 93.61 611 PRO A CA 1
ATOM 4940 C C . PRO A 1 624 ? 33.275 0.094 22.809 1.00 93.29 611 PRO A C 1
ATOM 4941 O O . PRO A 1 624 ? 32.458 0.924 23.206 1.00 93.92 611 PRO A O 1
ATOM 4945 N N . LEU A 1 625 ? 34.029 0.269 21.728 1.00 90.96 612 LEU A N 1
ATOM 4946 C CA . LEU A 1 625 ? 34.039 1.521 20.982 1.00 82.79 612 LEU A CA 1
ATOM 4947 C C . LEU A 1 625 ? 33.231 1.428 19.691 1.00 84.32 612 LEU A C 1
ATOM 4948 O O . LEU A 1 625 ? 33.170 2.387 18.921 1.00 80.40 612 LEU A O 1
ATOM 4953 N N . ARG A 1 626 ? 32.616 0.271 19.462 1.00 85.43 613 ARG A N 1
ATOM 4954 C CA . ARG A 1 626 ? 31.824 0.035 18.258 1.00 86.51 613 ARG A CA 1
ATOM 4955 C C . ARG A 1 626 ? 30.685 1.040 18.114 1.00 92.15 613 ARG A C 1
ATOM 4956 O O . ARG A 1 626 ? 30.404 1.522 17.016 1.00 92.60 613 ARG A O 1
ATOM 4964 N N . ASP A 1 627 ? 30.044 1.361 19.232 1.00 97.80 614 ASP A N 1
ATOM 4965 C CA . ASP A 1 627 ? 28.871 2.229 19.230 1.00 100.50 614 ASP A CA 1
ATOM 4966 C C . ASP A 1 627 ? 29.232 3.712 19.209 1.00 97.48 614 ASP A C 1
ATOM 4967 O O . ASP A 1 627 ? 28.363 4.568 19.373 1.00 98.01 614 ASP A O 1
ATOM 4972 N N . TYR A 1 628 ? 30.510 4.016 19.006 1.00 90.64 615 TYR A N 1
ATOM 4973 C CA . TYR A 1 628 ? 30.973 5.399 19.036 1.00 83.90 615 TYR A CA 1
ATOM 4974 C C . TYR A 1 628 ? 31.626 5.804 17.719 1.00 84.47 615 TYR A C 1
ATOM 4975 O O . TYR A 1 628 ? 31.940 6.976 17.505 1.00 82.02 615 TYR A O 1
ATOM 4984 N N . MET A 1 629 ? 31.825 4.827 16.841 1.00 82.75 616 MET A N 1
ATOM 4985 C CA . MET A 1 629 ? 32.388 5.072 15.517 1.00 81.80 616 MET A CA 1
ATOM 4986 C C . MET A 1 629 ? 31.730 4.165 14.483 1.00 90.18 616 MET A C 1
ATOM 4987 O O . MET A 1 629 ? 31.496 2.984 14.742 1.00 97.54 616 MET A O 1
ATOM 4992 N N . MET A 1 630 ? 31.429 4.715 13.313 1.00 87.66 617 MET A N 1
ATOM 4993 C CA . MET A 1 630 ? 30.862 3.915 12.236 1.00 98.11 617 MET A CA 1
ATOM 4994 C C . MET A 1 630 ? 31.799 3.882 11.035 1.00 97.20 617 MET A C 1
ATOM 4995 O O . MET A 1 630 ? 32.444 4.878 10.707 1.00 97.66 617 MET A O 1
ATOM 5000 N N . ASP A 1 631 ? 31.871 2.724 10.388 1.00 101.57 618 ASP A N 1
ATOM 5001 C CA . ASP A 1 631 ? 32.751 2.531 9.244 1.00 109.37 618 ASP A CA 1
ATOM 5002 C C . ASP A 1 631 ? 32.297 3.359 8.048 1.00 117.41 618 ASP A C 1
ATOM 5003 O O . ASP A 1 631 ? 31.204 3.925 8.049 1.00 122.12 618 ASP A O 1
ATOM 5008 N N . GLU A 1 632 ? 33.144 3.425 7.028 1.00 120.48 619 GLU A N 1
ATOM 5009 C CA . GLU A 1 632 ? 32.797 4.114 5.794 1.00 125.56 619 GLU A CA 1
ATOM 5010 C C . GLU A 1 632 ? 31.989 3.188 4.893 1.00 127.08 619 GLU A C 1
ATOM 5011 O O . GLU A 1 632 ? 31.777 2.021 5.223 1.00 125.97 619 GLU A O 1
ATOM 5017 N N . ILE A 1 633 ? 31.533 3.709 3.759 1.00 130.51 620 ILE A N 1
ATOM 5018 C CA . ILE A 1 633 ? 30.763 2.909 2.812 1.00 132.63 620 ILE A CA 1
ATOM 5019 C C . ILE A 1 633 ? 31.436 2.885 1.444 1.00 135.99 620 ILE A C 1
ATOM 5020 O O . ILE A 1 633 ? 32.482 3.503 1.245 1.00 135.56 620 ILE A O 1
ATOM 5025 N N . SER B 2 1 ? 88.125 49.216 61.206 1.00 145.69 -2 SER B N 1
ATOM 5026 C CA . SER B 2 1 ? 87.604 47.928 61.647 1.00 146.03 -2 SER B CA 1
ATOM 5027 C C . SER B 2 1 ? 87.452 46.972 60.467 1.00 146.74 -2 SER B C 1
ATOM 5028 O O . SER B 2 1 ? 88.228 47.025 59.514 1.00 142.94 -2 SER B O 1
ATOM 5031 N N . GLN B 2 2 ? 86.449 46.101 60.536 1.00 153.59 -1 GLN B N 1
ATOM 5032 C CA . GLN B 2 2 ? 86.215 45.117 59.483 1.00 156.90 -1 GLN B CA 1
ATOM 5033 C C . GLN B 2 2 ? 84.726 44.890 59.223 1.00 162.39 -1 GLN B C 1
ATOM 5034 O O . GLN B 2 2 ? 83.910 44.924 60.144 1.00 164.87 -1 GLN B O 1
ATOM 5040 N N . ASP B 2 3 ? 84.387 44.659 57.958 1.00 163.25 0 ASP B N 1
ATOM 5041 C CA . ASP B 2 3 ? 83.019 44.340 57.559 1.00 164.08 0 ASP B CA 1
ATOM 5042 C C . ASP B 2 3 ? 82.922 42.867 57.167 1.00 153.05 0 ASP B C 1
ATOM 5043 O O . ASP B 2 3 ? 83.870 42.322 56.607 1.00 151.31 0 ASP B O 1
ATOM 5048 N N . PRO B 2 4 ? 81.775 42.224 57.463 1.00 143.93 1 PRO B N 1
ATOM 5049 C CA . PRO B 2 4 ? 81.514 40.791 57.260 1.00 133.76 1 PRO B CA 1
ATOM 5050 C C . PRO B 2 4 ? 82.055 40.209 55.951 1.00 123.67 1 PRO B C 1
ATOM 5051 O O . PRO B 2 4 ? 82.088 40.898 54.931 1.00 124.15 1 PRO B O 1
ATOM 5055 N N . GLU B 2 5 ? 82.470 38.945 55.997 1.00 112.66 2 GLU B N 1
ATOM 5056 C CA . GLU B 2 5 ? 83.056 38.273 54.840 1.00 100.03 2 GLU B CA 1
ATOM 5057 C C . GLU B 2 5 ? 82.088 38.163 53.667 1.00 93.51 2 GLU B C 1
ATOM 5058 O O . GLU B 2 5 ? 80.880 38.008 53.848 1.00 88.88 2 GLU B O 1
ATOM 5064 N N . SER B 2 6 ? 82.638 38.237 52.461 1.00 94.92 3 SER B N 1
ATOM 5065 C CA . SER B 2 6 ? 81.842 38.167 51.245 1.00 89.95 3 SER B CA 1
ATOM 5066 C C . SER B 2 6 ? 81.516 36.725 50.880 1.00 84.40 3 SER B C 1
ATOM 5067 O O . SER B 2 6 ? 82.117 35.790 51.410 1.00 80.58 3 SER B O 1
ATOM 5070 N N . SER B 2 7 ? 80.568 36.558 49.963 1.00 79.96 4 SER B N 1
ATOM 5071 C CA . SER B 2 7 ? 80.121 35.238 49.532 1.00 76.94 4 SER B CA 1
ATOM 5072 C C . SER B 2 7 ? 81.263 34.390 48.976 1.00 78.51 4 SER B C 1
ATOM 5073 O O . SER B 2 7 ? 81.466 33.255 49.405 1.00 77.47 4 SER B O 1
ATOM 5076 N N . SER B 2 8 ? 82.011 34.952 48.030 1.00 77.44 5 SER B N 1
ATOM 5077 C CA . SER B 2 8 ? 83.087 34.228 47.358 1.00 77.03 5 SER B CA 1
ATOM 5078 C C . SER B 2 8 ? 84.223 33.861 48.310 1.00 73.14 5 SER B C 1
ATOM 5079 O O . SER B 2 8 ? 84.889 32.840 48.129 1.00 65.65 5 SER B O 1
ATOM 5082 N N . SER B 2 9 ? 84.445 34.697 49.318 1.00 74.90 6 SER B N 1
ATOM 5083 C CA . SER B 2 9 ? 85.487 34.438 50.305 1.00 72.69 6 SER B CA 1
ATOM 5084 C C . SER B 2 9 ? 85.167 33.185 51.114 1.00 66.43 6 SER B C 1
ATOM 5085 O O . SER B 2 9 ? 86.061 32.425 51.487 1.00 60.37 6 SER B O 1
ATOM 5088 N N . LEU B 2 10 ? 83.880 32.974 51.370 1.00 63.90 7 LEU B N 1
ATOM 5089 C CA . LEU B 2 10 ? 83.426 31.839 52.162 1.00 69.56 7 LEU B CA 1
ATOM 5090 C C . LEU B 2 10 ? 83.393 30.553 51.339 1.00 66.51 7 LEU B C 1
ATOM 5091 O O . LEU B 2 10 ? 83.480 29.455 51.888 1.00 62.76 7 LEU B O 1
ATOM 5096 N N . LYS B 2 11 ? 83.266 30.693 50.022 1.00 60.58 8 LYS B N 1
ATOM 5097 C CA . LYS B 2 11 ? 83.309 29.539 49.130 1.00 67.68 8 LYS B CA 1
ATOM 5098 C C . LYS B 2 11 ? 84.710 28.946 49.102 1.00 63.98 8 LYS B C 1
ATOM 5099 O O . LYS B 2 11 ? 84.895 27.747 49.313 1.00 63.16 8 LYS B O 1
ATOM 5105 N N . GLY B 2 12 ? 85.693 29.802 48.835 1.00 56.17 9 GLY B N 1
ATOM 5106 C CA . GLY B 2 12 ? 87.080 29.383 48.752 1.00 52.96 9 GLY B CA 1
ATOM 5107 C C . GLY B 2 12 ? 87.573 28.764 50.043 1.00 53.64 9 GLY B C 1
ATOM 5108 O O . GLY B 2 12 ? 88.400 27.853 50.027 1.00 59.09 9 GLY B O 1
ATOM 5109 N N . SER B 2 13 ? 87.061 29.259 51.166 1.00 51.44 10 SER B N 1
ATOM 5110 C CA . SER B 2 13 ? 87.414 28.715 52.471 1.00 56.45 10 SER B CA 1
ATOM 5111 C C . SER B 2 13 ? 86.847 27.310 52.632 1.00 56.53 10 SER B C 1
ATOM 5112 O O . SER B 2 13 ? 87.576 26.369 52.945 1.00 58.11 10 SER B O 1
ATOM 5115 N N . ALA B 2 14 ? 85.542 27.178 52.409 1.00 52.05 11 ALA B N 1
ATOM 5116 C CA . ALA B 2 14 ? 84.854 25.899 52.541 1.00 52.03 11 ALA B CA 1
ATOM 5117 C C . ALA B 2 14 ? 85.395 24.860 51.564 1.00 50.38 11 ALA B C 1
ATOM 5118 O O . ALA B 2 14 ? 85.604 23.704 51.929 1.00 59.85 11 ALA B O 1
ATOM 5120 N N . LEU B 2 15 ? 85.616 25.276 50.323 1.00 50.53 12 LEU B N 1
ATOM 5121 C CA . LEU B 2 15 ? 86.159 24.382 49.309 1.00 55.47 12 LEU B CA 1
ATOM 5122 C C . LEU B 2 15 ? 87.579 23.959 49.687 1.00 53.65 12 LEU B C 1
ATOM 5123 O O . LEU B 2 15 ? 87.959 22.800 49.522 1.00 46.22 12 LEU B O 1
ATOM 5128 N N . GLY B 2 16 ? 88.352 24.907 50.209 1.00 48.86 13 GLY B N 1
ATOM 5129 C CA . GLY B 2 16 ? 89.704 24.631 50.665 1.00 48.87 13 GLY B CA 1
ATOM 5130 C C . GLY B 2 16 ? 89.741 23.615 51.793 1.00 57.29 13 GLY B C 1
ATOM 5131 O O . GLY B 2 16 ? 90.499 22.645 51.737 1.00 50.75 13 GLY B O 1
ATOM 5132 N N . LYS B 2 17 ? 88.920 23.834 52.817 1.00 49.17 14 LYS B N 1
ATOM 5133 C CA . LYS B 2 17 ? 88.840 22.909 53.944 1.00 51.79 14 LYS B CA 1
ATOM 5134 C C . LYS B 2 17 ? 88.325 21.542 53.512 1.00 52.10 14 LYS B C 1
ATOM 5135 O O . LYS B 2 17 ? 88.777 20.515 54.014 1.00 59.52 14 LYS B O 1
ATOM 5141 N N . LEU B 2 18 ? 87.372 21.541 52.584 1.00 54.89 15 LEU B N 1
ATOM 5142 C CA . LEU B 2 18 ? 86.831 20.304 52.032 1.00 56.84 15 LEU B CA 1
ATOM 5143 C C . LEU B 2 18 ? 87.930 19.451 51.406 1.00 52.23 15 LEU B C 1
ATOM 5144 O O . LEU B 2 18 ? 88.010 18.249 51.649 1.00 52.81 15 LEU B O 1
ATOM 5149 N N . VAL B 2 19 ? 88.769 20.083 50.594 1.00 50.54 16 VAL B N 1
ATOM 5150 C CA . VAL B 2 19 ? 89.897 19.401 49.973 1.00 51.80 16 VAL B CA 1
ATOM 5151 C C . VAL B 2 19 ? 90.882 18.878 51.023 1.00 49.67 16 VAL B C 1
ATOM 5152 O O . VAL B 2 19 ? 91.389 17.760 50.911 1.00 54.27 16 VAL B O 1
ATOM 5156 N N . VAL B 2 20 ? 91.136 19.683 52.049 1.00 49.77 17 VAL B N 1
ATOM 5157 C CA . VAL B 2 20 ? 92.069 19.305 53.107 1.00 51.28 17 VAL B CA 1
ATOM 5158 C C . VAL B 2 20 ? 91.594 18.096 53.910 1.00 56.68 17 VAL B C 1
ATOM 5159 O O . VAL B 2 20 ? 92.328 17.120 54.064 1.00 63.92 17 VAL B O 1
ATOM 5163 N N . THR B 2 21 ? 90.364 18.158 54.413 1.00 59.20 18 THR B N 1
ATOM 5164 C CA . THR B 2 21 ? 89.830 17.089 55.253 1.00 62.93 18 THR B CA 1
ATOM 5165 C C . THR B 2 21 ? 89.465 15.848 54.444 1.00 59.04 18 THR B C 1
ATOM 5166 O O . THR B 2 21 ? 89.154 14.801 55.009 1.00 69.76 18 THR B O 1
ATOM 5170 N N . SER B 2 22 ? 89.505 15.970 53.121 1.00 60.71 19 SER B N 1
ATOM 5171 C CA . SER B 2 22 ? 89.189 14.852 52.240 1.00 62.40 19 SER B CA 1
ATOM 5172 C C . SER B 2 22 ? 90.289 13.800 52.267 1.00 66.63 19 SER B C 1
ATOM 5173 O O . SER B 2 22 ? 90.032 12.617 52.057 1.00 72.09 19 SER B O 1
ATOM 5176 N N . GLY B 2 23 ? 91.517 14.241 52.522 1.00 64.85 20 GLY B N 1
ATOM 5177 C CA . GLY B 2 23 ? 92.651 13.338 52.578 1.00 61.16 20 GLY B CA 1
ATOM 5178 C C . GLY B 2 23 ? 93.274 13.091 51.218 1.00 64.23 20 GLY B C 1
ATOM 5179 O O . GLY B 2 23 ? 94.195 12.286 51.086 1.00 69.42 20 GLY B O 1
ATOM 5180 N N . LEU B 2 24 ? 92.774 13.788 50.203 1.00 60.77 21 LEU B N 1
ATOM 5181 C CA . LEU B 2 24 ? 93.273 13.620 48.842 1.00 64.40 21 LEU B CA 1
ATOM 5182 C C . LEU B 2 24 ? 94.690 14.165 48.691 1.00 60.60 21 LEU B C 1
ATOM 5183 O O . LEU B 2 24 ? 95.524 13.570 48.007 1.00 55.54 21 LEU B O 1
ATOM 5188 N N . LEU B 2 25 ? 94.956 15.299 49.328 1.00 54.94 22 LEU B N 1
ATOM 5189 C CA . LEU B 2 25 ? 96.276 15.915 49.274 1.00 55.28 22 LEU B CA 1
ATOM 5190 C C . LEU B 2 25 ? 97.313 15.054 49.986 1.00 58.96 22 LEU B C 1
ATOM 5191 O O . LEU B 2 25 ? 98.432 14.885 49.501 1.00 57.51 22 LEU B O 1
ATOM 5196 N N . HIS B 2 26 ? 96.929 14.513 51.138 1.00 56.80 23 HIS B N 1
ATOM 5197 C CA . HIS B 2 26 ? 97.822 13.683 51.939 1.00 62.78 23 HIS B CA 1
ATOM 5198 C C . HIS B 2 26 ? 98.210 12.404 51.206 1.00 69.44 23 HIS B C 1
ATOM 5199 O O . HIS B 2 26 ? 99.388 12.057 51.123 1.00 76.66 23 HIS B O 1
ATOM 5206 N N . SER B 2 27 ? 97.211 11.707 50.677 1.00 68.50 24 SER B N 1
ATOM 5207 C CA . SER B 2 27 ? 97.441 10.453 49.971 1.00 66.03 24 SER B CA 1
ATOM 5208 C C . SER B 2 27 ? 98.248 10.671 48.697 1.00 64.49 24 SER B C 1
ATOM 5209 O O . SER B 2 27 ? 99.053 9.827 48.315 1.00 69.77 24 SER B O 1
ATOM 5212 N N . SER B 2 28 ? 98.035 11.809 48.045 1.00 61.94 25 SER B N 1
ATOM 5213 C CA . SER B 2 28 ? 98.784 12.138 46.839 1.00 65.98 25 SER B CA 1
ATOM 5214 C C . SER B 2 28 ? 100.245 12.439 47.156 1.00 60.18 25 SER B C 1
ATOM 5215 O O . SER B 2 28 ? 101.147 11.912 46.507 1.00 59.85 25 SER B O 1
ATOM 5218 N N . TRP B 2 29 ? 100.471 13.284 48.158 1.00 53.57 26 TRP B N 1
ATOM 5219 C CA . TRP B 2 29 ? 101.824 13.703 48.510 1.00 61.43 26 TRP B CA 1
ATOM 5220 C C . TRP B 2 29 ? 102.666 12.557 49.069 1.00 64.08 26 TRP B C 1
ATOM 5221 O O . TRP B 2 29 ? 103.875 12.503 48.843 1.00 66.04 26 TRP B O 1
ATOM 5232 N N . SER B 2 30 ? 102.027 11.646 49.796 1.00 66.48 27 SER B N 1
ATOM 5233 C CA . SER B 2 30 ? 102.739 10.525 50.401 1.00 74.90 27 SER B CA 1
ATOM 5234 C C . SER B 2 30 ? 103.265 9.578 49.328 1.00 72.11 27 SER B C 1
ATOM 5235 O O . SER B 2 30 ? 104.359 9.029 49.454 1.00 73.15 27 SER B O 1
ATOM 5238 N N . LYS B 2 31 ? 102.480 9.391 48.271 1.00 66.07 28 LYS B N 1
ATOM 5239 C CA . LYS B 2 31 ? 102.899 8.551 47.156 1.00 73.88 28 LYS B CA 1
ATOM 5240 C C . LYS B 2 31 ? 103.987 9.247 46.346 1.00 72.20 28 LYS B C 1
ATOM 5241 O O . LYS B 2 31 ? 104.838 8.592 45.744 1.00 75.82 28 LYS B O 1
ATOM 5247 N N . ILE B 2 32 ? 103.951 10.576 46.333 1.00 65.06 29 ILE B N 1
ATOM 5248 C CA . ILE B 2 32 ? 104.987 11.366 45.679 1.00 63.25 29 ILE B CA 1
ATOM 5249 C C . ILE B 2 32 ? 106.323 11.179 46.397 1.00 65.59 29 ILE B C 1
ATOM 5250 O O . ILE B 2 32 ? 107.377 11.096 45.764 1.00 66.76 29 ILE B O 1
ATOM 5255 N N . LEU B 2 33 ? 106.269 11.095 47.723 1.00 68.09 30 LEU B N 1
ATOM 5256 C CA . LEU B 2 33 ? 107.467 10.871 48.527 1.00 72.14 30 LEU B CA 1
ATOM 5257 C C . LEU B 2 33 ? 108.109 9.521 48.218 1.00 77.11 30 LEU B C 1
ATOM 5258 O O . LEU B 2 33 ? 109.326 9.366 48.317 1.00 70.47 30 LEU B O 1
ATOM 5263 N N . GLU B 2 34 ? 107.286 8.549 47.838 1.00 79.13 31 GLU B N 1
ATOM 5264 C CA . GLU B 2 34 ? 107.763 7.192 47.591 1.00 80.11 31 GLU B CA 1
ATOM 5265 C C . GLU B 2 34 ? 108.563 7.065 46.297 1.00 83.07 31 GLU B C 1
ATOM 5266 O O . GLU B 2 34 ? 109.463 6.232 46.200 1.00 87.26 31 GLU B O 1
ATOM 5272 N N . ILE B 2 35 ? 108.237 7.887 45.304 1.00 87.60 32 ILE B N 1
ATOM 5273 C CA . ILE B 2 35 ? 108.845 7.749 43.984 1.00 94.73 32 ILE B CA 1
ATOM 5274 C C . ILE B 2 35 ? 110.223 8.411 43.906 1.00 109.78 32 ILE B C 1
ATOM 5275 O O . ILE B 2 35 ? 111.024 8.087 43.029 1.00 118.16 32 ILE B O 1
ATOM 5280 N N . HIS B 2 36 ? 110.504 9.327 44.828 1.00 114.38 33 HIS B N 1
ATOM 5281 C CA . HIS B 2 36 ? 111.795 10.008 44.839 1.00 121.45 33 HIS B CA 1
ATOM 5282 C C . HIS B 2 36 ? 112.821 9.232 45.658 1.00 131.48 33 HIS B C 1
ATOM 5283 O O . HIS B 2 36 ? 114.021 9.296 45.385 1.00 133.38 33 HIS B O 1
ATOM 5290 N N . ASN B 2 37 ? 112.342 8.497 46.657 1.00 138.34 34 ASN B N 1
ATOM 5291 C CA . ASN B 2 37 ? 113.200 7.639 47.469 1.00 148.23 34 ASN B CA 1
ATOM 5292 C C . ASN B 2 37 ? 112.393 6.629 48.282 1.00 152.90 34 ASN B C 1
ATOM 5293 O O . ASN B 2 37 ? 111.605 7.014 49.147 1.00 150.72 34 ASN B O 1
ATOM 5298 N N . PRO B 2 38 ? 112.577 5.331 47.984 1.00 159.70 35 PRO B N 1
ATOM 5299 C CA . PRO B 2 38 ? 111.969 4.199 48.692 1.00 164.08 35 PRO B CA 1
ATOM 5300 C C . PRO B 2 38 ? 111.990 4.357 50.211 1.00 166.56 35 PRO B C 1
ATOM 5301 O O . PRO B 2 38 ? 110.952 4.176 50.845 1.00 167.02 35 PRO B O 1
ATOM 5305 N N . ASP B 2 55 ? 118.803 7.890 32.850 1.00 147.09 52 ASP B N 1
ATOM 5306 C CA . ASP B 2 55 ? 119.041 8.249 34.243 1.00 146.82 52 ASP B CA 1
ATOM 5307 C C . ASP B 2 55 ? 118.063 9.317 34.719 1.00 141.44 52 ASP B C 1
ATOM 5308 O O . ASP B 2 55 ? 117.143 9.034 35.486 1.00 140.29 52 ASP B O 1
ATOM 5313 N N . SER B 2 56 ? 118.270 10.546 34.258 1.00 137.26 53 SER B N 1
ATOM 5314 C CA . SER B 2 56 ? 117.449 11.672 34.685 1.00 130.28 53 SER B CA 1
ATOM 5315 C C . SER B 2 56 ? 116.381 12.023 33.653 1.00 122.04 53 SER B C 1
ATOM 5316 O O . SER B 2 56 ? 116.413 13.097 33.051 1.00 122.92 53 SER B O 1
ATOM 5319 N N . GLY B 2 57 ? 115.436 11.111 33.455 1.00 109.26 54 GLY B N 1
ATOM 5320 C CA . GLY B 2 57 ? 114.314 11.354 32.568 1.00 92.73 54 GLY B CA 1
ATOM 5321 C C . GLY B 2 57 ? 113.013 11.387 33.344 1.00 85.48 54 GLY B C 1
ATOM 5322 O O . GLY B 2 57 ? 113.006 11.649 34.547 1.00 85.50 54 GLY B O 1
ATOM 5323 N N . LEU B 2 58 ? 111.907 11.121 32.659 1.00 80.75 55 LEU B N 1
ATOM 5324 C CA . LEU B 2 58 ? 110.608 11.073 33.316 1.00 73.71 55 LEU B CA 1
ATOM 5325 C C . LEU B 2 58 ? 110.381 9.706 33.953 1.00 79.05 55 LEU B C 1
ATOM 5326 O O . LEU B 2 58 ? 110.743 8.676 33.383 1.00 86.00 55 LEU B O 1
ATOM 5331 N N . GLU B 2 59 ? 109.791 9.706 35.143 1.00 71.97 56 GLU B N 1
ATOM 5332 C CA . GLU B 2 59 ? 109.459 8.470 35.837 1.00 71.61 56 GLU B CA 1
ATOM 5333 C C . GLU B 2 59 ? 108.032 8.532 36.367 1.00 71.17 56 GLU B C 1
ATOM 5334 O O . GLU B 2 59 ? 107.538 9.607 36.709 1.00 64.65 56 GLU B O 1
ATOM 5340 N N . PHE B 2 60 ? 107.369 7.382 36.433 1.00 70.23 57 PHE B N 1
ATOM 5341 C CA . PHE B 2 60 ? 106.043 7.327 37.036 1.00 67.96 57 PHE B CA 1
ATOM 5342 C C . PHE B 2 60 ? 105.735 5.970 37.663 1.00 73.45 57 PHE B C 1
ATOM 5343 O O . PHE B 2 60 ? 106.260 4.940 37.242 1.00 76.11 57 PHE B O 1
ATOM 5351 N N . GLN B 2 61 ? 104.885 5.988 38.684 1.00 77.34 58 GLN B N 1
ATOM 5352 C CA . GLN B 2 61 ? 104.447 4.771 39.355 1.00 80.66 58 GLN B CA 1
ATOM 5353 C C . GLN B 2 61 ? 102.930 4.765 39.491 1.00 77.65 58 GLN B C 1
ATOM 5354 O O . GLN B 2 61 ? 102.317 5.805 39.727 1.00 71.06 58 GL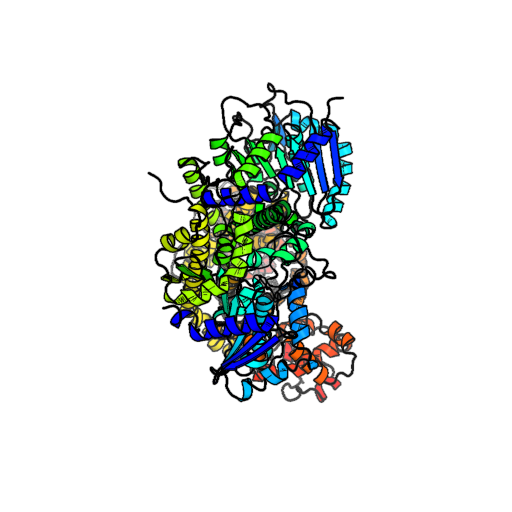N B O 1
ATOM 5360 N N . ILE B 2 62 ? 102.330 3.589 39.345 1.00 81.33 59 ILE B N 1
ATOM 5361 C CA . ILE B 2 62 ? 100.878 3.464 39.376 1.00 79.47 59 ILE B CA 1
ATOM 5362 C C . ILE B 2 62 ? 100.395 2.762 40.640 1.00 79.74 59 ILE B C 1
ATOM 5363 O O . ILE B 2 62 ? 100.785 1.629 40.918 1.00 77.96 59 ILE B O 1
ATOM 5368 N N . HIS B 2 63 ? 99.546 3.444 41.403 1.00 82.37 60 HIS B N 1
ATOM 5369 C CA . HIS B 2 63 ? 98.939 2.859 42.593 1.00 87.25 60 HIS B CA 1
ATOM 5370 C C . HIS B 2 63 ? 97.472 2.535 42.330 1.00 87.71 60 HIS B C 1
ATOM 5371 O O . HIS B 2 63 ? 96.670 3.424 42.042 1.00 87.71 60 HIS B O 1
ATOM 5378 N N . ARG B 2 64 ? 97.128 1.256 42.429 1.00 90.07 61 ARG B N 1
ATOM 5379 C CA . ARG B 2 64 ? 95.777 0.803 42.127 1.00 90.79 61 ARG B CA 1
ATOM 5380 C C . ARG B 2 64 ? 94.995 0.513 43.403 1.00 94.48 61 ARG B C 1
ATOM 5381 O O . ARG B 2 64 ? 94.894 -0.634 43.836 1.00 95.05 61 ARG B O 1
ATOM 5389 N N . GLU B 2 65 ? 94.441 1.566 43.995 1.00 97.59 62 GLU B N 1
ATOM 5390 C CA . GLU B 2 65 ? 93.706 1.457 45.250 1.00 101.87 62 GLU B CA 1
ATOM 5391 C C . GLU B 2 65 ? 92.274 0.974 45.034 1.00 103.28 62 GLU B C 1
ATOM 5392 O O . GLU B 2 65 ? 91.844 0.756 43.902 1.00 102.39 62 GLU B O 1
ATOM 5398 N N . GLU B 2 66 ? 91.542 0.815 46.132 1.00 105.56 63 GLU B N 1
ATOM 5399 C CA . GLU B 2 66 ? 90.159 0.356 46.077 1.00 110.28 63 GLU B CA 1
ATOM 5400 C C . GLU B 2 66 ? 89.231 1.440 45.539 1.00 105.56 63 GLU B C 1
ATOM 5401 O O . GLU B 2 66 ? 88.386 1.180 44.683 1.00 104.87 63 GLU B O 1
ATOM 5407 N N . LYS B 2 67 ? 89.398 2.658 46.046 1.00 102.52 64 LYS B N 1
ATOM 5408 C CA . LYS B 2 67 ? 88.533 3.771 45.674 1.00 99.21 64 LYS B CA 1
ATOM 5409 C C . LYS B 2 67 ? 88.895 4.349 44.309 1.00 97.20 64 LYS B C 1
ATOM 5410 O O . LYS B 2 67 ? 88.023 4.809 43.573 1.00 96.14 64 LYS B O 1
ATOM 5416 N N . PHE B 2 68 ? 90.181 4.322 43.975 1.00 89.74 65 PHE B N 1
ATOM 5417 C CA . PHE B 2 68 ? 90.660 4.954 42.750 1.00 80.59 65 PHE B CA 1
ATOM 5418 C C . PHE B 2 68 ? 92.000 4.393 42.282 1.00 75.60 65 PHE B C 1
ATOM 5419 O O . PHE B 2 68 ? 92.585 3.524 42.927 1.00 81.12 65 PHE B O 1
ATOM 5427 N N . THR B 2 69 ? 92.474 4.905 41.152 1.00 70.07 66 THR B N 1
ATOM 5428 C CA . THR B 2 69 ? 93.822 4.619 40.679 1.00 69.61 66 THR B CA 1
ATOM 5429 C C . THR B 2 69 ? 94.641 5.904 40.697 1.00 66.49 66 THR B C 1
ATOM 5430 O O . THR B 2 69 ? 94.209 6.931 40.173 1.00 64.70 66 THR B O 1
ATOM 5434 N N . LEU B 2 70 ? 95.818 5.846 41.310 1.00 64.63 67 LEU B N 1
ATOM 5435 C CA . LEU B 2 70 ? 96.675 7.018 41.431 1.00 63.01 67 LEU B CA 1
ATOM 5436 C C . LEU B 2 70 ? 97.934 6.862 40.582 1.00 59.93 67 LEU B C 1
ATOM 5437 O O . LEU B 2 70 ? 98.618 5.842 40.653 1.00 63.25 67 LEU B O 1
ATOM 5442 N N . VAL B 2 71 ? 98.231 7.879 39.780 1.00 57.74 68 VAL B N 1
ATOM 5443 C CA . VAL B 2 71 ? 99.448 7.893 38.978 1.00 61.13 68 VAL B CA 1
ATOM 5444 C C . VAL B 2 71 ? 100.354 9.042 39.408 1.00 58.23 68 VAL B C 1
ATOM 5445 O O . VAL B 2 71 ? 99.971 10.208 39.332 1.00 55.60 68 VAL B O 1
ATOM 5449 N N . VAL B 2 72 ? 101.555 8.705 39.867 1.00 66.27 69 VAL B N 1
ATOM 5450 C CA . VAL B 2 72 ? 102.511 9.705 40.330 1.00 61.80 69 VAL B CA 1
ATOM 5451 C C . VAL B 2 72 ? 103.597 9.955 39.294 1.00 58.32 69 VAL B C 1
ATOM 5452 O O . VAL B 2 72 ? 104.240 9.018 38.836 1.00 59.71 69 VAL B O 1
ATOM 5456 N N . PHE B 2 73 ? 103.807 11.217 38.933 1.00 56.26 70 PHE B N 1
ATOM 5457 C CA . PHE B 2 73 ? 104.867 11.572 37.994 1.00 59.97 70 PHE B CA 1
ATOM 5458 C C . PHE B 2 73 ? 106.075 12.170 38.709 1.00 65.16 70 PHE B C 1
ATOM 5459 O O . PHE B 2 73 ? 105.931 12.939 39.660 1.00 67.66 70 PHE B O 1
ATOM 5467 N N . SER B 2 74 ? 107.266 11.808 38.244 1.00 60.91 71 SER B N 1
ATOM 5468 C CA . SER B 2 74 ? 108.502 12.352 38.793 1.00 63.74 71 SER B CA 1
ATOM 5469 C C . SER B 2 74 ? 109.422 12.834 37.677 1.00 64.30 71 SER B C 1
ATOM 5470 O O . SER B 2 74 ? 109.698 12.101 36.728 1.00 69.44 71 SER B O 1
ATOM 5473 N N . ALA B 2 75 ? 109.892 14.070 37.801 1.00 62.48 72 ALA B N 1
ATOM 5474 C CA . ALA B 2 75 ? 110.759 14.673 36.796 1.00 62.56 72 ALA B CA 1
ATOM 5475 C C . ALA B 2 75 ? 112.060 15.156 37.433 1.00 72.81 72 ALA B C 1
ATOM 5476 O O . ALA B 2 75 ? 112.108 15.380 38.642 1.00 74.22 72 ALA B O 1
ATOM 5478 N N . PRO B 2 76 ? 113.124 15.310 36.625 1.00 79.08 73 PRO B N 1
ATOM 5479 C CA . PRO B 2 76 ? 114.377 15.885 37.129 1.00 75.90 73 PRO B CA 1
ATOM 5480 C C . PRO B 2 76 ? 114.179 17.313 37.646 1.00 73.04 73 PRO B C 1
ATOM 5481 O O . PRO B 2 76 ? 113.173 17.938 37.306 1.00 67.84 73 PRO B O 1
ATOM 5485 N N . PRO B 2 77 ? 115.118 17.817 38.466 1.00 78.05 74 PRO B N 1
ATOM 5486 C CA . PRO B 2 77 ? 115.003 19.158 39.055 1.00 79.96 74 PRO B CA 1
ATOM 5487 C C . PRO B 2 77 ? 114.749 20.263 38.029 1.00 81.13 74 PRO B C 1
ATOM 5488 O O . PRO B 2 77 ? 115.202 20.175 36.887 1.00 81.07 74 PRO B O 1
ATOM 5492 N N . ILE B 2 78 ? 114.022 21.293 38.450 1.00 81.90 75 ILE B N 1
ATOM 5493 C CA . ILE B 2 78 ? 113.670 22.409 37.579 1.00 85.12 75 ILE B CA 1
ATOM 5494 C C . ILE B 2 78 ? 114.887 23.234 37.173 1.00 95.08 75 ILE B C 1
ATOM 5495 O O . ILE B 2 78 ? 115.666 23.668 38.022 1.00 97.35 75 ILE B O 1
ATOM 5500 N N . CYS B 2 79 ? 115.048 23.442 35.871 1.00 102.78 76 CYS B N 1
ATOM 5501 C CA . CYS B 2 79 ? 116.076 24.341 35.365 1.00 109.98 76 CYS B CA 1
ATOM 5502 C C . CYS B 2 79 ? 115.519 25.761 35.332 1.00 113.42 76 CYS B C 1
ATOM 5503 O O . CYS B 2 79 ? 114.591 26.055 34.578 1.00 115.92 76 CYS B O 1
ATOM 5506 N N . ARG B 2 80 ? 116.088 26.634 36.156 1.00 112.24 77 ARG B N 1
ATOM 5507 C CA . ARG B 2 80 ? 115.527 27.963 36.383 1.00 107.78 77 ARG B CA 1
ATOM 5508 C C . ARG B 2 80 ? 115.646 28.899 35.180 1.00 102.36 77 ARG B C 1
ATOM 5509 O O . ARG B 2 80 ? 114.744 29.694 34.917 1.00 92.76 77 ARG B O 1
ATOM 5517 N N . SER B 2 81 ? 116.757 28.807 34.455 1.00 107.89 78 SER B N 1
ATOM 5518 C CA . SER B 2 81 ? 116.998 29.690 33.317 1.00 109.19 78 SER B CA 1
ATOM 5519 C C . SER B 2 81 ? 116.022 29.422 32.171 1.00 103.34 78 SER B C 1
ATOM 5520 O O . SER B 2 81 ? 115.778 30.293 31.336 1.00 98.28 78 SER B O 1
ATOM 5523 N N . SER B 2 82 ? 115.464 28.216 32.140 1.00 98.63 79 SER B N 1
ATOM 5524 C CA . SER B 2 82 ? 114.500 27.840 31.112 1.00 91.22 79 SER B CA 1
ATOM 5525 C C . SER B 2 82 ? 113.068 28.096 31.578 1.00 87.90 79 SER B C 1
ATOM 5526 O O . SER B 2 82 ? 112.151 27.349 31.235 1.00 80.67 79 SER B O 1
ATOM 5529 N N . SER B 2 83 ? 112.885 29.162 32.353 1.00 88.32 80 SER B N 1
ATOM 5530 C CA . SER B 2 83 ? 111.595 29.463 32.968 1.00 82.59 80 SER B CA 1
ATOM 5531 C C . SER B 2 83 ? 110.533 29.848 31.942 1.00 75.74 80 SER B C 1
ATOM 5532 O O . SER B 2 83 ? 109.416 29.333 31.976 1.00 70.68 80 SER B O 1
ATOM 5535 N N . SER B 2 84 ? 110.881 30.756 31.034 1.00 73.05 81 SER B N 1
ATOM 5536 C CA . SER B 2 84 ? 109.931 31.224 30.027 1.00 76.33 81 SER B CA 1
ATOM 5537 C C . SER B 2 84 ? 110.218 30.662 28.637 1.00 67.54 81 SER B C 1
ATOM 5538 O O . SER B 2 84 ? 109.793 31.233 27.632 1.00 62.08 81 SER B O 1
ATOM 5541 N N . ASP B 2 85 ? 110.935 29.545 28.579 1.00 62.06 82 ASP B N 1
ATOM 5542 C CA . ASP B 2 85 ? 111.156 28.856 27.312 1.00 61.27 82 ASP B CA 1
ATOM 5543 C C . ASP B 2 85 ? 109.871 28.159 26.873 1.00 55.31 82 ASP B C 1
ATOM 5544 O O . ASP B 2 85 ? 109.345 27.299 27.581 1.00 47.11 82 ASP B O 1
ATOM 5549 N N . SER B 2 86 ? 109.366 28.531 25.702 1.00 49.23 83 SER B N 1
ATOM 5550 C CA . SER B 2 86 ? 108.075 28.026 25.256 1.00 50.63 83 SER B CA 1
ATOM 5551 C C . SER B 2 86 ? 108.140 27.309 23.914 1.00 56.21 83 SER B C 1
ATOM 5552 O O . SER B 2 86 ? 109.009 27.580 23.084 1.00 55.45 83 SER B O 1
ATOM 5555 N N . THR B 2 87 ? 107.205 26.387 23.719 1.00 49.88 84 THR B N 1
ATOM 5556 C CA . THR B 2 87 ? 107.048 25.693 22.450 1.00 52.98 84 THR B CA 1
ATOM 5557 C C . THR B 2 87 ? 105.657 25.960 21.891 1.00 50.47 84 THR B C 1
ATOM 5558 O O . THR B 2 87 ? 104.655 25.696 22.554 1.00 45.61 84 THR B O 1
ATOM 5562 N N . LEU B 2 88 ? 105.600 26.487 20.673 1.00 50.61 85 LEU B N 1
ATOM 5563 C CA . LEU B 2 88 ? 104.328 26.822 20.043 1.00 47.09 85 LEU B CA 1
ATOM 5564 C C . LEU B 2 88 ? 103.689 25.599 19.392 1.00 47.27 85 LEU B C 1
ATOM 5565 O O . LEU B 2 88 ? 104.322 24.907 18.594 1.00 45.39 85 LEU B O 1
ATOM 5570 N N . LEU B 2 89 ? 102.433 25.336 19.735 1.00 46.14 86 LEU B N 1
ATOM 5571 C CA . LEU B 2 89 ? 101.705 24.212 19.157 1.00 43.90 86 LEU B CA 1
ATOM 5572 C C . LEU B 2 89 ? 100.510 24.695 18.343 1.00 45.34 86 LEU B C 1
ATOM 5573 O O . LEU B 2 89 ? 99.634 25.380 18.862 1.00 49.77 86 LEU B O 1
ATOM 5578 N N . HIS B 2 90 ? 100.483 24.329 17.065 1.00 49.07 87 HIS B N 1
ATOM 5579 C CA . HIS B 2 90 ? 99.435 24.777 16.156 1.00 56.11 87 HIS B CA 1
ATOM 5580 C C . HIS B 2 90 ? 98.548 23.606 15.742 1.00 58.49 87 HIS B C 1
ATOM 5581 O O . HIS B 2 90 ? 99.016 22.471 15.642 1.00 61.85 87 HIS B O 1
ATOM 5588 N N . VAL B 2 91 ? 97.271 23.886 15.502 1.00 50.87 88 VAL B N 1
ATOM 5589 C CA . VAL B 2 91 ? 96.313 22.855 15.112 1.00 58.91 88 VAL B CA 1
ATOM 5590 C C . VAL B 2 91 ? 96.685 22.223 13.767 1.00 59.45 88 VAL B C 1
ATOM 5591 O O . VAL B 2 91 ? 96.354 21.067 13.503 1.00 60.79 88 VAL B O 1
ATOM 5595 N N . LYS B 2 92 ? 97.390 22.979 12.929 1.00 64.76 89 LYS B N 1
ATOM 5596 C CA . LYS B 2 92 ? 97.790 22.506 11.607 1.00 76.64 89 LYS B CA 1
ATOM 5597 C C . LYS B 2 92 ? 98.995 21.577 11.702 1.00 75.94 89 LYS B C 1
ATOM 5598 O O . LYS B 2 92 ? 99.236 20.764 10.811 1.00 80.13 89 LYS B O 1
ATOM 5604 N N . ASP B 2 93 ? 99.748 21.710 12.789 1.00 74.01 90 ASP B N 1
ATOM 5605 C CA . ASP B 2 93 ? 100.975 20.948 12.980 1.00 73.04 90 ASP B CA 1
ATOM 5606 C C . ASP B 2 93 ? 100.675 19.489 13.303 1.00 74.66 90 ASP B C 1
ATOM 5607 O O . ASP B 2 93 ? 99.995 19.188 14.283 1.00 72.22 90 ASP B O 1
ATOM 5612 N N . LYS B 2 94 ? 101.194 18.587 12.475 1.00 77.76 91 LYS B N 1
ATOM 5613 C CA . LYS B 2 94 ? 100.933 17.160 12.629 1.00 76.02 91 LYS B CA 1
ATOM 5614 C C . LYS B 2 94 ? 101.671 16.556 13.825 1.00 75.50 91 LYS B C 1
ATOM 5615 O O . LYS B 2 94 ? 101.375 15.437 14.244 1.00 71.73 91 LYS B O 1
ATOM 5621 N N . GLU B 2 95 ? 102.628 17.299 14.370 1.00 74.00 92 GLU B N 1
ATOM 5622 C CA . GLU B 2 95 ? 103.378 16.840 15.534 1.00 83.93 92 GLU B CA 1
ATOM 5623 C C . GLU B 2 95 ? 102.804 17.412 16.829 1.00 81.98 92 GLU B C 1
ATOM 5624 O O . GLU B 2 95 ? 103.434 17.343 17.885 1.00 86.15 92 GLU B O 1
ATOM 5630 N N . ASN B 2 96 ? 101.604 17.977 16.737 1.00 76.93 93 ASN B N 1
ATOM 5631 C CA . ASN B 2 96 ? 100.904 18.506 17.903 1.00 67.16 93 ASN B CA 1
ATOM 5632 C C . ASN B 2 96 ? 100.022 17.433 18.533 1.00 56.35 93 ASN B C 1
ATOM 5633 O O . ASN B 2 96 ? 99.057 16.978 17.920 1.00 63.95 93 ASN B O 1
ATOM 5638 N N . PRO B 2 97 ? 100.356 17.025 19.766 1.00 52.27 94 PRO B N 1
ATOM 5639 C CA . PRO B 2 97 ? 99.632 15.966 20.477 1.00 47.88 94 PRO B CA 1
ATOM 5640 C C . PRO B 2 97 ? 98.257 16.420 20.965 1.00 47.68 94 PRO B C 1
ATOM 5641 O O . PRO B 2 97 ? 97.447 15.584 21.364 1.00 53.79 94 PRO B O 1
ATOM 5645 N N . PHE B 2 98 ? 97.998 17.724 20.926 1.00 46.55 95 PHE B N 1
ATOM 5646 C CA . PHE B 2 98 ? 96.730 18.266 21.417 1.00 56.30 95 PHE B CA 1
ATOM 5647 C C . PHE B 2 98 ? 95.922 19.019 20.354 1.00 61.21 95 PHE B C 1
ATOM 5648 O O . PHE B 2 98 ? 95.608 20.193 20.549 1.00 63.08 95 PHE B O 1
ATOM 5656 N N . PRO B 2 99 ? 95.570 18.359 19.234 1.00 54.16 96 PRO B N 1
ATOM 5657 C CA . PRO B 2 99 ? 94.819 19.117 18.228 1.00 57.91 96 PRO B CA 1
ATOM 5658 C C . PRO B 2 99 ? 93.406 19.470 18.688 1.00 56.61 96 PRO B C 1
ATOM 5659 O O . PRO B 2 99 ? 92.899 20.531 18.327 1.00 58.50 96 PRO B O 1
ATOM 5663 N N . PHE B 2 100 ? 92.790 18.603 19.488 1.00 55.37 97 PHE B N 1
ATOM 5664 C CA . PHE B 2 100 ? 91.417 18.821 19.939 1.00 52.74 97 PHE B CA 1
ATOM 5665 C C . PHE B 2 100 ? 91.340 19.853 21.059 1.00 51.69 97 PHE B C 1
ATOM 5666 O O . PHE B 2 100 ? 90.259 20.153 21.565 1.00 49.50 97 PHE B O 1
ATOM 5674 N N . LEU B 2 101 ? 92.491 20.393 21.444 1.00 46.22 98 LEU B N 1
ATOM 5675 C CA . LEU B 2 101 ? 92.547 21.408 22.486 1.00 44.80 98 LEU B CA 1
ATOM 5676 C C . LEU B 2 101 ? 92.510 22.804 21.871 1.00 46.39 98 LEU B C 1
ATOM 5677 O O . LEU B 2 101 ? 92.200 23.782 22.546 1.00 49.63 98 LEU B O 1
ATOM 5682 N N . CYS B 2 102 ? 92.822 22.889 20.582 1.00 48.49 99 CYS B N 1
ATOM 5683 C CA . CYS B 2 102 ? 92.803 24.164 19.874 1.00 52.03 99 CYS B CA 1
ATOM 5684 C C . CYS B 2 102 ? 91.376 24.606 19.560 1.00 51.52 99 CYS B C 1
ATOM 5685 O O . CYS B 2 102 ? 90.491 23.777 19.352 1.00 49.49 99 CYS B O 1
ATOM 5688 N N . SER B 2 103 ? 91.161 25.917 19.532 1.00 51.01 100 SER B N 1
ATOM 5689 C CA . SER B 2 103 ? 89.855 26.473 19.205 1.00 46.97 100 SER B CA 1
ATOM 5690 C C . SER B 2 103 ? 89.931 27.274 17.912 1.00 54.34 100 SER B C 1
ATOM 5691 O O . SER B 2 103 ? 91.014 27.475 17.362 1.00 52.09 100 SER B O 1
ATOM 5694 N N . GLU B 2 104 ? 88.779 27.728 17.429 1.00 49.52 101 GLU B N 1
ATOM 5695 C CA . GLU B 2 104 ? 88.736 28.567 16.237 1.00 57.36 101 GLU B CA 1
ATOM 5696 C C . GLU B 2 104 ? 89.441 29.892 16.506 1.00 52.87 101 GLU B C 1
ATOM 5697 O O . GLU B 2 104 ? 90.249 30.351 15.700 1.00 51.74 101 GLU B O 1
ATOM 5703 N N . ASN B 2 105 ? 89.132 30.499 17.648 1.00 49.81 102 ASN B N 1
ATOM 5704 C CA . ASN B 2 105 ? 89.763 31.754 18.043 1.00 58.46 102 ASN B CA 1
ATOM 5705 C C . ASN B 2 105 ? 91.259 31.603 18.300 1.00 52.94 102 ASN B C 1
ATOM 5706 O O . ASN B 2 105 ? 92.056 32.447 17.892 1.00 54.23 102 ASN B O 1
ATOM 5711 N N . ASN B 2 106 ? 91.633 30.528 18.988 1.00 45.81 103 ASN B N 1
ATOM 5712 C CA . ASN B 2 106 ? 93.036 30.249 19.275 1.00 47.00 103 ASN B CA 1
ATOM 5713 C C . ASN B 2 106 ? 93.491 28.936 18.651 1.00 44.52 103 ASN B C 1
ATOM 5714 O O . ASN B 2 106 ? 93.504 27.902 19.318 1.00 51.50 103 ASN B O 1
ATOM 5719 N N . PRO B 2 107 ? 93.865 28.971 17.363 1.00 46.17 104 PRO B N 1
ATOM 5720 C CA . PRO B 2 107 ? 94.333 27.768 16.667 1.00 52.31 104 PRO B CA 1
ATOM 5721 C C . PRO B 2 107 ? 95.718 27.331 17.132 1.00 51.52 104 PRO B C 1
ATOM 5722 O O . PRO B 2 107 ? 96.210 26.290 16.699 1.00 51.67 104 PRO B O 1
ATOM 5726 N N . SER B 2 108 ? 96.337 28.118 18.005 1.00 47.24 105 SER B N 1
ATOM 5727 C CA . SER B 2 108 ? 97.628 27.748 18.566 1.00 47.07 105 SER B CA 1
ATOM 5728 C C . SER B 2 108 ? 97.774 28.200 20.016 1.00 43.68 105 SER B C 1
ATOM 5729 O O . SER B 2 108 ? 97.152 29.174 20.439 1.00 46.81 105 SER B O 1
ATOM 5732 N N . PHE B 2 109 ? 98.596 27.476 20.771 1.00 45.07 106 PHE B N 1
ATOM 5733 C CA . PHE B 2 109 ? 98.947 27.856 22.136 1.00 44.57 106 PHE B CA 1
ATOM 5734 C C . PHE B 2 109 ? 100.379 27.414 22.423 1.00 46.20 106 PHE B C 1
ATOM 5735 O O . PHE B 2 109 ? 100.964 26.659 21.648 1.00 48.41 106 PHE B O 1
ATOM 5743 N N . SER B 2 110 ? 100.943 27.882 23.532 1.00 41.24 107 SER B N 1
ATOM 5744 C CA . SER B 2 110 ? 102.332 27.571 23.858 1.00 45.83 107 SER B CA 1
ATOM 5745 C C . SER B 2 110 ? 102.467 26.824 25.180 1.00 43.17 107 SER B C 1
ATOM 5746 O O . SER B 2 110 ? 101.713 27.065 26.122 1.00 45.92 107 SER B O 1
ATOM 5749 N N . LEU B 2 111 ? 103.435 25.914 25.238 1.00 43.91 108 LEU B N 1
ATOM 5750 C CA . LEU B 2 111 ? 103.685 25.126 26.441 1.00 45.22 108 LEU B CA 1
ATOM 5751 C C . LEU B 2 111 ? 105.113 25.308 26.939 1.00 46.47 108 LEU B C 1
ATOM 5752 O O . LEU B 2 111 ? 106.013 25.625 26.164 1.00 45.03 108 LEU B O 1
ATOM 5757 N N . HIS B 2 112 ? 105.312 25.103 28.238 1.00 40.66 109 HIS B N 1
ATOM 5758 C CA . HIS B 2 112 ? 106.644 25.126 28.827 1.00 38.43 109 HIS B CA 1
ATOM 5759 C C . HIS B 2 112 ? 107.514 24.042 28.195 1.00 40.00 109 HIS B C 1
ATOM 5760 O O . HIS B 2 112 ? 107.195 22.855 28.277 1.00 43.75 109 HIS B O 1
ATOM 5767 N N . THR B 2 113 ? 108.606 24.462 27.563 1.00 41.36 110 THR B N 1
ATOM 5768 C CA . THR B 2 113 ? 109.430 23.565 26.754 1.00 43.21 110 THR B CA 1
ATOM 5769 C C . THR B 2 113 ? 109.983 22.344 27.505 1.00 44.22 110 THR B C 1
ATOM 5770 O O . THR B 2 113 ? 109.852 21.224 27.010 1.00 47.66 110 THR B O 1
ATOM 5774 N N . PRO B 2 114 ? 110.598 22.540 28.692 1.00 44.39 111 PRO B N 1
ATOM 5775 C CA . PRO B 2 114 ? 111.113 21.345 29.375 1.00 45.72 111 PRO B CA 1
ATOM 5776 C C . PRO B 2 114 ? 110.012 20.345 29.723 1.00 47.48 111 PRO B C 1
ATOM 5777 O O . PRO B 2 114 ? 110.212 19.139 29.574 1.00 53.80 111 PRO B O 1
ATOM 5781 N N . ALA B 2 115 ? 108.866 20.848 30.172 1.00 42.84 112 ALA B N 1
ATOM 5782 C CA . ALA B 2 115 ? 107.726 20.000 30.501 1.00 42.16 112 ALA B CA 1
ATOM 5783 C C . ALA B 2 115 ? 107.221 19.260 29.268 1.00 48.50 112 ALA B C 1
ATOM 5784 O O . ALA B 2 115 ? 106.955 18.058 29.318 1.00 47.10 112 ALA B O 1
ATOM 5786 N N . PHE B 2 116 ? 107.098 19.984 28.160 1.00 46.08 113 PHE B N 1
ATOM 5787 C CA . PHE B 2 116 ? 106.603 19.407 26.915 1.00 42.99 113 PHE B CA 1
ATOM 5788 C C . PHE B 2 116 ? 107.573 18.378 26.342 1.00 46.15 113 PHE B C 1
ATOM 5789 O O . PHE B 2 116 ? 107.153 17.348 25.816 1.00 48.46 113 PHE B O 1
ATOM 5797 N N . ASN B 2 117 ? 108.868 18.661 26.447 1.00 46.52 114 ASN B N 1
ATOM 5798 C CA . ASN B 2 117 ? 109.895 17.753 25.945 1.00 53.44 114 ASN B CA 1
ATOM 5799 C C . ASN B 2 117 ? 109.929 16.437 26.714 1.00 54.73 114 ASN B C 1
ATOM 5800 O O . ASN B 2 117 ? 110.124 15.372 26.130 1.00 55.70 114 ASN B O 1
ATOM 5805 N N . LEU B 2 118 ? 109.742 16.517 28.028 1.00 51.98 115 LEU B N 1
ATOM 5806 C CA . LEU B 2 118 ? 109.673 15.324 28.862 1.00 55.10 115 LEU B CA 1
ATOM 5807 C C . LEU B 2 118 ? 108.435 14.504 28.512 1.00 56.58 115 LEU B C 1
ATOM 5808 O O . LEU B 2 118 ? 108.482 13.274 28.465 1.00 59.36 115 LEU B O 1
ATOM 5813 N N . PHE B 2 119 ? 107.331 15.201 28.264 1.00 52.15 116 PHE B N 1
ATOM 5814 C CA . PHE B 2 119 ? 106.071 14.563 27.910 1.00 53.01 116 PHE B CA 1
ATOM 5815 C C . PHE B 2 119 ? 106.179 13.779 26.605 1.00 54.06 116 PHE B C 1
ATOM 5816 O O . PHE B 2 119 ? 105.774 12.618 26.533 1.00 55.73 116 PHE B O 1
ATOM 5824 N N . THR B 2 120 ? 106.733 14.417 25.579 1.00 56.38 117 THR B N 1
ATOM 5825 C CA . THR B 2 120 ? 106.824 13.809 24.255 1.00 61.32 117 THR B CA 1
ATOM 5826 C C . THR B 2 120 ? 107.865 12.696 24.189 1.00 62.27 117 THR B C 1
ATOM 5827 O O . THR B 2 120 ? 107.703 11.733 23.440 1.00 66.57 117 THR B O 1
ATOM 5831 N N . SER B 2 121 ? 108.930 12.824 24.973 1.00 60.84 118 SER B N 1
ATOM 5832 C CA . SER B 2 121 ? 109.999 11.829 24.961 1.00 63.43 118 SER B CA 1
ATOM 5833 C C . SER B 2 121 ? 109.574 10.550 25.676 1.00 66.42 118 SER B C 1
ATOM 5834 O O . SER B 2 121 ? 110.291 9.550 25.658 1.00 69.01 118 SER B O 1
ATOM 5837 N N . ALA B 2 122 ? 108.406 10.589 26.308 1.00 66.46 119 ALA B N 1
ATOM 5838 C CA . ALA B 2 122 ? 107.879 9.431 27.017 1.00 66.41 119 ALA B CA 1
ATOM 5839 C C . ALA B 2 122 ? 106.592 8.931 26.368 1.00 65.97 119 ALA B C 1
ATOM 5840 O O . ALA B 2 122 ? 105.836 8.175 26.977 1.00 72.69 119 ALA B O 1
ATOM 5842 N N . SER B 2 123 ? 106.363 9.346 25.126 1.00 62.52 120 SER B N 1
ATOM 5843 C CA . SER B 2 123 ? 105.111 9.069 24.422 1.00 69.69 120 SER B CA 1
ATOM 5844 C C . SER B 2 123 ? 104.771 7.582 24.324 1.00 71.75 120 SER B C 1
ATOM 5845 O O . SER B 2 123 ? 103.599 7.216 24.240 1.00 71.41 120 SER B O 1
ATOM 5848 N N . THR B 2 124 ? 105.790 6.730 24.336 1.00 72.31 121 THR B N 1
ATOM 5849 C CA . THR B 2 124 ? 105.577 5.291 24.222 1.00 80.35 121 THR B CA 1
ATOM 5850 C C . THR B 2 124 ? 104.922 4.706 25.472 1.00 82.52 121 THR B C 1
ATOM 5851 O O . THR B 2 124 ? 103.838 4.126 25.400 1.00 88.36 121 THR B O 1
ATOM 5855 N N . SER B 2 125 ? 105.581 4.864 26.615 1.00 75.95 122 SER B N 1
ATOM 5856 C CA . SER B 2 125 ? 105.092 4.292 27.866 1.00 81.16 122 SER B CA 1
ATOM 5857 C C . SER B 2 125 ? 103.834 4.999 28.368 1.00 84.80 122 SER B C 1
ATOM 5858 O O . SER B 2 125 ? 103.062 4.431 29.142 1.00 83.09 122 SER B O 1
ATOM 5861 N N . LEU B 2 126 ? 103.632 6.237 27.928 1.00 81.78 123 LEU B N 1
ATOM 5862 C CA . LEU B 2 126 ? 102.445 6.994 28.311 1.00 73.58 123 LEU B CA 1
ATOM 5863 C C . LEU B 2 126 ? 101.237 6.582 27.473 1.00 75.80 123 LEU B C 1
ATOM 5864 O O . LEU B 2 126 ? 100.094 6.709 27.912 1.00 79.28 123 LEU B O 1
ATOM 5869 N N . THR B 2 127 ? 101.498 6.089 26.266 1.00 70.58 124 THR B N 1
ATOM 5870 C CA . THR B 2 127 ? 100.437 5.591 25.398 1.00 75.21 124 THR B CA 1
ATOM 5871 C C . THR B 2 127 ? 99.911 4.262 25.929 1.00 78.30 124 THR B C 1
ATOM 5872 O O . THR B 2 127 ? 98.707 4.002 25.912 1.00 76.42 124 THR B O 1
ATOM 5876 N N . TYR B 2 128 ? 100.830 3.428 26.404 1.00 78.51 125 TYR B N 1
ATOM 5877 C CA . TYR B 2 128 ? 100.485 2.152 27.017 1.00 84.16 125 TYR B CA 1
ATOM 5878 C C . TYR B 2 128 ? 99.634 2.375 28.263 1.00 84.85 125 TYR B C 1
ATOM 5879 O O . TYR B 2 128 ? 98.640 1.683 28.484 1.00 92.08 125 TYR B O 1
ATOM 5888 N N . LEU B 2 129 ? 100.033 3.355 29.068 1.00 75.92 126 LEU B N 1
ATOM 5889 C CA . LEU B 2 129 ? 99.323 3.692 30.296 1.00 74.61 126 LEU B CA 1
ATOM 5890 C C . LEU B 2 129 ? 97.927 4.241 30.012 1.00 75.44 126 LEU B C 1
ATOM 5891 O O . LEU B 2 129 ? 96.985 3.979 30.763 1.00 72.61 126 LEU B O 1
ATOM 5896 N N . LYS B 2 130 ? 97.798 4.999 28.926 1.00 74.30 127 LYS B N 1
ATOM 5897 C CA . LYS B 2 130 ? 96.520 5.602 28.559 1.00 73.22 127 LYS B CA 1
ATOM 5898 C C . LYS B 2 130 ? 95.454 4.539 28.317 1.00 77.31 127 LYS B C 1
ATOM 5899 O O . LYS B 2 130 ? 94.275 4.755 28.598 1.00 82.55 127 LYS B O 1
ATOM 5905 N N . SER B 2 131 ? 95.877 3.388 27.803 1.00 77.36 128 SER B N 1
ATOM 5906 C CA . SER B 2 131 ? 94.966 2.276 27.563 1.00 86.33 128 SER B CA 1
ATOM 5907 C C . SER B 2 131 ? 94.333 1.793 28.864 1.00 79.46 128 SER B C 1
ATOM 5908 O O . SER B 2 131 ? 93.114 1.645 28.953 1.00 82.24 128 SER B O 1
ATOM 5911 N N . GLU B 2 132 ? 95.168 1.555 29.870 1.00 74.23 129 GLU B N 1
ATOM 5912 C CA . GLU B 2 132 ? 94.697 1.084 31.167 1.00 81.27 129 GLU B CA 1
ATOM 5913 C C . GLU B 2 132 ? 93.789 2.106 31.846 1.00 80.92 129 GLU B C 1
ATOM 5914 O O . GLU B 2 132 ? 92.725 1.759 32.360 1.00 84.79 129 GLU B O 1
ATOM 5920 N N . LEU B 2 133 ? 94.215 3.365 31.841 1.00 71.34 130 LEU B N 1
ATOM 5921 C CA . LEU B 2 133 ? 93.482 4.429 32.520 1.00 71.56 130 LEU B CA 1
ATOM 5922 C C . LEU B 2 133 ? 92.104 4.660 31.908 1.00 75.22 130 LEU B C 1
ATOM 5923 O O . LEU B 2 133 ? 91.115 4.801 32.629 1.00 75.22 130 LEU B O 1
ATOM 5928 N N . LEU B 2 134 ? 92.042 4.700 30.580 1.00 74.01 131 LEU B N 1
ATOM 5929 C CA . LEU B 2 134 ? 90.770 4.880 29.890 1.00 71.35 131 LEU B CA 1
ATOM 5930 C C . LEU B 2 134 ? 89.842 3.704 30.161 1.00 73.39 131 LEU B C 1
ATOM 5931 O O . LEU B 2 134 ? 88.626 3.867 30.237 1.00 79.06 131 LEU B O 1
ATOM 5936 N N . GLN B 2 135 ? 90.424 2.520 30.315 1.00 73.47 132 GLN B N 1
ATOM 5937 C CA . GLN B 2 135 ? 89.648 1.325 30.615 1.00 80.40 132 GLN B CA 1
ATOM 5938 C C . GLN B 2 135 ? 89.210 1.338 32.076 1.00 81.61 132 GLN B C 1
ATOM 5939 O O . GLN B 2 135 ? 88.142 0.832 32.421 1.00 81.24 132 GLN B O 1
ATOM 5945 N N . THR B 2 136 ? 90.045 1.926 32.928 1.00 81.32 133 THR B N 1
ATOM 5946 C CA . THR B 2 136 ? 89.726 2.084 34.342 1.00 81.87 133 THR B CA 1
ATOM 5947 C C . THR B 2 136 ? 88.538 3.024 34.512 1.00 78.22 133 THR B C 1
ATOM 5948 O O . THR B 2 136 ? 87.619 2.750 35.285 1.00 79.43 133 THR B O 1
ATOM 5952 N N . LEU B 2 137 ? 88.563 4.131 33.776 1.00 70.18 134 LEU B N 1
ATOM 5953 C CA . LEU B 2 137 ? 87.482 5.108 33.816 1.00 71.98 134 LEU B CA 1
ATOM 5954 C C . LEU B 2 137 ? 86.189 4.530 33.252 1.00 83.13 134 LEU B C 1
ATOM 5955 O O . LEU B 2 137 ? 85.097 4.895 33.688 1.00 87.65 134 LEU B O 1
ATOM 5960 N N . LYS B 2 138 ? 86.319 3.630 32.281 1.00 89.85 135 LYS B N 1
ATOM 5961 C CA . LYS B 2 138 ? 85.162 2.970 31.682 1.00 90.01 135 LYS B CA 1
ATOM 5962 C C . LYS B 2 138 ? 84.434 2.099 32.700 1.00 91.89 135 LYS B C 1
ATOM 5963 O O . LYS B 2 138 ? 83.216 1.934 32.632 1.00 94.70 135 LYS B O 1
ATOM 5969 N N . SER B 2 139 ? 85.186 1.545 33.646 1.00 93.22 136 SER B N 1
ATOM 5970 C CA . SER B 2 139 ? 84.605 0.739 34.713 1.00 96.07 136 SER B CA 1
ATOM 5971 C C . SER B 2 139 ? 84.154 1.621 35.874 1.00 96.19 136 SER B C 1
ATOM 5972 O O . SER B 2 139 ? 83.900 1.131 36.976 1.00 99.14 136 SER B O 1
ATOM 5975 N N . GLU B 2 140 ? 84.063 2.922 35.608 1.00 90.78 137 GLU B N 1
ATOM 5976 C CA . GLU B 2 140 ? 83.639 3.922 36.588 1.00 91.82 137 GLU B CA 1
ATOM 5977 C C . GLU B 2 140 ? 84.514 3.920 37.837 1.00 87.66 137 GLU B C 1
ATOM 5978 O O . GLU B 2 140 ? 84.050 4.224 38.935 1.00 92.96 137 GLU B O 1
ATOM 5984 N N . LYS B 2 141 ? 85.784 3.574 37.658 1.00 79.67 138 LYS B N 1
ATOM 5985 C CA . LYS B 2 141 ? 86.766 3.693 38.724 1.00 75.91 138 LYS B CA 1
ATOM 5986 C C . LYS B 2 141 ? 87.596 4.946 38.485 1.00 78.60 138 LYS B C 1
ATOM 5987 O O . LYS B 2 141 ? 88.372 5.006 37.533 1.00 81.46 138 LYS B O 1
ATOM 5993 N N . PRO B 2 142 ? 87.422 5.959 39.347 1.00 76.55 139 PRO B N 1
ATOM 5994 C CA . PRO B 2 142 ? 88.049 7.278 39.188 1.00 70.84 139 PRO B CA 1
ATOM 5995 C C . PRO B 2 142 ? 89.577 7.222 39.145 1.00 64.28 139 PRO B C 1
ATOM 5996 O O . PRO B 2 142 ? 90.174 6.236 39.574 1.00 61.83 139 PRO B O 1
ATOM 6000 N N . VAL B 2 143 ? 90.195 8.279 38.625 1.00 59.19 140 VAL B N 1
ATOM 6001 C CA . VAL B 2 143 ? 91.637 8.294 38.399 1.00 57.35 140 VAL B CA 1
ATOM 6002 C C . VAL B 2 143 ? 92.269 9.616 38.835 1.00 56.78 140 VAL B C 1
ATOM 6003 O O . VAL B 2 143 ? 91.755 10.690 38.523 1.00 50.68 140 VAL B O 1
ATOM 6007 N N . ILE B 2 144 ? 93.379 9.524 39.564 1.00 56.46 141 ILE B N 1
ATOM 6008 C CA . ILE B 2 144 ? 94.132 10.701 39.983 1.00 54.55 141 ILE B CA 1
ATOM 6009 C C . ILE B 2 144 ? 95.538 10.699 39.392 1.00 50.08 141 ILE B C 1
ATOM 6010 O O . ILE B 2 144 ? 96.238 9.688 39.440 1.00 56.25 141 ILE B O 1
ATOM 6015 N N . ILE B 2 145 ? 95.943 11.832 38.830 1.00 47.76 142 ILE B N 1
ATOM 6016 C CA . ILE B 2 145 ? 97.309 12.007 38.353 1.00 53.45 142 ILE B CA 1
ATOM 6017 C C . ILE B 2 145 ? 97.972 13.104 39.173 1.00 53.15 142 ILE B C 1
ATOM 6018 O O . ILE B 2 145 ? 97.409 14.185 39.333 1.00 51.33 142 ILE B O 1
ATOM 6023 N N . THR B 2 146 ? 99.161 12.832 39.700 1.00 60.62 143 THR B N 1
ATOM 6024 C CA . THR B 2 146 ? 99.820 13.800 40.568 1.00 60.97 143 THR B CA 1
ATOM 6025 C C . THR B 2 146 ? 101.326 13.891 40.344 1.00 60.07 143 THR B C 1
ATOM 6026 O O . THR B 2 146 ? 101.938 13.015 39.731 1.00 61.11 143 THR B O 1
ATOM 6030 N N . GLY B 2 147 ? 101.914 14.968 40.853 1.00 56.59 144 GLY B N 1
ATOM 6031 C CA . GLY B 2 147 ? 103.341 15.194 40.737 1.00 45.63 144 GLY B CA 1
ATOM 6032 C C . GLY B 2 147 ? 103.740 16.497 41.398 1.00 45.28 144 GLY B C 1
ATOM 6033 O O . GLY B 2 147 ? 102.917 17.398 41.557 1.00 43.65 144 GLY B O 1
ATOM 6034 N N . ALA B 2 148 ? 105.005 16.593 41.791 1.00 45.65 145 ALA B N 1
ATOM 6035 C CA . ALA B 2 148 ? 105.533 17.814 42.385 1.00 46.99 145 ALA B CA 1
ATOM 6036 C C . ALA B 2 148 ? 106.484 18.508 41.419 1.00 50.52 145 ALA B C 1
ATOM 6037 O O . ALA B 2 148 ? 107.183 17.848 40.647 1.00 50.67 145 ALA B O 1
ATOM 6039 N N . ALA B 2 149 ? 106.502 19.838 41.473 1.00 44.68 146 ALA B N 1
ATOM 6040 C CA . ALA B 2 149 ? 107.362 20.656 40.618 1.00 47.61 146 ALA B CA 1
ATOM 6041 C C . ALA B 2 149 ? 107.157 20.343 39.136 1.00 52.27 146 ALA B C 1
ATOM 6042 O O . ALA B 2 149 ? 106.039 20.420 38.625 1.00 48.71 146 ALA B O 1
ATOM 6044 N N . LEU B 2 150 ? 108.241 19.987 38.454 1.00 43.32 147 LEU B N 1
ATOM 6045 C CA . LEU B 2 150 ? 108.188 19.719 37.022 1.00 48.87 147 LEU B CA 1
ATOM 6046 C C . LEU B 2 150 ? 107.439 18.421 36.729 1.00 51.55 147 LEU B C 1
ATOM 6047 O O . LEU B 2 150 ? 106.864 18.254 35.653 1.00 52.94 147 LEU B O 1
ATOM 6052 N N . GLY B 2 151 ? 107.446 17.507 37.694 1.00 47.42 148 GLY B N 1
ATOM 6053 C CA . GLY B 2 151 ? 106.685 16.278 37.578 1.00 45.64 148 GLY B CA 1
ATOM 6054 C C . GLY B 2 151 ? 105.200 16.578 37.547 1.00 48.89 148 GLY B C 1
ATOM 6055 O O . GLY B 2 151 ? 104.429 15.892 36.877 1.00 49.92 148 GLY B O 1
ATOM 6056 N N . GLY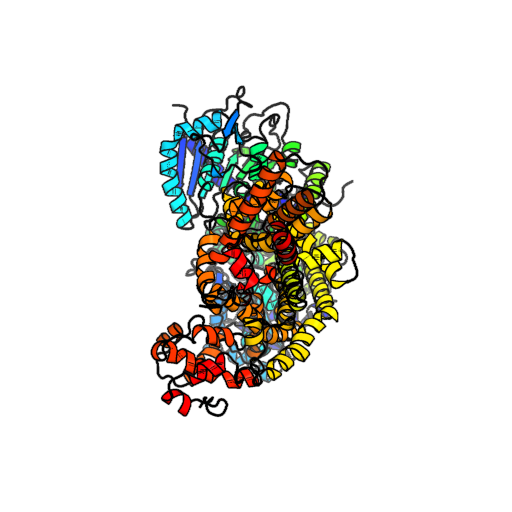 B 2 152 ? 104.802 17.615 38.278 1.00 44.37 149 GLY B N 1
ATOM 6057 C CA . GLY B 2 152 ? 103.423 18.064 38.276 1.00 42.48 149 GLY B CA 1
ATOM 6058 C C . GLY B 2 152 ? 103.046 18.693 36.949 1.00 41.42 149 GLY B C 1
ATOM 6059 O O . GLY B 2 152 ? 101.902 18.590 36.505 1.00 46.63 149 GLY B O 1
ATOM 6060 N N . SER B 2 153 ? 104.014 19.349 36.316 1.00 40.24 150 SER B N 1
ATOM 6061 C CA . SER B 2 153 ? 103.804 19.956 35.006 1.00 46.50 150 SER B CA 1
ATOM 6062 C C . SER B 2 153 ? 103.517 18.886 33.959 1.00 42.89 150 SER B C 1
ATOM 6063 O O . SER B 2 153 ? 102.570 19.004 33.181 1.00 48.11 150 SER B O 1
ATOM 6066 N N . VAL B 2 154 ? 104.341 17.842 33.950 1.00 45.85 151 VAL B N 1
ATOM 6067 C CA . VAL B 2 154 ? 104.153 16.723 33.035 1.00 51.62 151 VAL B CA 1
ATOM 6068 C C . VAL B 2 154 ? 102.852 15.998 33.360 1.00 53.96 151 VAL B C 1
ATOM 6069 O O . VAL B 2 154 ? 102.132 15.555 32.463 1.00 51.96 151 VAL B O 1
ATOM 6073 N N . ALA B 2 155 ? 102.555 15.892 34.651 1.00 54.79 152 ALA B N 1
ATOM 6074 C CA . ALA B 2 155 ? 101.308 15.295 35.112 1.00 52.38 152 ALA B CA 1
ATOM 6075 C C . ALA B 2 155 ? 100.110 16.049 34.546 1.00 48.93 152 ALA B C 1
ATOM 6076 O O . ALA B 2 155 ? 99.110 15.444 34.157 1.00 47.87 152 ALA B O 1
ATOM 6078 N N . SER B 2 156 ? 100.223 17.372 34.497 1.00 41.22 153 SER B N 1
ATOM 6079 C CA . SER B 2 156 ? 99.170 18.212 33.942 1.00 46.71 153 SER B CA 1
ATOM 6080 C C . SER B 2 156 ? 99.031 18.009 32.438 1.00 49.45 153 SER B C 1
ATOM 6081 O O . SER B 2 156 ? 97.919 17.924 31.915 1.00 47.83 153 SER B O 1
ATOM 6084 N N . LEU B 2 157 ? 100.165 17.936 31.748 1.00 45.67 154 LEU B N 1
ATOM 6085 C CA . LEU B 2 157 ? 100.167 17.698 30.310 1.00 46.97 154 LEU B CA 1
ATOM 6086 C C . LEU B 2 157 ? 99.548 16.345 29.990 1.00 47.40 154 LEU B C 1
ATOM 6087 O O . LEU B 2 157 ? 98.816 16.201 29.009 1.00 44.26 154 LEU B O 1
ATOM 6092 N N . TYR B 2 158 ? 99.841 15.356 30.827 1.00 46.25 155 TYR B N 1
ATOM 6093 C CA . TYR B 2 158 ? 99.310 14.016 30.628 1.00 48.04 155 TYR B CA 1
ATOM 6094 C C . TYR B 2 158 ? 97.800 13.992 30.845 1.00 48.67 155 TYR B C 1
ATOM 6095 O O . TYR B 2 158 ? 97.078 13.261 30.167 1.00 46.64 155 TYR B O 1
ATOM 6104 N N . THR B 2 159 ? 97.328 14.799 31.789 1.00 49.87 156 THR B N 1
ATOM 6105 C CA . THR B 2 159 ? 95.901 14.888 32.069 1.00 48.90 156 THR B CA 1
ATOM 6106 C C . THR B 2 159 ? 95.163 15.534 30.900 1.00 51.42 156 THR B C 1
ATOM 6107 O O . THR B 2 159 ? 94.094 15.072 30.498 1.00 53.17 156 THR B O 1
ATOM 6111 N N . LEU B 2 160 ? 95.745 16.601 30.358 1.00 48.22 157 LEU B N 1
ATOM 6112 C CA . LEU B 2 160 ? 95.200 17.261 29.176 1.00 42.26 157 LEU B CA 1
ATOM 6113 C C . LEU B 2 160 ? 95.113 16.286 28.009 1.00 45.66 157 LEU B C 1
ATOM 6114 O O . LEU B 2 160 ? 94.177 16.334 27.211 1.00 48.58 157 LEU B O 1
ATOM 6119 N N . TRP B 2 161 ? 96.096 15.395 27.925 1.00 51.90 158 TRP B N 1
ATOM 6120 C CA . TRP B 2 161 ? 96.161 14.420 26.847 1.00 53.81 158 TRP B CA 1
ATOM 6121 C C . TRP B 2 161 ? 95.089 13.347 27.000 1.00 55.30 158 TRP B C 1
ATOM 6122 O O . TRP B 2 161 ? 94.524 12.880 26.013 1.00 59.38 158 TRP B O 1
ATOM 6133 N N . LEU B 2 162 ? 94.818 12.953 28.241 1.00 50.74 159 LEU B N 1
ATOM 6134 C CA . LEU B 2 162 ? 93.767 11.982 28.522 1.00 51.04 159 LEU B CA 1
ATOM 6135 C C . LEU B 2 162 ? 92.394 12.545 28.169 1.00 48.33 159 LEU B C 1
ATOM 6136 O O . LEU B 2 162 ? 91.505 11.815 27.731 1.00 51.10 159 LEU B O 1
ATOM 6141 N N . LEU B 2 163 ? 92.233 13.851 28.361 1.00 46.95 160 LEU B N 1
ATOM 6142 C CA . LEU B 2 163 ? 90.962 14.523 28.118 1.00 52.23 160 LEU B CA 1
ATOM 6143 C C . LEU B 2 163 ? 90.744 14.834 26.639 1.00 59.29 160 LEU B C 1
ATOM 6144 O O . LEU B 2 163 ? 89.719 15.402 26.260 1.00 59.24 160 LEU B O 1
ATOM 6149 N N . GLU B 2 164 ? 91.707 14.455 25.807 1.00 56.34 161 GLU B N 1
ATOM 6150 C CA . GLU B 2 164 ? 91.664 14.786 24.388 1.00 48.78 161 GLU B CA 1
ATOM 6151 C C . GLU B 2 164 ? 90.505 14.110 23.660 1.00 59.99 161 GLU B C 1
ATOM 6152 O O . GLU B 2 164 ? 89.826 14.734 22.845 1.00 63.55 161 GLU B O 1
ATOM 6158 N N . THR B 2 165 ? 90.282 12.834 23.955 1.00 63.50 162 THR B N 1
ATOM 6159 C CA . THR B 2 165 ? 89.242 12.068 23.276 1.00 72.40 162 THR B CA 1
ATOM 6160 C C . THR B 2 165 ? 88.306 11.372 24.258 1.00 76.82 162 THR B C 1
ATOM 6161 O O . THR B 2 165 ? 87.444 10.595 23.851 1.00 78.67 162 THR B O 1
ATOM 6165 N N . ILE B 2 166 ? 88.478 11.655 25.546 1.00 86.48 163 ILE B N 1
ATOM 6166 C CA . ILE B 2 166 ? 87.740 10.954 26.595 1.00 91.24 163 ILE B CA 1
ATOM 6167 C C . ILE B 2 166 ? 86.223 11.102 26.443 1.00 94.79 163 ILE B C 1
ATOM 6168 O O . ILE B 2 166 ? 85.729 12.104 25.921 1.00 96.12 163 ILE B O 1
ATOM 6173 N N . GLU B 2 167 ? 85.492 10.079 26.877 1.00 96.20 164 GLU B N 1
ATOM 6174 C CA . GLU B 2 167 ? 84.036 10.122 26.889 1.00 99.00 164 GLU B CA 1
ATOM 6175 C C . GLU B 2 167 ? 83.546 11.026 28.016 1.00 96.86 164 GLU B C 1
ATOM 6176 O O . GLU B 2 167 ? 83.860 10.793 29.183 1.00 98.49 164 GLU B O 1
ATOM 6182 N N . PRO B 2 168 ? 82.775 12.068 27.665 1.00 93.91 165 PRO B N 1
ATOM 6183 C CA . PRO B 2 168 ? 82.268 13.062 28.620 1.00 90.53 165 PRO B CA 1
ATOM 6184 C C . PRO B 2 168 ? 81.342 12.472 29.684 1.00 89.34 165 PRO B C 1
ATOM 6185 O O . PRO B 2 168 ? 81.109 13.111 30.709 1.00 85.36 165 PRO B O 1
ATOM 6189 N N . THR B 2 169 ? 80.821 11.274 29.442 1.00 91.28 166 THR B N 1
ATOM 6190 C CA . THR B 2 169 ? 79.951 10.611 30.407 1.00 90.99 166 THR B CA 1
ATOM 6191 C C . THR B 2 169 ? 80.771 10.007 31.544 1.00 89.66 166 THR B C 1
ATOM 6192 O O . THR B 2 169 ? 80.314 9.933 32.686 1.00 91.31 166 THR B O 1
ATOM 6196 N N . LEU B 2 170 ? 81.989 9.583 31.221 1.00 87.08 167 LEU B N 1
ATOM 6197 C CA . LEU B 2 170 ? 82.890 8.993 32.204 1.00 82.47 167 LEU B CA 1
ATOM 6198 C C . LEU B 2 170 ? 83.267 9.988 33.293 1.00 74.35 167 LEU B C 1
ATOM 6199 O O . LEU B 2 170 ? 83.230 11.200 33.082 1.00 71.87 167 LEU B O 1
ATOM 6204 N N . LYS B 2 171 ? 83.627 9.465 34.460 1.00 69.11 168 LYS B N 1
ATOM 6205 C CA . LYS B 2 171 ? 84.107 10.299 35.551 1.00 62.41 168 LYS B CA 1
ATOM 6206 C C . LYS B 2 171 ? 85.405 10.977 35.136 1.00 63.96 168 LYS B C 1
ATOM 6207 O O . LYS B 2 171 ? 86.338 10.320 34.672 1.00 65.48 168 LYS B O 1
ATOM 6213 N N . ARG B 2 172 ? 85.455 12.294 35.288 1.00 59.56 169 ARG B N 1
ATOM 6214 C CA . ARG B 2 172 ? 86.632 13.052 34.892 1.00 64.33 169 ARG B CA 1
ATOM 6215 C C . ARG B 2 172 ? 87.808 12.781 35.821 1.00 67.61 169 ARG B C 1
ATOM 6216 O O . ARG B 2 172 ? 87.640 12.716 37.040 1.00 65.89 169 ARG B O 1
ATOM 6224 N N . PRO B 2 173 ? 89.008 12.617 35.244 1.00 61.08 170 PRO B N 1
ATOM 6225 C CA . PRO B 2 173 ? 90.222 12.448 36.045 1.00 58.18 170 PRO B CA 1
ATOM 6226 C C . PRO B 2 173 ? 90.544 13.716 36.827 1.00 58.71 170 PRO B C 1
ATOM 6227 O O . PRO B 2 173 ? 90.067 14.795 36.474 1.00 49.01 170 PRO B O 1
ATOM 6231 N N . LEU B 2 174 ? 91.335 13.580 37.884 1.00 54.56 171 LEU B N 1
ATOM 6232 C CA . LEU B 2 174 ? 91.742 14.726 38.682 1.00 53.15 171 LEU B CA 1
ATOM 6233 C C . LEU B 2 174 ? 93.261 14.834 38.711 1.00 55.40 171 LEU B C 1
ATOM 6234 O O . LEU B 2 174 ? 93.952 13.878 39.061 1.00 53.23 171 LEU B O 1
ATOM 6239 N N . CYS B 2 175 ? 93.777 15.997 38.330 1.00 51.67 172 CYS B N 1
ATOM 6240 C CA . CYS B 2 175 ? 95.212 16.238 38.388 1.00 43.27 172 CYS B CA 1
ATOM 6241 C C . CYS B 2 175 ? 95.549 17.138 39.565 1.00 44.84 172 CYS B C 1
ATOM 6242 O O . CYS B 2 175 ? 95.068 18.267 39.652 1.00 46.06 172 CYS B O 1
ATOM 6245 N N . ILE B 2 176 ? 96.372 16.625 40.473 1.00 49.71 173 ILE B N 1
ATOM 6246 C CA . ILE B 2 176 ? 96.817 17.390 41.630 1.00 45.88 173 ILE B CA 1
ATOM 6247 C C . ILE B 2 176 ? 98.318 17.633 41.559 1.00 45.48 173 ILE B C 1
ATOM 6248 O O . ILE B 2 176 ? 99.102 16.690 41.540 1.00 49.85 173 ILE B O 1
ATOM 6253 N N . THR B 2 177 ? 98.718 18.899 41.519 1.00 48.34 174 THR B N 1
ATOM 6254 C CA . THR B 2 177 ? 100.136 19.234 41.473 1.00 45.94 174 THR B CA 1
ATOM 6255 C C . THR B 2 177 ? 100.572 19.959 42.741 1.00 50.75 174 THR B C 1
ATOM 6256 O O . THR B 2 177 ? 99.775 20.644 43.383 1.00 43.58 174 THR B O 1
ATOM 6260 N N . PHE B 2 178 ? 101.844 19.801 43.095 1.00 47.45 175 PHE B N 1
ATOM 6261 C CA . PHE B 2 178 ? 102.408 20.474 44.258 1.00 46.30 175 PHE B CA 1
ATOM 6262 C C . PHE B 2 178 ? 103.605 21.329 43.860 1.00 46.04 175 PHE B C 1
ATOM 6263 O O . PHE B 2 178 ? 104.623 20.804 43.409 1.00 47.27 175 PHE B O 1
ATOM 6271 N N . GLY B 2 179 ? 103.480 22.642 44.027 1.00 40.19 176 GLY B N 1
ATOM 6272 C CA . GLY B 2 179 ? 104.569 23.561 43.743 1.00 39.85 176 GLY B CA 1
ATOM 6273 C C . GLY B 2 179 ? 105.092 23.481 42.320 1.00 45.68 176 GLY B C 1
ATOM 6274 O O . GLY B 2 179 ? 106.295 23.581 42.084 1.00 45.47 176 GLY B O 1
ATOM 6275 N N . SER B 2 180 ? 104.185 23.295 41.368 1.00 40.51 177 SER B N 1
ATOM 6276 C CA . SER B 2 180 ? 104.566 23.213 39.964 1.00 46.10 177 SER B CA 1
ATOM 6277 C C . SER B 2 180 ? 104.690 24.598 39.344 1.00 46.51 177 SER B C 1
ATOM 6278 O O . SER B 2 180 ? 103.939 25.507 39.697 1.00 43.94 177 SER B O 1
ATOM 6281 N N . PRO B 2 181 ? 105.641 24.763 38.412 1.00 43.17 178 PRO B N 1
ATOM 6282 C CA . PRO B 2 181 ? 105.716 26.011 37.648 1.00 42.73 178 PRO B CA 1
ATOM 6283 C C . PRO B 2 181 ? 104.537 26.117 36.688 1.00 46.03 178 PRO B C 1
ATOM 6284 O O . PRO B 2 181 ? 103.797 25.146 36.519 1.00 43.25 178 PRO B O 1
ATOM 6288 N N . LEU B 2 182 ? 104.355 27.278 36.072 1.00 40.05 179 LEU B N 1
ATOM 6289 C CA . LEU B 2 182 ? 103.284 27.437 35.103 1.00 35.21 179 LEU B CA 1
ATOM 6290 C C . LEU B 2 182 ? 103.593 26.620 33.855 1.00 44.96 179 LEU B C 1
ATOM 6291 O O . LEU B 2 182 ? 104.750 26.290 33.589 1.00 36.58 179 LEU B O 1
ATOM 6296 N N . ILE B 2 183 ? 102.551 26.294 33.097 1.00 40.30 180 ILE B N 1
ATOM 6297 C CA . ILE B 2 183 ? 102.652 25.289 32.044 1.00 40.86 180 ILE B CA 1
ATOM 6298 C C . ILE B 2 183 ? 102.236 25.814 30.668 1.00 42.01 180 ILE B C 1
ATOM 6299 O O . ILE B 2 183 ? 102.891 25.530 29.661 1.00 41.09 180 ILE B O 1
ATOM 6304 N N . GLY B 2 184 ? 101.150 26.579 30.628 1.00 35.77 181 GLY B N 1
ATOM 6305 C CA . GLY B 2 184 ? 100.648 27.119 29.378 1.00 34.58 181 GLY B CA 1
ATOM 6306 C C . GLY B 2 184 ? 100.679 28.633 29.336 1.00 40.14 181 GLY B C 1
ATOM 6307 O O . GLY B 2 184 ? 100.925 29.287 30.348 1.00 43.06 181 GLY B O 1
ATOM 6308 N N . ASP B 2 185 ? 100.424 29.194 28.159 1.00 38.62 182 ASP B N 1
ATOM 6309 C CA . ASP B 2 185 ? 100.426 30.642 27.991 1.00 35.86 182 ASP B CA 1
ATOM 6310 C C . ASP B 2 185 ? 99.012 31.217 28.028 1.00 39.72 182 ASP B C 1
ATOM 6311 O O . ASP B 2 185 ? 98.057 30.526 28.389 1.00 37.60 182 ASP B O 1
ATOM 6316 N N . ALA B 2 186 ? 98.891 32.485 27.647 1.00 43.46 183 ALA B N 1
ATOM 6317 C CA . ALA B 2 186 ? 97.606 33.176 27.648 1.00 40.10 183 ALA B CA 1
ATOM 6318 C C . ALA B 2 186 ? 96.618 32.508 26.702 1.00 45.42 183 ALA B C 1
ATOM 6319 O O . ALA B 2 186 ? 95.423 32.431 26.991 1.00 42.56 183 ALA B O 1
ATOM 6321 N N . SER B 2 187 ? 97.124 32.023 25.574 1.00 40.12 184 SER B N 1
ATOM 6322 C CA . SER B 2 187 ? 96.283 31.361 24.583 1.00 45.54 184 SER B CA 1
ATOM 6323 C C . SER B 2 187 ? 95.633 30.104 25.153 1.00 44.03 184 SER B C 1
ATOM 6324 O O . SER B 2 187 ? 94.437 29.880 24.974 1.00 39.94 184 SER B O 1
ATOM 6327 N N . LEU B 2 188 ? 96.425 29.286 25.838 1.00 39.85 185 LEU B N 1
ATOM 6328 C CA . LEU B 2 188 ? 95.905 28.071 26.454 1.00 44.13 185 LEU B CA 1
ATOM 6329 C C . LEU B 2 188 ? 94.954 28.406 27.599 1.00 45.43 185 LEU B C 1
ATOM 6330 O O . LEU B 2 188 ? 93.938 27.735 27.789 1.00 44.06 185 LEU B O 1
ATOM 6335 N N . GLN B 2 189 ? 95.290 29.446 28.356 1.00 42.94 186 GLN B N 1
ATOM 6336 C CA . GLN B 2 189 ? 94.438 29.905 29.447 1.00 39.09 186 GLN B CA 1
ATOM 6337 C C . GLN B 2 189 ? 93.059 30.287 28.929 1.00 44.89 186 GLN B C 1
ATOM 6338 O O . GLN B 2 189 ? 92.040 29.919 29.514 1.00 43.00 186 GLN B O 1
ATOM 6344 N N . GLN B 2 190 ? 93.039 31.022 27.822 1.00 45.02 187 GLN B N 1
ATOM 6345 C CA . GLN B 2 190 ? 91.795 31.481 27.221 1.00 44.08 187 GLN B CA 1
ATOM 6346 C C . GLN B 2 190 ? 90.958 30.304 26.723 1.00 50.86 187 GLN B C 1
ATOM 6347 O O . GLN B 2 190 ? 89.730 30.325 26.806 1.00 51.62 187 GLN B O 1
ATOM 6353 N N . ILE B 2 191 ? 91.630 29.278 26.213 1.00 47.07 188 ILE B N 1
ATOM 6354 C CA . ILE B 2 191 ? 90.952 28.073 25.749 1.00 47.30 188 ILE B CA 1
ATOM 6355 C C . ILE B 2 191 ? 90.322 27.304 26.907 1.00 45.65 188 ILE B C 1
ATOM 6356 O O . ILE B 2 191 ? 89.121 27.028 26.906 1.00 45.65 188 ILE B O 1
ATOM 6361 N N . LEU B 2 192 ? 91.144 26.966 27.894 1.00 44.91 189 LEU B N 1
ATOM 6362 C CA . LEU B 2 192 ? 90.694 26.184 29.039 1.00 45.28 189 LEU B CA 1
ATOM 6363 C C . LEU B 2 192 ? 89.623 26.923 29.835 1.00 48.36 189 LEU B C 1
ATOM 6364 O O . LEU B 2 192 ? 88.816 26.306 30.524 1.00 47.84 189 LEU B O 1
ATOM 6369 N N . GLU B 2 193 ? 89.616 28.246 29.717 1.00 49.14 190 GLU B N 1
ATOM 6370 C CA . GLU B 2 193 ? 88.592 29.085 30.329 1.00 49.20 190 GLU B CA 1
ATOM 6371 C C . GLU B 2 193 ? 87.206 28.720 29.801 1.00 55.78 190 GLU B C 1
ATOM 6372 O O . GLU B 2 193 ? 86.193 28.933 30.468 1.00 48.83 190 GLU B O 1
ATOM 6378 N N . ASN B 2 194 ? 87.173 28.169 28.592 1.00 54.84 191 ASN B N 1
ATOM 6379 C CA . ASN B 2 194 ? 85.924 27.760 27.968 1.00 56.69 191 ASN B CA 1
ATOM 6380 C C . ASN B 2 194 ? 85.852 26.249 27.780 1.00 51.82 191 ASN B C 1
ATOM 6381 O O . ASN B 2 194 ? 85.374 25.763 26.755 1.00 53.14 191 ASN B O 1
ATOM 6386 N N . SER B 2 195 ? 86.327 25.509 28.776 1.00 50.23 192 SER B N 1
ATOM 6387 C CA . SER B 2 195 ? 86.384 24.057 28.681 1.00 50.72 192 SER B CA 1
ATOM 6388 C C . SER B 2 195 ? 86.164 23.389 30.028 1.00 52.96 192 SER B C 1
ATOM 6389 O O . SER B 2 195 ? 86.570 23.913 31.065 1.00 45.30 192 SER B O 1
ATOM 6392 N N . VAL B 2 196 ? 85.537 22.217 29.997 1.00 52.83 193 VAL B N 1
ATOM 6393 C CA . VAL B 2 196 ? 85.320 21.415 31.195 1.00 48.04 193 VAL B CA 1
ATOM 6394 C C . VAL B 2 196 ? 86.654 20.905 31.751 1.00 49.66 193 VAL B C 1
ATOM 6395 O O . VAL B 2 196 ? 86.764 20.575 32.934 1.00 53.81 193 VAL B O 1
ATOM 6399 N N . ARG B 2 197 ? 87.670 20.868 30.892 1.00 47.39 194 ARG B N 1
ATOM 6400 C CA . ARG B 2 197 ? 88.999 20.396 31.272 1.00 47.93 194 ARG B CA 1
ATOM 6401 C C . ARG B 2 197 ? 89.598 21.215 32.412 1.00 43.49 194 ARG B C 1
ATOM 6402 O O . ARG B 2 197 ? 90.376 20.702 33.213 1.00 44.97 194 ARG B O 1
ATOM 6410 N N . ASN B 2 198 ? 89.229 22.490 32.477 1.00 41.20 195 ASN B N 1
ATOM 6411 C CA . ASN B 2 198 ? 89.774 23.401 33.475 1.00 45.58 195 ASN B CA 1
ATOM 6412 C C . ASN B 2 198 ? 89.412 22.990 34.900 1.00 44.00 195 ASN B C 1
ATOM 6413 O O . ASN B 2 198 ? 90.095 23.364 35.852 1.00 42.99 195 ASN B O 1
ATOM 6418 N N . SER B 2 199 ? 88.339 22.217 35.039 1.00 47.37 196 SER B N 1
ATOM 6419 C CA . SER B 2 199 ? 87.880 21.767 36.349 1.00 44.93 196 SER B CA 1
ATOM 6420 C C . SER B 2 199 ? 88.517 20.440 36.748 1.00 48.11 196 SER B C 1
ATOM 6421 O O . SER B 2 199 ? 88.089 19.805 37.711 1.00 50.27 196 SER B O 1
ATOM 6424 N N . CYS B 2 200 ? 89.534 20.024 36.003 1.00 42.46 197 CYS B N 1
ATOM 6425 C CA . CYS B 2 200 ? 90.222 18.771 36.289 1.00 44.48 197 CYS B CA 1
ATOM 6426 C C . CYS B 2 200 ? 91.592 19.010 36.911 1.00 49.84 197 CYS B C 1
ATOM 6427 O O . CYS B 2 200 ? 92.381 18.078 37.062 1.00 51.50 197 CYS B O 1
ATOM 6430 N N . PHE B 2 201 ? 91.873 20.255 37.277 1.00 43.68 198 PHE B N 1
ATOM 6431 C CA . PHE B 2 201 ? 93.201 20.606 37.762 1.00 43.51 198 PHE B CA 1
ATOM 6432 C C . PHE B 2 201 ? 93.168 21.300 39.115 1.00 46.86 198 PHE B C 1
ATOM 6433 O O . PHE B 2 201 ? 92.488 22.311 39.297 1.00 45.32 198 PHE B O 1
ATOM 6441 N N . LEU B 2 202 ? 93.912 20.738 40.061 1.00 43.28 199 LEU B N 1
ATOM 6442 C CA . LEU B 2 202 ? 94.069 21.330 41.382 1.00 42.40 199 LEU B CA 1
ATOM 6443 C C . LEU B 2 202 ? 95.545 21.593 41.643 1.00 42.20 199 LEU B C 1
ATOM 6444 O O . LEU B 2 202 ? 96.307 20.672 41.938 1.00 44.57 199 LEU B O 1
ATOM 6449 N N . HIS B 2 203 ? 95.949 22.853 41.521 1.00 45.99 200 HIS B N 1
ATOM 6450 C CA . HIS B 2 203 ? 97.346 23.224 41.705 1.00 38.36 200 HIS B CA 1
ATOM 6451 C C . HIS B 2 203 ? 97.597 23.719 43.122 1.00 42.80 200 HIS B C 1
ATOM 6452 O O . HIS B 2 203 ? 97.215 24.833 43.480 1.00 41.32 200 HIS B O 1
ATOM 6459 N N . VAL B 2 204 ? 98.238 22.880 43.929 1.00 42.67 201 VAL B N 1
ATOM 6460 C CA . VAL B 2 204 ? 98.560 23.241 45.302 1.00 42.85 201 VAL B CA 1
ATOM 6461 C C . VAL B 2 204 ? 99.849 24.054 45.358 1.00 39.13 201 VAL B C 1
ATOM 6462 O O . VAL B 2 204 ? 100.897 23.609 44.891 1.00 39.49 201 VAL B O 1
ATOM 6466 N N . VAL B 2 205 ? 99.761 25.255 45.919 1.00 38.75 202 VAL B N 1
ATOM 6467 C CA . VAL B 2 205 ? 100.932 26.100 46.101 1.00 39.96 202 VAL B CA 1
ATOM 6468 C C . VAL B 2 205 ? 100.952 26.689 47.505 1.00 46.90 202 VAL B C 1
ATOM 6469 O O . VAL B 2 205 ? 99.904 26.902 48.117 1.00 48.92 202 VAL B O 1
ATOM 6473 N N . SER B 2 206 ? 102.151 26.940 48.017 1.00 44.02 203 SER B N 1
ATOM 6474 C CA . SER B 2 206 ? 102.306 27.649 49.278 1.00 47.38 203 SER B CA 1
ATOM 6475 C C . SER B 2 206 ? 101.993 29.124 49.068 1.00 50.33 203 SER B C 1
ATOM 6476 O O . SER B 2 206 ? 102.210 29.658 47.983 1.00 47.17 203 SER B O 1
ATOM 6479 N N . ALA B 2 207 ? 101.490 29.784 50.106 1.00 50.58 204 ALA B N 1
ATOM 6480 C CA . ALA B 2 207 ? 101.163 31.205 50.015 1.00 53.58 204 ALA B CA 1
ATOM 6481 C C . ALA B 2 207 ? 102.415 32.057 49.829 1.00 53.31 204 ALA B C 1
ATOM 6482 O O . ALA B 2 207 ? 102.334 33.216 49.420 1.00 58.81 204 ALA B O 1
ATOM 6484 N N . GLN B 2 208 ? 103.570 31.475 50.137 1.00 50.98 205 GLN B N 1
ATOM 6485 C CA . GLN B 2 208 ? 104.850 32.153 49.974 1.00 54.13 205 GLN B CA 1
ATOM 6486 C C . GLN B 2 208 ? 105.400 32.012 48.556 1.00 51.16 205 GLN B C 1
ATOM 6487 O O . GLN B 2 208 ? 106.375 32.669 48.194 1.00 52.62 205 GLN B O 1
ATOM 6493 N N . THR B 2 209 ? 104.767 31.158 47.757 1.00 44.26 206 THR B N 1
ATOM 6494 C CA . THR B 2 209 ? 105.225 30.896 46.395 1.00 52.10 206 THR B CA 1
ATOM 6495 C C . THR B 2 209 ? 104.964 32.075 45.460 1.00 53.79 206 THR B C 1
ATOM 6496 O O . THR B 2 209 ? 103.866 32.632 45.430 1.00 48.00 206 THR B O 1
ATOM 6500 N N . ARG B 2 210 ? 105.987 32.452 44.701 1.00 47.80 207 ARG B N 1
ATOM 6501 C CA . ARG B 2 210 ? 105.844 33.482 43.682 1.00 46.72 207 ARG B CA 1
ATOM 6502 C C . ARG B 2 210 ? 106.295 32.953 42.328 1.00 50.63 207 ARG B C 1
ATOM 6503 O O . ARG B 2 210 ? 107.230 32.154 42.244 1.00 50.33 207 ARG B O 1
ATOM 6511 N N . ILE B 2 211 ? 105.619 33.398 41.272 1.00 47.40 208 ILE B N 1
ATOM 6512 C CA . ILE B 2 211 ? 105.913 32.953 39.914 1.00 44.17 208 ILE B CA 1
ATOM 6513 C C . ILE B 2 211 ? 106.013 34.133 38.951 1.00 47.13 208 ILE B C 1
ATOM 6514 O O . ILE B 2 211 ? 105.124 34.984 38.910 1.00 53.97 208 ILE B O 1
ATOM 6519 N N . LYS B 2 212 ? 107.097 34.187 38.183 1.00 46.93 209 LYS B N 1
ATOM 6520 C CA . LYS B 2 212 ? 107.209 35.170 37.113 1.00 53.44 209 LYS B CA 1
ATOM 6521 C C . LYS B 2 212 ? 106.218 34.808 36.010 1.00 51.55 209 LYS B C 1
ATOM 6522 O O . LYS B 2 212 ? 106.404 33.822 35.297 1.00 62.05 209 LYS B O 1
ATOM 6528 N N . MET B 2 213 ? 105.158 35.600 35.886 1.00 40.75 210 MET B N 1
ATOM 6529 C CA . MET B 2 213 ? 104.097 35.311 34.927 1.00 43.80 210 MET B CA 1
ATOM 6530 C C . MET B 2 213 ? 104.109 36.262 33.733 1.00 53.29 210 MET B C 1
ATOM 6531 O O . MET B 2 213 ? 103.061 36.756 33.318 1.00 60.55 210 MET B O 1
ATOM 6536 N N . ASP B 2 214 ? 105.288 36.512 33.175 1.00 54.82 211 ASP B N 1
ATOM 6537 C CA . ASP B 2 214 ? 105.396 37.416 32.035 1.00 71.21 211 ASP B CA 1
ATOM 6538 C C . ASP B 2 214 ? 104.913 36.760 30.741 1.00 66.57 211 ASP B C 1
ATOM 6539 O O . ASP B 2 214 ? 104.300 37.420 29.903 1.00 68.46 211 ASP B O 1
ATOM 6544 N N . PHE B 2 215 ? 105.176 35.466 30.580 1.00 56.89 212 PHE B N 1
ATOM 6545 C CA . PHE B 2 215 ? 104.688 34.754 29.405 1.00 51.13 212 PHE B CA 1
ATOM 6546 C C . PHE B 2 215 ? 103.656 33.686 29.763 1.00 45.31 212 PHE B C 1
ATOM 6547 O O . PHE B 2 215 ? 102.547 33.684 29.229 1.00 46.98 212 PHE B O 1
ATOM 6555 N N . PHE B 2 216 ? 104.022 32.774 30.658 1.00 46.17 213 PHE B N 1
ATOM 6556 C CA . PHE B 2 216 ? 103.125 31.688 31.033 1.00 44.03 213 PHE B CA 1
ATOM 6557 C C . PHE B 2 216 ? 102.068 32.157 32.029 1.00 48.19 213 PHE B C 1
ATOM 6558 O O . PHE B 2 216 ? 102.324 33.028 32.860 1.00 44.36 213 PHE B O 1
ATOM 6566 N N . LYS B 2 217 ? 100.876 31.577 31.923 1.00 40.47 214 LYS B N 1
ATOM 6567 C CA . LYS B 2 217 ? 99.727 32.010 32.709 1.00 38.92 214 LYS B CA 1
ATOM 6568 C C . LYS B 2 217 ? 99.069 30.827 33.418 1.00 40.56 214 LYS B C 1
ATOM 6569 O O . LYS B 2 217 ? 99.158 29.691 32.951 1.00 40.80 214 LYS B O 1
ATOM 6575 N N . PRO B 2 218 ? 98.410 31.089 34.557 1.00 40.44 215 PRO B N 1
ATOM 6576 C CA . PRO B 2 218 ? 97.752 30.015 35.309 1.00 38.03 215 PRO B CA 1
ATOM 6577 C C . PRO B 2 218 ? 96.457 29.521 34.668 1.00 40.49 215 PRO B C 1
ATOM 6578 O O . PRO B 2 218 ? 95.686 30.316 34.132 1.00 41.69 215 PRO B O 1
ATOM 6582 N N . PHE B 2 219 ? 96.237 28.211 34.718 1.00 39.50 216 PHE B N 1
ATOM 6583 C CA . PHE B 2 219 ? 94.934 27.639 34.400 1.00 45.15 216 PHE B CA 1
ATOM 6584 C C . PHE B 2 219 ? 94.542 26.656 35.497 1.00 46.38 216 PHE B C 1
ATOM 6585 O O . PHE B 2 219 ? 95.382 26.241 36.295 1.00 51.50 216 PHE B O 1
ATOM 6593 N N . GLY B 2 220 ? 93.268 26.279 35.530 1.00 41.79 217 GLY B N 1
ATOM 6594 C CA . GLY B 2 220 ? 92.782 25.346 36.530 1.00 41.81 217 GLY B CA 1
ATOM 6595 C C . GLY B 2 220 ? 92.542 26.007 37.874 1.00 43.11 217 GLY B C 1
ATOM 6596 O O . GLY B 2 220 ? 92.639 27.227 38.003 1.00 46.62 217 GLY B O 1
ATOM 6597 N N . THR B 2 221 ? 92.225 25.195 38.879 1.00 41.27 218 THR B N 1
ATOM 6598 C CA . THR B 2 221 ? 91.947 25.701 40.217 1.00 38.19 218 THR B CA 1
ATOM 6599 C C . THR B 2 221 ? 93.201 25.650 41.078 1.00 40.50 218 THR B C 1
ATOM 6600 O O . THR B 2 221 ? 93.922 24.651 41.078 1.00 43.35 218 THR B O 1
ATOM 6604 N N . PHE B 2 222 ? 93.462 26.732 41.804 1.00 36.76 219 PHE B N 1
ATOM 6605 C CA . PHE B 2 222 ? 94.623 26.801 42.682 1.00 42.75 219 PHE B CA 1
ATOM 6606 C C . PHE B 2 222 ? 94.234 26.691 44.149 1.00 46.63 219 PHE B C 1
ATOM 6607 O O . PHE B 2 222 ? 93.315 27.365 44.615 1.00 47.86 219 PHE B O 1
ATOM 6615 N N . LEU B 2 223 ? 94.936 25.826 44.871 1.00 44.64 220 LEU B N 1
ATOM 6616 C CA . LEU B 2 223 ? 94.778 25.742 46.312 1.00 45.74 220 LEU B CA 1
ATOM 6617 C C . LEU B 2 223 ? 95.964 26.427 46.971 1.00 45.67 220 LEU B C 1
ATOM 6618 O O . LEU B 2 223 ? 97.082 25.913 46.944 1.00 41.50 220 LEU B O 1
ATOM 6623 N N . ILE B 2 224 ? 95.715 27.598 47.546 1.00 48.39 221 ILE B N 1
ATOM 6624 C CA . ILE B 2 224 ? 96.773 28.402 48.139 1.00 47.06 221 ILE B CA 1
ATOM 6625 C C . ILE B 2 224 ? 96.836 28.183 49.647 1.00 51.36 221 ILE B C 1
ATOM 6626 O O . ILE B 2 224 ? 95.880 28.469 50.367 1.00 42.67 221 ILE B O 1
ATOM 6631 N N . CYS B 2 225 ? 97.971 27.674 50.115 1.00 47.17 222 CYS B N 1
ATOM 6632 C CA . CYS B 2 225 ? 98.094 27.213 51.493 1.00 49.94 222 CYS B CA 1
ATOM 6633 C C . CYS B 2 225 ? 98.839 28.193 52.388 1.00 50.51 222 CYS B C 1
ATOM 6634 O O . CYS B 2 225 ? 99.974 28.575 52.105 1.00 53.93 222 CYS B O 1
ATOM 6637 N N . PHE B 2 226 ? 98.185 28.586 53.476 1.00 47.60 223 PHE B N 1
ATOM 6638 C CA . PHE B 2 226 ? 98.790 29.431 54.498 1.00 53.77 223 PHE B CA 1
ATOM 6639 C C . PHE B 2 226 ? 99.079 28.576 55.727 1.00 58.04 223 PHE B C 1
ATOM 6640 O O . PHE B 2 226 ? 98.721 27.399 55.767 1.00 55.49 223 PHE B O 1
ATOM 6648 N N . ASP B 2 227 ? 99.726 29.164 56.727 1.00 63.14 224 ASP B N 1
ATOM 6649 C CA . ASP B 2 227 ? 99.963 28.461 57.983 1.00 70.74 224 ASP B CA 1
ATOM 6650 C C . ASP B 2 227 ? 98.645 28.149 58.681 1.00 73.26 224 ASP B C 1
ATOM 6651 O O . ASP B 2 227 ? 98.493 27.095 59.296 1.00 79.06 224 ASP B O 1
ATOM 6656 N N . SER B 2 228 ? 97.693 29.071 58.570 1.00 73.61 225 SER B N 1
ATOM 6657 C CA . SER B 2 228 ? 96.442 28.982 59.318 1.00 79.41 225 SER B CA 1
ATOM 6658 C C . SER B 2 228 ? 95.269 28.476 58.485 1.00 74.93 225 SER B C 1
ATOM 6659 O O . SER B 2 228 ? 94.116 28.583 58.903 1.00 78.30 225 SER B O 1
ATOM 6662 N N . GLY B 2 229 ? 95.559 27.929 57.310 1.00 73.24 226 GLY B N 1
ATOM 6663 C CA . GLY B 2 229 ? 94.517 27.392 56.452 1.00 67.65 226 GLY B CA 1
ATOM 6664 C C . GLY B 2 229 ? 94.784 27.592 54.973 1.00 66.41 226 GLY B C 1
ATOM 6665 O O . GLY B 2 229 ? 95.848 28.067 54.582 1.00 65.98 226 GLY B O 1
ATOM 6666 N N . CYS B 2 230 ? 93.810 27.228 54.146 1.00 65.39 227 CYS B N 1
ATOM 6667 C CA . CYS B 2 230 ? 93.964 27.341 52.702 1.00 64.19 227 CYS B CA 1
ATOM 6668 C C . CYS B 2 230 ? 92.677 27.806 52.030 1.00 58.27 227 CYS B C 1
ATOM 6669 O O . CYS B 2 230 ? 91.598 27.740 52.617 1.00 53.49 227 CYS B O 1
ATOM 6672 N N . VAL B 2 231 ? 92.801 28.264 50.789 1.00 56.20 228 VAL B N 1
ATOM 6673 C CA . VAL B 2 231 ? 91.658 28.763 50.035 1.00 53.76 228 VAL B CA 1
ATOM 6674 C C . VAL B 2 231 ? 91.742 28.322 48.576 1.00 48.65 228 VAL B C 1
ATOM 6675 O O . VAL B 2 231 ? 92.823 28.308 47.984 1.00 45.49 228 VAL B O 1
ATOM 6679 N N . CYS B 2 232 ? 90.605 27.935 48.005 1.00 48.61 229 CYS B N 1
ATOM 6680 C CA . CYS B 2 232 ? 90.543 27.587 46.590 1.00 49.34 229 CYS B CA 1
ATOM 6681 C C . CYS B 2 232 ? 90.231 28.806 45.741 1.00 50.67 229 CYS B C 1
ATOM 6682 O O . CYS B 2 232 ? 89.207 29.458 45.933 1.00 55.95 229 CYS B O 1
ATOM 6685 N N . ILE B 2 233 ? 91.121 29.109 44.803 1.00 47.82 230 ILE B N 1
ATOM 6686 C CA . ILE B 2 233 ? 90.897 30.191 43.855 1.00 49.27 230 ILE B CA 1
ATOM 6687 C C . ILE B 2 233 ? 90.795 29.619 42.449 1.00 56.73 230 ILE B C 1
ATOM 6688 O O . ILE B 2 233 ? 91.723 28.965 41.973 1.00 54.06 230 ILE B O 1
ATOM 6693 N N . GLU B 2 234 ? 89.665 29.859 41.792 1.00 58.72 231 GLU B N 1
ATOM 6694 C CA . GLU B 2 234 ? 89.463 29.409 40.418 1.00 60.04 231 GLU B CA 1
ATOM 6695 C C . GLU B 2 234 ? 89.724 30.549 39.440 1.00 53.16 231 GLU B C 1
ATOM 6696 O O . GLU B 2 234 ? 90.158 30.331 38.309 1.00 58.30 231 GLU B O 1
ATOM 6702 N N . ASP B 2 235 ? 89.446 31.767 39.892 1.00 48.77 232 ASP B N 1
ATOM 6703 C CA . ASP B 2 235 ? 89.654 32.968 39.095 1.00 46.52 232 ASP B CA 1
ATOM 6704 C C . ASP B 2 235 ? 91.140 33.165 38.802 1.00 49.84 232 ASP B C 1
ATOM 6705 O O . ASP B 2 235 ? 91.922 33.477 39.701 1.00 46.24 232 ASP B O 1
ATOM 6710 N N . HIS B 2 236 ? 91.522 32.994 37.539 1.00 45.88 233 HIS B N 1
ATOM 6711 C CA A HIS B 2 236 ? 92.925 33.046 37.144 0.44 42.49 233 HIS B CA 1
ATOM 6712 C CA B HIS B 2 236 ? 92.931 33.044 37.153 0.56 42.70 233 HIS B CA 1
ATOM 6713 C C . HIS B 2 236 ? 93.511 34.453 37.246 1.00 40.02 233 HIS B C 1
ATOM 6714 O O . HIS B 2 236 ? 94.722 34.622 37.367 1.00 42.20 233 HIS B O 1
ATOM 6727 N N . VAL B 2 237 ? 92.651 35.464 37.194 1.00 42.84 234 VAL B N 1
ATOM 6728 C CA . VAL B 2 237 ? 93.108 36.837 37.384 1.00 48.62 234 VAL B CA 1
ATOM 6729 C C . VAL B 2 237 ? 93.559 37.035 38.833 1.00 53.03 234 VAL B C 1
ATOM 6730 O O . VAL B 2 237 ? 94.588 37.661 39.099 1.00 54.91 234 VAL B O 1
ATOM 6734 N N . ALA B 2 238 ? 92.785 36.481 39.764 1.00 43.04 235 ALA B N 1
ATOM 6735 C CA . ALA B 2 238 ? 93.096 36.566 41.188 1.00 46.56 235 ALA B CA 1
ATOM 6736 C C . ALA B 2 238 ? 94.359 35.782 41.532 1.00 42.40 235 ALA B C 1
ATOM 6737 O O . ALA B 2 238 ? 95.194 36.250 42.306 1.00 46.54 235 ALA B O 1
ATOM 6739 N N . VAL B 2 239 ? 94.487 34.588 40.958 1.00 41.52 236 VAL B N 1
ATOM 6740 C CA . VAL B 2 239 ? 95.684 33.770 41.138 1.00 43.20 236 VAL B CA 1
ATOM 6741 C C . VAL B 2 239 ? 96.918 34.546 40.700 1.00 41.19 236 VAL B C 1
ATOM 6742 O O . VAL B 2 239 ? 97.954 34.516 41.365 1.00 42.14 236 VAL B O 1
ATOM 6746 N N . THR B 2 240 ? 96.788 35.250 39.581 1.00 44.70 237 THR B N 1
ATOM 6747 C CA . THR B 2 240 ? 97.858 36.097 39.072 1.00 44.07 237 THR B CA 1
ATOM 6748 C C . THR B 2 240 ? 98.208 37.186 40.080 1.00 49.65 237 THR B C 1
ATOM 6749 O O . THR B 2 240 ? 99.373 37.380 40.410 1.00 53.50 237 THR B O 1
ATOM 6753 N N . GLU B 2 241 ? 97.193 37.884 40.577 1.00 47.61 238 GLU B N 1
ATOM 6754 C CA . GLU B 2 241 ? 97.399 38.942 41.560 1.00 49.88 238 GLU B CA 1
ATOM 6755 C C . GLU B 2 241 ? 98.081 38.418 42.821 1.00 51.09 238 GLU B C 1
ATOM 6756 O O . GLU B 2 241 ? 98.899 39.108 43.429 1.00 47.84 238 GLU B O 1
ATOM 6762 N N . LEU B 2 242 ? 97.747 37.190 43.201 1.00 49.68 239 LEU B N 1
ATOM 6763 C CA . LEU B 2 242 ? 98.234 36.614 44.448 1.00 45.41 239 LEU B CA 1
ATOM 6764 C C . LEU B 2 242 ? 99.623 35.991 44.329 1.00 51.76 239 LEU B C 1
ATOM 6765 O O . LEU B 2 242 ? 100.398 36.012 45.283 1.00 51.14 239 LEU B O 1
ATOM 6770 N N . LEU B 2 243 ? 99.943 35.441 43.162 1.00 48.71 240 LEU B N 1
ATOM 6771 C CA . LEU B 2 243 ? 101.155 34.638 43.034 1.00 43.95 240 LEU B CA 1
ATOM 6772 C C . LEU B 2 243 ? 102.223 35.222 42.108 1.00 43.22 240 LEU B C 1
ATOM 6773 O O . LEU B 2 243 ? 103.358 34.751 42.110 1.00 46.24 240 LEU B O 1
ATOM 6778 N N . ASN B 2 244 ? 101.872 36.232 41.315 1.00 45.20 241 ASN B N 1
ATOM 6779 C CA . ASN B 2 244 ? 102.846 36.821 40.397 1.00 48.72 241 ASN B CA 1
ATOM 6780 C C . ASN B 2 244 ? 103.937 37.554 41.160 1.00 48.10 241 ASN B C 1
ATOM 6781 O O . ASN B 2 244 ? 103.663 38.234 42.147 1.00 55.39 241 ASN B O 1
ATOM 6786 N N . GLY B 2 245 ? 105.174 37.408 40.700 1.00 45.89 242 GLY B N 1
ATOM 6787 C CA . GLY B 2 245 ? 106.303 38.054 41.341 1.00 50.81 242 GLY B CA 1
ATOM 6788 C C . GLY B 2 245 ? 107.460 38.268 40.386 1.00 57.08 242 GLY B C 1
ATOM 6789 O O . GLY B 2 245 ? 107.367 37.943 39.203 1.00 49.84 242 GLY B O 1
ATOM 6790 N N . VAL B 2 246 ? 108.553 38.819 40.903 1.00 60.56 243 VAL B N 1
ATOM 6791 C CA . VAL B 2 246 ? 109.737 39.084 40.096 1.00 58.70 243 VAL B CA 1
ATOM 6792 C C . VAL B 2 246 ? 110.786 37.998 40.309 1.00 58.36 243 VAL B C 1
ATOM 6793 O O . VAL B 2 246 ? 111.935 38.135 39.888 1.00 64.46 243 VAL B O 1
ATOM 6797 N N . HIS B 2 247 ? 110.380 36.917 40.965 1.00 53.84 244 HIS B N 1
ATOM 6798 C CA . HIS B 2 247 ? 111.289 35.817 41.254 1.00 58.64 244 HIS B CA 1
ATOM 6799 C C . HIS B 2 247 ? 110.545 34.493 41.387 1.00 54.45 244 HIS B C 1
ATOM 6800 O O . HIS B 2 247 ? 109.579 34.386 42.141 1.00 54.98 244 HIS B O 1
ATOM 6807 N N . ASP B 2 248 ? 110.999 33.487 40.647 1.00 53.00 245 ASP B N 1
ATOM 6808 C CA . ASP B 2 248 ? 110.448 32.143 40.766 1.00 51.60 245 ASP B CA 1
ATOM 6809 C C . ASP B 2 248 ? 110.958 31.470 42.039 1.00 56.47 245 ASP B C 1
ATOM 6810 O O . ASP B 2 248 ? 112.133 31.119 42.142 1.00 56.88 245 ASP B O 1
ATOM 6815 N N . SER B 2 249 ? 110.069 31.292 43.009 1.00 51.24 246 SER B N 1
ATOM 6816 C CA . SER B 2 249 ? 110.454 30.699 44.284 1.00 64.16 246 SER B CA 1
ATOM 6817 C C . SER B 2 249 ? 110.632 29.192 44.149 1.00 74.83 246 SER B C 1
ATOM 6818 O O . SER B 2 249 ? 109.959 28.549 43.344 1.00 72.54 246 SER B O 1
ATOM 6821 N N . GLY B 2 250 ? 111.539 28.634 44.943 1.00 90.48 247 GLY B N 1
ATOM 6822 C CA . GLY B 2 250 ? 111.820 27.212 44.894 1.00 92.18 247 GLY B CA 1
ATOM 6823 C C . GLY B 2 250 ? 110.704 26.366 45.476 1.00 87.06 247 GLY B C 1
ATOM 6824 O O . GLY B 2 250 ? 109.720 26.889 45.999 1.00 80.77 247 GLY B O 1
ATOM 6825 N N . LEU B 2 251 ? 110.860 25.051 45.381 1.00 85.36 248 LEU B N 1
ATOM 6826 C CA . LEU B 2 251 ? 109.877 24.126 45.927 1.00 83.26 248 LEU B CA 1
ATOM 6827 C C . LEU B 2 251 ? 109.993 24.044 47.446 1.00 77.13 248 LEU B C 1
ATOM 6828 O O . LEU B 2 251 ? 111.076 23.809 47.984 1.00 73.61 248 LEU B O 1
ATOM 6833 N N . VAL B 2 252 ? 108.877 24.248 48.135 1.00 70.15 249 VAL B N 1
ATOM 6834 C CA . VAL B 2 252 ? 108.853 24.112 49.584 1.00 73.60 249 VAL B CA 1
ATOM 6835 C C . VAL B 2 252 ? 108.541 22.669 49.954 1.00 74.99 249 VAL B C 1
ATOM 6836 O O . VAL B 2 252 ? 108.179 21.864 49.095 1.00 79.60 249 VAL B O 1
ATOM 6840 N N . ASP B 2 253 ? 108.691 22.341 51.232 1.00 70.27 250 ASP B N 1
ATOM 6841 C CA . ASP B 2 253 ? 108.370 21.005 51.715 1.00 70.37 250 ASP B CA 1
ATOM 6842 C C . ASP B 2 253 ? 106.886 20.909 52.048 1.00 63.72 250 ASP B C 1
ATOM 6843 O O . ASP B 2 253 ? 106.443 21.401 53.087 1.00 67.21 250 ASP B O 1
ATOM 6848 N N . TYR B 2 254 ? 106.121 20.272 51.164 1.00 56.83 251 TYR B N 1
ATOM 6849 C CA . TYR B 2 254 ? 104.673 20.204 51.325 1.00 53.10 251 TYR B CA 1
ATOM 6850 C C . TYR B 2 254 ? 104.267 19.173 52.368 1.00 64.72 251 TYR B C 1
ATOM 6851 O O . TYR B 2 254 ? 103.090 19.052 52.707 1.00 69.91 251 TYR B O 1
ATOM 6860 N N . SER B 2 255 ? 105.246 18.435 52.882 1.00 63.47 252 SER B N 1
ATOM 6861 C CA . SER B 2 255 ? 105.018 17.601 54.053 1.00 68.64 252 SER B CA 1
ATOM 6862 C C . SER B 2 255 ? 104.667 18.509 55.223 1.00 66.17 252 SER B C 1
ATOM 6863 O O . SER B 2 255 ? 103.731 18.245 55.977 1.00 70.98 252 SER B O 1
ATOM 6866 N N . GLN B 2 256 ? 105.422 19.596 55.349 1.00 60.23 253 GLN B N 1
ATOM 6867 C CA . GLN B 2 256 ? 105.214 20.570 56.412 1.00 67.45 253 GLN B CA 1
ATOM 6868 C C . GLN B 2 256 ? 103.983 21.430 56.141 1.00 66.92 253 GLN B C 1
ATOM 6869 O O . GLN B 2 256 ? 103.263 21.806 57.066 1.00 71.69 253 GLN B O 1
ATOM 6875 N N . VAL B 2 257 ? 103.750 21.739 54.869 1.00 59.12 254 VAL B N 1
ATOM 6876 C CA 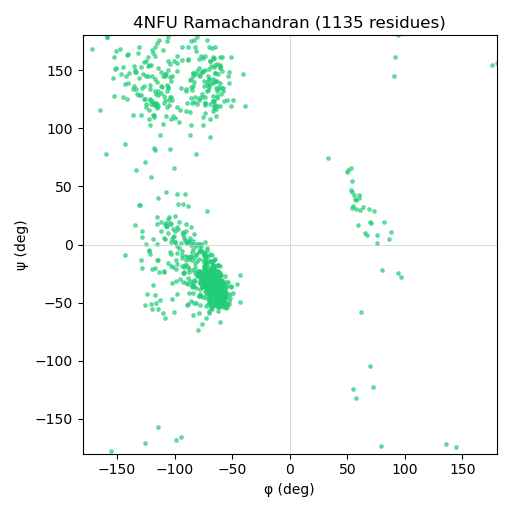. VAL B 2 257 ? 102.590 22.527 54.467 1.00 59.32 254 VAL B CA 1
ATOM 6877 C C . VAL B 2 257 ? 101.288 21.837 54.867 1.00 59.82 254 VAL B C 1
ATOM 6878 O O . VAL B 2 257 ? 100.404 22.455 55.462 1.00 57.82 254 VAL B O 1
ATOM 6882 N N . LEU B 2 258 ? 101.183 20.552 54.543 1.00 61.43 255 LEU B N 1
ATOM 6883 C CA . LEU B 2 258 ? 100.005 19.768 54.897 1.00 67.41 255 LEU B CA 1
ATOM 6884 C C . LEU B 2 258 ? 99.878 19.609 56.408 1.00 74.19 255 LEU B C 1
ATOM 6885 O O . LEU B 2 258 ? 98.770 19.609 56.946 1.00 77.11 255 LEU B O 1
ATOM 6890 N N . ASN B 2 259 ? 101.015 19.473 57.086 1.00 73.17 256 ASN B N 1
ATOM 6891 C CA . ASN B 2 259 ? 101.035 19.369 58.542 1.00 74.11 256 ASN B CA 1
ATOM 6892 C C . ASN B 2 259 ? 100.420 20.592 59.211 1.00 67.85 256 ASN B C 1
ATOM 6893 O O . ASN B 2 259 ? 99.663 20.471 60.173 1.00 74.36 256 ASN B O 1
ATOM 6898 N N . ARG B 2 260 ? 100.747 21.770 58.691 1.00 66.51 257 ARG B N 1
ATOM 6899 C CA . ARG B 2 260 ? 100.225 23.017 59.234 1.00 74.02 257 ARG B CA 1
ATOM 6900 C C . ARG B 2 260 ? 98.756 23.212 58.866 1.00 80.63 257 ARG B C 1
ATOM 6901 O O . ARG B 2 260 ? 98.037 23.959 59.531 1.00 85.38 257 ARG B O 1
ATOM 6909 N N . LEU B 2 261 ? 98.314 22.535 57.810 1.00 70.67 258 LEU B N 1
ATOM 6910 C CA . LEU B 2 261 ? 96.908 22.569 57.420 1.00 68.12 258 LEU B CA 1
ATOM 6911 C C . LEU B 2 261 ? 96.067 21.700 58.347 1.00 73.72 258 LEU B C 1
ATOM 6912 O O . LEU B 2 261 ? 94.904 22.003 58.608 1.00 78.94 258 LEU B O 1
ATOM 6917 N N . ASP B 2 262 ? 96.658 20.614 58.836 1.00 75.65 259 ASP B N 1
ATOM 6918 C CA . ASP B 2 262 ? 95.975 19.728 59.774 1.00 80.92 259 ASP B CA 1
ATOM 6919 C C . ASP B 2 262 ? 95.830 20.397 61.136 1.00 83.83 259 ASP B C 1
ATOM 6920 O O . ASP B 2 262 ? 94.828 20.214 61.828 1.00 84.97 259 ASP B O 1
ATOM 6925 N N . GLN B 2 263 ? 96.842 21.172 61.512 1.00 85.68 260 GLN B N 1
ATOM 6926 C CA . GLN B 2 263 ? 96.811 21.931 62.756 1.00 93.60 260 GLN B CA 1
ATOM 6927 C C . GLN B 2 263 ? 95.885 23.134 62.618 1.00 98.85 260 GLN B C 1
ATOM 6928 O O . GLN B 2 263 ? 95.441 23.708 63.612 1.00 101.76 260 GLN B O 1
ATOM 6934 N N . SER B 2 264 ? 95.601 23.507 61.374 1.00 97.86 261 SER B N 1
ATOM 6935 C CA . SER B 2 264 ? 94.711 24.623 61.080 1.00 97.03 261 SER B CA 1
ATOM 6936 C C . SER B 2 264 ? 93.250 24.263 61.329 1.00 97.28 261 SER B C 1
ATOM 6937 O O . SER B 2 264 ? 92.433 25.131 61.638 1.00 95.38 261 SER B O 1
ATOM 6940 N N . MET B 2 265 ? 92.927 22.981 61.191 1.00 100.21 262 MET B N 1
ATOM 6941 C CA . MET B 2 265 ? 91.552 22.515 61.334 1.00 104.57 262 MET B CA 1
ATOM 6942 C C . MET B 2 265 ? 91.083 22.572 62.786 1.00 113.14 262 MET B C 1
ATOM 6943 O O . MET B 2 265 ? 89.894 22.735 63.057 1.00 114.33 262 MET B O 1
ATOM 6948 N N . LEU B 2 266 ? 92.022 22.439 63.717 1.00 118.64 263 LEU B N 1
ATOM 6949 C CA . LEU B 2 266 ? 91.700 22.542 65.136 1.00 128.82 263 LEU B CA 1
ATOM 6950 C C . LEU B 2 266 ? 92.048 23.927 65.668 1.00 130.16 263 LEU B C 1
ATOM 6951 O O . LEU B 2 266 ? 92.285 24.103 66.863 1.00 132.46 263 LEU B O 1
ATOM 6956 N N . SER B 2 267 ? 92.076 24.906 64.771 1.00 127.20 264 SER B N 1
ATOM 6957 C CA . SER B 2 267 ? 92.406 26.276 65.142 1.00 126.51 264 SER B CA 1
ATOM 6958 C C . SER B 2 267 ? 91.172 27.169 65.121 1.00 124.93 264 SER B C 1
ATOM 6959 O O . SER B 2 267 ? 90.262 26.970 64.316 1.00 118.04 264 SER B O 1
ATOM 6962 N N . LEU B 2 268 ? 91.146 28.152 66.015 1.00 128.88 265 LEU B N 1
ATOM 6963 C CA . LEU B 2 268 ? 90.060 29.124 66.056 1.00 128.13 265 LEU B CA 1
ATOM 6964 C C . LEU B 2 268 ? 90.464 30.403 65.331 1.00 129.26 265 LEU B C 1
ATOM 6965 O O . LEU B 2 268 ? 90.215 31.508 65.812 1.00 127.42 265 LEU B O 1
ATOM 6970 N N . ALA B 2 269 ? 91.090 30.243 64.170 1.00 133.84 266 ALA B N 1
ATOM 6971 C CA . ALA B 2 269 ? 91.570 31.379 63.395 1.00 134.84 266 ALA B CA 1
ATOM 6972 C C . ALA B 2 269 ? 90.801 31.528 62.088 1.00 132.76 266 ALA B C 1
ATOM 6973 O O . ALA B 2 269 ? 91.143 30.909 61.081 1.00 133.47 266 ALA B O 1
ATOM 6975 N N . ASP B 2 270 ? 89.760 32.354 62.112 1.00 131.30 267 ASP B N 1
ATOM 6976 C CA . ASP B 2 270 ? 88.994 32.655 60.909 1.00 129.87 267 ASP B CA 1
ATOM 6977 C C . ASP B 2 270 ? 89.570 33.877 60.203 1.00 122.99 267 ASP B C 1
ATOM 6978 O O . ASP B 2 270 ? 88.832 34.756 59.758 1.00 123.25 267 ASP B O 1
ATOM 6983 N N . SER B 2 271 ? 90.895 33.923 60.109 1.00 115.18 268 SER B N 1
ATOM 6984 C CA . SER B 2 271 ? 91.588 35.037 59.476 1.00 112.09 268 SER B CA 1
ATOM 6985 C C . SER B 2 271 ? 91.270 35.118 57.987 1.00 105.13 268 SER B C 1
ATOM 6986 O O . SER B 2 271 ? 91.053 34.097 57.332 1.00 102.05 268 SER B O 1
ATOM 6989 N N . ARG B 2 272 ? 91.239 36.337 57.458 1.00 101.28 269 ARG B N 1
ATOM 6990 C CA . ARG B 2 272 ? 91.003 36.545 56.035 1.00 96.01 269 ARG B CA 1
ATOM 6991 C C . ARG B 2 272 ? 92.315 36.464 55.268 1.00 85.36 269 ARG B C 1
ATOM 6992 O O . ARG B 2 272 ? 93.038 37.452 55.138 1.00 88.58 269 ARG B O 1
ATOM 7000 N N . LEU B 2 273 ? 92.610 35.273 54.764 1.00 72.70 270 LEU B N 1
ATOM 7001 C CA . LEU B 2 273 ? 93.878 35.001 54.101 1.00 71.41 270 LEU B CA 1
ATOM 7002 C C . LEU B 2 273 ? 94.026 35.781 52.797 1.00 75.01 270 LEU B C 1
ATOM 7003 O O . LEU B 2 273 ? 95.141 36.068 52.361 1.00 75.46 270 LEU B O 1
ATOM 7008 N N . ILE B 2 274 ? 92.900 36.124 52.181 1.00 77.40 271 ILE B N 1
ATOM 7009 C CA . ILE B 2 274 ? 92.911 36.819 50.897 1.00 75.13 271 ILE B CA 1
ATOM 7010 C C . ILE B 2 274 ? 92.573 38.299 51.059 1.00 74.94 271 ILE B C 1
ATOM 7011 O O . ILE B 2 274 ? 91.553 38.642 51.656 1.00 79.72 271 ILE B O 1
ATOM 7016 N N . PRO B 2 275 ? 93.442 39.177 50.529 1.00 73.93 272 PRO B N 1
ATOM 7017 C CA . PRO B 2 275 ? 93.318 40.640 50.595 1.00 78.82 272 PRO B CA 1
ATOM 7018 C C . PRO B 2 275 ? 91.956 41.178 50.154 1.00 88.85 272 PRO B C 1
ATOM 7019 O O . PRO B 2 275 ? 91.199 40.490 49.469 1.00 94.52 272 PRO B O 1
ATOM 7023 N N . GLU B 2 276 ? 91.669 42.415 50.547 1.00 112.49 273 GLU B N 1
ATOM 7024 C CA . GLU B 2 276 ? 90.367 43.037 50.322 1.00 112.17 273 GLU B CA 1
ATOM 7025 C C . GLU B 2 276 ? 90.018 43.201 48.844 1.00 105.47 273 GLU B C 1
ATOM 7026 O O . GLU B 2 276 ? 88.986 42.713 48.383 1.00 105.58 273 GLU B O 1
ATOM 7032 N N . ASP B 2 277 ? 90.882 43.895 48.109 1.00 101.47 274 ASP B N 1
ATOM 7033 C CA . ASP B 2 277 ? 90.604 44.249 46.719 1.00 102.09 274 ASP B CA 1
ATOM 7034 C C . ASP B 2 277 ? 90.615 43.045 45.779 1.00 93.09 274 ASP B C 1
ATOM 7035 O O . ASP B 2 277 ? 89.954 43.060 44.740 1.00 86.73 274 ASP B O 1
ATOM 7040 N N . VAL B 2 278 ? 91.369 42.010 46.139 1.00 86.31 275 VAL B N 1
ATOM 7041 C CA . VAL B 2 278 ? 91.408 40.785 45.347 1.00 77.23 275 VAL B CA 1
ATOM 7042 C C . VAL B 2 278 ? 90.030 40.133 45.330 1.00 78.59 275 VAL B C 1
ATOM 7043 O O . VAL B 2 278 ? 89.562 39.664 44.291 1.00 79.41 275 VAL B O 1
ATOM 7047 N N . ILE B 2 279 ? 89.380 40.123 46.489 1.00 84.69 276 ILE B N 1
ATOM 7048 C CA . ILE B 2 279 ? 88.026 39.599 46.614 1.00 88.33 276 ILE B CA 1
ATOM 7049 C C . ILE B 2 279 ? 87.047 40.403 45.761 1.00 89.57 276 ILE B C 1
ATOM 7050 O O . ILE B 2 279 ? 86.156 39.840 45.121 1.00 92.40 276 ILE B O 1
ATOM 7055 N N . LYS B 2 280 ? 87.228 41.721 45.755 1.00 96.29 277 LYS B N 1
ATOM 7056 C CA . LYS B 2 280 ? 86.403 42.619 44.952 1.00 106.18 277 LYS B CA 1
ATOM 7057 C C . LYS B 2 280 ? 86.418 42.220 43.479 1.00 101.94 277 LYS B C 1
ATOM 7058 O O . LYS B 2 280 ? 85.388 42.251 42.805 1.00 99.18 277 LYS B O 1
ATOM 7064 N N . GLY B 2 281 ? 87.593 41.836 42.989 1.00 94.63 278 GLY B N 1
ATOM 7065 C CA . GLY B 2 281 ? 87.746 41.418 41.608 1.00 84.37 278 GLY B CA 1
ATOM 7066 C C . GLY B 2 281 ? 87.069 40.091 41.320 1.00 76.63 278 GLY B C 1
ATOM 7067 O O . GLY B 2 281 ? 86.372 39.951 40.316 1.00 73.19 278 GLY B O 1
ATOM 7068 N N . ILE B 2 282 ? 87.279 39.118 42.204 1.00 83.35 279 ILE B N 1
ATOM 7069 C CA . ILE B 2 282 ? 86.691 37.789 42.050 1.00 81.42 279 ILE B CA 1
ATOM 7070 C C . ILE B 2 282 ? 85.168 37.855 41.975 1.00 80.20 279 ILE B C 1
ATOM 7071 O O . ILE B 2 282 ? 84.545 37.147 41.183 1.00 77.84 279 ILE B O 1
ATOM 7076 N N . GLU B 2 283 ? 84.576 38.718 42.794 1.00 88.71 280 GLU B N 1
ATOM 7077 C CA . GLU B 2 283 ? 83.126 38.874 42.830 1.00 93.62 280 GLU B CA 1
ATOM 7078 C C . GLU B 2 283 ? 82.584 39.527 41.564 1.00 87.28 280 GLU B C 1
ATOM 7079 O O . GLU B 2 283 ? 81.645 39.018 40.953 1.00 87.29 280 GLU B O 1
ATOM 7085 N N . LYS B 2 284 ? 83.176 40.655 41.182 1.00 89.96 281 LYS B N 1
ATOM 7086 C CA . LYS B 2 284 ? 82.736 41.400 40.006 1.00 94.44 281 LYS B CA 1
ATOM 7087 C C . LYS B 2 284 ? 82.751 40.530 38.753 1.00 95.02 281 LYS B C 1
ATOM 7088 O O . LYS B 2 284 ? 81.853 40.615 37.915 1.00 101.89 281 LYS B O 1
ATOM 7094 N N . ARG B 2 285 ? 83.771 39.685 38.637 1.00 92.17 282 ARG B N 1
ATOM 7095 C CA . ARG B 2 285 ? 83.891 38.786 37.496 1.00 86.62 282 ARG B CA 1
ATOM 7096 C C . ARG B 2 285 ? 82.957 37.587 37.631 1.00 81.79 282 ARG B C 1
ATOM 7097 O O . ARG B 2 285 ? 82.561 36.984 36.634 1.00 76.38 282 ARG B O 1
ATOM 7105 N N . ALA B 2 286 ? 82.605 37.246 38.866 1.00 90.42 283 ALA B N 1
ATOM 7106 C CA . ALA B 2 286 ? 81.693 36.136 39.117 1.00 94.49 283 ALA B CA 1
ATOM 7107 C C . ALA B 2 286 ? 80.277 36.492 38.680 1.00 102.54 283 ALA B C 1
ATOM 7108 O O . ALA B 2 286 ? 79.576 35.673 38.086 1.00 106.77 283 ALA B O 1
ATOM 7110 N N . GLU B 2 287 ? 79.866 37.721 38.977 1.00 106.60 284 GLU B N 1
ATOM 7111 C CA . GLU B 2 287 ? 78.539 38.198 38.606 1.00 106.82 284 GLU B CA 1
ATOM 7112 C C . GLU B 2 287 ? 78.405 38.327 37.093 1.00 102.50 284 GLU B C 1
ATOM 7113 O O . GLU B 2 287 ? 77.342 38.064 36.532 1.00 108.57 284 GLU B O 1
ATOM 7119 N N . MET B 2 288 ? 79.489 38.728 36.437 1.00 96.95 285 MET B N 1
ATOM 7120 C CA . MET B 2 288 ? 79.487 38.888 34.987 1.00 96.28 285 MET B CA 1
ATOM 7121 C C . MET B 2 288 ? 79.508 37.541 34.273 1.00 99.76 285 MET B C 1
ATOM 7122 O O . MET B 2 288 ? 79.238 37.462 33.074 1.00 96.87 285 MET B O 1
ATOM 7127 N N . LYS B 2 289 ? 79.834 36.484 35.009 1.00 106.53 286 LYS B N 1
ATOM 7128 C CA . LYS B 2 289 ? 79.844 35.140 34.443 1.00 112.77 286 LYS B CA 1
ATOM 7129 C C . LYS B 2 289 ? 78.492 34.467 34.654 1.00 115.97 286 LYS B C 1
ATOM 7130 O O . LYS B 2 289 ? 78.114 33.560 33.912 1.00 110.31 286 LYS B O 1
ATOM 7136 N N . ASN B 2 290 ? 77.763 34.921 35.669 1.00 122.94 287 ASN B N 1
ATOM 7137 C CA . ASN B 2 290 ? 76.411 34.437 35.918 1.00 129.34 287 ASN B CA 1
ATOM 7138 C C . ASN B 2 290 ? 75.425 35.018 34.910 1.00 136.54 287 ASN B C 1
ATOM 7139 O O . ASN B 2 290 ? 74.266 34.606 34.848 1.00 140.32 287 ASN B O 1
ATOM 7144 N N . LEU B 2 291 ? 75.897 35.981 34.124 1.00 136.44 288 LEU B N 1
ATOM 7145 C CA . LEU B 2 291 ? 75.082 36.619 33.097 1.00 132.14 288 LEU B CA 1
ATOM 7146 C C . LEU B 2 291 ? 75.547 36.211 31.703 1.00 131.72 288 LEU B C 1
ATOM 7147 O O . LEU B 2 291 ? 74.786 36.283 30.738 1.00 128.32 288 LEU B O 1
ATOM 7152 N N . ARG B 2 292 ? 76.801 35.777 31.606 1.00 137.20 289 ARG B N 1
ATOM 7153 C CA . ARG B 2 292 ? 77.357 35.305 30.342 1.00 142.16 289 ARG B CA 1
ATOM 7154 C C . ARG B 2 292 ? 76.803 33.919 30.016 1.00 144.58 289 ARG B C 1
ATOM 7155 O O . ARG B 2 292 ? 77.033 33.382 28.931 1.00 143.50 289 ARG B O 1
ATOM 7163 N N . PHE B 2 293 ? 76.073 33.350 30.972 1.00 146.27 290 PHE B N 1
ATOM 7164 C CA . PHE B 2 293 ? 75.326 32.115 30.762 1.00 146.21 290 PHE B CA 1
ATOM 7165 C C . PHE B 2 293 ? 74.484 32.187 29.496 1.00 147.24 290 PHE B C 1
ATOM 7166 O O . PHE B 2 293 ? 74.395 31.218 28.741 1.00 145.91 290 PHE B O 1
ATOM 7174 N N . ASP B 2 294 ? 73.859 33.346 29.291 1.00 147.94 291 ASP B N 1
ATOM 7175 C CA . ASP B 2 294 ? 72.886 33.561 28.221 1.00 146.80 291 ASP B CA 1
ATOM 7176 C C . ASP B 2 294 ? 71.722 32.583 28.373 1.00 150.02 291 ASP B C 1
ATOM 7177 O O . ASP B 2 294 ? 70.943 32.387 27.443 1.00 153.83 291 ASP B O 1
ATOM 7182 N N . MET B 2 295 ? 71.613 31.999 29.567 1.00 148.24 292 MET B N 1
ATOM 7183 C CA . MET B 2 295 ? 70.617 30.982 29.902 1.00 145.72 292 MET B CA 1
ATOM 7184 C C . MET B 2 295 ? 70.262 30.069 28.735 1.00 140.66 292 MET B C 1
ATOM 7185 O O . MET B 2 295 ? 69.180 30.181 28.162 1.00 142.21 292 MET B O 1
ATOM 7190 N N . MET B 2 296 ? 71.165 29.155 28.390 1.00 134.48 293 MET B N 1
ATOM 7191 C CA . MET B 2 296 ? 70.903 28.205 27.311 1.00 127.37 293 MET B CA 1
ATOM 7192 C C . MET B 2 296 ? 69.865 27.156 27.718 1.00 122.21 293 MET B C 1
ATOM 7193 O O . MET B 2 296 ? 69.879 26.024 27.233 1.00 124.27 293 MET B O 1
ATOM 7198 N N . PHE B 2 297 ? 68.972 27.555 28.619 1.00 112.07 294 PHE B N 1
ATOM 7199 C CA . PHE B 2 297 ? 67.794 26.787 28.984 1.00 104.22 294 PHE B CA 1
ATOM 7200 C C . PHE B 2 297 ? 66.569 27.677 28.811 1.00 89.78 294 PHE B C 1
ATOM 7201 O O . PHE B 2 297 ? 65.603 27.306 28.144 1.00 82.22 294 PHE B O 1
ATOM 7209 N N . LYS B 2 298 ? 66.629 28.863 29.411 1.00 85.55 295 LYS B N 1
ATOM 7210 C CA . LYS B 2 298 ? 65.530 29.821 29.358 1.00 84.64 295 LYS B CA 1
ATOM 7211 C C . LYS B 2 298 ? 65.504 30.535 28.011 1.00 85.61 295 LYS B C 1
ATOM 7212 O O . LYS B 2 298 ? 64.466 30.584 27.347 1.00 77.15 295 LYS B O 1
ATOM 7218 N N . LYS B 2 299 ? 66.644 31.094 27.612 1.00 79.74 296 LYS B N 1
ATOM 7219 C CA . LYS B 2 299 ? 66.752 31.741 26.309 1.00 71.01 296 LYS B CA 1
ATOM 7220 C C . LYS B 2 299 ? 66.526 30.735 25.191 1.00 54.54 296 LYS B C 1
ATOM 7221 O O . LYS B 2 299 ? 66.071 31.095 24.111 1.00 53.50 296 LYS B O 1
ATOM 7227 N N . LEU B 2 300 ? 66.843 29.474 25.462 1.00 48.81 297 LEU B N 1
ATOM 7228 C CA . LEU B 2 300 ? 66.609 28.402 24.507 1.00 48.44 297 LEU B CA 1
ATOM 7229 C C . LEU B 2 300 ? 65.121 28.297 24.177 1.00 54.68 297 LEU B C 1
ATOM 7230 O O . LEU B 2 300 ? 64.738 28.157 23.014 1.00 52.25 297 LEU B O 1
ATOM 7235 N N . ASN B 2 301 ? 64.285 28.379 25.206 1.00 53.35 298 ASN B N 1
ATOM 7236 C CA . ASN B 2 301 ? 62.841 28.378 25.015 1.00 52.15 298 ASN B CA 1
ATOM 7237 C C . ASN B 2 301 ? 62.355 29.685 24.399 1.00 48.69 298 ASN B C 1
ATOM 7238 O O . ASN B 2 301 ? 61.382 29.699 23.647 1.00 48.84 298 ASN B O 1
ATOM 7243 N N . ASP B 2 302 ? 63.039 30.780 24.719 1.00 46.49 299 ASP B N 1
ATOM 7244 C CA . ASP B 2 302 ? 62.710 32.080 24.143 1.00 46.42 299 ASP B CA 1
ATOM 7245 C C . ASP B 2 302 ? 62.943 32.077 22.636 1.00 41.18 299 ASP B C 1
ATOM 7246 O O . ASP B 2 302 ? 62.245 32.760 21.885 1.00 47.79 299 ASP B O 1
ATOM 7251 N N . MET B 2 303 ? 63.929 31.300 22.202 1.00 40.14 300 MET B N 1
ATOM 7252 C CA A MET B 2 303 ? 64.267 31.160 20.789 0.62 43.05 300 MET B CA 1
ATOM 7253 C CA B MET B 2 303 ? 64.229 31.207 20.781 0.38 42.31 300 MET B CA 1
ATOM 7254 C C . MET B 2 303 ? 63.188 30.381 20.045 1.00 40.95 300 MET B C 1
ATOM 7255 O O . MET B 2 303 ? 62.765 30.756 18.953 1.00 45.74 300 MET B O 1
ATOM 7264 N N . LYS B 2 304 ? 62.765 29.275 20.647 1.00 42.41 301 LYS B N 1
ATOM 7265 C CA . LYS B 2 304 ? 61.732 28.435 20.055 1.00 40.07 301 LYS B CA 1
ATOM 7266 C C . LYS B 2 304 ? 60.430 29.216 19.917 1.00 44.38 301 LYS B C 1
ATOM 7267 O O . LYS B 2 304 ? 59.689 29.044 18.949 1.00 48.19 301 LYS B O 1
ATOM 7273 N N . ILE B 2 305 ? 60.168 30.082 20.890 1.00 40.14 302 ILE B N 1
ATOM 7274 C CA . ILE B 2 305 ? 58.985 30.930 20.874 1.00 41.33 302 ILE B CA 1
ATOM 7275 C C . ILE B 2 305 ? 59.053 31.940 19.730 1.00 43.56 302 ILE B C 1
ATOM 7276 O O . ILE B 2 305 ? 58.088 32.112 18.986 1.00 49.46 302 ILE B O 1
ATOM 7281 N N . SER B 2 306 ? 60.202 32.594 19.586 1.00 42.87 303 SER B N 1
ATOM 7282 C CA . SER B 2 306 ? 60.389 33.582 18.529 1.00 43.62 303 SER B CA 1
ATOM 7283 C C . SER B 2 306 ? 60.360 32.938 17.147 1.00 41.40 303 SER B C 1
ATOM 7284 O O . SER B 2 306 ? 59.831 33.517 16.201 1.00 41.40 303 SER B O 1
ATOM 7287 N N . MET B 2 307 ? 60.927 31.742 17.035 1.00 39.92 304 MET B N 1
ATOM 7288 C CA . MET B 2 307 ? 60.890 31.009 15.777 1.00 40.34 304 MET B CA 1
ATOM 7289 C C . MET B 2 307 ? 59.453 30.632 15.426 1.00 44.66 304 MET B C 1
ATOM 7290 O O . MET B 2 307 ? 59.063 30.649 14.258 1.00 45.51 304 MET B O 1
ATOM 7295 N N . ALA B 2 308 ? 58.669 30.302 16.449 1.00 42.35 305 ALA B N 1
ATOM 7296 C CA . ALA B 2 308 ? 57.259 29.977 16.269 1.00 42.15 305 ALA B CA 1
ATOM 7297 C C . ALA B 2 308 ? 56.493 31.187 15.751 1.00 38.20 305 ALA B C 1
ATOM 7298 O O . ALA B 2 308 ? 55.598 31.057 14.918 1.00 44.96 305 ALA B O 1
ATOM 7300 N N . TYR B 2 309 ? 56.851 32.365 16.251 1.00 38.29 306 TYR B N 1
ATOM 7301 C CA . TYR B 2 309 ? 56.246 33.607 15.783 1.00 40.44 306 TYR B CA 1
ATOM 7302 C C . TYR B 2 309 ? 56.586 33.870 14.319 1.00 46.15 306 TYR B C 1
ATOM 7303 O O . TYR B 2 309 ? 55.733 34.309 13.546 1.00 44.52 306 TYR B O 1
ATOM 7312 N N . ILE B 2 310 ? 57.837 33.605 13.948 1.00 44.16 307 ILE B N 1
ATOM 7313 C CA . ILE B 2 310 ? 58.286 33.774 12.570 1.00 41.05 307 ILE B CA 1
ATOM 7314 C C . ILE B 2 310 ? 57.524 32.837 11.637 1.00 36.81 307 ILE B C 1
ATOM 7315 O O . ILE B 2 310 ? 57.124 33.226 10.542 1.00 39.97 307 ILE B O 1
ATOM 7320 N N . GLU B 2 311 ? 57.319 31.603 12.086 1.00 37.70 308 GLU B N 1
ATOM 7321 C CA . GLU B 2 311 ? 56.586 30.611 11.306 1.00 39.61 308 GLU B CA 1
ATOM 7322 C C . GLU B 2 311 ? 55.132 31.031 11.115 1.00 43.18 308 GLU B C 1
ATOM 7323 O O . GLU B 2 311 ? 54.543 30.805 10.059 1.00 46.54 308 GLU B O 1
ATOM 7329 N N . TRP B 2 312 ? 54.562 31.642 12.148 1.00 45.80 309 TRP B N 1
ATOM 7330 C CA . TRP B 2 312 ? 53.211 32.190 12.084 1.00 40.61 309 TRP B CA 1
ATOM 7331 C C . TRP B 2 312 ? 53.160 33.342 11.084 1.00 40.88 309 TRP B C 1
ATOM 7332 O O . TRP B 2 312 ? 52.262 33.419 10.247 1.00 45.92 309 TRP B O 1
ATOM 7343 N N . TYR B 2 313 ? 54.141 34.231 11.189 1.00 43.36 310 TYR B N 1
ATOM 7344 C CA . TYR B 2 313 ? 54.290 35.367 10.287 1.00 41.68 310 TYR B CA 1
ATOM 7345 C C . TYR B 2 313 ? 54.415 34.907 8.836 1.00 46.29 310 TYR B C 1
ATOM 7346 O O . TYR B 2 313 ? 53.788 35.468 7.937 1.00 42.34 310 TYR B O 1
ATOM 7355 N N . LYS B 2 314 ? 55.215 33.866 8.622 1.00 45.58 311 LYS B N 1
ATOM 7356 C CA . LYS B 2 314 ? 55.440 33.318 7.290 1.00 42.42 311 LYS B CA 1
ATOM 7357 C C . LYS B 2 314 ? 54.149 32.770 6.683 1.00 43.08 311 LYS B C 1
ATOM 7358 O O . LYS B 2 314 ? 53.897 32.932 5.488 1.00 42.51 311 LYS B O 1
ATOM 7364 N N . LYS B 2 315 ? 53.333 32.128 7.514 1.00 40.01 312 LYS B N 1
ATOM 7365 C CA . LYS B 2 315 ? 52.055 31.579 7.070 1.00 41.21 312 LYS B CA 1
ATOM 7366 C C . LYS B 2 315 ? 51.079 32.683 6.673 1.00 41.49 312 LYS B C 1
ATOM 7367 O O . LYS B 2 315 ? 50.371 32.564 5.673 1.00 48.05 312 LYS B O 1
ATOM 7373 N N . LYS B 2 316 ? 51.048 33.753 7.460 1.00 43.99 313 LYS B N 1
ATOM 7374 C CA . LYS B 2 316 ? 50.158 34.879 7.191 1.00 44.64 313 LYS B CA 1
ATOM 7375 C C . LYS B 2 316 ? 50.525 35.581 5.886 1.00 39.85 313 LYS B C 1
ATOM 7376 O O . LYS B 2 316 ? 49.651 35.958 5.107 1.00 45.49 313 LYS B O 1
ATOM 7382 N N . CYS B 2 317 ? 51.822 35.747 5.649 1.00 37.15 314 CYS B N 1
ATOM 7383 C CA . CYS B 2 317 ? 52.299 36.401 4.435 1.00 41.79 314 CYS B CA 1
ATOM 7384 C C . CYS B 2 317 ? 52.030 35.554 3.195 1.00 37.69 314 CYS B C 1
ATOM 7385 O O . CYS B 2 317 ? 51.842 36.081 2.098 1.00 42.70 314 CYS B O 1
ATOM 7388 N N . LYS B 2 318 ? 52.018 34.239 3.378 1.00 38.34 315 LYS B N 1
ATOM 7389 C CA . LYS B 2 318 ? 51.693 33.314 2.301 1.00 43.63 315 LYS B CA 1
ATOM 7390 C C . LYS B 2 318 ? 50.228 33.443 1.890 1.00 43.41 315 LYS B C 1
ATOM 7391 O O . LYS B 2 318 ? 49.908 33.476 0.702 1.00 47.68 315 LYS B O 1
ATOM 7397 N N . GLU B 2 319 ? 49.346 33.529 2.881 1.00 45.28 316 GLU B N 1
ATOM 7398 C CA . GLU B 2 319 ? 47.907 33.562 2.633 1.00 52.68 316 GLU B CA 1
ATOM 7399 C C . GLU B 2 319 ? 47.449 34.831 1.920 1.00 48.64 316 GLU B C 1
ATOM 7400 O O . GLU B 2 319 ? 46.401 34.838 1.278 1.00 54.93 316 GLU B O 1
ATOM 7406 N N . VAL B 2 320 ? 48.228 35.901 2.035 1.00 51.82 317 VAL B N 1
ATOM 7407 C CA . VAL B 2 320 ? 47.910 37.142 1.335 1.00 47.61 317 VAL B CA 1
ATOM 7408 C C . VAL B 2 320 ? 48.712 37.260 0.039 1.00 50.40 317 VAL B C 1
ATOM 7409 O O . VAL B 2 320 ? 48.807 38.340 -0.548 1.00 52.55 317 VAL B O 1
ATOM 7413 N N . LYS B 2 321 ? 49.291 36.137 -0.385 1.00 46.19 318 LYS B N 1
ATOM 7414 C CA . LYS B 2 321 ? 49.936 36.001 -1.693 1.00 46.20 318 LYS B CA 1
ATOM 7415 C C . LYS B 2 321 ? 51.154 36.901 -1.894 1.00 42.11 318 LYS B C 1
ATOM 7416 O O . LYS B 2 321 ? 51.428 37.334 -3.013 1.00 43.57 318 LYS B O 1
ATOM 7422 N N . ILE B 2 322 ? 51.891 37.170 -0.822 1.00 44.43 319 ILE B N 1
ATOM 7423 C CA . ILE B 2 322 ? 53.060 38.037 -0.918 1.00 44.85 319 ILE B CA 1
ATOM 7424 C C . ILE B 2 322 ? 54.350 37.296 -0.572 1.00 46.18 319 ILE B C 1
ATOM 7425 O O . ILE B 2 322 ? 55.362 37.443 -1.259 1.00 41.14 319 ILE B O 1
ATOM 7430 N N . GLY B 2 323 ? 54.306 36.490 0.484 1.00 42.95 320 GLY B N 1
ATOM 7431 C CA . GLY B 2 323 ? 55.493 35.802 0.961 1.00 35.56 320 GLY B CA 1
ATOM 7432 C C . GLY B 2 323 ? 56.198 36.652 1.997 1.00 36.05 320 GLY B C 1
ATOM 7433 O O . GLY B 2 323 ? 56.207 37.880 1.889 1.00 35.50 320 GLY B O 1
ATOM 7434 N N . TYR B 2 324 ? 56.793 36.010 2.997 1.00 34.19 321 TYR B N 1
ATOM 7435 C CA . TYR B 2 324 ? 57.324 36.746 4.139 1.00 35.22 321 TYR B CA 1
ATOM 7436 C C . TYR B 2 324 ? 58.572 37.549 3.777 1.00 33.22 321 TYR B C 1
ATOM 7437 O O . TYR B 2 324 ? 58.869 38.548 4.423 1.00 38.13 321 TYR B O 1
ATOM 7446 N N . TYR B 2 325 ? 59.284 37.142 2.732 1.00 33.84 322 TYR B N 1
ATOM 7447 C CA . TYR B 2 325 ? 60.441 37.915 2.291 1.00 29.58 322 TYR B CA 1
ATOM 7448 C C . TYR B 2 325 ? 60.044 39.331 1.876 1.00 39.95 322 TYR B C 1
ATOM 7449 O O . TYR B 2 325 ? 60.613 40.311 2.359 1.00 37.50 322 TYR B O 1
ATOM 7458 N N . ASP B 2 326 ? 59.069 39.430 0.978 1.00 34.10 323 ASP B N 1
ATOM 7459 C CA . ASP B 2 326 ? 58.656 40.717 0.430 1.00 33.77 323 ASP B CA 1
ATOM 7460 C C . ASP B 2 326 ? 57.799 41.523 1.401 1.00 38.97 323 ASP B C 1
ATOM 7461 O O . ASP B 2 326 ? 57.841 42.753 1.397 1.00 41.32 323 ASP B O 1
ATOM 7466 N N . ARG B 2 327 ? 57.021 40.835 2.230 1.00 32.61 324 ARG B N 1
ATOM 7467 C CA . ARG B 2 327 ? 56.217 41.523 3.231 1.00 34.52 324 ARG B CA 1
ATOM 7468 C C . ARG B 2 327 ? 57.125 42.184 4.267 1.00 36.12 324 ARG B C 1
ATOM 7469 O O . ARG B 2 327 ? 56.887 43.317 4.684 1.00 38.17 324 ARG B O 1
ATOM 7477 N N . PHE B 2 328 ? 58.171 41.469 4.669 1.00 38.03 325 PHE B N 1
ATOM 7478 C CA . PHE B 2 328 ? 59.170 42.010 5.585 1.00 36.76 325 PHE B CA 1
ATOM 7479 C C . PHE B 2 328 ? 59.847 43.233 4.978 1.00 42.24 325 PHE B C 1
ATOM 7480 O O . PHE B 2 328 ? 59.965 44.277 5.621 1.00 41.50 325 PHE B O 1
ATOM 7488 N N . LYS B 2 329 ? 60.287 43.087 3.732 1.00 36.36 326 LYS B N 1
ATOM 7489 C CA . LYS B 2 329 ? 60.971 44.156 3.013 1.00 39.37 326 LYS B CA 1
ATOM 7490 C C . LYS B 2 329 ? 60.069 45.377 2.859 1.00 40.66 326 LYS B C 1
ATOM 7491 O O . LYS B 2 329 ? 60.513 46.515 3.016 1.00 42.70 326 LYS B O 1
ATOM 7497 N N . THR B 2 330 ? 58.798 45.128 2.562 1.00 42.06 327 THR B N 1
ATOM 7498 C CA . THR B 2 330 ? 57.816 46.193 2.391 1.00 42.92 327 THR B CA 1
ATOM 7499 C C . THR B 2 330 ? 57.578 46.971 3.685 1.00 44.28 327 THR B C 1
ATOM 7500 O O . THR B 2 330 ? 57.613 48.203 3.697 1.00 46.33 327 THR B O 1
ATOM 7504 N N . GLN B 2 331 ? 57.340 46.245 4.772 1.00 38.40 328 GLN B N 1
ATOM 7505 C CA . GLN B 2 331 ? 57.095 46.866 6.072 1.00 47.79 328 GLN B CA 1
ATOM 7506 C C . GLN B 2 331 ? 58.352 47.530 6.623 1.00 45.39 328 GLN B C 1
ATOM 7507 O O . GLN B 2 331 ? 58.278 48.418 7.469 1.00 49.13 328 GLN B O 1
ATOM 7513 N N . LEU B 2 332 ? 59.507 47.094 6.140 1.00 42.01 329 LEU B N 1
ATOM 7514 C CA . LEU B 2 332 ? 60.768 47.719 6.509 1.00 44.04 329 LEU B CA 1
ATOM 7515 C C . LEU B 2 332 ? 60.867 49.095 5.852 1.00 48.70 329 LEU B C 1
ATOM 7516 O O . LEU B 2 332 ? 61.339 50.056 6.459 1.00 53.27 329 LEU B O 1
ATOM 7521 N N . ALA B 2 333 ? 60.401 49.181 4.610 1.00 47.23 330 ALA B N 1
ATOM 7522 C CA . ALA B 2 333 ? 60.407 50.435 3.866 1.00 46.36 330 ALA B CA 1
ATOM 7523 C C . ALA B 2 333 ? 59.292 51.367 4.334 1.00 52.15 330 ALA B C 1
ATOM 7524 O O . ALA B 2 333 ? 59.468 52.585 4.382 1.00 51.84 330 ALA B O 1
ATOM 7526 N N . PHE B 2 334 ? 58.144 50.789 4.675 1.00 51.06 331 PHE B N 1
ATOM 7527 C CA . PHE B 2 334 ? 56.995 51.568 5.125 1.00 56.84 331 PHE B CA 1
ATOM 7528 C C . PHE B 2 334 ? 56.239 50.832 6.233 1.00 48.36 331 PHE B C 1
ATOM 7529 O O . PHE B 2 334 ? 55.284 50.108 5.956 1.00 52.01 331 PHE B O 1
ATOM 7537 N N . PRO B 2 335 ? 56.668 51.016 7.492 1.00 48.93 332 PRO B N 1
ATOM 7538 C CA . PRO B 2 335 ? 56.041 50.373 8.655 1.00 48.49 332 PRO B CA 1
ATOM 7539 C C . PRO B 2 335 ? 54.603 50.837 8.886 1.00 57.98 332 PRO B C 1
ATOM 7540 O O . PRO B 2 335 ? 54.375 52.026 9.106 1.00 62.04 332 PRO B O 1
ATOM 7544 N N . SER B 2 336 ? 53.651 49.908 8.844 1.00 61.82 333 SER B N 1
ATOM 7545 C CA . SER B 2 336 ? 52.245 50.258 9.027 1.00 63.80 333 SER B CA 1
ATOM 7546 C C . SER B 2 336 ? 51.464 49.199 9.805 1.00 64.22 333 SER B C 1
ATOM 7547 O O . SER B 2 336 ? 50.310 49.419 10.171 1.00 65.73 333 SER B O 1
ATOM 7550 N N . LYS B 2 337 ? 52.089 48.051 10.051 1.00 59.18 334 LYS B N 1
ATOM 7551 C CA . LYS B 2 337 ? 51.445 46.979 10.807 1.00 59.10 334 LYS B CA 1
ATOM 7552 C C . LYS B 2 337 ? 52.252 46.611 12.047 1.00 62.09 334 LYS B C 1
ATOM 7553 O O . LYS B 2 337 ? 53.430 46.268 11.951 1.00 62.71 334 LYS B O 1
ATOM 7559 N N . GLU B 2 338 ? 51.605 46.676 13.208 1.00 57.11 335 GLU B N 1
ATOM 7560 C CA . GLU B 2 338 ? 52.275 46.448 14.485 1.00 55.53 335 GLU B CA 1
ATOM 7561 C C . GLU B 2 338 ? 52.847 45.039 14.601 1.00 47.13 335 GLU B C 1
ATOM 7562 O O . GLU B 2 338 ? 53.925 44.847 15.164 1.00 49.87 335 GLU B O 1
ATOM 7568 N N . PHE B 2 339 ? 52.123 44.056 14.072 1.00 49.35 336 PHE B N 1
ATOM 7569 C CA . PHE B 2 339 ? 52.581 42.672 14.114 1.00 49.95 336 PHE B CA 1
ATOM 7570 C C . PHE B 2 339 ? 53.897 42.512 13.357 1.00 47.20 336 PHE B C 1
ATOM 7571 O O . PHE B 2 339 ? 54.839 41.896 13.854 1.00 42.10 336 PHE B O 1
ATOM 7579 N N . ASP B 2 340 ? 53.955 43.078 12.155 1.00 48.04 337 ASP B N 1
ATOM 7580 C CA . ASP B 2 340 ? 55.155 43.004 11.330 1.00 43.74 337 ASP B CA 1
ATOM 7581 C C . ASP B 2 340 ? 56.322 43.735 11.987 1.00 42.46 337 ASP B C 1
ATOM 7582 O O . ASP B 2 340 ? 57.459 43.265 11.958 1.00 48.24 337 ASP B O 1
ATOM 7587 N N . ILE B 2 341 ? 56.029 44.889 12.580 1.00 43.50 338 ILE B N 1
ATOM 7588 C CA . ILE B 2 341 ? 57.047 45.681 13.260 1.00 47.52 338 ILE B CA 1
ATOM 7589 C C . ILE B 2 341 ? 57.617 44.910 14.446 1.00 52.73 338 ILE B C 1
ATOM 7590 O O . ILE B 2 341 ? 58.825 44.927 14.689 1.00 47.87 338 ILE B O 1
ATOM 7595 N N . ASN B 2 342 ? 56.739 44.222 15.172 1.00 56.79 339 ASN B N 1
ATOM 7596 C CA . ASN B 2 342 ? 57.152 43.412 16.313 1.00 56.37 339 ASN B CA 1
ATOM 7597 C C . ASN B 2 342 ? 58.019 42.234 15.882 1.00 48.15 339 ASN B C 1
ATOM 7598 O O . ASN B 2 342 ? 58.980 41.880 16.563 1.00 49.80 339 ASN B O 1
ATOM 7603 N N . ILE B 2 343 ? 57.669 41.630 14.748 1.00 45.85 340 ILE B N 1
ATOM 7604 C CA . ILE B 2 343 ? 58.446 40.531 14.181 1.00 41.59 340 ILE B CA 1
ATOM 7605 C C . ILE B 2 343 ? 59.894 40.949 13.934 1.00 38.44 340 ILE B C 1
ATOM 7606 O O . ILE B 2 343 ? 60.827 40.212 14.255 1.00 44.29 340 ILE B O 1
ATOM 7611 N N . LYS B 2 344 ? 60.075 42.140 13.374 1.00 45.17 341 LYS B N 1
ATOM 7612 C CA . LYS B 2 344 ? 61.411 42.654 13.101 1.00 45.43 341 LYS B CA 1
ATOM 7613 C C . LYS B 2 344 ? 62.146 43.075 14.370 1.00 50.41 341 LYS B C 1
ATOM 7614 O O . LYS B 2 344 ? 63.272 42.643 14.619 1.00 54.80 341 LYS B O 1
ATOM 7620 N N . ASN B 2 345 ? 61.503 43.921 15.168 1.00 49.11 342 ASN B N 1
ATOM 7621 C CA . ASN B 2 345 ? 62.170 44.559 16.298 1.00 48.36 342 ASN B CA 1
ATOM 7622 C C . ASN B 2 345 ? 62.435 43.636 17.483 1.00 52.87 342 ASN B C 1
ATOM 7623 O O . ASN B 2 345 ? 63.407 43.833 18.212 1.00 61.18 342 ASN B O 1
ATOM 7628 N N . HIS B 2 346 ? 61.584 42.636 17.688 1.00 46.93 343 HIS B N 1
ATOM 7629 C CA . HIS B 2 346 ? 61.786 41.730 18.814 1.00 54.50 343 HIS B CA 1
ATOM 7630 C C . HIS B 2 346 ? 62.248 40.344 18.381 1.00 53.38 343 HIS B C 1
ATOM 7631 O O . HIS B 2 346 ? 63.351 39.921 18.720 1.00 53.09 343 HIS B O 1
ATOM 7638 N N . HIS B 2 347 ? 61.406 39.644 17.628 1.00 47.49 344 HIS B N 1
ATOM 7639 C CA . HIS B 2 347 ? 61.628 38.226 17.364 1.00 42.62 344 HIS B CA 1
ATOM 7640 C C . HIS B 2 347 ? 62.807 37.949 16.433 1.00 46.44 344 HIS B C 1
ATOM 7641 O O . HIS B 2 347 ? 63.578 37.024 16.680 1.00 50.90 344 HIS B O 1
ATOM 7648 N N . LYS B 2 348 ? 62.957 38.738 15.373 1.00 46.80 345 LYS B N 1
ATOM 7649 C CA . LYS B 2 348 ? 64.107 38.569 14.487 1.00 42.97 345 LYS B CA 1
ATOM 7650 C C . LYS B 2 348 ? 65.400 38.935 15.205 1.00 38.73 345 LYS B C 1
ATOM 7651 O O . LYS B 2 348 ? 66.388 38.203 15.143 1.00 41.42 345 LYS B O 1
ATOM 7657 N N . SER B 2 349 ? 65.383 40.075 15.886 1.00 42.38 346 SER B N 1
ATOM 7658 C CA . SER B 2 349 ? 66.555 40.554 16.606 1.00 45.07 346 SER B CA 1
ATOM 7659 C C . SER B 2 349 ? 66.959 39.603 17.731 1.00 46.65 346 SER B C 1
ATOM 7660 O O . SER B 2 349 ? 68.147 39.403 17.982 1.00 47.91 346 SER B O 1
ATOM 7663 N N . GLU B 2 350 ? 65.970 39.016 18.400 1.00 47.61 347 GLU B N 1
ATOM 7664 C CA . GLU B 2 350 ? 66.233 38.037 19.452 1.00 51.86 347 GLU B CA 1
ATOM 7665 C C . GLU B 2 350 ? 66.917 36.797 18.892 1.00 47.01 347 GLU B C 1
ATOM 7666 O O . GLU B 2 350 ? 67.821 36.241 19.513 1.00 48.85 347 GLU B O 1
ATOM 7672 N N . LEU B 2 351 ? 66.475 36.366 17.716 1.00 45.25 348 LEU B N 1
ATOM 7673 C CA . LEU B 2 351 ? 67.050 35.196 17.065 1.00 44.24 348 LEU B CA 1
ATOM 7674 C C . LEU B 2 351 ? 68.466 35.478 16.567 1.00 39.89 348 LEU B C 1
ATOM 7675 O O . LEU B 2 351 ? 69.358 34.641 16.712 1.00 43.13 348 LEU B O 1
ATOM 7680 N N . ASN B 2 352 ? 68.663 36.657 15.980 1.00 38.85 349 ASN B N 1
ATOM 7681 C CA . ASN B 2 352 ? 69.988 37.083 15.535 1.00 37.23 349 ASN B CA 1
ATOM 7682 C C . ASN B 2 352 ? 70.957 37.149 16.711 1.00 45.90 349 ASN B C 1
ATOM 7683 O O . ASN B 2 352 ? 72.092 36.678 16.626 1.00 42.45 349 ASN B O 1
ATOM 7688 N N . ARG B 2 353 ? 70.490 37.737 17.807 1.00 45.72 350 ARG B N 1
ATOM 7689 C CA . ARG B 2 353 ? 71.297 37.902 19.010 1.00 45.89 350 ARG B CA 1
ATOM 7690 C C . ARG B 2 353 ? 71.745 36.548 19.547 1.00 42.77 350 ARG B C 1
ATOM 7691 O O . ARG B 2 353 ? 72.916 36.353 19.873 1.00 47.93 350 ARG B O 1
ATOM 7699 N N . PHE B 2 354 ? 70.803 35.614 19.615 1.00 41.26 351 PHE B N 1
ATOM 7700 C CA . PHE B 2 354 ? 71.063 34.278 20.138 1.00 45.15 351 PHE B CA 1
ATOM 7701 C C . PHE B 2 354 ? 72.090 33.508 19.313 1.00 48.43 351 PHE B C 1
ATOM 7702 O O . PHE B 2 354 ? 73.080 33.010 19.846 1.00 44.76 351 PHE B O 1
ATOM 7710 N N . TRP B 2 355 ? 71.846 33.412 18.011 1.00 43.68 352 TRP B N 1
ATOM 7711 C CA . TRP B 2 355 ? 72.662 32.568 17.148 1.00 43.39 352 TRP B CA 1
ATOM 7712 C C . TRP B 2 355 ? 74.043 33.152 16.870 1.00 37.93 352 TRP B C 1
ATOM 7713 O O . TRP B 2 355 ? 74.985 32.413 16.586 1.00 40.18 352 TRP B O 1
ATOM 7724 N N . LYS B 2 356 ? 74.165 34.472 16.952 1.00 36.93 353 LYS B N 1
ATOM 7725 C CA . LYS B 2 356 ? 75.479 35.101 16.900 1.00 38.29 353 LYS B CA 1
ATOM 7726 C C . LYS B 2 356 ? 76.294 34.690 18.123 1.00 39.68 353 LYS B C 1
ATOM 7727 O O . LYS B 2 356 ? 77.484 34.396 18.017 1.00 46.59 353 LYS B O 1
ATOM 7733 N N . SER B 2 357 ? 75.641 34.661 19.281 1.00 43.58 354 SER B N 1
ATOM 7734 C CA . SER B 2 357 ? 76.303 34.283 20.525 1.00 48.48 354 SER B CA 1
ATOM 7735 C C . SER B 2 357 ? 76.670 32.802 20.520 1.00 45.90 354 SER B C 1
ATOM 7736 O O . SER B 2 357 ? 77.711 32.411 21.044 1.00 51.23 354 SER B O 1
ATOM 7739 N N . VAL B 2 358 ? 75.805 31.984 19.927 1.00 45.89 355 VAL B N 1
ATOM 7740 C CA . VAL B 2 358 ? 76.073 30.556 19.788 1.00 45.87 355 VAL B CA 1
ATOM 7741 C C . VAL B 2 358 ? 77.322 30.323 18.943 1.00 45.30 355 VAL B C 1
ATOM 7742 O O . VAL B 2 358 ? 78.169 29.498 19.285 1.00 49.49 355 VAL B O 1
ATOM 7746 N N . VAL B 2 359 ? 77.436 31.065 17.847 1.00 40.14 356 VAL B N 1
ATOM 7747 C CA . VAL B 2 359 ? 78.601 30.972 16.975 1.00 41.96 356 VAL B CA 1
ATOM 7748 C C . VAL B 2 359 ? 79.873 31.409 17.701 1.00 37.24 356 VAL B C 1
ATOM 7749 O O . VAL B 2 359 ? 80.900 30.736 17.620 1.00 41.39 356 VAL B O 1
ATOM 7753 N N . GLU B 2 360 ? 79.794 32.529 18.414 1.00 43.64 357 GLU B N 1
ATOM 7754 C CA . GLU B 2 360 ? 80.915 33.011 19.219 1.00 47.93 357 GLU B CA 1
ATOM 7755 C C . GLU B 2 360 ? 81.348 31.974 20.250 1.00 46.93 357 GLU B C 1
ATOM 7756 O O . GLU B 2 360 ? 82.541 31.757 20.465 1.00 45.67 357 GLU B O 1
ATOM 7762 N N . GLU B 2 361 ? 80.369 31.337 20.883 1.00 46.70 358 GLU B N 1
ATOM 7763 C CA . GLU B 2 361 ? 80.643 30.377 21.944 1.00 46.41 358 GLU B CA 1
ATOM 7764 C C . GLU B 2 361 ? 81.324 29.122 21.409 1.00 48.78 358 GLU B C 1
ATOM 7765 O O . GLU B 2 361 ? 82.227 28.580 22.046 1.00 49.60 358 GLU B O 1
ATOM 7771 N N . VAL B 2 362 ? 80.888 28.664 20.240 1.00 45.75 359 VAL B N 1
ATOM 7772 C CA . VAL B 2 362 ? 81.514 27.519 19.588 1.00 46.70 359 VAL B CA 1
ATOM 7773 C C . VAL B 2 362 ? 82.976 27.826 19.265 1.00 49.73 359 VAL B C 1
ATOM 7774 O O . VAL B 2 362 ? 83.856 26.977 19.423 1.00 53.13 359 VAL B O 1
ATOM 7778 N N . GLU B 2 363 ? 83.229 29.059 18.837 1.00 43.77 360 GLU B N 1
ATOM 7779 C CA . GLU B 2 363 ? 84.547 29.450 18.348 1.00 44.77 360 GLU B CA 1
ATOM 7780 C C . GLU B 2 363 ? 85.595 29.625 19.450 1.00 50.01 360 GLU B C 1
ATOM 7781 O O . GLU B 2 363 ? 86.795 29.593 19.174 1.00 54.80 360 GLU B O 1
ATOM 7787 N N . ARG B 2 364 ? 85.157 29.805 20.693 1.00 45.98 361 ARG B N 1
ATOM 7788 C CA . ARG B 2 364 ? 86.107 30.018 21.782 1.00 47.41 361 ARG B CA 1
ATOM 7789 C C . ARG B 2 364 ? 86.378 28.744 22.582 1.00 46.24 361 ARG B C 1
ATOM 7790 O O . ARG B 2 364 ? 87.327 28.686 23.363 1.00 49.71 361 ARG B O 1
ATOM 7798 N N . ARG B 2 365 ? 85.553 27.722 22.377 1.00 48.05 362 ARG B N 1
ATOM 7799 C CA . ARG B 2 365 ? 85.760 26.436 23.035 1.00 51.52 362 ARG B CA 1
ATOM 7800 C C . ARG B 2 365 ? 86.755 25.578 22.263 1.00 49.16 362 ARG B C 1
ATOM 7801 O O . ARG B 2 365 ? 86.817 25.653 21.038 1.00 48.70 362 ARG B O 1
ATOM 7809 N N . PRO B 2 366 ? 87.537 24.753 22.978 1.00 51.45 363 PRO B N 1
ATOM 7810 C CA . PRO B 2 366 ? 88.413 23.806 22.283 1.00 50.31 363 PRO B CA 1
ATOM 7811 C C . PRO B 2 366 ? 87.587 22.851 21.427 1.00 56.06 363 PRO B C 1
ATOM 7812 O O . PRO B 2 366 ? 86.417 22.624 21.739 1.00 53.42 363 PRO B O 1
ATOM 7816 N N . GLN B 2 367 ? 88.185 22.314 20.368 1.00 60.25 364 GLN B N 1
ATOM 7817 C CA . GLN B 2 367 ? 87.468 21.498 19.391 1.00 61.32 364 GLN B CA 1
ATOM 7818 C C . GLN B 2 367 ? 86.653 20.372 20.029 1.00 62.56 364 GLN B C 1
ATOM 7819 O O . GLN B 2 367 ? 85.559 20.048 19.566 1.00 57.65 364 GLN B O 1
ATOM 7825 N N . SER B 2 368 ? 87.188 19.792 21.100 1.00 61.33 365 SER B N 1
ATOM 7826 C CA . SER B 2 368 ? 86.521 18.703 21.806 1.00 60.56 365 SER B CA 1
ATOM 7827 C C . SER B 2 368 ? 85.171 19.136 22.376 1.00 63.48 365 SER B C 1
ATOM 7828 O O . SER B 2 368 ? 84.165 18.447 22.203 1.00 68.98 365 SER B O 1
ATOM 7831 N N . ASP B 2 369 ? 85.153 20.280 23.051 1.00 54.53 366 ASP B N 1
ATOM 7832 C CA . ASP B 2 369 ? 83.922 20.807 23.630 1.00 54.09 366 ASP B CA 1
ATOM 7833 C C . ASP B 2 369 ? 83.056 21.471 22.566 1.00 58.75 366 ASP B C 1
ATOM 7834 O O . ASP B 2 369 ? 81.828 21.462 22.652 1.00 54.22 366 ASP B O 1
ATOM 7839 N N . ALA B 2 370 ? 83.708 22.049 21.562 1.00 55.98 367 ALA B N 1
ATOM 7840 C CA . ALA B 2 370 ? 83.005 22.753 20.499 1.00 52.58 367 ALA B CA 1
ATOM 7841 C C . ALA B 2 370 ? 82.193 21.792 19.636 1.00 61.41 367 ALA B C 1
ATOM 7842 O O . ALA B 2 370 ? 81.078 22.111 19.225 1.00 63.03 367 ALA B O 1
ATOM 7844 N N . SER B 2 371 ? 82.755 20.617 19.369 1.00 62.10 368 SER B N 1
ATOM 7845 C CA . SER B 2 371 ? 82.089 19.612 18.544 1.00 61.56 368 SER B CA 1
ATOM 7846 C C . SER B 2 371 ? 80.788 19.138 19.181 1.00 64.29 368 SER B C 1
ATOM 7847 O O . SER B 2 371 ? 79.803 18.884 18.487 1.00 71.07 368 SER B O 1
ATOM 7850 N N . ILE B 2 372 ? 80.792 19.019 20.504 1.00 64.19 369 ILE B N 1
ATOM 7851 C CA . ILE B 2 372 ? 79.596 18.634 21.243 1.00 66.96 369 ILE B CA 1
ATOM 7852 C C . ILE B 2 372 ? 78.502 19.689 21.098 1.00 70.50 369 ILE B C 1
ATOM 7853 O O . ILE B 2 372 ? 77.339 19.367 20.852 1.00 70.79 369 ILE B O 1
ATOM 7858 N N . LEU B 2 373 ? 78.890 20.951 21.244 1.00 65.83 370 LEU B N 1
ATOM 7859 C CA . LEU B 2 373 ? 77.951 22.062 21.149 1.00 63.15 370 LEU B CA 1
ATOM 7860 C C . LEU B 2 373 ? 77.399 22.210 19.730 1.00 61.44 370 LEU B C 1
ATOM 7861 O O . LEU B 2 373 ? 76.256 22.631 19.540 1.00 62.01 370 LEU B O 1
ATOM 7866 N N . LYS B 2 374 ? 78.213 21.858 18.740 1.00 52.94 371 LYS B N 1
ATOM 7867 C CA . LYS B 2 374 ? 77.808 21.948 17.342 1.00 52.44 371 LYS B CA 1
ATOM 7868 C C . LYS B 2 374 ? 76.755 20.899 17.002 1.00 59.85 371 LYS B C 1
ATOM 7869 O O . LYS B 2 374 ? 75.818 21.173 16.253 1.00 65.99 371 LYS B O 1
ATOM 7875 N N . ARG B 2 375 ? 76.906 19.700 17.557 1.00 56.39 372 ARG B N 1
ATOM 7876 C CA . ARG B 2 375 ? 75.939 18.633 17.323 1.00 59.75 372 ARG B CA 1
ATOM 7877 C C . ARG B 2 375 ? 74.573 18.979 17.907 1.00 64.49 372 ARG B C 1
ATOM 7878 O O . ARG B 2 375 ? 73.540 18.617 17.343 1.00 66.53 372 ARG B O 1
ATOM 7886 N N . ARG B 2 376 ? 74.572 19.685 19.034 1.00 57.38 373 ARG B N 1
ATOM 7887 C CA . ARG B 2 376 ? 73.328 20.051 19.702 1.00 57.94 373 ARG B CA 1
ATOM 7888 C C . ARG B 2 376 ? 72.514 21.051 18.881 1.00 61.77 373 ARG B C 1
ATOM 7889 O O . ARG B 2 376 ? 71.284 21.061 18.941 1.00 60.43 373 ARG B O 1
ATOM 7897 N N . PHE B 2 377 ? 73.202 21.886 18.107 1.00 57.25 374 PHE B N 1
ATOM 7898 C CA . PHE B 2 377 ? 72.538 22.939 17.346 1.00 57.54 374 PHE B CA 1
ATOM 7899 C C . PHE B 2 377 ? 72.659 22.750 15.837 1.00 55.91 374 PHE B C 1
ATOM 7900 O O . PHE B 2 377 ? 72.553 23.712 15.077 1.00 62.19 374 PHE B O 1
ATOM 7908 N N . LEU B 2 378 ? 72.877 21.510 15.410 1.00 64.82 375 LEU B N 1
ATOM 7909 C CA . LEU B 2 378 ? 73.012 21.189 13.992 1.00 74.64 375 LEU B CA 1
ATOM 7910 C C . LEU B 2 378 ? 71.748 21.561 13.217 1.00 72.38 375 LEU B C 1
ATOM 7911 O O . LEU B 2 378 ? 71.760 22.465 12.381 1.00 68.44 375 LEU B O 1
ATOM 7916 N N . PHE B 2 379 ? 70.661 20.854 13.510 1.00 72.24 376 PHE B N 1
ATOM 7917 C CA . PHE B 2 379 ? 69.389 21.036 12.819 1.00 75.45 376 PHE B CA 1
ATOM 7918 C C . PHE B 2 379 ? 68.824 22.445 13.004 1.00 64.99 376 PHE B C 1
ATOM 7919 O O . PHE B 2 379 ? 68.521 23.136 12.029 1.00 58.68 376 PHE B O 1
ATOM 7927 N N . SER B 2 380 ? 68.693 22.863 14.259 1.00 53.40 377 SER B N 1
ATOM 7928 C CA . SER B 2 380 ? 68.060 24.134 14.594 1.00 49.63 377 SER B CA 1
ATOM 7929 C C . SER B 2 380 ? 68.800 25.342 14.017 1.00 48.52 377 SER B C 1
ATOM 7930 O O . SER B 2 380 ? 68.179 26.335 13.637 1.00 47.99 377 SER B O 1
ATOM 7933 N N . GLY B 2 381 ? 70.124 25.255 13.955 1.00 46.89 378 GLY B N 1
ATOM 7934 C CA . GLY B 2 381 ? 70.929 26.328 13.401 1.00 43.14 378 GLY B CA 1
ATOM 7935 C C . GLY B 2 381 ? 70.763 26.415 11.899 1.00 45.10 378 GLY B C 1
ATOM 7936 O O . GLY B 2 381 ? 70.707 27.505 11.329 1.00 45.29 378 GLY B O 1
ATOM 7937 N N . ASN B 2 382 ? 70.685 25.253 11.261 1.00 49.63 379 ASN B N 1
ATOM 7938 C CA . ASN B 2 382 ? 70.461 25.168 9.827 1.00 55.29 379 ASN B CA 1
ATOM 7939 C C . ASN B 2 382 ? 69.089 25.730 9.462 1.00 54.02 379 ASN B C 1
ATOM 7940 O O . ASN B 2 382 ? 68.929 26.414 8.449 1.00 50.97 379 ASN B O 1
ATOM 7945 N N . ASN B 2 383 ? 68.104 25.438 10.306 1.00 42.87 380 ASN B N 1
ATOM 7946 C CA . ASN B 2 383 ? 66.741 25.912 10.107 1.00 38.22 380 ASN B CA 1
ATOM 7947 C C . ASN B 2 383 ? 66.623 27.415 10.340 1.00 44.36 380 ASN B C 1
ATOM 7948 O O . ASN B 2 383 ? 65.881 28.104 9.642 1.00 39.97 380 ASN B O 1
ATOM 7953 N N . TYR B 2 384 ? 67.362 27.919 11.322 1.00 39.63 381 TYR B N 1
ATOM 7954 C CA . TYR B 2 384 ? 67.368 29.348 11.610 1.00 36.54 381 TYR B CA 1
ATOM 7955 C C . TYR B 2 384 ? 67.920 30.152 10.439 1.00 38.37 381 TYR B C 1
ATOM 7956 O O . TYR B 2 384 ? 67.338 31.160 10.036 1.00 40.43 381 TYR B O 1
ATOM 7965 N N . ARG B 2 385 ? 69.054 29.703 9.909 1.00 33.00 382 ARG B N 1
ATOM 7966 C CA . ARG B 2 385 ? 69.709 30.389 8.802 1.00 37.85 382 ARG B CA 1
ATOM 7967 C C . ARG B 2 385 ? 68.803 30.466 7.573 1.00 36.62 382 ARG B C 1
ATOM 7968 O O . ARG B 2 385 ? 68.605 31.541 7.006 1.00 41.87 382 ARG B O 1
ATOM 7976 N N . ARG B 2 386 ? 68.248 29.324 7.176 1.00 36.89 383 ARG B N 1
ATOM 7977 C CA . ARG B 2 386 ? 67.392 29.257 5.994 1.00 39.48 383 ARG B CA 1
ATOM 7978 C C . ARG B 2 386 ? 66.104 30.056 6.187 1.00 42.02 383 ARG B C 1
ATOM 7979 O O . ARG B 2 386 ? 65.479 30.483 5.217 1.00 45.02 383 ARG B O 1
ATOM 7987 N N . MET B 2 387 ? 65.718 30.269 7.441 1.00 42.16 384 MET B N 1
ATOM 7988 C CA . MET B 2 387 ? 64.512 31.030 7.742 1.00 37.50 384 MET B CA 1
ATOM 7989 C C . MET B 2 387 ? 64.786 32.532 7.840 1.00 42.77 384 MET B C 1
ATOM 7990 O O . MET B 2 387 ? 64.013 33.344 7.329 1.00 39.34 384 MET B O 1
ATOM 7995 N N . ILE B 2 388 ? 65.893 32.899 8.481 1.00 34.95 385 ILE B N 1
ATOM 7996 C CA . ILE B 2 388 ? 66.112 34.289 8.871 1.00 29.68 385 ILE B CA 1
ATOM 7997 C C . ILE B 2 388 ? 67.084 35.065 7.969 1.00 35.53 385 ILE B C 1
ATOM 7998 O O . ILE B 2 388 ? 66.904 36.267 7.765 1.00 42.60 385 ILE B O 1
ATOM 8003 N N . GLU B 2 389 ? 68.098 34.400 7.418 1.00 35.48 386 GLU B N 1
ATOM 8004 C CA . GLU B 2 389 ? 69.018 35.091 6.507 1.00 33.73 386 GLU B CA 1
ATOM 8005 C C . GLU B 2 389 ? 68.309 35.775 5.318 1.00 35.24 386 GLU B C 1
ATOM 8006 O O . GLU B 2 389 ? 68.735 36.853 4.903 1.00 39.24 386 GLU B O 1
ATOM 8012 N N . PRO B 2 390 ? 67.236 35.164 4.766 1.00 35.48 387 PRO B N 1
ATOM 8013 C CA . PRO B 2 390 ? 66.436 35.917 3.790 1.00 33.66 387 PRO B CA 1
ATOM 8014 C C . PRO B 2 390 ? 65.999 37.307 4.270 1.00 36.20 387 PRO B C 1
ATOM 8015 O O . PRO B 2 390 ? 65.977 38.244 3.473 1.00 40.41 387 PRO B O 1
ATOM 8019 N N . LEU B 2 391 ? 65.673 37.441 5.552 1.00 36.02 388 LEU B N 1
ATOM 8020 C CA . LEU B 2 391 ? 65.191 38.715 6.081 1.00 38.33 388 LEU B CA 1
ATOM 8021 C C . LEU B 2 391 ? 66.307 39.756 6.173 1.00 41.13 388 LEU B C 1
ATOM 8022 O O . LEU B 2 391 ? 66.076 40.946 5.954 1.00 45.65 388 LEU B O 1
ATOM 8027 N N . ASP B 2 392 ? 67.514 39.307 6.500 1.00 37.46 389 ASP B N 1
ATOM 8028 C CA . ASP B 2 392 ? 68.674 40.190 6.516 1.00 38.64 389 ASP B CA 1
ATOM 8029 C C . ASP B 2 392 ? 69.058 40.599 5.097 1.00 40.42 389 ASP B C 1
ATOM 8030 O O . ASP B 2 392 ? 69.543 41.707 4.867 1.00 41.72 389 ASP B O 1
ATOM 8035 N N . ILE B 2 393 ? 68.834 39.694 4.151 1.00 35.96 390 ILE B N 1
ATOM 8036 C CA . ILE B 2 393 ? 69.065 39.974 2.738 1.00 38.11 390 ILE B CA 1
ATOM 8037 C C . ILE B 2 393 ? 68.129 41.075 2.248 1.00 37.51 390 ILE B C 1
ATOM 8038 O O . ILE B 2 393 ? 68.544 41.984 1.524 1.00 38.27 390 ILE B O 1
ATOM 8043 N N . ALA B 2 394 ? 66.866 40.989 2.658 1.00 35.83 391 ALA B N 1
ATOM 8044 C CA . ALA B 2 394 ? 65.870 41.994 2.307 1.00 35.89 391 ALA B CA 1
ATOM 8045 C C . ALA B 2 394 ? 66.310 43.383 2.753 1.00 38.73 391 ALA B C 1
ATOM 8046 O O . ALA B 2 394 ? 66.226 44.346 1.992 1.00 38.45 391 ALA B O 1
ATOM 8048 N N . GLU B 2 395 ? 66.785 43.476 3.990 1.00 40.03 392 GLU B N 1
ATOM 8049 C CA . GLU B 2 395 ? 67.269 44.739 4.532 1.00 42.23 392 GLU B CA 1
ATOM 8050 C C . GLU B 2 395 ? 68.503 45.220 3.779 1.00 43.37 392 GLU B C 1
ATOM 8051 O O . GLU B 2 395 ? 68.622 46.400 3.448 1.00 46.12 392 GLU B O 1
ATOM 8057 N N . TYR B 2 396 ? 69.409 44.287 3.510 1.00 38.30 393 TYR B N 1
ATOM 8058 C CA . TYR B 2 396 ? 70.654 44.569 2.805 1.00 39.00 393 TYR B CA 1
ATOM 8059 C C . TYR B 2 396 ? 70.412 45.301 1.488 1.00 40.57 393 TYR B C 1
ATOM 8060 O O . TYR B 2 396 ? 71.010 46.346 1.232 1.00 38.95 393 TYR B O 1
ATOM 8069 N N . TYR B 2 397 ? 69.522 44.757 0.663 1.00 37.37 394 TYR B N 1
ATOM 8070 C CA . TYR B 2 397 ? 69.266 45.325 -0.657 1.00 40.39 394 TYR B CA 1
ATOM 8071 C C . TYR B 2 397 ? 68.329 46.526 -0.607 1.00 42.87 394 TYR B C 1
ATOM 8072 O O . TYR B 2 397 ? 68.387 47.397 -1.475 1.00 47.58 394 TYR B O 1
ATOM 8081 N N . LEU B 2 398 ? 67.469 46.581 0.405 1.00 40.89 395 LEU B N 1
ATOM 8082 C CA . LEU B 2 398 ? 66.647 47.767 0.614 1.00 45.41 395 LEU B CA 1
ATOM 8083 C C . LEU B 2 398 ? 67.546 48.952 0.956 1.00 50.75 395 LEU B C 1
ATOM 8084 O O . LEU B 2 398 ? 67.255 50.093 0.598 1.00 59.29 395 LEU B O 1
ATOM 8089 N N . GLU B 2 399 ? 68.649 48.665 1.643 1.00 51.89 396 GLU B N 1
ATOM 8090 C CA . GLU B 2 399 ? 69.618 49.690 2.013 1.00 57.14 396 GLU B CA 1
ATOM 8091 C C . GLU B 2 399 ? 70.499 50.087 0.831 1.00 60.15 396 GLU B C 1
ATOM 8092 O O . GLU B 2 399 ? 71.368 50.949 0.958 1.00 63.15 396 GLU B O 1
ATOM 8098 N N . GLY B 2 400 ? 70.276 49.449 -0.314 1.00 55.57 397 GLY B N 1
ATOM 8099 C CA . GLY B 2 400 ? 70.978 49.800 -1.535 1.00 53.76 397 GLY B CA 1
ATOM 8100 C C . GLY B 2 400 ? 72.361 49.190 -1.653 1.00 54.57 397 GLY B C 1
ATOM 8101 O O . GLY B 2 400 ? 73.186 49.662 -2.435 1.00 52.37 397 GLY B O 1
ATOM 8102 N N . ARG B 2 401 ? 72.615 48.138 -0.882 1.00 49.03 398 ARG B N 1
ATOM 8103 C CA . ARG B 2 401 ? 73.911 47.467 -0.907 1.00 46.87 398 ARG B CA 1
ATOM 8104 C C . ARG B 2 401 ? 73.931 46.370 -1.971 1.00 48.22 398 ARG B C 1
ATOM 8105 O O . ARG B 2 401 ? 72.881 45.887 -2.390 1.00 49.58 398 ARG B O 1
ATOM 8113 N N . LYS B 2 402 ? 75.127 45.982 -2.407 1.00 46.79 399 LYS B N 1
ATOM 8114 C CA . LYS B 2 402 ? 75.264 45.060 -3.533 1.00 52.83 399 LYS B CA 1
ATOM 8115 C C . LYS B 2 402 ? 76.064 43.806 -3.189 1.00 45.75 399 LYS B C 1
ATOM 8116 O O . LYS B 2 402 ? 76.812 43.788 -2.213 1.00 46.55 399 LYS B O 1
ATOM 8122 N N . GLU B 2 403 ? 75.899 42.772 -4.014 1.00 45.56 400 GLU B N 1
ATOM 8123 C CA . GLU B 2 403 ? 76.676 41.533 -3.925 1.00 46.14 400 GLU B CA 1
ATOM 8124 C C . GLU B 2 403 ? 76.701 40.947 -2.518 1.00 49.61 400 GLU B C 1
ATOM 8125 O O . GLU B 2 403 ? 77.759 40.853 -1.895 1.00 52.37 400 GLU B O 1
ATOM 8131 N N . TYR B 2 404 ? 75.532 40.549 -2.027 1.00 50.90 401 TYR B N 1
ATOM 8132 C CA . TYR B 2 404 ? 75.401 40.060 -0.661 1.00 40.99 401 TYR B CA 1
ATOM 8133 C C . TYR B 2 404 ? 76.243 38.818 -0.389 1.00 43.83 401 TYR B C 1
ATOM 8134 O O . TYR B 2 404 ? 76.965 38.761 0.607 1.00 40.76 401 TYR B O 1
ATOM 8143 N N . ARG B 2 405 ? 76.145 37.830 -1.273 1.00 42.44 402 ARG B N 1
ATOM 8144 C CA . ARG B 2 405 ? 76.759 36.525 -1.039 1.00 51.16 402 ARG B CA 1
ATOM 8145 C C . ARG B 2 405 ? 78.272 36.603 -0.829 1.00 49.91 402 ARG B C 1
ATOM 8146 O O . ARG B 2 405 ? 78.831 35.845 -0.036 1.00 51.18 402 ARG B O 1
ATOM 8154 N N . THR B 2 406 ? 78.929 37.525 -1.526 1.00 47.24 403 THR B N 1
ATOM 8155 C CA . THR B 2 406 ? 80.386 37.600 -1.485 1.00 48.41 403 THR B CA 1
ATOM 8156 C C . THR B 2 406 ? 80.922 38.739 -0.615 1.00 46.97 403 THR B C 1
ATOM 8157 O O . THR B 2 406 ? 82.085 38.714 -0.211 1.00 52.41 403 THR B O 1
ATOM 8161 N N . THR B 2 407 ? 80.086 39.734 -0.319 1.00 51.67 404 THR B N 1
ATOM 8162 C CA . THR B 2 407 ? 80.563 40.912 0.408 1.00 46.56 404 THR B CA 1
ATOM 8163 C C . THR B 2 407 ? 79.735 41.315 1.642 1.00 47.64 404 THR B C 1
ATOM 8164 O O . THR B 2 407 ? 80.198 42.119 2.452 1.00 51.62 404 THR B O 1
ATOM 8168 N N . GLY B 2 408 ? 78.534 40.761 1.803 1.00 40.54 405 GLY B N 1
ATOM 8169 C CA . GLY B 2 408 ? 77.636 41.229 2.851 1.00 41.98 405 GLY B CA 1
ATOM 8170 C C . GLY B 2 408 ? 77.117 40.258 3.906 1.00 41.57 405 GLY B C 1
ATOM 8171 O O . GLY B 2 408 ? 76.446 40.685 4.846 1.00 49.36 405 GLY B O 1
ATOM 8172 N N . ARG B 2 409 ? 77.407 38.967 3.770 1.00 43.61 406 ARG B N 1
ATOM 8173 C CA . ARG B 2 409 ? 76.912 37.970 4.726 1.00 46.67 406 ARG B CA 1
ATOM 8174 C C . ARG B 2 409 ? 77.463 38.184 6.135 1.00 42.78 406 ARG B C 1
ATOM 8175 O O . ARG B 2 409 ? 78.666 38.370 6.317 1.00 45.97 406 ARG B O 1
ATOM 8183 N N . SER B 2 410 ? 76.581 38.148 7.129 1.00 43.47 407 SER B N 1
ATOM 8184 C CA . SER B 2 410 ? 77.006 38.170 8.525 1.00 42.09 407 SER B CA 1
ATOM 8185 C C . SER B 2 410 ? 77.836 36.928 8.820 1.00 39.51 407 SER B C 1
ATOM 8186 O O . SER B 2 410 ? 77.525 35.840 8.335 1.00 44.71 407 SER B O 1
ATOM 8189 N N . HIS B 2 411 ? 78.892 37.100 9.609 1.00 42.72 408 HIS B N 1
ATOM 8190 C CA . HIS B 2 411 ? 79.828 36.020 9.914 1.00 37.90 408 HIS B CA 1
ATOM 8191 C C . HIS B 2 411 ? 79.140 34.758 10.431 1.00 38.34 408 HIS B C 1
ATOM 8192 O O . HIS B 2 411 ? 79.483 33.646 10.026 1.00 39.94 408 HIS B O 1
ATOM 8199 N N . HIS B 2 412 ? 78.159 34.933 11.313 1.00 39.13 409 HIS B N 1
ATOM 8200 C CA . HIS B 2 412 ? 77.536 33.794 11.977 1.00 40.32 409 HIS B CA 1
ATOM 8201 C C . HIS B 2 412 ? 76.728 32.941 10.999 1.00 42.25 409 HIS B C 1
ATOM 8202 O O . HIS B 2 412 ? 76.650 31.726 11.160 1.00 42.03 409 HIS B O 1
ATOM 8209 N N . TYR B 2 413 ? 76.147 33.572 9.979 1.00 40.49 410 TYR B N 1
ATOM 8210 C CA . TYR B 2 413 ? 75.469 32.836 8.911 1.00 36.69 410 TYR B CA 1
ATOM 8211 C C . TYR B 2 413 ? 76.451 31.936 8.173 1.00 40.50 410 TYR B C 1
ATOM 8212 O O . TYR B 2 413 ? 76.173 30.762 7.926 1.00 40.22 410 TYR B O 1
ATOM 8221 N N . VAL B 2 414 ? 77.602 32.503 7.826 1.00 42.40 411 VAL B N 1
ATOM 8222 C CA . VAL B 2 414 ? 78.634 31.780 7.094 1.00 43.59 411 VAL B CA 1
ATOM 8223 C C . VAL B 2 414 ? 79.135 30.576 7.883 1.00 44.51 411 VAL B C 1
ATOM 8224 O O . VAL B 2 414 ? 79.324 29.494 7.327 1.00 45.42 411 VAL B O 1
ATOM 8228 N N . MET B 2 415 ? 79.340 30.767 9.183 1.00 41.32 412 MET B N 1
ATOM 8229 C CA . MET B 2 415 ? 79.822 29.693 10.043 1.00 42.89 412 MET B CA 1
ATOM 8230 C C . MET B 2 415 ? 78.782 28.590 10.197 1.00 42.71 412 MET B C 1
ATOM 8231 O O . MET B 2 415 ? 79.111 27.406 10.131 1.00 51.96 412 MET B O 1
ATOM 8236 N N . LEU B 2 416 ? 77.529 28.986 10.405 1.00 41.96 413 LEU B N 1
ATOM 8237 C CA . LEU B 2 416 ? 76.437 28.028 10.540 1.00 44.65 413 LEU B CA 1
ATOM 8238 C C . LEU B 2 416 ? 76.317 27.146 9.299 1.00 47.41 413 LEU B C 1
ATOM 8239 O O . LEU B 2 416 ? 76.171 25.928 9.408 1.00 47.64 413 LEU B O 1
ATOM 8244 N N . GLU B 2 417 ? 76.388 27.762 8.121 1.00 44.81 414 GLU B N 1
ATOM 8245 C CA . GLU B 2 417 ? 76.342 27.014 6.868 1.00 46.57 414 GLU B CA 1
ATOM 8246 C C . GLU B 2 417 ? 77.575 26.128 6.720 1.00 49.93 414 GLU B C 1
ATOM 8247 O O . GLU B 2 417 ? 77.484 24.991 6.255 1.00 57.17 414 GLU B O 1
ATOM 8253 N N . LYS B 2 418 ? 78.725 26.659 7.121 1.00 47.65 415 LYS B N 1
ATOM 8254 C CA . LYS B 2 418 ? 79.986 25.929 7.052 1.00 54.48 415 LYS B CA 1
ATOM 8255 C C . LYS B 2 418 ? 79.939 24.657 7.891 1.00 57.29 415 LYS B C 1
ATOM 8256 O O . LYS B 2 418 ? 80.449 23.613 7.486 1.00 57.90 415 LYS B O 1
ATOM 8262 N N . TRP B 2 419 ? 79.313 24.755 9.059 1.00 60.30 416 TRP B N 1
ATOM 8263 C CA . TRP B 2 419 ? 79.248 23.639 9.995 1.00 62.28 416 TRP B CA 1
ATOM 8264 C C . TRP B 2 419 ? 78.109 22.671 9.688 1.00 71.14 416 TRP B C 1
ATOM 8265 O O . TRP B 2 419 ? 78.285 21.456 9.764 1.00 76.26 416 TRP B O 1
ATOM 8276 N N . PHE B 2 420 ? 76.943 23.211 9.342 1.00 80.09 417 PHE B N 1
ATOM 8277 C CA . PHE B 2 420 ? 75.715 22.419 9.309 1.00 89.37 417 PHE B CA 1
ATOM 8278 C C . PHE B 2 420 ? 75.098 22.260 7.920 1.00 91.89 417 PHE B C 1
ATOM 8279 O O . PHE B 2 420 ? 74.059 21.617 7.772 1.00 87.99 417 PHE B O 1
ATOM 8287 N N . GLY B 2 421 ? 75.729 22.839 6.906 1.00 98.98 418 GLY B N 1
ATOM 8288 C CA . GLY B 2 421 ? 75.139 22.869 5.580 1.00 109.12 418 GLY B CA 1
ATOM 8289 C C . GLY B 2 421 ? 75.525 21.730 4.655 1.00 121.33 418 GLY B C 1
ATOM 8290 O O . GLY B 2 421 ? 75.184 21.751 3.472 1.00 125.08 418 GLY B O 1
ATOM 8291 N N . MET B 2 422 ? 76.224 20.729 5.182 1.00 129.03 419 MET B N 1
ATOM 8292 C CA . MET B 2 422 ? 76.722 19.641 4.346 1.00 136.62 419 MET B CA 1
ATOM 8293 C C . MET B 2 422 ? 76.157 18.278 4.742 1.00 140.69 419 MET B C 1
ATOM 8294 O O . MET B 2 422 ? 75.919 17.425 3.887 1.00 139.11 419 MET B O 1
ATOM 8299 N N . GLU B 2 423 ? 75.943 18.077 6.038 1.00 146.90 420 GLU B N 1
ATOM 8300 C CA . GLU B 2 423 ? 75.539 16.772 6.549 1.00 153.15 420 GLU B CA 1
ATOM 8301 C C . GLU B 2 423 ? 74.032 16.537 6.452 1.00 157.27 420 GLU B C 1
ATOM 8302 O O . GLU B 2 423 ? 73.584 15.607 5.783 1.00 158.49 420 GLU B O 1
ATOM 8308 N N . SER B 2 424 ? 73.257 17.386 7.120 1.00 159.48 421 SER B N 1
ATOM 8309 C CA . SER B 2 424 ? 71.809 17.206 7.202 1.00 163.48 421 SER B CA 1
ATOM 8310 C C . SER B 2 424 ? 71.100 17.447 5.871 1.00 163.20 421 SER B C 1
ATOM 8311 O O . SER B 2 424 ? 69.932 17.091 5.709 1.00 164.23 421 SER B O 1
ATOM 8314 N N . ILE B 2 425 ? 71.808 18.046 4.920 1.00 158.72 422 ILE B N 1
ATOM 8315 C CA . ILE B 2 425 ? 71.219 18.395 3.632 1.00 149.97 422 ILE B CA 1
ATOM 8316 C C . ILE B 2 425 ? 70.967 17.155 2.772 1.00 143.21 422 ILE B C 1
ATOM 8317 O O . ILE B 2 425 ? 70.205 17.202 1.807 1.00 142.27 422 ILE B O 1
ATOM 8322 N N . LEU B 2 426 ? 71.598 16.043 3.134 1.00 137.61 423 LEU B N 1
ATOM 8323 C CA . LEU B 2 426 ? 71.470 14.808 2.368 1.00 131.76 423 LEU B CA 1
ATOM 8324 C C . LEU B 2 426 ? 70.239 14.009 2.783 1.00 126.01 423 LEU B C 1
ATOM 8325 O O . LEU B 2 426 ? 69.579 13.389 1.949 1.00 123.72 423 LEU B O 1
ATOM 8330 N N . ILE B 2 427 ? 69.935 14.028 4.076 1.00 124.02 424 ILE B N 1
ATOM 8331 C CA . ILE B 2 427 ? 68.809 13.271 4.610 1.00 124.93 424 ILE B CA 1
ATOM 8332 C C . ILE B 2 427 ? 67.496 14.027 4.428 1.00 120.68 424 ILE B C 1
ATOM 8333 O O . ILE B 2 427 ? 66.436 13.423 4.263 1.00 121.01 424 ILE B O 1
ATOM 8338 N N . GLU B 2 428 ? 67.573 15.354 4.459 1.00 113.71 425 GLU B N 1
ATOM 8339 C CA . GLU B 2 428 ? 66.387 16.190 4.323 1.00 105.98 425 GLU B CA 1
ATOM 8340 C C . GLU B 2 428 ? 65.858 16.168 2.892 1.00 100.34 425 GLU B C 1
ATOM 8341 O O . GLU B 2 428 ? 64.647 16.154 2.670 1.00 98.62 425 GLU B O 1
ATOM 8347 N N . LYS B 2 429 ? 66.770 16.160 1.925 1.00 99.20 426 LYS B N 1
ATOM 8348 C CA . LYS B 2 429 ? 66.389 16.083 0.519 1.00 101.17 426 LYS B CA 1
ATOM 8349 C C . LYS B 2 429 ? 65.800 14.719 0.187 1.00 109.32 426 LYS B C 1
ATOM 8350 O O . LYS B 2 429 ? 65.048 14.576 -0.778 1.00 112.12 426 LYS B O 1
ATOM 8356 N N . GLU B 2 430 ? 66.152 13.719 0.988 1.00 116.18 427 GLU B N 1
ATOM 8357 C CA . GLU B 2 430 ? 65.613 12.377 0.819 1.00 123.57 427 GLU B CA 1
ATOM 8358 C C . GLU B 2 430 ? 64.104 12.382 1.041 1.00 124.03 427 GLU B C 1
ATOM 8359 O O . GLU B 2 430 ? 63.351 11.762 0.291 1.00 123.36 427 GLU B O 1
ATOM 8365 N N . ARG B 2 431 ? 63.673 13.097 2.075 1.00 121.58 428 ARG B N 1
ATOM 8366 C CA . ARG B 2 431 ? 62.259 13.190 2.414 1.00 117.45 428 ARG B CA 1
ATOM 8367 C C . ARG B 2 431 ? 61.504 14.096 1.446 1.00 115.62 428 ARG B C 1
ATOM 8368 O O . ARG B 2 431 ? 60.312 13.905 1.206 1.00 113.64 428 ARG B O 1
ATOM 8376 N N . CYS B 2 432 ? 62.204 15.079 0.888 1.00 116.33 429 CYS B N 1
ATOM 8377 C CA . CYS B 2 432 ? 61.575 16.066 0.015 1.00 116.83 429 CYS B CA 1
ATOM 8378 C C . CYS B 2 432 ? 61.542 15.623 -1.446 1.00 119.59 429 CYS B C 1
ATOM 8379 O O . CYS B 2 432 ? 61.637 16.447 -2.356 1.00 117.04 429 CYS B O 1
ATOM 8382 N N . LYS B 2 433 ? 61.402 14.320 -1.668 1.00 122.97 430 LYS B N 1
ATOM 8383 C CA . LYS B 2 433 ? 61.270 13.790 -3.020 1.00 121.93 430 LYS B CA 1
ATOM 8384 C C . LYS B 2 433 ? 59.897 13.160 -3.226 1.00 122.35 430 LYS B C 1
ATOM 8385 O O . LYS B 2 433 ? 59.495 12.883 -4.355 1.00 126.55 430 LYS B O 1
ATOM 8391 N N . LYS B 2 434 ? 59.182 12.938 -2.127 1.00 118.79 431 LYS B N 1
ATOM 8392 C CA . LYS B 2 434 ? 57.833 12.387 -2.188 1.00 117.86 431 LYS B CA 1
ATOM 8393 C C . LYS B 2 434 ? 56.840 13.228 -1.391 1.00 113.06 431 LYS B C 1
ATOM 8394 O O . LYS B 2 434 ? 55.632 13.151 -1.614 1.00 117.16 431 LYS B O 1
ATOM 8400 N N . ARG B 2 435 ? 57.352 14.030 -0.463 1.00 101.86 432 ARG B N 1
ATOM 8401 C CA . ARG B 2 435 ? 56.496 14.829 0.408 1.00 91.55 432 ARG B CA 1
ATOM 8402 C C . ARG B 2 435 ? 56.159 16.188 -0.197 1.00 79.25 432 ARG B C 1
ATOM 8403 O O . ARG B 2 435 ? 56.848 16.671 -1.096 1.00 75.45 432 ARG B O 1
ATOM 8411 N N . ASP B 2 436 ? 55.087 16.794 0.304 1.00 70.83 433 ASP B N 1
ATOM 8412 C CA . ASP B 2 436 ? 54.678 18.128 -0.119 1.00 65.66 433 ASP B CA 1
ATOM 8413 C C . ASP B 2 436 ? 55.663 19.168 0.413 1.00 63.29 433 ASP B C 1
ATOM 8414 O O . ASP B 2 436 ? 56.188 19.025 1.518 1.00 62.59 433 ASP B O 1
ATOM 8419 N N . LEU B 2 437 ? 55.911 20.213 -0.370 1.00 58.20 434 LEU B N 1
ATOM 8420 C CA . LEU B 2 437 ? 56.980 21.158 -0.056 1.00 50.25 434 LEU B CA 1
ATOM 8421 C C . LEU B 2 437 ? 56.500 22.490 0.516 1.00 48.55 434 LEU B C 1
ATOM 8422 O O . LEU B 2 437 ? 57.250 23.466 0.511 1.00 48.08 434 LEU B O 1
ATOM 8427 N N . SER B 2 438 ? 55.267 22.534 1.014 1.00 51.05 435 SER B N 1
ATOM 8428 C CA . SER B 2 438 ? 54.704 23.776 1.546 1.00 61.74 435 SER B CA 1
ATOM 8429 C C . SER B 2 438 ? 55.530 24.369 2.685 1.00 56.44 435 SER B C 1
ATOM 8430 O O . SER B 2 438 ? 55.624 25.589 2.821 1.00 63.75 435 SER B O 1
ATOM 8433 N N . ASP B 2 439 ? 56.127 23.505 3.498 1.00 52.68 436 ASP B N 1
ATOM 8434 C CA . ASP B 2 439 ? 56.882 23.949 4.665 1.00 55.99 436 ASP B CA 1
ATOM 8435 C C . ASP B 2 439 ? 58.384 24.003 4.408 1.00 59.35 436 ASP B C 1
ATOM 8436 O O . ASP B 2 439 ? 59.156 24.376 5.293 1.00 58.66 436 ASP B O 1
ATOM 8441 N N . LEU B 2 440 ? 58.798 23.632 3.201 1.00 56.76 437 LEU B N 1
ATOM 8442 C CA . LEU B 2 440 ? 60.217 23.598 2.867 1.00 51.45 437 LEU B CA 1
ATOM 8443 C C . LEU B 2 440 ? 60.846 24.984 2.881 1.00 49.03 437 LEU B C 1
ATOM 8444 O O . LEU B 2 440 ? 60.390 25.893 2.188 1.00 49.26 437 LEU B O 1
ATOM 8449 N N . LEU B 2 441 ? 61.895 25.138 3.680 1.00 44.27 438 LEU B N 1
ATOM 8450 C CA . LEU B 2 441 ? 62.712 26.339 3.633 1.00 42.49 438 LEU B CA 1
ATOM 8451 C C . LEU B 2 441 ? 63.758 26.154 2.545 1.00 42.52 438 LEU B C 1
ATOM 8452 O O . LEU B 2 441 ? 64.472 25.152 2.539 1.00 52.16 438 LEU B O 1
ATOM 8457 N N . THR B 2 442 ? 63.829 27.107 1.619 1.00 40.76 439 THR B N 1
ATOM 8458 C CA . THR B 2 442 ? 64.790 27.061 0.518 1.00 39.78 439 THR B CA 1
ATOM 8459 C C . THR B 2 442 ? 66.205 26.773 1.022 1.00 45.20 439 THR B C 1
ATOM 8460 O O . THR B 2 442 ? 66.721 27.486 1.885 1.00 43.42 439 THR B O 1
ATOM 8464 N N . PHE B 2 443 ? 66.815 25.719 0.487 1.00 40.14 440 PHE B N 1
ATOM 8465 C CA . PHE B 2 443 ? 68.113 25.246 0.965 1.00 47.67 440 PHE B CA 1
ATOM 8466 C C . PHE B 2 443 ? 69.207 26.302 0.832 1.00 48.75 440 PHE B C 1
ATOM 8467 O O . PHE B 2 443 ? 69.958 26.547 1.775 1.00 47.08 440 PHE B O 1
ATOM 8475 N N . ASP B 2 444 ? 69.297 26.925 -0.338 1.00 42.66 441 ASP B N 1
ATOM 8476 C CA . ASP B 2 444 ? 70.236 28.022 -0.533 1.00 40.75 441 ASP B CA 1
ATOM 8477 C C . ASP B 2 444 ? 69.701 29.271 0.160 1.00 40.05 441 ASP B C 1
ATOM 8478 O O . ASP B 2 444 ? 68.804 29.939 -0.353 1.00 44.08 441 ASP B O 1
ATOM 8483 N N . SER B 2 445 ? 70.261 29.584 1.327 1.00 35.44 442 SER B N 1
ATOM 8484 C CA . SER B 2 445 ? 69.779 30.698 2.142 1.00 36.59 442 SER B CA 1
ATOM 8485 C C . SER B 2 445 ? 70.128 32.053 1.531 1.00 38.25 442 SER B C 1
ATOM 8486 O O . SER B 2 445 ? 69.753 33.097 2.065 1.00 40.80 442 SER B O 1
ATOM 8489 N N . CYS B 2 446 ? 70.846 32.031 0.413 1.00 44.00 443 CYS B N 1
ATOM 8490 C CA . CYS B 2 446 ? 71.176 33.252 -0.311 1.00 37.19 443 CYS B CA 1
ATOM 8491 C C . CYS B 2 446 ? 70.381 33.359 -1.611 1.00 39.35 443 CYS B C 1
ATOM 8492 O O . CYS B 2 446 ? 70.729 34.146 -2.490 1.00 40.64 443 CYS B O 1
ATOM 8495 N N . PHE B 2 447 ? 69.317 32.566 -1.724 1.00 37.15 444 PHE B N 1
ATOM 8496 C CA . PHE B 2 447 ? 68.475 32.560 -2.920 1.00 41.25 444 PHE B CA 1
ATOM 8497 C C . PHE B 2 447 ? 67.992 33.956 -3.293 1.00 38.09 444 PHE B C 1
ATOM 8498 O O . PHE B 2 447 ? 68.093 34.373 -4.446 1.00 35.88 444 PHE B O 1
ATOM 8506 N N . TRP B 2 448 ? 67.463 34.673 -2.308 1.00 32.12 445 TRP B N 1
ATOM 8507 C CA . TRP B 2 448 ? 66.881 35.984 -2.556 1.00 36.31 445 TRP B CA 1
ATOM 8508 C C . TRP B 2 448 ? 67.932 37.016 -2.952 1.00 38.53 445 TRP B C 1
ATOM 8509 O O . TRP B 2 448 ? 67.615 38.008 -3.605 1.00 39.03 445 TRP B O 1
ATOM 8520 N N . ALA B 2 449 ? 69.180 36.780 -2.563 1.00 38.05 446 ALA B N 1
ATOM 8521 C CA . ALA B 2 449 ? 70.273 37.643 -2.986 1.00 39.38 446 ALA B CA 1
ATOM 8522 C C . ALA B 2 449 ? 70.495 37.483 -4.486 1.00 40.61 446 ALA B C 1
ATOM 8523 O O . ALA B 2 449 ? 70.773 38.452 -5.191 1.00 39.62 446 ALA B O 1
ATOM 8525 N N . GLU B 2 450 ? 70.361 36.249 -4.964 1.00 40.36 447 GLU B N 1
ATOM 8526 C CA . GLU B 2 450 ? 70.469 35.952 -6.388 1.00 38.80 447 GLU B CA 1
ATOM 8527 C C . GLU B 2 450 ? 69.365 36.655 -7.174 1.00 38.43 447 GLU B C 1
ATOM 8528 O O . GLU B 2 450 ? 69.605 37.192 -8.255 1.00 40.21 447 GLU B O 1
ATOM 8534 N N . VAL B 2 451 ? 68.156 36.644 -6.622 1.00 35.17 448 VAL B N 1
ATOM 8535 C CA . VAL B 2 451 ? 67.020 37.312 -7.246 1.00 38.29 448 VAL B CA 1
ATOM 8536 C C . VAL B 2 451 ? 67.250 38.817 -7.314 1.00 41.61 448 VAL B C 1
ATOM 8537 O O . VAL B 2 451 ? 67.042 39.437 -8.357 1.00 40.16 448 VAL B O 1
ATOM 8541 N N . GLU B 2 452 ? 67.695 39.397 -6.202 1.00 38.25 449 GLU B N 1
ATOM 8542 C CA . GLU B 2 452 ? 67.958 40.830 -6.143 1.00 36.50 449 GLU B CA 1
ATOM 8543 C C . GLU B 2 452 ? 69.073 41.238 -7.104 1.00 42.65 449 GLU B C 1
ATOM 8544 O O . GLU B 2 452 ? 68.998 42.291 -7.738 1.00 43.88 449 GLU B O 1
ATOM 8550 N N . ASP B 2 453 ? 70.104 40.403 -7.210 1.00 42.32 450 ASP B N 1
ATOM 8551 C CA . ASP B 2 453 ? 71.226 40.683 -8.101 1.00 42.67 450 ASP B CA 1
ATOM 8552 C C . ASP B 2 453 ? 70.784 40.688 -9.561 1.00 41.35 450 ASP B C 1
ATOM 8553 O O . ASP B 2 453 ? 71.203 41.540 -10.342 1.00 44.39 450 ASP B O 1
ATOM 8558 N N . SER B 2 454 ? 69.933 39.734 -9.922 1.00 39.23 451 SER B N 1
ATOM 8559 C CA . SER B 2 454 ? 69.460 39.620 -11.296 1.00 39.48 451 SER B CA 1
ATOM 8560 C C . SER B 2 454 ? 68.520 40.769 -11.655 1.00 42.79 451 SER B C 1
ATOM 8561 O O . SER B 2 454 ? 68.497 41.226 -12.799 1.00 46.31 451 SER B O 1
ATOM 8564 N N . LEU B 2 455 ? 67.746 41.231 -10.675 1.00 43.08 452 LEU B N 1
ATOM 8565 C CA . LEU B 2 455 ? 66.888 42.398 -10.861 1.00 44.37 452 LEU B CA 1
ATOM 8566 C C . LEU B 2 455 ? 67.725 43.628 -11.182 1.00 47.02 452 LEU B C 1
ATOM 8567 O O . LEU B 2 455 ? 67.363 44.436 -12.039 1.00 47.45 452 LEU B O 1
ATOM 8572 N N . ILE B 2 456 ? 68.848 43.758 -10.484 1.00 43.03 453 ILE B N 1
ATOM 8573 C CA . ILE B 2 456 ? 69.780 44.856 -10.703 1.00 44.64 453 ILE B CA 1
ATOM 8574 C C . ILE B 2 456 ? 70.374 44.790 -12.108 1.00 42.85 453 ILE B C 1
ATOM 8575 O O . ILE B 2 456 ? 70.504 45.812 -12.783 1.00 53.69 453 ILE B O 1
ATOM 8580 N N . VAL B 2 457 ? 70.716 43.582 -12.547 1.00 41.47 454 VAL B N 1
ATOM 8581 C CA . VAL B 2 457 ? 71.220 43.369 -13.903 1.00 44.75 454 VAL B CA 1
ATOM 8582 C C . VAL B 2 457 ? 70.206 43.835 -14.946 1.00 47.56 454 VAL B C 1
ATOM 8583 O O . VAL B 2 457 ? 70.551 44.561 -15.880 1.00 45.66 454 VAL B O 1
ATOM 8587 N N . ILE B 2 458 ? 68.955 43.417 -14.775 1.00 43.96 455 ILE B N 1
ATOM 8588 C CA . ILE B 2 458 ? 67.880 43.800 -15.685 1.00 48.84 455 ILE B CA 1
ATOM 8589 C C . ILE B 2 458 ? 67.692 45.317 -15.733 1.00 49.56 455 ILE B C 1
ATOM 8590 O O . ILE B 2 458 ? 67.554 45.898 -16.810 1.00 49.74 455 ILE B O 1
ATOM 8595 N N . ASN B 2 459 ? 67.698 45.953 -14.566 1.00 47.05 456 ASN B N 1
ATOM 8596 C CA . ASN B 2 459 ? 67.542 47.401 -14.492 1.00 49.85 456 ASN B CA 1
ATOM 8597 C C . ASN B 2 459 ? 68.690 48.142 -15.171 1.00 49.68 456 ASN B C 1
ATOM 8598 O O . ASN B 2 459 ? 68.485 49.188 -15.787 1.00 56.16 456 ASN B O 1
ATOM 8603 N N . GLN B 2 460 ? 69.897 47.598 -15.053 1.00 45.28 457 GLN B N 1
ATOM 8604 C CA . GLN B 2 460 ? 71.057 48.166 -15.727 1.00 51.68 457 GLN B CA 1
ATOM 8605 C C . GLN B 2 460 ? 70.893 48.060 -17.240 1.00 57.75 457 GLN B C 1
ATOM 8606 O O . GLN B 2 460 ? 71.169 49.009 -17.970 1.00 62.77 457 GLN B O 1
ATOM 8612 N N . LEU B 2 461 ? 70.428 46.905 -17.704 1.00 54.76 458 LEU B N 1
ATOM 8613 C CA . LEU B 2 461 ? 70.223 46.686 -19.131 1.00 50.31 458 LEU B CA 1
ATOM 8614 C C . LEU B 2 461 ? 69.126 47.585 -19.693 1.00 54.51 458 LEU B C 1
ATOM 8615 O O . LEU B 2 461 ? 69.173 47.980 -20.856 1.00 57.56 458 LEU B O 1
ATOM 8620 N N . ASN B 2 462 ? 68.141 47.906 -18.861 1.00 57.55 459 ASN B N 1
ATOM 8621 C CA . ASN B 2 462 ? 67.007 48.713 -19.298 1.00 59.53 459 ASN B CA 1
ATOM 8622 C C . ASN B 2 462 ? 67.277 50.214 -19.283 1.00 56.67 459 ASN B C 1
ATOM 8623 O O . ASN B 2 462 ? 66.794 50.941 -20.150 1.00 60.23 459 ASN B O 1
ATOM 8628 N N . THR B 2 463 ? 68.046 50.677 -18.302 1.00 56.88 460 THR B N 1
ATOM 8629 C CA . THR B 2 463 ? 68.130 52.110 -18.030 1.00 62.70 460 THR B CA 1
ATOM 8630 C C . THR B 2 463 ? 69.489 52.757 -18.303 1.00 69.32 460 THR B C 1
ATOM 8631 O O . THR B 2 463 ? 69.562 53.967 -18.515 1.00 77.29 460 THR B O 1
ATOM 8635 N N . THR B 2 464 ? 70.562 51.971 -18.287 1.00 69.79 461 THR B N 1
ATOM 8636 C CA . THR B 2 464 ? 71.894 52.530 -18.508 1.00 73.88 461 THR B CA 1
ATOM 8637 C C . THR B 2 464 ? 72.046 53.058 -19.930 1.00 82.95 461 THR B C 1
ATOM 8638 O O . THR B 2 464 ? 71.999 52.297 -20.897 1.00 87.93 461 THR B O 1
ATOM 8642 N N . VAL B 2 465 ? 72.224 54.370 -20.046 1.00 85.84 462 VAL B N 1
ATOM 8643 C CA . VAL B 2 465 ? 72.365 55.013 -21.345 1.00 93.69 462 VAL B CA 1
ATOM 8644 C C . VAL B 2 465 ? 73.807 54.946 -21.843 1.00 94.50 462 VAL B C 1
ATOM 8645 O O . VAL B 2 465 ? 74.753 55.171 -21.086 1.00 90.26 462 VAL B O 1
ATOM 8649 N N . GLY B 2 466 ? 73.968 54.621 -23.121 1.00 96.13 463 GLY B N 1
ATOM 8650 C CA . GLY B 2 466 ? 75.282 54.556 -23.732 1.00 97.23 463 GLY B CA 1
ATOM 8651 C C . GLY B 2 466 ? 76.133 53.405 -23.232 1.00 96.65 463 GLY B C 1
ATOM 8652 O O . GLY B 2 466 ? 77.358 53.507 -23.186 1.00 96.42 463 GLY B O 1
ATOM 8653 N N . MET B 2 467 ? 75.486 52.307 -22.852 1.00 92.47 464 MET B N 1
ATOM 8654 C CA . MET B 2 467 ? 76.208 51.106 -22.446 1.00 85.87 464 MET B CA 1
ATOM 8655 C C . MET B 2 467 ? 76.869 50.455 -23.655 1.00 83.46 464 MET B C 1
ATOM 8656 O O . MET B 2 467 ? 76.240 50.289 -24.701 1.00 79.72 464 MET B O 1
ATOM 8661 N N . ARG B 2 468 ? 78.140 50.094 -23.512 1.00 88.91 465 ARG B N 1
ATOM 8662 C CA . ARG B 2 468 ? 78.866 49.438 -24.592 1.00 92.14 465 ARG B CA 1
ATOM 8663 C C . ARG B 2 468 ? 78.271 48.063 -24.871 1.00 95.31 465 ARG B C 1
ATOM 8664 O O . ARG B 2 468 ? 77.693 47.436 -23.983 1.00 94.81 465 ARG B O 1
ATOM 8672 N N . ASP B 2 469 ? 78.419 47.600 -26.107 1.00 94.04 466 ASP B N 1
ATOM 8673 C CA . ASP B 2 469 ? 77.824 46.338 -26.530 1.00 92.84 466 ASP B CA 1
ATOM 8674 C C . ASP B 2 469 ? 78.486 45.127 -25.874 1.00 87.72 466 ASP B C 1
ATOM 8675 O O . ASP B 2 469 ? 77.854 44.085 -25.705 1.00 81.86 466 ASP B O 1
ATOM 8680 N N . ASP B 2 470 ? 79.756 45.265 -25.504 1.00 82.05 467 ASP B N 1
ATOM 8681 C CA . ASP B 2 470 ? 80.479 44.169 -24.868 1.00 83.52 467 ASP B CA 1
ATOM 8682 C C . ASP B 2 470 ? 80.059 44.024 -23.406 1.00 82.04 467 ASP B C 1
ATOM 8683 O O . ASP B 2 470 ? 79.960 42.912 -22.886 1.00 82.81 467 ASP B O 1
ATOM 8688 N N . VAL B 2 471 ? 79.806 45.154 -22.752 1.00 76.60 468 VAL B N 1
ATOM 8689 C CA . VAL B 2 471 ? 79.329 45.155 -21.374 1.00 70.03 468 VAL B CA 1
ATOM 8690 C C . VAL B 2 471 ? 77.929 44.553 -21.319 1.00 66.91 468 VAL B C 1
ATOM 8691 O O . VAL B 2 471 ? 77.571 43.866 -20.362 1.00 68.28 468 VAL B O 1
ATOM 8695 N N . ARG B 2 472 ? 77.148 44.802 -22.366 1.00 70.28 469 ARG B N 1
ATOM 8696 C CA . ARG B 2 472 ? 75.791 44.280 -22.452 1.00 72.98 469 ARG B CA 1
ATOM 8697 C C . ARG B 2 472 ? 75.790 42.759 -22.570 1.00 76.56 469 ARG B C 1
ATOM 8698 O O . ARG B 2 472 ? 74.939 42.085 -21.988 1.00 70.30 469 ARG B O 1
ATOM 8706 N N . GLU B 2 473 ? 76.748 42.225 -23.321 1.00 81.27 470 GLU B N 1
ATOM 8707 C CA . GLU B 2 473 ? 76.862 40.781 -23.494 1.00 84.89 470 GLU B CA 1
ATOM 8708 C C . GLU B 2 473 ? 77.228 40.098 -22.182 1.00 71.05 470 GLU B C 1
ATOM 8709 O O . GLU B 2 473 ? 76.769 38.993 -21.903 1.00 69.20 470 GLU B O 1
ATOM 8715 N N . VAL B 2 474 ? 78.057 40.762 -21.384 1.00 67.15 471 VAL B N 1
ATOM 8716 C CA . VAL B 2 474 ? 78.445 40.244 -20.075 1.00 62.09 471 VAL B CA 1
ATOM 8717 C C . VAL B 2 474 ? 77.237 40.124 -19.149 1.00 65.37 471 VAL B C 1
ATOM 8718 O O . VAL B 2 474 ? 77.028 39.091 -18.511 1.00 65.06 471 VAL B O 1
ATOM 8722 N N . LEU B 2 475 ? 76.442 41.188 -19.086 1.00 65.97 472 LEU B N 1
ATOM 8723 C CA . LEU B 2 475 ? 75.251 41.215 -18.245 1.00 59.42 472 LEU B CA 1
ATOM 8724 C C . LEU B 2 475 ? 74.197 40.220 -18.723 1.00 58.83 472 LEU B C 1
ATOM 8725 O O . LEU B 2 475 ? 73.493 39.614 -17.915 1.00 55.80 472 LEU B O 1
ATOM 8730 N N . THR B 2 476 ? 74.092 40.059 -20.039 1.00 56.20 473 THR B N 1
ATOM 8731 C CA . THR B 2 476 ? 73.156 39.105 -20.623 1.00 63.08 473 THR B CA 1
ATOM 8732 C C . THR B 2 476 ? 73.529 37.685 -20.208 1.00 62.92 473 THR B C 1
ATOM 8733 O O . THR B 2 476 ? 72.659 36.841 -19.987 1.00 61.56 473 THR B O 1
ATOM 8737 N N . ARG B 2 477 ? 74.828 37.431 -20.089 1.00 59.81 474 ARG B N 1
ATOM 8738 C CA . ARG B 2 477 ? 75.313 36.136 -19.627 1.00 65.21 474 ARG B CA 1
ATOM 8739 C C . ARG B 2 477 ? 74.913 35.888 -18.177 1.00 61.07 474 ARG B C 1
ATOM 8740 O O . ARG B 2 477 ? 74.588 34.763 -17.803 1.00 61.87 474 ARG B O 1
ATOM 8748 N N . LYS B 2 478 ? 74.942 36.945 -17.368 1.00 60.54 475 LYS B N 1
ATOM 8749 C CA . LYS B 2 478 ? 74.513 36.869 -15.974 1.00 57.67 475 LYS B CA 1
ATOM 8750 C C . LYS B 2 478 ? 73.062 36.411 -15.873 1.00 50.43 475 LYS B C 1
ATOM 8751 O O . LYS B 2 478 ? 72.721 35.580 -15.030 1.00 49.61 475 LYS B O 1
ATOM 8757 N N . LEU B 2 479 ? 72.214 36.962 -16.738 1.00 52.66 476 LEU B N 1
ATOM 8758 C CA . LEU B 2 479 ? 70.801 36.601 -16.776 1.00 54.81 476 LEU B CA 1
ATOM 8759 C C . LEU B 2 479 ? 70.618 35.114 -17.045 1.00 56.04 476 LEU B C 1
ATOM 8760 O O . LEU B 2 479 ? 69.858 34.438 -16.351 1.00 52.33 476 LEU B O 1
ATOM 8765 N N . VAL B 2 480 ? 71.321 34.616 -18.058 1.00 50.98 477 VAL B N 1
ATOM 8766 C CA . VAL B 2 480 ? 71.256 33.207 -18.428 1.00 52.93 477 VAL B CA 1
ATOM 8767 C C . VAL B 2 480 ? 71.786 32.329 -17.299 1.00 50.10 477 VAL B C 1
ATOM 8768 O O . VAL B 2 480 ? 71.234 31.265 -17.022 1.00 56.26 477 VAL B O 1
ATOM 8772 N N . GLU B 2 481 ? 72.851 32.788 -16.648 1.00 50.12 478 GLU B N 1
ATOM 8773 C CA . GLU B 2 481 ? 73.408 32.092 -15.491 1.00 53.59 478 GLU B CA 1
ATOM 8774 C C . GLU B 2 481 ? 72.355 31.912 -14.406 1.00 51.95 478 GLU B C 1
ATOM 8775 O O . GLU B 2 481 ? 72.164 30.811 -13.886 1.00 53.63 478 GLU B O 1
ATOM 8781 N N . PHE B 2 482 ? 71.671 33.002 -14.073 1.00 43.43 479 PHE B N 1
ATOM 8782 C CA . PHE B 2 482 ? 70.661 32.981 -13.025 1.00 42.23 479 PHE B CA 1
ATOM 8783 C C . PHE B 2 482 ? 69.483 32.094 -13.411 1.00 46.41 479 PHE B C 1
ATOM 8784 O O . PHE B 2 482 ? 68.941 31.382 -12.568 1.00 39.55 479 PHE B O 1
ATOM 8792 N N . GLU B 2 483 ? 69.093 32.131 -14.684 1.00 48.46 480 GLU B N 1
ATOM 8793 C CA . GLU B 2 483 ? 67.987 31.302 -15.154 1.00 49.86 480 GLU B CA 1
ATOM 8794 C C . GLU B 2 483 ? 68.318 29.821 -15.000 1.00 51.42 480 GLU B C 1
ATOM 8795 O O . GLU B 2 483 ? 67.468 29.025 -14.599 1.00 51.46 480 GLU B O 1
ATOM 8801 N N . GLY B 2 484 ? 69.557 29.459 -15.319 1.00 47.66 481 GLY B N 1
ATOM 8802 C CA . GLY B 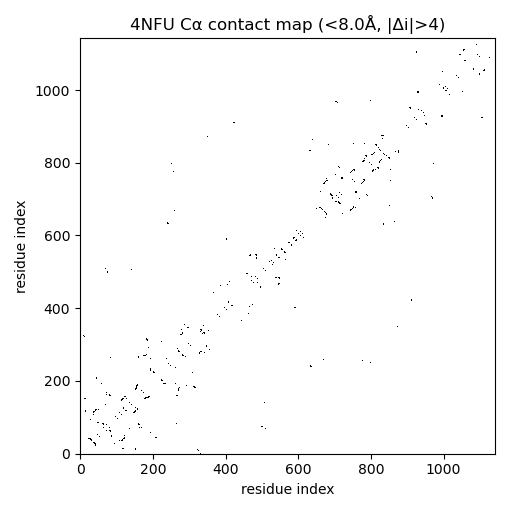2 484 ? 70.019 28.095 -15.143 1.00 51.86 481 GLY B CA 1
ATOM 8803 C C . GLY B 2 484 ? 69.998 27.700 -13.682 1.00 51.55 481 GLY B C 1
ATOM 8804 O O . GLY B 2 484 ? 69.607 26.587 -13.329 1.00 52.75 481 GLY B O 1
ATOM 8805 N N . TYR B 2 485 ? 70.424 28.629 -12.834 1.00 45.07 482 TYR B N 1
ATOM 8806 C CA . TYR B 2 485 ? 70.406 28.445 -11.389 1.00 49.96 482 TYR B CA 1
ATOM 8807 C C . TYR B 2 485 ? 68.986 28.192 -10.888 1.00 50.37 482 TYR B C 1
ATOM 8808 O O . TYR B 2 485 ? 68.744 27.253 -10.128 1.00 54.48 482 TYR B O 1
ATOM 8817 N N . VAL B 2 486 ? 68.054 29.033 -11.328 1.00 43.62 483 VAL B N 1
ATOM 8818 C CA . VAL B 2 486 ? 66.654 28.923 -10.932 1.00 47.08 483 VAL B CA 1
ATOM 8819 C C . VAL B 2 486 ? 66.049 27.595 -11.365 1.00 48.33 483 VAL B C 1
ATOM 8820 O O . VAL B 2 486 ? 65.425 26.897 -10.567 1.00 47.04 483 VAL B O 1
ATOM 8824 N N . TRP B 2 487 ? 66.238 27.250 -12.634 1.00 45.85 484 TRP B N 1
ATOM 8825 C CA . TRP B 2 487 ? 65.680 26.018 -13.174 1.00 45.09 484 TRP B CA 1
ATOM 8826 C C . TRP B 2 487 ? 66.250 24.791 -12.471 1.00 50.73 484 TRP B C 1
ATOM 8827 O O . TRP B 2 487 ? 65.560 23.789 -12.299 1.00 52.52 484 TRP B O 1
ATOM 8838 N N . GLU B 2 488 ? 67.509 24.883 -12.057 1.00 53.42 485 GLU B N 1
ATOM 8839 C CA . GLU B 2 488 ? 68.170 23.775 -11.381 1.00 58.90 485 GLU B CA 1
ATOM 8840 C C . GLU B 2 488 ? 67.527 23.468 -10.030 1.00 54.72 485 GLU B C 1
ATOM 8841 O O . GLU B 2 488 ? 67.172 22.323 -9.753 1.00 55.12 485 GLU B O 1
ATOM 8847 N N . ILE B 2 489 ? 67.372 24.490 -9.193 1.00 43.08 486 ILE B N 1
ATOM 8848 C CA . ILE B 2 489 ? 66.807 24.286 -7.862 1.00 46.28 486 ILE B CA 1
ATOM 8849 C C . ILE B 2 489 ? 65.321 23.943 -7.931 1.00 45.23 486 ILE B C 1
ATOM 8850 O O . ILE B 2 489 ? 64.787 23.303 -7.027 1.00 49.94 486 ILE B O 1
ATOM 8855 N N . ILE B 2 490 ? 64.659 24.365 -9.005 1.00 48.10 487 ILE B N 1
ATOM 8856 C CA . ILE B 2 490 ? 63.269 23.988 -9.232 1.00 49.07 487 ILE B CA 1
ATOM 8857 C C . ILE B 2 490 ? 63.173 22.502 -9.563 1.00 54.53 487 ILE B C 1
ATOM 8858 O O . ILE B 2 490 ? 62.375 21.775 -8.971 1.00 54.45 487 ILE B O 1
ATOM 8863 N N . THR B 2 491 ? 64.000 22.055 -10.503 1.00 54.41 488 THR B N 1
ATOM 8864 C CA . THR B 2 491 ? 64.025 20.652 -10.908 1.00 57.27 488 THR B CA 1
ATOM 8865 C C . THR B 2 491 ? 64.455 19.735 -9.767 1.00 54.09 488 THR B C 1
ATOM 8866 O O . THR B 2 491 ? 63.963 18.613 -9.641 1.00 55.39 488 THR B O 1
ATOM 8870 N N . LYS B 2 492 ? 65.371 20.217 -8.935 1.00 52.32 489 LYS B N 1
ATOM 8871 C CA . LYS B 2 492 ? 65.870 19.424 -7.819 1.00 55.32 489 LYS B CA 1
ATOM 8872 C C . LYS B 2 492 ? 64.984 19.596 -6.588 1.00 62.40 489 LYS B C 1
ATOM 8873 O O . LYS B 2 492 ? 65.272 19.041 -5.528 1.00 65.02 489 LYS B O 1
ATOM 8879 N N . ARG B 2 493 ? 63.906 20.362 -6.746 1.00 61.44 490 ARG B N 1
ATOM 8880 C CA . ARG B 2 493 ? 62.922 20.589 -5.687 1.00 54.59 490 ARG B CA 1
ATOM 8881 C C . ARG B 2 493 ? 63.567 21.095 -4.398 1.00 54.02 490 ARG B C 1
ATOM 8882 O O . ARG B 2 493 ? 63.252 20.624 -3.305 1.00 46.47 490 ARG B O 1
ATOM 8890 N N . GLU B 2 494 ? 64.465 22.066 -4.536 1.00 48.87 491 GLU B N 1
ATOM 8891 C CA . GLU B 2 494 ? 65.203 22.598 -3.397 1.00 53.63 491 GLU B CA 1
ATOM 8892 C C . GLU B 2 494 ? 64.797 24.034 -3.078 1.00 48.17 491 GLU B C 1
ATOM 8893 O O . GLU B 2 494 ? 65.457 24.714 -2.293 1.00 43.55 491 GLU B O 1
ATOM 8899 N N . VAL B 2 495 ? 63.709 24.492 -3.688 1.00 43.70 492 VAL B N 1
ATOM 8900 C CA . VAL B 2 495 ? 63.232 25.850 -3.458 1.00 39.88 492 VAL B CA 1
ATOM 8901 C C . VAL B 2 495 ? 61.786 25.835 -2.960 1.00 44.20 492 VAL B C 1
ATOM 8902 O O . VAL B 2 495 ? 60.990 24.976 -3.343 1.00 46.33 492 VAL B O 1
ATOM 8906 N N . SER B 2 496 ? 61.463 26.776 -2.080 1.00 40.87 493 SER B N 1
ATOM 8907 C CA . SER B 2 496 ? 60.105 26.914 -1.571 1.00 41.18 493 SER B CA 1
ATOM 8908 C C . SER B 2 496 ? 59.140 27.350 -2.667 1.00 37.33 493 SER B C 1
ATOM 8909 O O . SER B 2 496 ? 59.472 28.214 -3.476 1.00 41.67 493 SER B O 1
ATOM 8912 N N . PRO B 2 497 ? 57.933 26.758 -2.689 1.00 40.83 494 PRO B N 1
ATOM 8913 C CA . PRO B 2 497 ? 56.891 27.128 -3.656 1.00 38.60 494 PRO B CA 1
ATOM 8914 C C . PRO B 2 497 ? 56.442 28.580 -3.492 1.00 45.21 494 PRO B C 1
ATOM 8915 O O . PRO B 2 497 ? 55.846 29.155 -4.403 1.00 45.09 494 PRO B O 1
ATOM 8919 N N . GLU B 2 498 ? 56.747 29.165 -2.336 1.00 37.97 495 GLU B N 1
ATOM 8920 C CA . GLU B 2 498 ? 56.327 30.526 -2.017 1.00 33.39 495 GLU B CA 1
ATOM 8921 C C . GLU B 2 498 ? 56.977 31.577 -2.917 1.00 37.44 495 GLU B C 1
ATOM 8922 O O . GLU B 2 498 ? 56.546 32.730 -2.938 1.00 37.24 495 GLU B O 1
ATOM 8928 N N . ILE B 2 499 ? 58.009 31.190 -3.660 1.00 34.33 496 ILE B N 1
ATOM 8929 C CA . ILE B 2 499 ? 58.638 32.130 -4.581 1.00 37.27 496 ILE B CA 1
ATOM 8930 C C . ILE B 2 499 ? 57.686 32.461 -5.728 1.00 38.39 496 ILE B C 1
ATOM 8931 O O . ILE B 2 499 ? 57.820 33.502 -6.369 1.00 37.19 496 ILE B O 1
ATOM 8936 N N . PHE B 2 500 ? 56.717 31.579 -5.965 1.00 37.53 497 PHE B N 1
ATOM 8937 C CA . PHE B 2 500 ? 55.759 31.758 -7.052 1.00 44.44 497 PHE B CA 1
ATOM 8938 C C . PHE B 2 500 ? 54.528 32.551 -6.619 1.00 42.54 497 PHE B C 1
ATOM 8939 O O . PHE B 2 500 ? 53.614 32.759 -7.417 1.00 46.72 497 PHE B O 1
ATOM 8947 N N . LEU B 2 501 ? 54.498 32.980 -5.360 1.00 44.46 498 LEU B N 1
ATOM 8948 C CA . LEU B 2 501 ? 53.430 33.857 -4.889 1.00 40.24 498 LEU B CA 1
ATOM 8949 C C . LEU B 2 501 ? 53.425 35.133 -5.728 1.00 41.73 498 LEU B C 1
ATOM 8950 O O . LEU B 2 501 ? 54.479 35.716 -5.986 1.00 37.04 498 LEU B O 1
ATOM 8955 N N . GLU B 2 502 ? 52.239 35.561 -6.149 1.00 39.23 499 GLU B N 1
ATOM 8956 C CA . GLU B 2 502 ? 52.109 36.558 -7.214 1.00 40.95 499 GLU B CA 1
ATOM 8957 C C . GLU B 2 502 ? 52.751 37.912 -6.907 1.00 35.34 499 GLU B C 1
ATOM 8958 O O . GLU B 2 502 ? 53.113 38.644 -7.826 1.00 43.79 499 GLU B O 1
ATOM 8964 N N . GLU B 2 503 ? 52.905 38.244 -5.630 1.00 40.37 500 GLU B N 1
ATOM 8965 C CA . GLU B 2 503 ? 53.480 39.536 -5.266 1.00 39.29 500 GLU B CA 1
ATOM 8966 C C . GLU B 2 503 ? 54.956 39.437 -4.871 1.00 39.43 500 GLU B C 1
ATOM 8967 O O . GLU B 2 503 ? 55.549 40.418 -4.424 1.00 42.87 500 GLU B O 1
ATOM 8973 N N . SER B 2 504 ? 55.549 38.260 -5.044 1.00 38.24 501 SER B N 1
ATOM 8974 C CA . SER B 2 504 ? 56.933 38.046 -4.625 1.00 39.09 501 SER B CA 1
ATOM 8975 C C . SER B 2 504 ? 57.927 38.703 -5.580 1.00 43.88 501 SER B C 1
ATOM 8976 O O . SER B 2 504 ? 57.601 38.999 -6.730 1.00 39.06 501 SER B O 1
ATOM 8979 N N . SER B 2 505 ? 59.145 38.921 -5.095 1.00 44.90 502 SER B N 1
ATOM 8980 C CA . SER B 2 505 ? 60.190 39.535 -5.905 1.00 37.25 502 SER B CA 1
ATOM 8981 C C . SER B 2 505 ? 60.680 38.615 -7.017 1.00 39.85 502 SER B C 1
ATOM 8982 O O . SER B 2 505 ? 61.277 39.080 -7.986 1.00 38.01 502 SER B O 1
ATOM 8985 N N . PHE B 2 506 ? 60.442 37.314 -6.878 1.00 35.02 503 PHE B N 1
ATOM 8986 C CA . PHE B 2 506 ? 60.794 36.383 -7.942 1.00 35.75 503 PHE B CA 1
ATOM 8987 C C . PHE B 2 506 ? 59.837 36.525 -9.121 1.00 37.96 503 PHE B C 1
ATOM 8988 O O . PHE B 2 506 ? 60.258 36.498 -10.278 1.00 40.77 503 PHE B O 1
ATOM 8996 N N . MET B 2 507 ? 58.548 36.660 -8.824 1.00 33.64 504 MET B N 1
ATOM 8997 C CA . MET B 2 507 ? 57.551 36.817 -9.876 1.00 42.39 504 MET B CA 1
ATOM 8998 C C . MET B 2 507 ? 57.708 38.167 -10.565 1.00 35.63 504 MET B C 1
ATOM 8999 O O . MET B 2 507 ? 57.386 38.308 -11.741 1.00 39.49 504 MET B O 1
ATOM 9004 N N . LYS B 2 508 ? 58.210 39.158 -9.833 1.00 42.19 505 LYS B N 1
ATOM 9005 C CA . LYS B 2 508 ? 58.542 40.432 -10.453 1.00 39.31 505 LYS B CA 1
ATOM 9006 C C . LYS B 2 508 ? 59.748 40.257 -11.367 1.00 45.64 505 LYS B C 1
ATOM 9007 O O . LYS B 2 508 ? 59.797 40.836 -12.456 1.00 42.44 505 LYS B O 1
ATOM 9013 N N . TRP B 2 509 ? 60.721 39.465 -10.918 1.00 39.52 506 TRP B N 1
ATOM 9014 C CA . TRP B 2 509 ? 61.893 39.178 -11.737 1.00 41.76 506 TRP B CA 1
ATOM 9015 C C . TRP B 2 509 ? 61.475 38.525 -13.044 1.00 44.26 506 TRP B C 1
ATOM 9016 O O . TRP B 2 509 ? 61.954 38.903 -14.112 1.00 48.53 506 TRP B O 1
ATOM 9027 N N . TRP B 2 510 ? 60.583 37.544 -12.954 1.00 42.39 507 TRP B N 1
ATOM 9028 C CA . TRP B 2 510 ? 60.134 36.825 -14.137 1.00 42.84 507 TRP B CA 1
ATOM 9029 C C . TRP B 2 510 ? 59.445 37.759 -15.123 1.00 48.88 507 TRP B C 1
ATOM 9030 O O . TRP B 2 510 ? 59.696 37.695 -16.326 1.00 43.88 507 TRP B O 1
ATOM 9041 N N . LYS B 2 511 ? 58.584 38.630 -14.605 1.00 41.85 508 LYS B N 1
ATOM 9042 C CA . LYS B 2 511 ? 57.864 39.580 -15.443 1.00 43.52 508 LYS B CA 1
ATOM 9043 C C . LYS B 2 511 ? 58.835 40.489 -16.193 1.00 50.40 508 LYS B C 1
ATOM 9044 O O . LYS B 2 511 ? 58.667 40.743 -17.388 1.00 45.57 508 LYS B O 1
ATOM 9050 N N . GLU B 2 512 ? 59.860 40.962 -15.491 1.00 45.45 509 GLU B N 1
ATOM 9051 C CA . GLU B 2 512 ? 60.852 41.851 -16.086 1.00 46.50 509 GLU B CA 1
ATOM 9052 C C . GLU B 2 512 ? 61.795 41.104 -17.026 1.00 45.76 509 GLU B C 1
ATOM 9053 O O . GLU B 2 512 ? 62.217 41.640 -18.050 1.00 44.45 509 GLU B O 1
ATOM 9059 N N . TYR B 2 513 ? 62.122 39.866 -16.672 1.00 44.18 510 TYR B N 1
ATOM 9060 C CA . TYR B 2 513 ? 62.988 39.035 -17.499 1.00 44.65 510 TYR B CA 1
ATOM 9061 C C . TYR B 2 513 ? 62.275 38.647 -18.787 1.00 50.29 510 TYR B C 1
ATOM 9062 O O . TYR B 2 513 ? 62.889 38.551 -19.848 1.00 48.24 510 TYR B O 1
ATOM 9071 N N . LYS B 2 514 ? 60.969 38.433 -18.675 1.00 55.59 511 LYS B N 1
ATOM 9072 C CA . LYS B 2 514 ? 60.124 38.072 -19.807 1.00 56.82 511 LYS B CA 1
ATOM 9073 C C . LYS B 2 514 ? 60.129 39.163 -20.874 1.00 58.34 511 LYS B C 1
ATOM 9074 O O . LYS B 2 514 ? 60.217 38.876 -22.069 1.00 61.27 511 LYS B O 1
ATOM 9080 N N . LYS B 2 515 ? 60.038 40.415 -20.433 1.00 55.46 512 LYS B N 1
ATOM 9081 C CA . LYS B 2 515 ? 60.037 41.559 -21.338 1.00 56.70 512 LYS B CA 1
ATOM 9082 C C . LYS B 2 515 ? 61.366 41.722 -22.065 1.00 60.82 512 LYS B C 1
ATOM 9083 O O . LYS B 2 515 ? 61.403 42.139 -23.222 1.00 71.82 512 LYS B O 1
ATOM 9089 N N . ILE B 2 516 ? 62.456 41.386 -21.383 1.00 60.43 513 ILE B N 1
ATOM 9090 C CA . ILE B 2 516 ? 63.785 41.732 -21.868 1.00 62.77 513 ILE B CA 1
ATOM 9091 C C . ILE B 2 516 ? 64.429 40.642 -22.728 1.00 66.05 513 ILE B C 1
ATOM 9092 O O . ILE B 2 516 ? 65.298 40.933 -23.550 1.00 74.23 513 ILE B O 1
ATOM 9097 N N . LYS B 2 517 ? 63.999 39.395 -22.560 1.00 68.01 514 LYS B N 1
ATOM 9098 C CA . LYS B 2 517 ? 64.633 38.289 -23.272 1.00 74.12 514 LYS B CA 1
ATOM 9099 C C . LYS B 2 517 ? 63.907 37.986 -24.580 1.00 82.52 514 LYS B C 1
ATOM 9100 O O . LYS B 2 517 ? 64.381 37.196 -25.397 1.00 79.59 514 LYS B O 1
ATOM 9106 N N . GLY B 2 518 ? 62.751 38.615 -24.764 1.00 94.72 515 GLY B N 1
ATOM 9107 C CA . GLY B 2 518 ? 62.069 38.619 -26.045 1.00 104.97 515 GLY B CA 1
ATOM 9108 C C . GLY B 2 518 ? 61.403 37.333 -26.500 1.00 109.38 515 GLY B C 1
ATOM 9109 O O . GLY B 2 518 ? 60.536 36.788 -25.816 1.00 104.85 515 GLY B O 1
ATOM 9110 N N . PHE B 2 519 ? 61.817 36.852 -27.670 1.00 115.15 516 PHE B N 1
ATOM 9111 C CA . PHE B 2 519 ? 61.116 35.774 -28.365 1.00 114.46 516 PHE B CA 1
ATOM 9112 C C . PHE B 2 519 ? 61.717 34.387 -28.150 1.00 106.86 516 PHE B C 1
ATOM 9113 O O . PHE B 2 519 ? 61.136 33.386 -28.572 1.00 101.64 516 PHE B O 1
ATOM 9121 N N . ASN B 2 520 ? 62.874 34.321 -27.503 1.00 105.16 517 ASN B N 1
ATOM 9122 C CA . ASN B 2 520 ? 63.535 33.039 -27.292 1.00 102.47 517 ASN B CA 1
ATOM 9123 C C . ASN B 2 520 ? 62.849 32.231 -26.193 1.00 94.42 517 ASN B C 1
ATOM 9124 O O . ASN B 2 520 ? 62.275 32.796 -25.261 1.00 89.42 517 ASN B O 1
ATOM 9129 N N . SER B 2 521 ? 62.906 30.908 -26.309 1.00 88.13 518 SER B N 1
ATOM 9130 C CA . SER B 2 521 ? 62.224 30.030 -25.365 1.00 80.48 518 SER B CA 1
ATOM 9131 C C . SER B 2 521 ? 63.202 29.161 -24.586 1.00 71.93 518 SER B C 1
ATOM 9132 O O . SER B 2 521 ? 64.354 28.995 -24.984 1.00 71.10 518 SER B O 1
ATOM 9135 N N . SER B 2 522 ? 62.725 28.607 -23.476 1.00 67.94 519 SER B N 1
ATOM 9136 C CA . SER B 2 522 ? 63.539 27.748 -22.624 1.00 56.09 519 SER B CA 1
ATOM 9137 C C . SER B 2 522 ? 62.654 26.853 -21.763 1.00 55.68 519 SER B C 1
ATOM 9138 O O . SER B 2 522 ? 61.427 26.931 -21.829 1.00 55.82 519 SER B O 1
ATOM 9141 N N . TYR B 2 523 ? 63.281 26.004 -20.958 1.00 53.57 520 TYR B N 1
ATOM 9142 C CA . TYR B 2 523 ? 62.544 25.114 -20.071 1.00 59.80 520 TYR B CA 1
ATOM 9143 C C . TYR B 2 523 ? 61.797 25.900 -18.999 1.00 60.54 520 TYR B C 1
ATOM 9144 O O . TYR B 2 523 ? 60.640 25.603 -18.693 1.00 59.71 520 TYR B O 1
ATOM 9153 N N . LEU B 2 524 ? 62.462 26.905 -18.438 1.00 54.22 521 LEU B N 1
ATOM 9154 C CA . LEU B 2 524 ? 61.846 27.764 -17.433 1.00 48.19 521 LEU B CA 1
ATOM 9155 C C . LEU B 2 524 ? 60.721 28.595 -18.036 1.00 46.57 521 LEU B C 1
ATOM 9156 O O . LEU B 2 524 ? 59.690 28.809 -17.401 1.00 52.73 521 LEU B O 1
ATOM 9161 N N . THR B 2 525 ? 60.929 29.059 -19.264 1.00 51.20 522 THR B N 1
ATOM 9162 C CA . THR B 2 525 ? 59.954 29.902 -19.952 1.00 55.03 522 THR B CA 1
ATOM 9163 C C . THR B 2 525 ? 58.615 29.192 -20.128 1.00 51.97 522 THR B C 1
ATOM 9164 O O . THR B 2 525 ? 57.558 29.761 -19.851 1.00 47.69 522 THR B O 1
ATOM 9168 N N . GLU B 2 526 ? 58.669 27.948 -20.593 1.00 54.53 523 GLU B N 1
ATOM 9169 C CA . GLU B 2 526 ? 57.471 27.135 -20.759 1.00 57.76 523 GLU B CA 1
ATOM 9170 C C . GLU B 2 526 ? 56.853 26.821 -19.403 1.00 51.60 523 GLU B C 1
ATOM 9171 O O . GLU B 2 526 ? 55.632 26.823 -19.245 1.00 49.78 523 GLU B O 1
ATOM 9177 N N . PHE B 2 527 ? 57.717 26.553 -18.430 1.00 43.40 524 PHE B N 1
ATOM 9178 C CA . PHE B 2 527 ? 57.304 26.244 -17.066 1.00 48.10 524 PHE B CA 1
ATOM 9179 C C . PHE B 2 527 ? 56.491 27.382 -16.458 1.00 47.71 524 PHE B C 1
ATOM 9180 O O . PHE B 2 527 ? 55.475 27.150 -15.805 1.00 50.59 524 PHE B O 1
ATOM 9188 N N . MET B 2 528 ? 56.940 28.612 -16.685 1.00 43.44 525 MET B N 1
ATOM 9189 C CA . MET B 2 528 ? 56.260 29.786 -16.152 1.00 40.51 525 MET B CA 1
ATOM 9190 C C . MET B 2 528 ? 55.027 30.172 -16.967 1.00 46.62 525 MET B C 1
ATOM 9191 O O . MET B 2 528 ? 53.977 30.482 -16.403 1.00 46.43 525 MET B O 1
ATOM 9196 N N . ASN B 2 529 ? 55.159 30.160 -18.291 1.00 50.34 526 ASN B N 1
ATOM 9197 C CA . ASN B 2 529 ? 54.074 30.587 -19.171 1.00 51.69 526 ASN B CA 1
ATOM 9198 C C . ASN B 2 529 ? 52.873 29.646 -19.152 1.00 46.80 526 ASN B C 1
ATOM 9199 O O . ASN B 2 529 ? 51.732 30.088 -19.280 1.00 45.71 526 ASN B O 1
ATOM 9204 N N . THR B 2 530 ? 53.127 28.352 -18.995 1.00 46.02 527 THR B N 1
ATOM 9205 C CA . THR B 2 530 ? 52.043 27.382 -18.890 1.00 49.36 527 THR B CA 1
ATOM 9206 C C . THR B 2 530 ? 51.568 27.273 -17.444 1.00 52.33 527 THR B C 1
ATOM 9207 O O . THR B 2 530 ? 50.646 26.514 -17.141 1.00 60.77 527 THR B O 1
ATOM 9211 N N . ARG B 2 531 ? 52.207 28.044 -16.566 1.00 47.49 528 ARG B N 1
ATOM 9212 C CA . ARG B 2 531 ? 51.885 28.072 -15.140 1.00 46.50 528 ARG B CA 1
ATOM 9213 C C . ARG B 2 531 ? 51.983 26.687 -14.509 1.00 46.33 528 ARG B C 1
ATOM 9214 O O . ARG B 2 531 ? 51.169 26.322 -13.663 1.00 47.01 528 ARG B O 1
ATOM 9222 N N . LYS B 2 532 ? 52.992 25.926 -14.922 1.00 49.15 529 LYS B N 1
ATOM 9223 C CA . LYS B 2 532 ? 53.240 24.598 -14.371 1.00 52.46 529 LYS B CA 1
ATOM 9224 C C . LYS B 2 532 ? 53.702 24.697 -12.915 1.00 55.37 529 LYS B C 1
ATOM 9225 O O . LYS B 2 532 ? 53.695 23.708 -12.179 1.00 55.79 529 LYS B O 1
ATOM 9231 N N . TYR B 2 533 ? 54.091 25.900 -12.499 1.00 50.44 530 TYR B N 1
ATOM 9232 C CA . TYR B 2 533 ? 54.573 26.116 -11.138 1.00 51.78 530 TYR B CA 1
ATOM 9233 C C . TYR B 2 533 ? 53.470 25.923 -10.100 1.00 51.57 530 TYR B C 1
ATOM 9234 O O . TYR B 2 533 ? 53.752 25.688 -8.928 1.00 54.44 530 TYR B O 1
ATOM 9243 N N . GLU B 2 534 ? 52.217 26.010 -10.536 1.00 47.87 531 GLU B N 1
ATOM 9244 C CA . GLU B 2 534 ? 51.083 25.830 -9.634 1.00 53.98 531 GLU B CA 1
ATOM 9245 C C . GLU B 2 534 ? 50.986 24.390 -9.139 1.00 58.77 531 GLU B C 1
ATOM 9246 O O . GLU B 2 534 ? 50.328 24.113 -8.137 1.00 64.31 531 GLU B O 1
ATOM 9252 N N . SER B 2 535 ? 51.646 23.476 -9.842 1.00 56.97 532 SER B N 1
ATOM 9253 C CA . SER B 2 535 ? 51.664 22.076 -9.439 1.00 62.68 532 SER B CA 1
ATOM 9254 C C . SER B 2 535 ? 53.033 21.675 -8.894 1.00 62.78 532 SER B C 1
ATOM 9255 O O . SER B 2 535 ? 53.267 20.508 -8.580 1.00 74.09 532 SER B O 1
ATOM 9258 N N . TYR B 2 536 ? 53.935 22.645 -8.782 1.00 46.76 533 TYR B N 1
ATOM 9259 C CA . TYR B 2 536 ? 55.266 22.383 -8.244 1.00 51.74 533 TYR B CA 1
ATOM 9260 C C . TYR B 2 536 ? 55.221 22.089 -6.747 1.00 51.35 533 TYR B C 1
ATOM 9261 O O . TYR B 2 536 ? 54.445 22.693 -6.007 1.00 49.32 533 TYR B O 1
ATOM 9270 N N . GLY B 2 537 ? 56.066 21.161 -6.310 1.00 60.78 534 GLY B N 1
ATOM 9271 C CA . GLY B 2 537 ? 56.234 20.881 -4.896 1.00 63.20 534 GLY B CA 1
ATOM 9272 C C . GLY B 2 537 ? 55.077 20.135 -4.263 1.00 68.17 534 GLY B C 1
ATOM 9273 O O . GLY B 2 537 ? 54.815 20.282 -3.069 1.00 64.34 534 GLY B O 1
ATOM 9274 N N . LYS B 2 538 ? 54.382 19.333 -5.062 1.00 70.74 535 LYS B N 1
ATOM 9275 C CA . LYS B 2 538 ? 53.287 18.519 -4.552 1.00 70.31 535 LYS B CA 1
ATOM 9276 C C . LYS B 2 538 ? 53.792 17.130 -4.182 1.00 80.41 535 LYS B C 1
ATOM 9277 O O . LYS B 2 538 ? 54.930 16.773 -4.487 1.00 77.63 535 LYS B O 1
ATOM 9283 N N . SER B 2 539 ? 52.945 16.353 -3.516 1.00 92.00 536 SER B N 1
ATOM 9284 C CA . SER B 2 539 ? 53.310 15.002 -3.110 1.00 99.56 536 SER B CA 1
ATOM 9285 C C . SER B 2 539 ? 53.427 14.090 -4.325 1.00 101.39 536 SER B C 1
ATOM 9286 O O . SER B 2 539 ? 52.856 14.373 -5.379 1.00 97.31 536 SER B O 1
ATOM 9289 N N . GLN B 2 540 ? 54.168 12.997 -4.169 1.00 109.34 537 GLN B N 1
ATOM 9290 C CA . GLN B 2 540 ? 54.382 12.046 -5.255 1.00 114.06 537 GLN B CA 1
ATOM 9291 C C . GLN B 2 540 ? 54.978 10.741 -4.737 1.00 116.49 537 GLN B C 1
ATOM 9292 O O . GLN B 2 540 ? 55.199 9.801 -5.502 1.00 116.92 537 GLN B O 1
#

GO terms:
  GO:0005634 nucleus (C, EXP)
  GO:0005737 cytoplasm (C, EXP)

Organism: Arabidopsis thaliana (NCBI:txid3702)

Foldseek 3Di:
DVCVQLVDDLVVLLVQVVLQVVQCVDDQWDWDDDPLEIEIFGHDDLAVCLQAPPPQPDQLQKDFDDCQQQVLLADQLVGGHKMWRPSLVVSLVVCVPVVNCVVVVVVVSVVVLGAYEYEHAESRLLNSVVVQSSLCQPPCLLPPDPSSQYAREYELYAFIIFPSNQLSCQQVVNLSRYEYEYELLACRNQQSQAGCVLLVVLSSVLSLLLDPVRPDRDDDLVSLLSSSVRSLVSLCVQLVLLLCLLVVPPPPVSVVCVVVDDGRRTWDHHWYWYDDPAETEIEGQGSLVSLSSNQLQDDQDPVCSSVSSVVNSVSSVCVVVCSVCVVVHYYDYCLPDPDNVVVVVRSRGDPVSVVSSVSSSVLQVQQVVVVVVLVVQCVDPVLVVLLVCLVPPQQVVVLVVQAGNLVCLLVVPDPVSVVNVVSLVVNCVSLVVVVVCVVSVSHRSNVLQDVVVLVVLLSCLLRRLSNQLSVCVSVPVCVVVNQCLPGNPDSSSSSSVSSNQCNVCSSVSDHLVVVLLVLLVVLPPVDDSVVVCVLCPSALLSALSSLVSNLVVCFPDDCVSNVSSVSSSLSSPVVCCVVPSDPLSHQQGPSYSNNVRVLVDDPVQLVPGPCVVSHDHDD/DDDDDDPQLVVQFVVQLCVLVVCPVVVQVVVQVCVVDCVQAKDWDWDQDDQAIEIEIDHHDDDFVLQQPKDKAFLVDPPHLQNLLAFLVGRMWIWRVVLVVRLVVCVPVLVVVLVVQLVCQVVLHEYEYEYEESRLLNSLVSLSSSVRQHDPVTDRHAREYALYAFTIFPSSQLQCVLPPSLQRYEYEYELPFAYARPTGFDTHWYWYFDLQTITIDHPRVLVCVRHYDPDGDDGDDCVVRSVSRVVNVVDPDPDSPGDDVSVVVSVVVVVVVVVLCCVCPVLVVVLVVLVVLLVVQQVVCLVVLEGNLVVLLVCVVPPDDPSSVCNPPPSLVSNVVVLVSLQVSLRSYRNNVSVVSCVVCQVVLQVSLLRRLSSVLSVCVSVVHADCVPPNDDPSSVVSCVRRVPPVVVVVLVVQPFAFQQPARQSPSCLVNLLSNLVVLLCCLVPPPPDDPVVNVVSVVSNVVSVVVVVVCQVSVRHHLSCVRCNYSNVVSVVSSDVPVPDDDDPVRCCVVVVVSVVGRHGD

Nearest PDB structures (foldseek):
  6q6z-assembly1_A  TM=9.974E-01  e=8.296E-88  Arabidopsis thaliana
  8yn0-assembly2_A  TM=9.962E-01  e=1.348E-84  Arabidopsis thaliana
  8zw9-assembly1_B  TM=9.902E-01  e=7.970E-79  Arabidopsis thaliana
  8yn1-assembly1_A  TM=9.899E-01  e=6.128E-76  Arabidopsis thaliana
  8zwa-assembly1_B  TM=9.835E-01  e=6.913E-69  Arabidopsis thaliana

InterPro domains:
  IPR002921 Fungal lipase-type domain [PF01764] (82-194)
  IPR029058 Alpha/Beta hydrolase fold [G3DSA:3.40.50.1820] (23-243)
  IPR029058 Alpha/Beta hydrolase fold [SSF53474] (104-193)
  IPR041266 EDS1, EP domain [PF18117] (393-612)
  IPR044214 EDS1-like [PTHR47090] (4-617)

Sequence (1143 aa):
AFEALTGINGDLITRSWSASKQAYLTERYHKEEAGAVVIFAFQPSFSEKDFFDPDNKSSFGEIKLNRVQFPCMRKIGKGDVATVNEAFLKNLEAVIDPRTSFQASVEMMAVRSRKQIVFTGHSSGGATAILATVWYLEKYFIRNPNVYLEPRCVTFGAPLVGDSIFSHALGREKWSRFFVNFVTRFDIVPRITLARKASVEETLPHVLAQLDPRNSSVQESEQRITEFYTSVMRDTSTVANQAVCELTGSAEAILETLSSFLELSPYRPAGTFVFSTEKRLVAVNNSDAILQMLFYTCCQASDEQEWSLIPFRSIRDHHSYEELVQSMGMKLFNHLDGENSIESSLNDLGVSTRGRQYVQAALEEEKKRVENQKKIIQVIQQERFLKKLAWIEDEYKPKCQAHKNGYYDSFKVSNEENDFKANVKRAELAGVFDEVLGLLKKCQLPDEFEGDIDWIKLATRYRRLVEPLDIANYHRHLKNEDTGPYMKRGRPTRYIYAQRGYEHHILKPNGMIAEDVFWNKVNGLNLGLQLEEIQETLKNSGSECGSCFWAEVEELKGKPYEEVEVRVKTLEGMLREWITAGEVDEKEIFLEGSTFRKWWITLPKNHKSHSPLRDYMMDEISQDPESSSSLKGSALGKLVVTSGLLHSSWSKILEIHNPDSGLEFQIHREEKFTLVVFSAPPICRSSSSDSTLLHVKDKENPFPFLCSENNPSFSLHTPAFNLFTSASTSLTYLKSELLQTLKSEKPVIITGAALGGSVASLYTLWLLETIEPTLKRPLCITFGSPLIGDASLQQILENSVRNSCFLHVVSAQTRIKMDFFKPFGTFLICFDSGCVCIEDHHVAVTELLNGVHDSGLVDYSQVLNRLDQSMLSLADSRLIPEDVIKGIEKRAEMKNLRFDMMFKKLNDMMKISMAYIEWYKKKCKEVKIGYYDRFKTQLAFPSKEFDINIKNHHKSELNRFWKSVVEEVERRPQSDASILKRRFLFSGNNYRRMIEPLDIAEYYLEGRKEYRTTGRSHHYVMLEKWFGMESILIEKERCKKRDLSDLLTFDSCFWAEVEDSLIVINQLNTTVGMRDDVREVLTRKLVEFEGYVWEIITKREVSPEIFLEESSFMKWWKEYKKIKGFNSSYLTEFMNTRKYESYGKSQ

Secondary structure (DSSP, 8-state):
--HHHHS--HHHHHHHHHHHHHGGGSSSEEEEEETTEEEEEE----SGGGTS-TT--STT-EEEPPTTT-TTSB-TTT-PBPEEEHHHHHHHHHHHSGGG-HHHHHHHHHHTT-EEEEEEETHHHHHHHHHHHHHHHHTGGGS--TTT--EEEEESPPP-B-HHHHHHHHHTT-GGGEEEEEETT-SHHHHTTS-TTTSTTTHHHHHHHH-TT---SPP-HHHHHHHHHHHHHHHHHHHHHHHHHHTT--HHHHHHHGGG---------SEEEEE-SSEEEEE--HHHHHHHHHHTSS-SSSSSTTTHHHHHHHGGG-HHHHHHTGGGSEEEEGGG-S--HHHHHHTT--HHHHHHHHHHHHHHHHHHHHHHHHHHHHTSHHHHHHHHHIIIIIHHHHHHTTSHHHHHHHH--SHHHHHHHHHHHHHHHHHHHHHHHHHTT-S-TTGGG-HHHHHHHHHHHHHHHHHHHHHHHHTTHHHHT--IIIII--HHHHHHHHHHHHHHHGGGT--HHHHHHHHHHTT---S-HHHHHHHTTT-GGGSGGGHHHHHHHHTTS-TTTTHHHHHHHHHHHHHHHHHTSS-TTTTTSTT-HHHHHHHTS-HHHHHT-TTGGG-----/------HHHHHHHHHHHHHHHHTHHHHHHHHHHHHH----S-EEEEEE-SS-EEEEEE-PPP-GGGTT-EEEEETT-TT-S-GGG--SS-SEEEEEHHHHHHHHTTHHHHHHHHHHHHHHHHTT--EEEEEETHHHHHHHHHHHHHTTT--TTSPPPEEEEESPPP-EEHHHHHHHTTSGGGGGEEEEEETT--B--SSEE--SEEEEEETTEEEEE--HHHHHHHHB-SS------HHHHHHHHHHHHT-------S-HHHHHHHHHHHHHHTTTTTTTTHHHHHHHHHHHHHHHHHHHHHHTTS-HHHHHHHHHHS---HHHHHIIIIIIHHHHHHHHHHHHHHHHS-HHHHHHHHHHTHHHHHHHHHHHHHHHHHHHHHTT---HHHHT--HHHHHHHHHHSSSHHHHHHHHTTTS--TTPPPSSTTHHHHHHHHHHHHHHHHH-TT--HHHHHHHHHHHHHHHHHHHHHHHTT-S-GGGGSTTSHHHHHHHHHHHHHTT---HHHHHHHTTGGGGTT---

B-factor: mean 64.32, std 25.95, range [23.87, 212.15]

Solvent-accessible surface area: 51050 Å² total; per-residue (Å²): 119,28,95,107,68,6,44,4,67,25,75,15,2,60,104,0,18,56,3,0,86,73,0,23,138,37,153,110,28,32,62,71,110,22,63,73,29,4,0,0,0,1,57,4,27,23,46,52,106,43,0,20,11,76,109,12,184,42,31,10,0,42,64,142,8,85,61,102,106,8,20,1,1,12,32,2,2,118,24,56,28,0,12,0,0,26,7,3,35,85,36,3,120,28,2,30,46,120,214,35,62,0,54,57,9,0,52,95,6,35,174,60,170,54,49,2,0,0,0,0,4,1,8,0,0,0,3,0,8,1,0,0,0,11,1,0,13,88,31,15,21,118,84,89,64,113,122,14,27,0,38,1,0,0,0,0,6,2,4,3,0,13,67,28,0,18,29,0,0,12,9,17,117,3,33,128,3,0,1,4,1,1,9,33,12,0,0,0,0,0,0,0,0,0,74,51,80,34,1,127,144,8,5,52,16,0,1,14,31,0,20,69,123,48,122,92,65,159,112,26,118,123,92,4,57,88,2,8,41,19,0,14,110,8,0,11,8,3,1,4,28,18,13,1,108,38,48,33,40,26,105,49,3,13,103,2,0,64,32,24,26,64,48,2,36,0,43,0,6,10,12,8,0,0,5,21,141,136,34,11,0,0,0,66,17,25,44,0,0,0,6,0,0,31,23,0,0,24,4,70,68,111,147,42,37,75,98,0,2,53,57,1,16,141,21,0,77,38,0,60,106,2,10,130,23,29,80,171,30,102,42,14,41,1,49,56,69,162,72,8,90,66,2,0,77,64,0,31,6,36,79,18,0,39,32,9,0,66,36,3,17,67,11,58,127,115,30,62,79,26,47,117,113,14,72,131,58,23,128,69,111,165,5,56,127,42,0,34,24,0,72,97,83,2,19,60,100,4,35,78,125,104,35,2,8,2,8,10,4,36,79,13,94,96,63,52,3,24,58,0,18,2,34,28,4,25,0,6,10,37,8,40,84,6,16,30,42,24,123,113,69,48,8,22,61,79,7,14,31,58,80,100,30,10,129,18,4,10,81,1,1,58,15,0,0,11,0,12,0,0,23,18,14,61,86,30,87,45,108,92,71,11,51,1,33,107,150,19,32,29,52,26,0,46,28,9,20,83,8,41,30,16,62,74,33,44,53,97,33,78,19,20,66,55,56,12,57,94,52,0,72,55,52,132,37,81,71,127,67,139,92,2,72,131,48,1,136,65,1,0,0,67,6,2,3,0,4,15,0,1,0,17,29,0,69,80,87,80,41,145,113,11,65,29,41,3,83,0,3,13,26,13,6,105,100,15,23,112,46,38,20,11,50,66,146,8,3,30,38,96,21,1,8,3,21,100,26,1,24,106,16,57,168,134,14,12,60,173,10,93,7,62,132,103,12,152,52,126,217,164,126,113,115,22,35,63,27,19,15,35,6,10,0,5,0,51,0,1,4,16,22,29,9,0,59,36,0,19,46,47,2,83,76,15,100,104,175,193,90,34,32,87,54,79,45,30,142,71,155,108,24,3,2,0,0,0,10,20,34,128,68,75,125,106,23,39,51,66,51,37,121,5,46,64,167,52,197,136,10,34,0,45,76,0,5,9,94,82,24,51,27,1,6,0,5,33,31,0,17,78,28,9,52,94,15,62,117,49,1,64,180,4,51,73,54,0,46,134,18,0,129,81,115,59,8,0,0,0,0,0,10,15,8,0,0,0,0,0,0,0,0,0,0,41,2,9,14,96,26,80,88,118,23,74,36,0,0,0,0,0,0,14,11,32,12,5,0,16,52,23,0,36,98,0,0,106,36,18,68,3,26,9,0,0,0,9,0,1,13,20,146,12,89,13,88,8,100,77,8,52,0,5,0,4,6,0,4,5,51,98,40,2,4,8,9,7,68,29,16,72,0,0,38,96,28,1,73,23,143,111,31,41,48,92,52,83,1,34,88,21,6,86,101,0,61,128,9,46,93,35,72,43,58,53,92,42,16,67,134,102,12,24,131,12,27,49,111,64,43,106,114,142,88,145,144,135,51,118,29,171,81,67,40,21,23,16,110,26,2,16,3,38,0,48,36,4,18,20,62,3,57,82,88,108,37,5,14,3,15,53,5,40,66,12,37,64,149,81,68,110,149,51,15,62,63,1,65,93,90,8,13,34,22,1,15,134,12,0,94,25,2,2,80,33,2,23,54,64,0,77,29,20,7,34,78,8,57,163,138,6,32,135,34,0,6,38,0,8,14,6,0,0,9,0,36,0,0,44,31,20,70,103,43,134,113,88,4,90,110,101,24,45,39,100,6,0,53,25,0,54,129,35,6,9,132,112,21,40,129,112,40,55,132,74,17,95,152,113,72,1,44,86,12,17,19,16,40,4,1,2,22,1,44,0,10,35,6,24,46,10,4,85,69,17,90,83,62,141,83,31,160,116,82,52,89,98,84,19,62,137,95,6,93,118,11,20,42,48,0,66,91,13,6,72,95,26,17,0,8,29,18,3,16,32,107,102,3,11,0,32,112,0,15,104,34,8,99,142,54,42,47,218,117,71,35,160,2,13,95,22,6,75,101,141,128,23,109,62,17,3,106,83,129